Protein AF-0000000087408173 (afdb_homodimer)

Structure (mmCIF, N/CA/C/O backbone):
data_AF-0000000087408173-model_v1
#
loop_
_entity.id
_entity.type
_entity.pdbx_description
1 polymer Carbamoyltransferase
#
loop_
_atom_site.group_PDB
_atom_site.id
_atom_site.type_symbol
_atom_site.label_atom_id
_atom_site.label_alt_id
_atom_site.label_comp_id
_atom_site.label_asym_id
_atom_site.label_entity_id
_atom_site.label_seq_id
_atom_site.pdbx_PDB_ins_code
_atom_site.Cartn_x
_atom_site.Cartn_y
_atom_site.Cartn_z
_atom_site.occupancy
_atom_site.B_iso_or_equiv
_atom_site.auth_seq_id
_atom_site.auth_comp_id
_atom_site.auth_asym_id
_atom_site.auth_atom_id
_atom_site.pdbx_PDB_model_num
ATOM 1 N N . MET A 1 1 ? 16.781 -1.689 -17.391 1 97.69 1 MET A N 1
ATOM 2 C CA . MET A 1 1 ? 16.219 -2.986 -17.016 1 97.69 1 MET A CA 1
ATOM 3 C C . MET A 1 1 ? 15.531 -2.914 -15.648 1 97.69 1 MET A C 1
ATOM 5 O O . MET A 1 1 ? 15.984 -2.197 -14.758 1 97.69 1 MET A O 1
ATOM 9 N N . ILE A 1 2 ? 14.469 -3.59 -15.555 1 98.75 2 ILE A N 1
ATOM 10 C CA . ILE A 1 2 ? 13.719 -3.643 -14.305 1 98.75 2 ILE A CA 1
ATOM 11 C C . ILE A 1 2 ? 13.844 -5.035 -13.688 1 98.75 2 ILE A C 1
ATOM 13 O O . ILE A 1 2 ? 13.539 -6.035 -14.344 1 98.75 2 ILE A O 1
ATOM 17 N N . LEU A 1 3 ? 14.32 -5.102 -12.477 1 98.88 3 LEU A N 1
ATOM 18 C CA . LEU A 1 3 ? 14.445 -6.352 -11.727 1 98.88 3 LEU A CA 1
ATOM 19 C C . LEU A 1 3 ? 13.305 -6.5 -10.719 1 98.88 3 LEU A C 1
ATOM 21 O O . LEU A 1 3 ? 13.062 -5.602 -9.914 1 98.88 3 LEU A O 1
ATOM 25 N N . GLY A 1 4 ? 12.555 -7.551 -10.836 1 98.88 4 GLY A N 1
ATOM 26 C CA . GLY A 1 4 ? 11.586 -7.922 -9.82 1 98.88 4 GLY A CA 1
ATOM 27 C C . GLY A 1 4 ? 12.125 -8.93 -8.82 1 98.88 4 GLY A C 1
ATOM 28 O O . GLY A 1 4 ? 12.844 -9.859 -9.188 1 98.88 4 GLY A O 1
ATOM 29 N N . ILE A 1 5 ? 11.797 -8.734 -7.539 1 98.88 5 ILE A N 1
ATOM 30 C CA . ILE A 1 5 ? 12.234 -9.633 -6.48 1 98.88 5 ILE A CA 1
ATOM 31 C C . ILE A 1 5 ? 11.07 -9.945 -5.547 1 98.88 5 ILE A C 1
ATOM 33 O O . ILE A 1 5 ? 10.289 -9.062 -5.199 1 98.88 5 ILE A O 1
ATOM 37 N N . HIS A 1 6 ? 10.891 -11.117 -5.223 1 98.75 6 HIS A N 1
ATOM 38 C CA . HIS A 1 6 ? 10.055 -11.5 -4.094 1 98.75 6 HIS A CA 1
ATOM 39 C C . HIS A 1 6 ? 10.875 -12.211 -3.02 1 98.75 6 HIS A C 1
ATOM 41 O O . HIS A 1 6 ? 11.398 -13.297 -3.254 1 98.75 6 HIS A O 1
ATOM 47 N N . ASP A 1 7 ? 11.008 -11.578 -1.902 1 97.75 7 ASP A N 1
ATOM 48 C CA . ASP A 1 7 ? 11.727 -12.07 -0.734 1 97.75 7 ASP A CA 1
ATOM 49 C C . ASP A 1 7 ? 10.758 -12.672 0.291 1 97.75 7 ASP A C 1
ATOM 51 O O . ASP A 1 7 ? 10.516 -12.07 1.339 1 97.75 7 ASP A O 1
ATOM 55 N N . GLY A 1 8 ? 10.133 -13.711 0.017 1 95.44 8 GLY A N 1
ATOM 56 C CA . GLY A 1 8 ? 9.172 -14.422 0.847 1 95.44 8 GLY A CA 1
ATOM 57 C C . GLY A 1 8 ? 9 -15.883 0.454 1 95.44 8 GLY A C 1
ATOM 58 O O . GLY A 1 8 ? 9.953 -16.516 -0.007 1 95.44 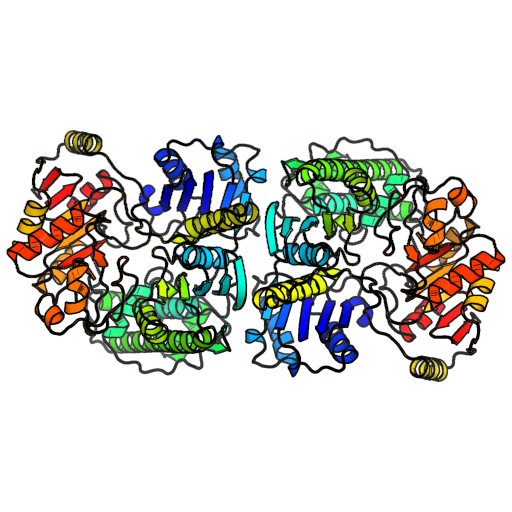8 GLY A O 1
ATOM 59 N N . HIS A 1 9 ? 7.812 -16.359 0.735 1 93.19 9 HIS A N 1
ATOM 60 C CA . HIS A 1 9 ? 7.48 -17.734 0.352 1 93.19 9 HIS A CA 1
ATOM 61 C C . HIS A 1 9 ? 7.453 -17.891 -1.165 1 93.19 9 HIS A C 1
ATOM 63 O O . HIS A 1 9 ? 6.828 -17.078 -1.863 1 93.19 9 HIS A O 1
ATOM 69 N N . ASP A 1 10 ? 8.172 -18.891 -1.738 1 96.62 10 ASP A N 1
ATOM 70 C CA . ASP A 1 10 ? 8.281 -19.109 -3.178 1 96.62 10 ASP A CA 1
ATOM 71 C C . ASP A 1 10 ? 9.078 -17.984 -3.844 1 96.62 10 ASP A C 1
ATOM 73 O O . ASP A 1 10 ? 8.711 -17.516 -4.918 1 96.62 10 ASP A O 1
ATOM 77 N N . ALA A 1 11 ? 10.086 -17.641 -3.176 1 98.44 11 ALA A N 1
ATOM 78 C CA . ALA A 1 11 ? 10.906 -16.5 -3.594 1 98.44 11 ALA A CA 1
ATOM 79 C C . ALA A 1 11 ? 11.445 -16.719 -5.008 1 98.44 11 ALA A C 1
ATOM 81 O O . ALA A 1 11 ? 11.617 -17.844 -5.453 1 98.44 11 ALA A O 1
ATOM 82 N N . GLY A 1 12 ? 11.68 -15.602 -5.711 1 98.81 12 GLY A N 1
ATOM 83 C CA . GLY A 1 12 ? 12.242 -15.633 -7.047 1 98.81 12 GLY A CA 1
ATOM 84 C C . GLY A 1 12 ? 12.609 -14.258 -7.57 1 98.81 12 GLY A C 1
ATOM 85 O O . GLY A 1 12 ? 12.57 -13.273 -6.828 1 98.81 12 GLY A O 1
ATOM 86 N N . ALA A 1 13 ? 13.086 -14.203 -8.797 1 98.94 13 ALA A N 1
ATOM 87 C CA . ALA A 1 13 ? 13.484 -12.961 -9.453 1 98.94 13 ALA A CA 1
ATOM 88 C C . ALA A 1 13 ? 13.094 -12.969 -10.93 1 98.94 13 ALA A C 1
ATOM 90 O O . ALA A 1 13 ? 13.016 -14.023 -11.555 1 98.94 13 ALA A O 1
ATOM 91 N N . VAL A 1 14 ? 12.812 -11.844 -11.414 1 98.94 14 VAL A N 1
ATOM 92 C CA . VAL A 1 14 ? 12.461 -11.617 -12.812 1 98.94 14 VAL A CA 1
ATOM 93 C C . VAL A 1 14 ? 13.203 -10.383 -13.336 1 98.94 14 VAL A C 1
ATOM 95 O O . VAL A 1 14 ? 13.328 -9.383 -12.625 1 98.94 14 VAL A O 1
ATOM 98 N N . LEU A 1 15 ? 13.773 -10.438 -14.453 1 98.88 15 LEU A N 1
ATOM 99 C CA . LEU A 1 15 ? 14.43 -9.312 -15.109 1 98.88 15 LEU A CA 1
ATOM 100 C C . LEU A 1 15 ? 13.781 -9.008 -16.453 1 98.88 15 LEU A C 1
ATOM 102 O O . LEU A 1 15 ? 13.625 -9.906 -17.281 1 98.88 15 LEU A O 1
ATOM 106 N N . ILE A 1 16 ? 13.32 -7.84 -16.594 1 98.62 16 ILE A N 1
ATOM 107 C CA . ILE A 1 16 ? 12.711 -7.387 -17.844 1 98.62 16 ILE A CA 1
ATOM 108 C C . ILE A 1 16 ? 13.602 -6.34 -18.5 1 98.62 16 ILE A C 1
ATOM 110 O O . ILE A 1 16 ? 13.984 -5.352 -17.859 1 98.62 16 ILE A O 1
ATOM 114 N N . GLY A 1 17 ? 13.922 -6.527 -19.781 1 95.06 17 GLY A N 1
ATOM 115 C CA . GLY A 1 17 ? 14.727 -5.566 -20.516 1 95.06 17 GLY A CA 1
ATOM 116 C C . GLY A 1 17 ? 14.914 -5.941 -21.969 1 95.06 17 GLY A C 1
ATOM 117 O O . GLY A 1 17 ? 15 -7.121 -22.312 1 95.06 17 GLY A O 1
ATOM 118 N N . GLY A 1 18 ? 15 -4.945 -22.859 1 88.5 18 GLY A N 1
ATOM 119 C CA . GLY A 1 18 ? 15.242 -5.18 -24.281 1 88.5 18 GLY A CA 1
ATOM 120 C C . GLY A 1 18 ? 14.172 -6.039 -24.938 1 88.5 18 GLY A C 1
ATOM 121 O O . GLY A 1 18 ? 14.484 -6.895 -25.766 1 88.5 18 GLY A O 1
ATOM 122 N N . GLY A 1 19 ? 12.953 -5.93 -24.406 1 90.5 19 GLY A N 1
ATOM 123 C CA . GLY A 1 19 ? 11.867 -6.703 -24.984 1 90.5 19 GLY A CA 1
ATOM 124 C C . GLY A 1 19 ? 11.844 -8.148 -24.531 1 90.5 19 GLY A C 1
ATOM 125 O O . GLY A 1 19 ? 11.023 -8.938 -24.984 1 90.5 19 GLY A O 1
ATOM 126 N N . ARG A 1 20 ? 12.695 -8.555 -23.641 1 96.5 20 ARG A N 1
ATOM 127 C CA . ARG A 1 20 ? 12.781 -9.93 -23.156 1 96.5 20 ARG A CA 1
ATOM 128 C C . ARG A 1 20 ? 12.461 -10.016 -21.672 1 96.5 20 ARG A C 1
ATOM 130 O O . ARG A 1 20 ? 12.555 -9.016 -20.953 1 96.5 20 ARG A O 1
ATOM 137 N N . ILE A 1 21 ? 12.062 -11.125 -21.266 1 98.62 21 ILE A N 1
ATOM 138 C CA . ILE A 1 21 ? 11.766 -11.422 -19.859 1 98.62 21 ILE A CA 1
ATOM 139 C C . ILE A 1 21 ? 12.539 -12.664 -19.422 1 98.62 21 ILE A C 1
ATOM 141 O O . ILE A 1 21 ? 12.523 -13.688 -20.125 1 98.62 21 ILE A O 1
ATOM 145 N N . PHE A 1 22 ? 13.258 -12.617 -18.328 1 98.88 22 PHE A N 1
ATOM 146 C CA . PHE A 1 22 ? 13.93 -13.734 -17.688 1 98.88 22 PHE A CA 1
ATOM 147 C C . PHE A 1 22 ? 13.375 -13.969 -16.281 1 98.88 22 PHE A C 1
ATOM 149 O O . PHE A 1 22 ? 13.211 -13.023 -15.516 1 98.88 22 PHE A O 1
ATOM 156 N N . ALA A 1 23 ? 13.023 -15.172 -15.938 1 98.88 23 ALA A N 1
ATOM 157 C CA . ALA A 1 23 ? 12.359 -15.43 -14.664 1 98.88 23 ALA A CA 1
ATOM 158 C C . ALA A 1 23 ? 12.734 -16.797 -14.117 1 98.88 23 ALA A C 1
ATOM 160 O O . ALA A 1 23 ? 12.852 -17.766 -14.875 1 98.88 23 ALA A O 1
ATOM 161 N N . VAL A 1 24 ? 12.992 -16.875 -12.828 1 98.88 24 VAL A N 1
ATOM 162 C CA . VAL A 1 24 ? 13.242 -18.172 -12.195 1 98.88 24 VAL A CA 1
ATOM 163 C C . VAL A 1 24 ? 12.984 -18.062 -10.695 1 98.88 24 VAL A C 1
ATOM 165 O O . VAL A 1 24 ? 13.273 -17.047 -10.078 1 98.88 24 VAL A O 1
ATOM 168 N N . ASN A 1 25 ? 12.375 -19.016 -10.117 1 98.81 25 ASN A N 1
ATOM 169 C CA . ASN A 1 25 ? 12.203 -19.109 -8.672 1 98.81 25 ASN A CA 1
ATOM 170 C C . ASN A 1 25 ? 13.398 -19.766 -8.008 1 98.81 25 ASN A C 1
ATOM 172 O O . ASN A 1 25 ? 14.039 -20.656 -8.594 1 98.81 25 ASN A O 1
ATOM 176 N N . GLU A 1 26 ? 13.656 -19.406 -6.816 1 98.81 26 GLU A N 1
ATOM 177 C CA . GLU A 1 26 ? 14.852 -19.828 -6.086 1 98.81 26 GLU A CA 1
ATOM 178 C C . GLU A 1 26 ? 14.883 -21.328 -5.898 1 98.81 26 GLU A C 1
ATOM 180 O O . GLU A 1 26 ? 15.953 -21.953 -5.938 1 98.81 26 GLU A O 1
ATOM 185 N N . GLU A 1 27 ? 13.742 -21.953 -5.672 1 98.5 27 GLU A N 1
ATOM 186 C CA . GLU A 1 27 ? 13.664 -23.391 -5.398 1 98.5 27 GLU A CA 1
ATOM 187 C C . GLU A 1 27 ? 14.219 -24.203 -6.566 1 98.5 27 GLU A C 1
ATOM 189 O O . GLU A 1 27 ? 14.727 -25.312 -6.371 1 98.5 27 GLU A O 1
ATOM 194 N N . ARG A 1 28 ? 14.148 -23.625 -7.816 1 98.62 28 ARG A N 1
ATOM 195 C CA . ARG A 1 28 ? 14.633 -24.328 -9 1 98.62 28 ARG A CA 1
ATOM 196 C C . ARG A 1 28 ? 16.156 -24.422 -8.992 1 98.62 28 ARG A C 1
ATOM 198 O O . ARG A 1 28 ? 16.719 -25.281 -9.672 1 98.62 28 ARG A O 1
ATOM 205 N N . LEU A 1 29 ? 16.75 -23.547 -8.227 1 98.62 29 LEU A N 1
ATOM 206 C CA . LEU A 1 29 ? 18.203 -23.453 -8.227 1 98.62 29 LEU A CA 1
ATOM 207 C C . LEU A 1 29 ? 18.797 -24.062 -6.961 1 98.62 29 LEU A C 1
ATOM 209 O O . LEU A 1 29 ? 19.734 -24.859 -7.027 1 98.62 29 LEU A O 1
ATOM 213 N N . ASN A 1 30 ? 18.234 -23.766 -5.836 1 98.12 30 ASN A N 1
ATOM 214 C CA . ASN A 1 30 ? 18.812 -24.25 -4.59 1 98.12 30 ASN A CA 1
ATOM 215 C C . ASN A 1 30 ? 18.188 -25.578 -4.164 1 98.12 30 ASN A C 1
ATOM 217 O O . ASN A 1 30 ? 18.641 -26.203 -3.209 1 98.12 30 ASN A O 1
ATOM 221 N N . ARG A 1 31 ? 17.078 -25.984 -4.832 1 97.75 31 ARG A N 1
ATOM 222 C CA . ARG A 1 31 ? 16.422 -27.281 -4.688 1 97.75 31 ARG A CA 1
ATOM 223 C C . ARG A 1 31 ? 15.68 -27.375 -3.355 1 97.75 31 ARG A C 1
ATOM 225 O O . ARG A 1 31 ? 15.398 -28.469 -2.865 1 97.75 31 ARG A O 1
ATOM 232 N N . ILE A 1 32 ? 15.414 -26.234 -2.754 1 96.88 32 ILE A N 1
ATOM 233 C CA . ILE A 1 32 ? 14.586 -26.188 -1.555 1 96.88 32 ILE A CA 1
ATOM 234 C C . ILE A 1 32 ? 13.164 -25.766 -1.929 1 96.88 32 ILE A C 1
ATOM 236 O O . ILE A 1 32 ? 12.906 -24.594 -2.199 1 96.88 32 ILE A O 1
ATOM 240 N N . LYS A 1 33 ? 12.32 -26.75 -1.91 1 94.75 33 LYS A N 1
ATOM 241 C CA . LYS A 1 33 ? 10.938 -26.531 -2.324 1 94.75 33 LYS A CA 1
ATOM 242 C C . LYS A 1 33 ? 10.289 -25.422 -1.513 1 94.75 33 LYS A C 1
ATOM 244 O O . LYS A 1 33 ? 10.375 -25.406 -0.283 1 94.75 33 LYS A O 1
ATOM 249 N N . LYS A 1 34 ? 9.648 -24.422 -2.174 1 94.38 34 LYS A N 1
ATOM 250 C CA . LYS A 1 34 ? 8.945 -23.297 -1.571 1 94.38 34 LYS A CA 1
ATOM 251 C C . LYS A 1 34 ? 9.875 -22.484 -0.675 1 94.38 34 LYS A C 1
ATOM 253 O O . LYS A 1 34 ? 9.516 -22.125 0.446 1 94.38 34 LYS A O 1
ATOM 258 N N . TYR A 1 35 ? 11.039 -22.344 -1.188 1 96.69 35 TYR A N 1
ATOM 259 C CA . TYR A 1 35 ? 12.047 -21.594 -0.464 1 96.69 35 TYR A CA 1
ATOM 260 C C . TYR A 1 35 ? 11.508 -20.234 -0.018 1 96.69 35 TYR A C 1
ATOM 262 O O . TYR A 1 35 ? 10.766 -19.578 -0.758 1 96.69 35 TYR A O 1
ATOM 270 N N . ARG A 1 36 ? 11.852 -19.875 1.238 1 96.81 36 ARG A N 1
ATOM 271 C CA . ARG A 1 36 ? 11.484 -18.578 1.821 1 96.81 36 ARG A CA 1
ATOM 272 C C . ARG A 1 36 ? 12.719 -17.75 2.125 1 96.81 36 ARG A C 1
ATOM 274 O O . ARG A 1 36 ? 13.617 -18.188 2.84 1 96.81 36 ARG A O 1
ATOM 281 N N . GLY A 1 37 ? 12.812 -16.547 1.637 1 97.19 37 GLY A N 1
ATOM 282 C CA . GLY A 1 37 ? 13.938 -15.664 1.893 1 97.19 37 GLY A CA 1
ATOM 283 C C . GLY A 1 37 ? 14.414 -14.93 0.654 1 97.19 37 GLY A C 1
ATOM 284 O O . GLY A 1 37 ? 13.75 -14.961 -0.385 1 97.19 37 GLY A O 1
ATOM 285 N N . PHE A 1 38 ? 15.531 -14.211 0.751 1 98.5 38 PHE A N 1
ATOM 286 C CA . PHE A 1 38 ? 16.078 -13.461 -0.369 1 98.5 38 PHE A CA 1
ATOM 287 C C . PHE A 1 38 ? 16.562 -14.398 -1.471 1 98.5 38 PHE A C 1
ATOM 289 O O . PHE A 1 38 ? 17.344 -15.312 -1.217 1 98.5 38 PHE A O 1
ATOM 296 N N . PRO A 1 39 ? 16.125 -14.203 -2.67 1 98.75 39 PRO A N 1
ATOM 297 C CA . PRO A 1 39 ? 16.453 -15.117 -3.768 1 98.75 39 PRO A CA 1
ATOM 298 C C . PRO A 1 39 ? 17.781 -14.758 -4.449 1 98.75 39 PRO A C 1
ATOM 300 O O . PRO A 1 39 ? 17.797 -14.398 -5.629 1 98.75 39 PRO A O 1
ATOM 303 N N . ARG A 1 40 ? 18.859 -14.953 -3.805 1 98.56 40 ARG A N 1
ATOM 304 C CA . ARG A 1 40 ? 20.188 -14.562 -4.266 1 98.56 40 ARG A CA 1
ATOM 305 C C . ARG A 1 40 ? 20.547 -15.273 -5.566 1 98.56 40 ARG A C 1
ATOM 307 O O . ARG A 1 40 ? 21.062 -14.648 -6.496 1 98.56 40 ARG A O 1
ATOM 314 N N . MET A 1 41 ? 20.312 -16.562 -5.625 1 98.81 41 MET A N 1
ATOM 315 C CA . MET A 1 41 ? 20.656 -17.344 -6.812 1 98.81 41 MET A CA 1
ATOM 316 C C . MET A 1 41 ? 19.797 -16.938 -8 1 98.81 41 MET A C 1
ATOM 318 O O . MET A 1 41 ? 20.281 -16.875 -9.133 1 98.81 41 MET A O 1
ATOM 322 N N . SER A 1 42 ? 18.547 -16.703 -7.734 1 98.94 42 SER A N 1
ATOM 323 C CA . SER A 1 42 ? 17.656 -16.281 -8.805 1 98.94 42 SER A CA 1
ATOM 324 C C . SER A 1 42 ? 18.078 -14.945 -9.398 1 98.94 42 SER A C 1
ATOM 326 O O . SER A 1 42 ? 18.062 -14.766 -10.617 1 98.94 42 SER A O 1
ATOM 328 N N . VAL A 1 43 ? 18.453 -13.969 -8.508 1 98.94 43 VAL A N 1
ATOM 329 C CA . VAL A 1 43 ? 18.891 -12.664 -8.977 1 98.94 43 VAL A CA 1
ATOM 330 C C . VAL A 1 43 ? 20.141 -12.82 -9.852 1 98.94 43 VAL A C 1
ATOM 332 O O . VAL A 1 43 ? 20.203 -12.258 -10.953 1 98.94 43 VAL A O 1
ATOM 335 N N . ALA A 1 44 ? 21.078 -13.562 -9.344 1 98.81 44 ALA A N 1
ATOM 336 C CA . ALA A 1 44 ? 22.297 -13.805 -10.109 1 98.81 44 ALA A CA 1
ATOM 337 C C . ALA A 1 44 ? 21.969 -14.469 -11.445 1 98.81 44 ALA A C 1
ATOM 339 O O . ALA A 1 44 ? 22.547 -14.117 -12.477 1 98.81 44 ALA A O 1
ATOM 340 N N . LYS A 1 45 ? 21.078 -15.406 -11.445 1 98.81 45 LYS A N 1
ATOM 341 C CA . LYS A 1 45 ? 20.797 -16.203 -12.633 1 98.81 45 LYS A CA 1
ATOM 342 C C . LYS A 1 45 ? 20.109 -15.375 -13.703 1 98.81 45 LYS A C 1
ATOM 344 O O . LYS A 1 45 ? 20.406 -15.5 -14.891 1 98.81 45 LYS A O 1
ATOM 349 N N . VAL A 1 46 ? 19.094 -14.547 -13.32 1 98.88 46 VAL A N 1
ATOM 350 C CA . VAL A 1 46 ? 18.391 -13.758 -14.32 1 98.88 46 VAL A CA 1
ATOM 351 C C . VAL A 1 46 ? 19.344 -12.734 -14.93 1 98.88 46 VAL A C 1
ATOM 353 O O . VAL A 1 46 ? 19.25 -12.406 -16.109 1 98.88 46 VAL A O 1
ATOM 356 N N . LEU A 1 47 ? 20.25 -12.188 -14.148 1 98.69 47 LEU A N 1
ATOM 357 C CA . LEU A 1 47 ? 21.266 -11.289 -14.688 1 98.69 47 LEU A CA 1
ATOM 358 C C . LEU A 1 47 ? 22.172 -12.023 -15.664 1 98.69 47 LEU A C 1
ATOM 360 O O . LEU A 1 47 ? 22.484 -11.508 -16.75 1 98.69 47 LEU A O 1
ATOM 364 N N . GLU A 1 48 ? 22.594 -13.234 -15.273 1 98.5 48 GLU A N 1
ATOM 365 C CA . GLU A 1 48 ? 23.422 -14.062 -16.141 1 98.5 48 GLU A CA 1
ATOM 366 C C . GLU A 1 48 ? 22.719 -14.359 -17.453 1 98.5 48 GLU A C 1
ATOM 368 O O . GLU A 1 48 ? 23.297 -14.195 -18.531 1 98.5 48 GLU A O 1
ATOM 373 N N . MET A 1 49 ? 21.484 -14.812 -17.406 1 98.25 49 MET A N 1
ATOM 374 C CA . MET A 1 49 ? 20.688 -15.156 -18.578 1 98.25 49 MET A CA 1
ATOM 375 C C . MET A 1 49 ? 20.578 -13.961 -19.516 1 98.25 49 MET A C 1
ATOM 377 O O . MET A 1 49 ? 20.594 -14.117 -20.75 1 98.25 49 MET A O 1
ATOM 381 N N . ALA A 1 50 ? 20.5 -12.789 -18.953 1 98.12 50 ALA A N 1
ATOM 382 C CA . ALA A 1 50 ? 20.328 -11.57 -19.734 1 98.12 50 ALA A CA 1
ATOM 383 C C . ALA A 1 50 ? 21.656 -11.031 -20.234 1 98.12 50 ALA A C 1
ATOM 385 O O . ALA A 1 50 ? 21.703 -10.141 -21.078 1 98.12 50 ALA A O 1
ATOM 386 N N . GLY A 1 51 ? 22.781 -11.578 -19.781 1 97.81 51 GLY A N 1
ATOM 387 C CA . GLY A 1 51 ? 24.078 -10.977 -20.047 1 97.81 51 GLY A CA 1
ATOM 388 C C . GLY A 1 51 ? 24.203 -9.57 -19.5 1 97.81 51 GLY A C 1
ATOM 389 O O . GLY A 1 51 ? 24.797 -8.703 -20.141 1 97.81 51 GLY A O 1
ATOM 390 N N . ALA A 1 52 ? 23.594 -9.328 -18.344 1 97.81 52 ALA A N 1
ATOM 391 C CA . ALA A 1 52 ? 23.547 -7.996 -17.734 1 97.81 52 ALA A CA 1
ATOM 392 C C . ALA A 1 52 ? 24.328 -7.965 -16.438 1 97.81 52 ALA A C 1
ATOM 394 O O . ALA A 1 52 ? 24.578 -9.008 -15.82 1 97.81 52 ALA A O 1
ATOM 395 N N . SER A 1 53 ? 24.75 -6.816 -16.031 1 97.75 53 SER A N 1
ATOM 396 C CA . SER A 1 53 ? 25.359 -6.57 -14.727 1 97.75 53 SER A CA 1
ATOM 397 C C . SER A 1 53 ? 24.406 -5.82 -13.805 1 97.75 53 SER A C 1
ATOM 399 O O . SER A 1 53 ? 23.391 -5.281 -14.258 1 97.75 53 SER A O 1
ATOM 401 N N . PRO A 1 54 ? 24.703 -5.852 -12.547 1 98 54 PRO A N 1
ATOM 402 C CA . PRO A 1 54 ? 23.859 -5.102 -11.609 1 98 54 PRO A CA 1
ATOM 403 C C . PRO A 1 54 ? 23.734 -3.627 -11.992 1 98 54 PRO A C 1
ATOM 405 O O . PRO A 1 54 ? 22.688 -3.016 -11.75 1 98 54 PRO A O 1
ATOM 408 N N . GLU A 1 55 ? 24.703 -3.051 -12.609 1 97.19 55 GLU A N 1
ATOM 409 C CA . GLU A 1 55 ? 24.703 -1.643 -12.992 1 97.19 55 GLU A CA 1
ATOM 410 C C . GLU A 1 55 ? 23.672 -1.36 -14.078 1 97.19 55 GLU A C 1
ATOM 412 O O . GLU A 1 55 ? 23.234 -0.221 -14.242 1 97.19 55 GLU A O 1
ATOM 417 N N . ASP A 1 56 ? 23.297 -2.4 -14.812 1 97.56 56 ASP A N 1
ATOM 418 C CA . ASP A 1 56 ? 22.328 -2.258 -15.906 1 97.56 56 ASP A CA 1
ATOM 419 C C . ASP A 1 56 ? 20.906 -2.154 -15.375 1 97.56 56 ASP A C 1
ATOM 421 O O . ASP A 1 56 ? 20 -1.766 -16.109 1 97.56 56 ASP A O 1
ATOM 425 N N . VAL A 1 57 ? 20.75 -2.494 -14.125 1 98.25 57 VAL A N 1
ATOM 426 C CA . VAL A 1 57 ? 19.422 -2.477 -13.523 1 98.25 57 VAL A CA 1
ATOM 427 C C . VAL A 1 57 ? 19.047 -1.047 -13.133 1 98.25 57 VAL A C 1
ATOM 429 O O . VAL A 1 57 ? 19.734 -0.418 -12.328 1 98.25 57 VAL A O 1
ATOM 432 N N . GLU A 1 58 ? 17.953 -0.567 -13.656 1 97.06 58 GLU A N 1
ATOM 433 C CA . GLU A 1 58 ? 17.516 0.81 -13.43 1 97.06 58 GLU A CA 1
ATOM 434 C C . GLU A 1 58 ? 16.547 0.903 -12.258 1 97.06 58 GLU A C 1
ATOM 436 O O . GLU A 1 58 ? 16.484 1.933 -11.586 1 97.06 58 GLU A O 1
ATOM 441 N N . ALA A 1 59 ? 15.789 -0.131 -12.07 1 98.19 59 ALA A N 1
ATOM 442 C CA . ALA A 1 59 ? 14.812 -0.178 -10.992 1 98.19 59 ALA A CA 1
ATOM 443 C C . ALA A 1 59 ? 14.711 -1.583 -10.406 1 98.19 59 ALA A C 1
ATOM 445 O O . ALA A 1 59 ? 14.82 -2.574 -11.125 1 98.19 59 ALA A O 1
ATOM 446 N N . ILE A 1 60 ? 14.57 -1.66 -9.125 1 98.81 60 ILE A N 1
ATOM 447 C CA . ILE A 1 60 ? 14.367 -2.902 -8.391 1 98.81 60 ILE A CA 1
ATOM 448 C C . ILE A 1 60 ? 12.977 -2.91 -7.766 1 98.81 60 ILE A C 1
ATOM 450 O O . ILE A 1 60 ? 12.727 -2.217 -6.777 1 98.81 60 ILE A O 1
ATOM 454 N N . ALA A 1 61 ? 12.047 -3.652 -8.359 1 98.88 61 ALA A N 1
ATOM 455 C CA . ALA A 1 61 ? 10.688 -3.807 -7.844 1 98.88 61 ALA A CA 1
ATOM 456 C C . ALA A 1 61 ? 10.609 -4.961 -6.848 1 98.88 61 ALA A C 1
ATOM 458 O O . ALA A 1 61 ? 10.766 -6.125 -7.223 1 98.88 61 ALA A O 1
ATOM 459 N N . VAL A 1 62 ? 10.383 -4.68 -5.602 1 98.81 62 VAL A N 1
ATOM 460 C CA . VAL A 1 62 ? 10.289 -5.707 -4.57 1 98.81 62 VAL A CA 1
ATOM 461 C C . VAL A 1 62 ? 8.828 -5.945 -4.199 1 98.81 62 VAL A C 1
ATOM 463 O O . VAL A 1 62 ? 8.133 -5.023 -3.766 1 98.81 62 VAL A O 1
ATOM 466 N N . ALA A 1 63 ? 8.352 -7.172 -4.379 1 98.56 63 ALA A N 1
ATOM 467 C CA . ALA A 1 63 ? 6.98 -7.504 -4.02 1 98.56 63 ALA A CA 1
ATOM 468 C C . ALA A 1 63 ? 6.816 -7.598 -2.506 1 98.56 63 ALA A C 1
ATOM 470 O O . ALA A 1 63 ? 7.48 -8.406 -1.853 1 98.56 63 ALA A O 1
ATOM 471 N N . GLY A 1 64 ? 5.883 -6.762 -2.014 1 96.44 64 GLY A N 1
ATOM 472 C CA . GLY A 1 64 ? 5.609 -6.762 -0.586 1 96.44 64 GLY A CA 1
ATOM 473 C C . GLY A 1 64 ? 6.113 -5.52 0.119 1 96.44 64 GLY A C 1
ATOM 474 O O . GLY A 1 64 ? 6.988 -4.82 -0.396 1 96.44 64 GLY A O 1
ATOM 475 N N . ILE A 1 65 ? 5.543 -5.242 1.305 1 93.88 65 ILE A N 1
ATOM 476 C CA . ILE A 1 65 ? 5.918 -4.109 2.143 1 93.88 65 ILE A CA 1
ATOM 477 C C . ILE A 1 65 ? 6.637 -4.613 3.395 1 93.88 65 ILE A C 1
ATOM 479 O O . ILE A 1 65 ? 6.129 -5.492 4.098 1 93.88 65 ILE A O 1
ATOM 483 N N . PHE A 1 66 ? 7.789 -4.102 3.725 1 92.75 66 PHE A N 1
ATOM 484 C CA . PHE A 1 66 ? 8.602 -4.551 4.852 1 92.75 66 PHE A CA 1
ATOM 485 C C . PHE A 1 66 ? 8.422 -3.621 6.047 1 92.75 66 PHE A C 1
ATOM 487 O O . PHE A 1 66 ? 8.781 -2.443 5.98 1 92.75 66 PHE A O 1
ATOM 494 N N . ARG A 1 67 ? 7.895 -4.168 7.164 1 89.5 67 ARG A N 1
ATOM 495 C CA . ARG A 1 67 ? 7.648 -3.355 8.352 1 89.5 67 ARG A CA 1
ATOM 496 C C . ARG A 1 67 ? 8.484 -3.848 9.531 1 89.5 67 ARG A C 1
ATOM 498 O O . ARG A 1 67 ? 8.656 -3.127 10.516 1 89.5 67 ARG A O 1
ATOM 505 N N . LYS A 1 68 ? 8.859 -5.109 9.422 1 92.5 68 LYS A N 1
ATOM 506 C CA . LYS A 1 68 ? 9.711 -5.652 10.469 1 92.5 68 LYS A CA 1
ATOM 507 C C . LYS A 1 68 ? 11.18 -5.32 10.219 1 92.5 68 LYS A C 1
ATOM 509 O O . LYS A 1 68 ? 11.703 -5.602 9.141 1 92.5 68 LYS A O 1
ATOM 514 N N . GLN A 1 69 ? 11.812 -4.824 11.141 1 94.75 69 GLN A N 1
ATOM 515 C CA . GLN A 1 69 ? 13.164 -4.285 11.016 1 94.75 69 GLN A CA 1
ATOM 516 C C . GLN A 1 69 ? 14.141 -5.367 10.578 1 94.75 69 GLN A C 1
ATOM 518 O O . GLN A 1 69 ? 14.961 -5.148 9.68 1 94.75 69 GLN A O 1
ATOM 523 N N . LYS A 1 70 ? 14.086 -6.504 11.234 1 95.31 70 LYS A N 1
ATOM 524 C CA . LYS A 1 70 ? 15.031 -7.582 10.93 1 95.31 70 LYS A CA 1
ATOM 525 C C . LYS A 1 70 ? 14.938 -7.996 9.461 1 95.31 70 LYS A C 1
ATOM 527 O O . LYS A 1 70 ? 15.961 -8.18 8.797 1 95.31 70 LYS A O 1
ATOM 532 N N . ARG A 1 71 ? 13.703 -8.141 8.945 1 95.75 71 ARG A N 1
ATOM 533 C CA . ARG A 1 71 ? 13.492 -8.539 7.559 1 95.75 71 ARG A CA 1
ATOM 534 C C . ARG A 1 71 ? 13.977 -7.453 6.598 1 95.75 71 ARG A C 1
ATOM 536 O O . ARG A 1 71 ? 14.516 -7.758 5.531 1 95.75 71 ARG A O 1
ATOM 543 N N . LEU A 1 72 ? 13.688 -6.242 6.961 1 97 72 LEU A N 1
ATOM 544 C CA . LEU A 1 72 ? 14.125 -5.117 6.141 1 97 72 LEU A CA 1
ATOM 545 C C . LEU A 1 72 ? 15.648 -5.066 6.051 1 97 72 LEU A C 1
ATOM 547 O O . LEU A 1 72 ? 16.203 -4.875 4.969 1 97 72 LEU A O 1
ATOM 551 N N . PHE A 1 73 ? 16.344 -5.238 7.129 1 96.88 73 PHE A N 1
ATOM 552 C CA . PHE A 1 73 ? 17.797 -5.199 7.152 1 96.88 73 PHE A CA 1
ATOM 553 C C . PHE A 1 73 ? 18.391 -6.328 6.312 1 96.88 73 PHE A C 1
ATOM 555 O O . PHE A 1 73 ? 19.375 -6.129 5.602 1 96.88 73 PHE A O 1
ATOM 562 N N . GLU A 1 74 ? 17.766 -7.488 6.441 1 97.31 74 GLU A N 1
ATOM 563 C CA . GLU A 1 74 ? 18.234 -8.617 5.633 1 97.31 74 GLU A CA 1
ATOM 564 C C . GLU A 1 74 ? 18.094 -8.32 4.141 1 97.31 74 GLU A C 1
ATOM 566 O O . GLU A 1 74 ? 19.016 -8.578 3.365 1 97.31 74 GLU A O 1
ATOM 571 N N . LEU A 1 75 ? 16.938 -7.836 3.768 1 98 75 LEU A N 1
ATOM 572 C CA . LEU A 1 75 ? 16.719 -7.453 2.377 1 98 75 LEU A CA 1
ATOM 573 C C . LEU A 1 75 ? 17.766 -6.441 1.92 1 98 75 LEU A C 1
ATOM 575 O O . LEU A 1 75 ? 18.375 -6.605 0.862 1 98 75 LEU A O 1
ATOM 579 N N . GLU A 1 76 ? 17.969 -5.391 2.695 1 97.25 76 GLU A N 1
ATOM 580 C CA . GLU A 1 76 ? 18.844 -4.289 2.307 1 97.25 76 GLU A CA 1
ATOM 581 C C . GLU A 1 76 ? 20.297 -4.734 2.25 1 97.25 76 GLU A C 1
ATOM 583 O O . GLU A 1 76 ? 21.062 -4.285 1.392 1 97.25 76 GLU A O 1
ATOM 588 N N . GLU A 1 77 ? 20.688 -5.539 3.213 1 97.69 77 GLU A N 1
ATOM 589 C CA . GLU A 1 77 ? 22.047 -6.066 3.195 1 97.69 77 GLU A CA 1
ATOM 590 C C . GLU A 1 77 ? 22.328 -6.832 1.905 1 97.69 77 GLU A C 1
ATOM 592 O O . GLU A 1 77 ? 23.391 -6.672 1.3 1 97.69 77 GLU A O 1
ATOM 597 N N . ASN A 1 78 ? 21.406 -7.676 1.502 1 98.44 78 ASN A N 1
ATOM 598 C CA . ASN A 1 78 ? 21.547 -8.453 0.274 1 98.44 78 ASN A CA 1
ATOM 599 C C . ASN A 1 78 ? 21.578 -7.547 -0.958 1 98.44 78 ASN A C 1
ATOM 601 O O . ASN A 1 78 ? 22.391 -7.734 -1.856 1 98.44 78 ASN A O 1
ATOM 605 N N . LEU A 1 79 ? 20.688 -6.629 -1 1 98.5 79 LEU A N 1
ATOM 606 C CA . LEU A 1 79 ? 20.625 -5.703 -2.125 1 98.5 79 LEU A CA 1
ATOM 607 C C . LEU A 1 79 ? 21.906 -4.879 -2.213 1 98.5 79 LEU A C 1
ATOM 609 O O . LEU A 1 79 ? 22.438 -4.664 -3.305 1 98.5 79 LEU A O 1
ATOM 613 N N . ARG A 1 80 ? 22.359 -4.379 -1.068 1 97.75 80 ARG A N 1
ATOM 614 C CA . ARG A 1 80 ? 23.609 -3.615 -1.029 1 97.75 80 ARG A CA 1
ATOM 615 C C . ARG A 1 80 ? 24.781 -4.441 -1.557 1 97.75 80 ARG A C 1
ATOM 617 O O . ARG A 1 80 ? 25.625 -3.928 -2.287 1 97.75 80 ARG A O 1
ATOM 624 N N . GLY A 1 81 ? 24.812 -5.691 -1.114 1 98.19 81 GLY A N 1
ATOM 625 C CA . GLY A 1 81 ? 25.875 -6.586 -1.565 1 98.19 81 GLY A CA 1
ATOM 626 C C . GLY A 1 81 ? 25.906 -6.762 -3.072 1 98.19 81 GLY A C 1
ATOM 627 O O . GLY A 1 81 ? 26.969 -6.941 -3.658 1 98.19 81 GLY A O 1
ATOM 628 N N . ILE A 1 82 ? 24.781 -6.691 -3.756 1 98.44 82 ILE A N 1
ATOM 629 C CA . ILE A 1 82 ? 24.672 -6.973 -5.184 1 98.44 82 ILE A CA 1
ATOM 630 C C . ILE A 1 82 ? 24.75 -5.664 -5.973 1 98.44 82 ILE A C 1
ATOM 632 O O . ILE A 1 82 ? 25.406 -5.598 -7.012 1 98.44 82 ILE A O 1
ATOM 636 N N . PHE A 1 83 ? 24.109 -4.621 -5.469 1 98 83 PHE A N 1
ATOM 637 C CA . PHE A 1 83 ? 23.906 -3.432 -6.289 1 98 83 PHE A CA 1
ATOM 638 C C . PHE A 1 83 ? 24.703 -2.254 -5.75 1 98 83 PHE A C 1
ATOM 640 O O . PHE A 1 83 ? 24.719 -1.178 -6.348 1 98 83 PHE A O 1
ATOM 647 N N . GLY A 1 84 ? 25.375 -2.424 -4.586 1 96.5 84 GLY A N 1
ATOM 648 C CA . GLY A 1 84 ? 26.188 -1.367 -4.004 1 96.5 84 GLY A CA 1
ATOM 649 C C . GLY A 1 84 ? 25.391 -0.429 -3.113 1 96.5 84 GLY A C 1
ATOM 650 O O . GLY A 1 84 ? 24.219 -0.668 -2.842 1 96.5 84 GLY A O 1
ATOM 651 N N . ALA A 1 85 ? 26 0.59 -2.654 1 92.44 85 ALA A N 1
ATOM 652 C CA . ALA A 1 85 ? 25.469 1.508 -1.656 1 92.44 85 ALA A CA 1
ATOM 653 C C . ALA A 1 85 ? 24.297 2.314 -2.23 1 92.44 85 ALA A C 1
ATOM 655 O O . ALA A 1 85 ? 23.438 2.787 -1.486 1 92.44 85 ALA A O 1
ATOM 656 N N . ASP A 1 86 ? 24.203 2.34 -3.508 1 93.94 86 ASP A N 1
ATOM 657 C CA . ASP A 1 86 ? 23.219 3.205 -4.156 1 93.94 86 ASP A CA 1
ATOM 658 C C . ASP A 1 86 ? 21.938 2.438 -4.48 1 93.94 86 ASP A C 1
ATOM 660 O O . ASP A 1 86 ? 21.047 2.955 -5.164 1 93.94 86 ASP A O 1
ATOM 664 N N . PHE A 1 87 ? 21.781 1.232 -3.912 1 96.94 87 PHE A N 1
ATOM 665 C CA . PHE A 1 87 ? 20.641 0.399 -4.277 1 96.94 87 PHE A CA 1
ATOM 666 C C . PHE A 1 87 ? 19.344 1.06 -3.865 1 96.94 87 PHE A C 1
ATOM 668 O O . PHE A 1 87 ? 18.297 0.843 -4.496 1 96.94 87 PHE A O 1
ATOM 675 N N . LYS A 1 88 ? 19.391 1.888 -2.836 1 96.19 88 LYS A N 1
ATOM 676 C CA . LYS A 1 88 ? 18.172 2.436 -2.252 1 96.19 88 LYS A CA 1
ATOM 677 C C . LYS A 1 88 ? 17.453 3.352 -3.238 1 96.19 88 LYS A C 1
ATOM 679 O O . LYS A 1 88 ? 16.219 3.424 -3.24 1 96.19 88 LYS A O 1
ATOM 684 N N . LYS A 1 89 ? 18.188 4.039 -4.047 1 95.88 89 LYS A N 1
ATOM 685 C CA . LYS A 1 89 ? 17.578 4.992 -4.961 1 95.88 89 LYS A CA 1
ATOM 686 C C . LYS A 1 89 ? 16.828 4.273 -6.082 1 95.88 89 LYS A C 1
ATOM 688 O O . LYS A 1 89 ? 16.047 4.887 -6.805 1 95.88 89 LYS A O 1
ATOM 693 N N . LYS A 1 90 ? 17.031 2.924 -6.188 1 97 90 LYS A N 1
ATOM 694 C CA . LYS A 1 90 ? 16.453 2.156 -7.285 1 97 90 LYS A CA 1
ATOM 695 C C . LYS A 1 90 ? 15.242 1.351 -6.816 1 97 90 LYS A C 1
ATOM 697 O O . LYS A 1 90 ? 14.492 0.806 -7.633 1 97 90 LYS A O 1
ATOM 702 N N . VAL A 1 91 ? 14.977 1.262 -5.527 1 98.12 91 VAL A N 1
ATOM 703 C CA . VAL A 1 91 ? 14.062 0.274 -4.961 1 98.12 91 VAL A CA 1
ATOM 704 C C . VAL A 1 91 ? 12.648 0.85 -4.898 1 98.12 91 VAL A C 1
ATOM 706 O O . VAL A 1 91 ? 12.445 1.969 -4.422 1 98.12 91 VAL A O 1
ATOM 709 N N . ILE A 1 92 ? 11.68 0.109 -5.316 1 98.25 92 ILE A N 1
ATOM 710 C CA . ILE A 1 92 ? 10.258 0.403 -5.191 1 98.25 92 ILE A CA 1
ATOM 711 C C . ILE A 1 92 ? 9.523 -0.822 -4.652 1 98.25 92 ILE A C 1
ATOM 713 O O . ILE A 1 92 ? 9.57 -1.898 -5.254 1 98.25 92 ILE A O 1
ATOM 717 N N . PHE A 1 93 ? 8.867 -0.718 -3.508 1 98.38 93 PHE A N 1
ATOM 718 C CA . PHE A 1 93 ? 8.031 -1.786 -2.98 1 98.38 93 PHE A CA 1
ATOM 719 C C . PHE A 1 93 ? 6.684 -1.816 -3.693 1 98.38 93 PHE A C 1
ATOM 721 O O . PHE A 1 93 ? 6.105 -0.768 -3.986 1 98.38 93 PHE A O 1
ATOM 728 N N . VAL A 1 94 ? 6.219 -2.947 -4.043 1 98.56 94 VAL A N 1
ATOM 729 C CA . VAL A 1 94 ? 4.906 -3.156 -4.652 1 98.56 94 VAL A CA 1
ATOM 730 C C . VAL A 1 94 ? 4.043 -4.023 -3.738 1 98.56 94 VAL A C 1
ATOM 732 O O . VAL A 1 94 ? 4.445 -5.125 -3.355 1 98.56 94 VAL A O 1
ATOM 735 N N . GLU A 1 95 ? 2.855 -3.52 -3.367 1 98.06 95 GLU A N 1
ATOM 736 C CA . GLU A 1 95 ? 1.954 -4.246 -2.479 1 98.06 95 GLU A CA 1
ATOM 737 C C . GLU A 1 95 ? 1.689 -5.656 -2.996 1 98.06 95 GLU A C 1
ATOM 739 O O . GLU A 1 95 ? 1.558 -5.867 -4.203 1 98.06 95 GLU A O 1
ATOM 744 N N . HIS A 1 96 ? 1.573 -6.578 -2.084 1 98.44 96 HIS A N 1
ATOM 745 C CA . HIS A 1 96 ? 1.483 -8.008 -2.355 1 98.44 96 HIS A CA 1
ATOM 746 C C . HIS A 1 96 ? 0.354 -8.312 -3.336 1 98.44 96 HIS A C 1
ATOM 748 O O . HIS A 1 96 ? 0.583 -8.922 -4.383 1 98.44 96 HIS A O 1
ATOM 754 N N . HIS A 1 97 ? -0.831 -7.887 -3.031 1 98.69 97 HIS A N 1
ATOM 755 C CA . HIS A 1 97 ? -1.982 -8.219 -3.863 1 98.69 97 HIS A CA 1
ATOM 756 C C . HIS A 1 97 ? -1.986 -7.395 -5.148 1 98.69 97 HIS A C 1
ATOM 758 O O . HIS A 1 97 ? -2.486 -7.852 -6.18 1 98.69 97 HIS A O 1
ATOM 764 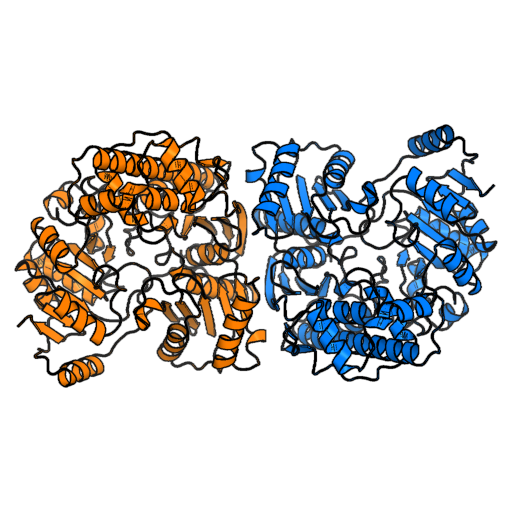N N . LEU A 1 98 ? -1.423 -6.211 -5.109 1 98.75 98 LEU A N 1
ATOM 765 C CA . LEU A 1 98 ? -1.218 -5.449 -6.336 1 98.75 98 LEU A CA 1
ATOM 766 C C . LEU A 1 98 ? -0.286 -6.191 -7.289 1 98.75 98 LEU A C 1
ATOM 768 O O . LEU A 1 98 ? -0.52 -6.215 -8.5 1 98.75 98 LEU A O 1
ATOM 772 N N . ALA A 1 99 ? 0.743 -6.797 -6.746 1 98.88 99 ALA A N 1
ATOM 773 C CA . ALA A 1 99 ? 1.669 -7.574 -7.566 1 98.88 99 ALA A CA 1
ATOM 774 C C . ALA A 1 99 ? 0.965 -8.766 -8.211 1 98.88 99 ALA A C 1
ATOM 776 O O . ALA A 1 99 ? 1.168 -9.055 -9.391 1 98.88 99 ALA A O 1
ATOM 777 N N . HIS A 1 100 ? 0.137 -9.438 -7.398 1 98.94 100 HIS A N 1
ATOM 778 C CA . HIS A 1 100 ? -0.65 -10.531 -7.965 1 98.94 100 HIS A CA 1
ATOM 779 C C . HIS A 1 100 ? -1.504 -10.039 -9.133 1 98.94 100 HIS A C 1
ATOM 781 O O . HIS A 1 100 ? -1.411 -10.578 -10.242 1 98.94 100 HIS A O 1
ATOM 787 N N . SER A 1 101 ? -2.289 -9.016 -8.883 1 98.88 101 SER A N 1
ATOM 788 C CA . SER A 1 101 ? -3.244 -8.492 -9.859 1 98.88 101 SER A CA 1
ATOM 789 C C . SER A 1 101 ? -2.535 -7.941 -11.086 1 98.88 101 SER A C 1
ATOM 791 O O . SER A 1 101 ? -3.008 -8.109 -12.219 1 98.88 101 SER A O 1
ATOM 793 N N . ALA A 1 102 ? -1.413 -7.309 -10.836 1 98.88 102 ALA A N 1
ATOM 794 C CA . ALA A 1 102 ? -0.634 -6.75 -11.938 1 98.88 102 ALA A CA 1
ATOM 795 C C . ALA A 1 102 ? -0.074 -7.859 -12.828 1 98.88 102 ALA A C 1
ATOM 797 O O . ALA A 1 102 ? -0.081 -7.742 -14.055 1 98.88 102 ALA A O 1
ATOM 798 N N . GLY A 1 103 ? 0.453 -8.891 -12.18 1 98.81 103 GLY A N 1
ATOM 799 C CA . GLY A 1 103 ? 0.906 -10.031 -12.961 1 98.81 103 GLY A CA 1
ATOM 800 C C . GLY A 1 103 ? -0.156 -10.57 -13.898 1 98.81 103 GLY A C 1
ATOM 801 O O . GLY A 1 103 ? 0.127 -10.867 -15.062 1 98.81 103 GLY A O 1
ATOM 802 N N . ALA A 1 104 ? -1.372 -10.625 -13.43 1 98.88 104 ALA A N 1
ATOM 803 C CA . ALA A 1 104 ? -2.475 -11.141 -14.234 1 98.88 104 ALA A CA 1
ATOM 804 C C . ALA A 1 104 ? -2.879 -10.148 -15.32 1 98.88 104 ALA A C 1
ATOM 806 O O . ALA A 1 104 ? -2.842 -10.469 -16.5 1 98.88 104 ALA A O 1
ATOM 807 N N . TYR A 1 105 ? -3.143 -8.922 -15.008 1 98.88 105 TYR A N 1
ATOM 808 C CA . TYR A 1 105 ? -3.66 -7.918 -15.93 1 98.88 105 TYR A CA 1
ATOM 809 C C . TYR A 1 105 ? -2.646 -7.609 -17.031 1 98.88 105 TYR A C 1
ATOM 811 O O . TYR A 1 105 ? -2.982 -7.617 -18.219 1 98.88 105 TYR A O 1
ATOM 819 N N . HIS A 1 106 ? -1.426 -7.395 -16.641 1 98.69 106 HIS A N 1
ATOM 820 C CA . HIS A 1 106 ? -0.448 -6.883 -17.594 1 98.69 106 HIS A CA 1
ATOM 821 C C . HIS A 1 106 ? 0.046 -7.988 -18.531 1 98.69 106 HIS A C 1
ATOM 823 O O . HIS A 1 106 ? 0.788 -7.723 -19.469 1 98.69 106 HIS A O 1
ATOM 829 N N . THR A 1 107 ? -0.437 -9.227 -18.297 1 98.56 107 THR A N 1
ATOM 830 C CA . THR A 1 107 ? -0.048 -10.312 -19.188 1 98.56 107 THR A CA 1
ATOM 831 C C . THR A 1 107 ? -1.259 -10.852 -19.938 1 98.56 107 THR A C 1
ATOM 833 O O . THR A 1 107 ? -1.149 -11.828 -20.688 1 98.56 107 THR A O 1
ATOM 836 N N . ALA A 1 108 ? -2.41 -10.289 -19.75 1 98.56 108 ALA A N 1
ATOM 837 C CA . ALA A 1 108 ? -3.646 -10.805 -20.344 1 98.56 108 ALA A CA 1
ATOM 838 C C . ALA A 1 108 ? -3.805 -10.328 -21.781 1 98.56 108 ALA A C 1
ATOM 840 O O . ALA A 1 108 ? -4.551 -10.922 -22.562 1 98.56 108 ALA A O 1
ATOM 841 N N . GLY A 1 109 ? -3.154 -9.164 -22.125 1 98.25 109 GLY A N 1
ATOM 842 C CA . GLY A 1 109 ? -3.26 -8.586 -23.469 1 98.25 109 GLY A CA 1
ATOM 843 C C . GLY A 1 109 ? -4.48 -7.707 -23.641 1 98.25 109 GLY A C 1
ATOM 844 O O . GLY A 1 109 ? -4.855 -7.367 -24.766 1 98.25 109 GLY A O 1
ATOM 845 N N . TRP A 1 110 ? -5.16 -7.359 -22.562 1 98.44 110 TRP A N 1
ATOM 846 C CA . TRP A 1 110 ? -6.379 -6.555 -22.625 1 98.44 110 TRP A CA 1
ATOM 847 C C . TRP A 1 110 ? -6.094 -5.105 -22.25 1 98.44 110 TRP A C 1
ATOM 849 O O . TRP A 1 110 ? -5.246 -4.828 -21.406 1 98.44 110 TRP A O 1
ATOM 859 N N . ARG A 1 111 ? -6.758 -4.191 -22.875 1 97.75 111 ARG A N 1
ATOM 860 C CA . ARG A 1 111 ? -6.676 -2.775 -22.516 1 97.75 111 ARG A CA 1
ATOM 861 C C . ARG A 1 111 ? -7.445 -2.482 -21.234 1 97.75 111 ARG A C 1
ATOM 863 O O . ARG A 1 111 ? -7.012 -1.668 -20.422 1 97.75 111 ARG A O 1
ATOM 870 N N . GLU A 1 112 ? -8.633 -3.096 -21.156 1 97.56 112 GLU A N 1
ATOM 871 C CA . GLU A 1 112 ? -9.492 -2.979 -19.984 1 97.56 112 GLU A CA 1
ATOM 872 C C . GLU A 1 112 ? -9.844 -4.352 -19.406 1 97.56 112 GLU A C 1
ATOM 874 O O . GLU A 1 112 ? -10.109 -5.289 -20.172 1 97.56 112 GLU A O 1
ATOM 879 N N . ALA A 1 113 ? -9.812 -4.516 -18.109 1 98.5 113 ALA A N 1
ATOM 880 C CA . ALA A 1 113 ? -10.133 -5.781 -17.453 1 98.5 113 ALA A CA 1
ATOM 881 C C . ALA A 1 113 ? -10.367 -5.582 -15.953 1 98.5 113 ALA A C 1
ATOM 883 O O . ALA A 1 113 ? -10.047 -4.523 -15.406 1 98.5 113 ALA A O 1
ATOM 884 N N . ILE A 1 114 ? -11.023 -6.473 -15.336 1 98.56 114 ILE A N 1
ATOM 885 C CA . ILE A 1 114 ? -10.969 -6.633 -13.883 1 98.56 114 ILE A CA 1
ATOM 886 C C . ILE A 1 114 ? -9.727 -7.43 -13.5 1 98.56 114 ILE A C 1
ATOM 888 O O . ILE A 1 114 ? -9.453 -8.484 -14.086 1 98.56 114 ILE A O 1
ATOM 892 N N . ALA A 1 115 ? -8.938 -6.93 -12.68 1 98.75 115 ALA A N 1
ATOM 893 C CA . ALA A 1 115 ? -7.828 -7.684 -12.102 1 98.75 115 ALA A CA 1
ATOM 894 C C . ALA A 1 115 ? -8.172 -8.18 -10.703 1 98.75 115 ALA A C 1
ATOM 896 O O . ALA A 1 115 ? -8.445 -7.383 -9.805 1 98.75 115 ALA A O 1
ATOM 897 N N . LEU A 1 116 ? -8.156 -9.438 -10.516 1 98.56 116 LEU A N 1
ATOM 898 C CA . LEU A 1 116 ? -8.633 -10.109 -9.312 1 98.56 116 LEU A CA 1
ATOM 899 C C . LEU A 1 116 ? -7.508 -10.891 -8.641 1 98.56 116 LEU A C 1
ATOM 901 O O . LEU A 1 116 ? -6.812 -11.664 -9.305 1 98.56 116 LEU A O 1
ATOM 905 N N . SER A 1 117 ? -7.234 -10.641 -7.414 1 98.81 117 SER A N 1
ATOM 906 C CA . SER A 1 117 ? -6.324 -11.453 -6.609 1 98.81 117 SER A CA 1
ATOM 907 C C . SER A 1 117 ? -7.043 -12.055 -5.41 1 98.81 117 SER A C 1
ATOM 909 O O . SER A 1 117 ? -7.711 -11.352 -4.656 1 98.81 117 SER A O 1
ATOM 911 N N . ILE A 1 118 ? -7.055 -13.336 -5.215 1 98.88 118 ILE A N 1
ATOM 912 C CA . ILE A 1 118 ? -7.516 -14.047 -4.031 1 98.88 118 ILE A CA 1
ATOM 913 C C . ILE A 1 118 ? -6.406 -14.961 -3.51 1 98.88 118 ILE A C 1
ATOM 915 O O . ILE A 1 118 ? -5.941 -15.852 -4.223 1 98.88 118 ILE A O 1
ATOM 919 N N . ASP A 1 119 ? -5.957 -14.719 -2.332 1 98.12 119 ASP A N 1
ATOM 920 C CA . ASP A 1 119 ? -4.836 -15.414 -1.705 1 98.12 119 ASP A CA 1
ATOM 921 C C . ASP A 1 119 ? -5.102 -15.664 -0.223 1 98.12 119 ASP A C 1
ATOM 923 O O . ASP A 1 119 ? -6.215 -15.438 0.26 1 98.12 119 ASP A O 1
ATOM 927 N N . ALA A 1 120 ? -4.176 -16.328 0.43 1 97.25 120 ALA A N 1
ATOM 928 C CA . ALA A 1 120 ? -4.297 -16.5 1.875 1 97.25 120 ALA A CA 1
ATOM 929 C C . ALA A 1 120 ? -4.094 -15.188 2.611 1 97.25 120 ALA A C 1
ATOM 931 O O . ALA A 1 120 ? -4.965 -14.742 3.361 1 97.25 120 ALA A O 1
ATOM 932 N N . ALA A 1 121 ? -2.904 -14.648 2.424 1 96.62 121 ALA A N 1
ATOM 933 C CA . ALA A 1 121 ? -2.637 -13.359 3.064 1 96.62 121 ALA A CA 1
ATOM 934 C C . ALA A 1 121 ? -1.369 -12.719 2.504 1 96.62 121 ALA A C 1
ATOM 936 O O . ALA A 1 121 ? -0.407 -13.422 2.174 1 96.62 121 ALA A O 1
ATOM 937 N N . GLY A 1 122 ? -1.383 -11.406 2.438 1 96.62 122 GLY A N 1
ATOM 938 C CA . GLY A 1 122 ? -0.219 -10.594 2.111 1 96.62 122 GLY A CA 1
ATOM 939 C C . GLY A 1 122 ? -0.435 -9.109 2.359 1 96.62 122 GLY A C 1
ATOM 940 O O . GLY A 1 122 ? -1.445 -8.547 1.938 1 96.62 122 GLY A O 1
ATOM 941 N N . ASP A 1 123 ? 0.471 -8.516 3.084 1 96.5 123 ASP A N 1
ATOM 942 C CA . ASP A 1 123 ? 0.453 -7.09 3.383 1 96.5 123 ASP A CA 1
ATOM 943 C C . ASP A 1 123 ? -0.901 -6.66 3.943 1 96.5 123 ASP A C 1
ATOM 945 O O . ASP A 1 123 ? -1.421 -5.602 3.584 1 96.5 123 ASP A O 1
ATOM 949 N N . GLY A 1 124 ? -1.484 -7.484 4.723 1 96.62 124 GLY A N 1
ATOM 950 C CA . GLY A 1 124 ? -2.68 -7.137 5.473 1 96.62 124 GLY A CA 1
ATOM 951 C C . GLY A 1 124 ? -3.963 -7.449 4.727 1 96.62 124 GLY A C 1
ATOM 952 O O . GLY A 1 124 ? -5.059 -7.25 5.258 1 96.62 124 GLY A O 1
ATOM 953 N N . LEU A 1 125 ? -3.861 -7.957 3.51 1 98.06 125 LEU A N 1
ATOM 954 C CA . LEU A 1 125 ? -5.035 -8.281 2.703 1 98.06 125 LEU A CA 1
ATOM 955 C C . LEU A 1 125 ? -5.035 -9.75 2.307 1 98.06 125 LEU A C 1
ATOM 957 O O . LEU A 1 125 ? -4.016 -10.43 2.443 1 98.06 125 LEU A O 1
ATOM 961 N N . SER A 1 126 ? -6.223 -10.234 1.905 1 98.44 126 SER A N 1
ATOM 962 C CA . SER A 1 126 ? -6.336 -11.594 1.39 1 98.44 126 SER A CA 1
ATOM 963 C C . SER A 1 126 ? -6.914 -11.602 -0.023 1 98.44 126 SER A C 1
ATOM 965 O O . SER A 1 126 ? -6.828 -12.609 -0.728 1 98.44 126 SER A O 1
ATOM 967 N N . SER A 1 127 ? -7.477 -10.531 -0.427 1 98.56 127 SER A N 1
ATOM 968 C CA . SER A 1 127 ? -7.973 -10.375 -1.79 1 98.56 127 SER A CA 1
ATOM 969 C C . SER A 1 127 ? -8.102 -8.906 -2.168 1 98.56 127 SER A C 1
ATOM 971 O O . SER A 1 127 ? -8.188 -8.039 -1.296 1 98.56 127 SER A O 1
ATOM 973 N N . SER A 1 128 ? -8.008 -8.625 -3.391 1 98.38 128 SER A N 1
ATOM 974 C CA . SER A 1 128 ? -8.242 -7.289 -3.936 1 98.38 128 SER A CA 1
ATOM 975 C C . SER A 1 128 ? -8.797 -7.359 -5.355 1 98.38 128 SER A C 1
ATOM 977 O O . SER A 1 128 ? -8.539 -8.32 -6.078 1 98.38 128 SER A O 1
ATOM 979 N N . ILE A 1 129 ? -9.625 -6.402 -5.707 1 98.5 129 ILE A N 1
ATOM 980 C CA . ILE A 1 129 ? -10.211 -6.285 -7.039 1 98.5 129 ILE A CA 1
ATOM 981 C C . ILE A 1 129 ? -9.945 -4.891 -7.598 1 98.5 129 ILE A C 1
ATOM 983 O O . ILE A 1 129 ? -10.219 -3.887 -6.941 1 98.5 129 ILE A O 1
ATOM 987 N N . TYR A 1 130 ? -9.406 -4.828 -8.758 1 98.44 130 TYR A N 1
ATOM 988 C CA . TYR A 1 130 ? -9.109 -3.578 -9.453 1 98.44 130 TYR A CA 1
ATOM 989 C C . TYR A 1 130 ? -9.875 -3.488 -10.773 1 98.44 130 TYR A C 1
ATOM 991 O O . TYR A 1 130 ? -10.047 -4.492 -11.461 1 98.44 130 TYR A O 1
ATOM 999 N N . VAL A 1 131 ? -10.336 -2.338 -11.117 1 97.94 131 VAL A N 1
ATOM 1000 C CA . VAL A 1 131 ? -10.641 -2.02 -12.516 1 97.94 131 VAL A CA 1
ATOM 1001 C C . VAL A 1 131 ? -9.391 -1.488 -13.203 1 97.94 131 VAL A C 1
ATOM 1003 O O . VAL A 1 131 ? -8.828 -0.468 -12.797 1 97.94 131 VAL A O 1
ATOM 1006 N N . ALA A 1 132 ? -8.922 -2.229 -14.109 1 97.94 132 ALA A N 1
ATOM 1007 C CA . ALA A 1 132 ? -7.723 -1.843 -14.852 1 97.94 132 ALA A CA 1
ATOM 1008 C C . ALA A 1 132 ? -8.086 -1.26 -16.219 1 97.94 132 ALA A C 1
ATOM 1010 O O . ALA A 1 132 ? -8.938 -1.803 -16.922 1 97.94 132 ALA A O 1
ATOM 1011 N N . ARG A 1 133 ? -7.551 -0.161 -16.578 1 96.25 133 ARG A N 1
ATOM 1012 C CA . ARG A 1 133 ? -7.785 0.533 -17.844 1 96.25 133 ARG A CA 1
ATOM 1013 C C . ARG A 1 133 ? -6.523 1.24 -18.328 1 96.25 133 ARG A C 1
ATOM 1015 O O . ARG A 1 133 ? -5.941 2.049 -17.594 1 96.25 133 ARG A O 1
ATOM 1022 N N . ASP A 1 134 ? -6.043 0.911 -19.469 1 95.62 134 ASP A N 1
ATOM 1023 C CA . ASP A 1 134 ? -4.887 1.54 -20.109 1 95.62 134 ASP A CA 1
ATOM 1024 C C . ASP A 1 134 ? -3.666 1.482 -19.188 1 95.62 134 ASP A C 1
ATOM 1026 O O . ASP A 1 134 ? -2.951 2.475 -19.031 1 95.62 134 ASP A O 1
ATOM 1030 N N . GLY A 1 135 ? -3.543 0.411 -18.531 1 96.19 135 GLY A N 1
ATOM 1031 C CA . GLY A 1 135 ? -2.377 0.193 -17.703 1 96.19 135 GLY A CA 1
ATOM 1032 C C . GLY A 1 135 ? -2.57 0.668 -16.266 1 96.19 135 GLY A C 1
ATOM 1033 O O . GLY A 1 135 ? -1.782 0.33 -15.383 1 96.19 135 GLY A O 1
ATOM 1034 N N . GLU A 1 136 ? -3.604 1.434 -16.031 1 96.19 136 GLU A N 1
ATOM 1035 C CA . GLU A 1 136 ? -3.918 1.903 -14.688 1 96.19 136 GLU A CA 1
ATOM 1036 C C . GLU A 1 136 ? -4.742 0.872 -13.922 1 96.19 136 GLU A C 1
ATOM 1038 O O . GLU A 1 136 ? -5.527 0.131 -14.516 1 96.19 136 GLU A O 1
ATOM 1043 N N . MET A 1 137 ? -4.535 0.779 -12.664 1 97.81 137 MET A N 1
ATOM 1044 C CA . MET A 1 137 ? -5.285 -0.147 -11.82 1 97.81 137 MET A CA 1
ATOM 1045 C C . MET A 1 137 ? -5.922 0.583 -10.641 1 97.81 137 MET A C 1
ATOM 1047 O O . MET A 1 137 ? -5.219 1.138 -9.797 1 97.81 137 MET A O 1
ATOM 1051 N N . ILE A 1 138 ? -7.246 0.621 -10.562 1 97.69 138 ILE A N 1
ATOM 1052 C CA . ILE A 1 138 ? -7.996 1.307 -9.523 1 97.69 138 ILE A CA 1
ATOM 1053 C C . ILE A 1 138 ? -8.703 0.282 -8.641 1 97.69 138 ILE A C 1
ATOM 1055 O O . ILE A 1 138 ? -9.555 -0.474 -9.117 1 97.69 138 ILE A O 1
ATOM 1059 N N . ARG A 1 139 ? -8.398 0.251 -7.371 1 98.19 139 ARG A N 1
ATOM 1060 C CA . ARG A 1 139 ? -8.961 -0.724 -6.445 1 98.19 139 ARG A CA 1
ATOM 1061 C C . ARG A 1 139 ? -10.422 -0.402 -6.141 1 98.19 139 ARG A C 1
ATOM 1063 O O . ARG A 1 139 ? -10.742 0.72 -5.742 1 98.19 139 ARG A O 1
ATOM 1070 N N . ILE A 1 140 ? -11.258 -1.394 -6.211 1 96.56 140 ILE A N 1
ATOM 1071 C CA . ILE A 1 140 ? -12.672 -1.126 -5.973 1 96.56 140 ILE A CA 1
ATOM 1072 C C . ILE A 1 140 ? -13.172 -1.996 -4.82 1 96.56 140 ILE A C 1
ATOM 1074 O O . ILE A 1 140 ? -14.266 -1.764 -4.289 1 96.56 140 ILE A O 1
ATOM 1078 N N . ALA A 1 141 ? -12.406 -3.008 -4.449 1 97.25 141 ALA A N 1
ATOM 1079 C CA . ALA A 1 141 ? -12.781 -3.879 -3.338 1 97.25 141 ALA A CA 1
ATOM 1080 C C . ALA A 1 141 ? -11.555 -4.566 -2.74 1 97.25 141 ALA A C 1
ATOM 1082 O O . ALA A 1 141 ? -10.516 -4.664 -3.391 1 97.25 141 ALA A O 1
ATOM 1083 N N . GLN A 1 142 ? -11.656 -5.02 -1.549 1 98.31 142 GLN A N 1
ATOM 1084 C CA . GLN A 1 142 ? -10.602 -5.742 -0.853 1 98.31 142 GLN A CA 1
ATOM 1085 C C . GLN A 1 142 ? -11.164 -6.578 0.292 1 98.31 142 GLN A C 1
ATOM 1087 O O . GLN A 1 142 ? -12.305 -6.367 0.721 1 98.31 142 GLN A O 1
ATOM 1092 N N . SER A 1 143 ? -10.469 -7.555 0.715 1 98.31 143 SER A N 1
ATOM 1093 C CA . SER A 1 143 ? -10.703 -8.289 1.956 1 98.31 143 SER A CA 1
ATOM 1094 C C . SER A 1 143 ? -9.469 -8.273 2.85 1 98.31 143 SER A C 1
ATOM 1096 O O . SER A 1 143 ? -8.344 -8.359 2.357 1 98.31 143 SER A O 1
ATOM 1098 N N . THR A 1 144 ? -9.648 -8.172 4.164 1 97.94 144 THR A N 1
ATOM 1099 C CA . THR A 1 144 ? -8.523 -8.195 5.098 1 97.94 144 THR A CA 1
ATOM 1100 C C . THR A 1 144 ? -7.961 -9.609 5.223 1 97.94 144 THR A C 1
ATOM 1102 O O . THR A 1 144 ? -8.594 -10.578 4.789 1 97.94 144 THR A O 1
ATOM 1105 N N . TYR A 1 145 ? -6.805 -9.719 5.832 1 97.56 145 TYR A N 1
ATOM 1106 C CA . TYR A 1 145 ? -6.137 -11.008 5.949 1 97.56 145 TYR A CA 1
ATOM 1107 C C . TYR A 1 145 ? -6.941 -11.961 6.832 1 97.56 145 TYR A C 1
ATOM 1109 O O . TYR A 1 145 ? -6.762 -13.18 6.77 1 97.56 145 TYR A O 1
ATOM 1117 N N . ILE A 1 146 ? -7.879 -11.438 7.648 1 97.56 146 ILE A N 1
ATOM 1118 C CA . ILE A 1 146 ? -8.742 -12.273 8.469 1 97.56 146 ILE A CA 1
ATOM 1119 C C . ILE A 1 146 ? -9.867 -12.859 7.613 1 97.56 146 ILE A C 1
ATOM 1121 O O . ILE A 1 146 ? -10.266 -14.008 7.805 1 97.56 146 ILE A O 1
ATOM 1125 N N . ASP A 1 147 ? -10.344 -12.07 6.676 1 98.12 147 ASP A N 1
ATOM 1126 C CA . ASP A 1 147 ? -11.414 -12.461 5.766 1 98.12 147 ASP A CA 1
ATOM 1127 C C . ASP A 1 147 ? -10.859 -13.156 4.523 1 98.12 147 ASP A C 1
ATOM 1129 O O . ASP A 1 147 ? -10.953 -12.625 3.416 1 98.12 147 ASP A O 1
ATOM 1133 N N . SER A 1 148 ? -10.344 -14.352 4.742 1 98.44 148 SER A N 1
ATOM 1134 C CA . SER A 1 148 ? -9.516 -14.969 3.707 1 98.44 148 SER A CA 1
ATOM 1135 C C . SER A 1 148 ? -10.117 -16.281 3.236 1 98.44 148 SER A C 1
ATOM 1137 O O . SER A 1 148 ? -10.188 -17.25 4 1 98.44 148 SER A O 1
ATOM 1139 N N . LEU A 1 149 ? -10.5 -16.266 1.962 1 98.56 149 LEU A N 1
ATOM 1140 C CA . LEU A 1 149 ? -10.93 -17.516 1.345 1 98.56 149 LEU A CA 1
ATOM 1141 C C . LEU A 1 149 ? -9.773 -18.5 1.234 1 98.56 149 LEU A C 1
ATOM 1143 O O . LEU A 1 149 ? -9.961 -19.703 1.394 1 98.56 149 LEU A O 1
ATOM 1147 N N . GLY A 1 150 ? -8.578 -18 0.946 1 98.5 150 GLY A N 1
ATOM 1148 C CA . GLY A 1 150 ? -7.391 -18.844 0.884 1 98.5 150 GLY A CA 1
ATOM 1149 C C . GLY A 1 150 ? -7.051 -19.5 2.209 1 98.5 150 GLY A C 1
ATOM 1150 O O . GLY A 1 150 ? -6.723 -20.688 2.256 1 98.5 150 GLY A O 1
ATOM 1151 N N . ASP A 1 151 ? -7.168 -18.734 3.26 1 98.31 151 ASP A N 1
ATOM 1152 C CA . ASP A 1 151 ? -6.871 -19.297 4.574 1 98.31 151 ASP A CA 1
ATOM 1153 C C . ASP A 1 151 ? -7.926 -20.312 4.992 1 98.31 151 ASP A C 1
ATOM 1155 O O . ASP A 1 151 ? -7.609 -21.297 5.66 1 98.31 151 ASP A O 1
ATOM 1159 N N . PHE A 1 152 ? -9.195 -20.047 4.641 1 98.06 152 PHE A N 1
ATOM 1160 C CA . PHE A 1 152 ? -10.242 -21.016 4.891 1 98.06 152 PHE A CA 1
ATOM 1161 C C . PHE A 1 152 ? -9.883 -22.375 4.293 1 98.06 152 PHE A C 1
ATOM 1163 O O . PHE A 1 152 ? -9.891 -23.391 4.992 1 98.06 152 PHE A O 1
ATOM 1170 N N . TYR A 1 153 ? -9.508 -22.344 3.068 1 98.62 153 TYR A N 1
ATOM 1171 C CA . TYR A 1 153 ? -9.18 -23.594 2.375 1 98.62 153 TYR A CA 1
ATOM 1172 C C . TYR A 1 153 ? -7.922 -24.219 2.955 1 98.62 153 TYR A C 1
ATOM 1174 O O . TYR A 1 153 ? -7.824 -25.438 3.066 1 98.62 153 TYR A O 1
ATOM 1182 N N . ALA A 1 154 ? -6.926 -23.406 3.33 1 98.5 154 ALA A N 1
ATOM 1183 C CA . ALA A 1 154 ? -5.703 -23.891 3.971 1 98.5 154 ALA A CA 1
ATOM 1184 C C . ALA A 1 154 ? -6.008 -24.562 5.309 1 98.5 154 ALA A C 1
ATOM 1186 O O . ALA A 1 154 ? -5.387 -25.562 5.66 1 98.5 154 ALA A O 1
ATOM 1187 N N . SER A 1 155 ? -6.926 -24 6.062 1 98.31 155 SER A N 1
ATOM 1188 C CA . SER A 1 155 ? -7.301 -24.562 7.355 1 98.31 155 SER A CA 1
ATOM 1189 C C . SER A 1 155 ? -7.973 -25.922 7.188 1 98.31 155 SER A C 1
ATOM 1191 O O . SER A 1 155 ? -7.773 -26.828 8 1 98.31 155 SER A O 1
ATOM 1193 N N . VAL A 1 156 ? -8.773 -26.031 6.152 1 98.44 156 VAL A N 1
ATOM 1194 C CA . VAL A 1 156 ? -9.383 -27.328 5.848 1 98.44 156 VAL A CA 1
ATOM 1195 C C . VAL A 1 156 ? -8.289 -28.328 5.477 1 98.44 156 VAL A C 1
ATOM 1197 O O . VAL A 1 156 ? -8.344 -29.5 5.895 1 98.44 156 VAL A O 1
ATOM 1200 N N . THR A 1 157 ? -7.348 -27.891 4.699 1 98.5 157 THR A N 1
ATOM 1201 C CA . THR A 1 157 ? -6.219 -28.719 4.309 1 98.5 157 THR A CA 1
ATOM 1202 C C . THR A 1 157 ? -5.488 -29.25 5.539 1 98.5 157 THR A C 1
ATOM 1204 O O . THR A 1 157 ? -5.199 -30.453 5.629 1 98.5 157 THR A O 1
ATOM 1207 N N . GLU A 1 158 ? -5.242 -28.375 6.461 1 98.25 158 GLU A N 1
ATOM 1208 C CA . GLU A 1 158 ? -4.578 -28.75 7.707 1 98.25 158 GLU A CA 1
ATOM 1209 C C . GLU A 1 158 ? -5.457 -29.672 8.539 1 98.25 158 GLU A C 1
ATOM 1211 O O . GLU A 1 158 ? -4.969 -30.656 9.125 1 98.25 158 GLU A O 1
ATOM 1216 N N . LEU A 1 159 ? -6.703 -29.406 8.625 1 98.25 159 LEU A N 1
ATOM 1217 C CA . LEU A 1 159 ? -7.672 -30.203 9.359 1 98.25 159 LEU A CA 1
ATOM 1218 C C . LEU A 1 159 ? -7.621 -31.672 8.906 1 98.25 159 LEU A C 1
ATOM 1220 O O . LEU A 1 159 ? -7.699 -32.594 9.734 1 98.25 159 LEU A O 1
ATOM 1224 N N . LEU A 1 160 ? -7.426 -31.859 7.602 1 98.25 160 LEU A N 1
ATOM 1225 C CA . LEU A 1 160 ? -7.492 -33.188 7.02 1 98.25 160 LEU A CA 1
ATOM 1226 C C . LEU A 1 160 ? -6.125 -33.875 7.055 1 98.25 160 LEU A C 1
ATOM 1228 O O . LEU A 1 160 ? -5.938 -34.938 6.453 1 98.25 160 LEU A O 1
ATOM 1232 N N . GLY A 1 161 ? -5.191 -33.25 7.656 1 97.5 161 GLY A N 1
ATOM 1233 C CA . GLY A 1 161 ? -3.912 -33.875 7.918 1 97.5 161 GLY A CA 1
ATOM 1234 C C . GLY A 1 161 ? -2.879 -33.594 6.84 1 97.5 161 GLY A C 1
ATOM 1235 O O . GLY A 1 161 ? -1.802 -34.188 6.84 1 97.5 161 GLY A O 1
ATOM 1236 N N . PHE A 1 162 ? -3.223 -32.75 5.926 1 96.75 162 PHE A N 1
ATOM 1237 C CA . PHE A 1 162 ? -2.287 -32.344 4.883 1 96.75 162 PHE A CA 1
ATOM 1238 C C . PHE A 1 162 ? -1.56 -31.078 5.266 1 96.75 162 PHE A C 1
ATOM 1240 O O . PHE A 1 162 ? -1.884 -30.453 6.277 1 96.75 162 PHE A O 1
ATOM 1247 N N . LYS A 1 163 ? -0.487 -30.734 4.547 1 94.12 163 LYS A N 1
ATOM 1248 C CA . LYS A 1 163 ? 0.308 -29.547 4.848 1 94.12 163 LYS A CA 1
ATOM 1249 C C . LYS A 1 163 ? -0.294 -28.312 4.203 1 94.12 163 LYS A C 1
ATOM 1251 O O . LYS A 1 163 ? -0.306 -28.188 2.979 1 94.12 163 LYS A O 1
ATOM 1256 N N . PRO A 1 164 ? -0.732 -27.328 5.035 1 94.25 164 PRO A N 1
ATOM 1257 C CA . PRO A 1 164 ? -1.281 -26.094 4.469 1 94.25 164 PRO A CA 1
ATOM 1258 C C . PRO A 1 164 ? -0.256 -25.312 3.648 1 94.25 164 PRO A C 1
ATOM 1260 O O . PRO A 1 164 ? 0.936 -25.328 3.967 1 94.25 164 PRO A O 1
ATOM 1263 N N . MET A 1 165 ? -0.72 -24.547 2.588 1 90.06 165 MET A N 1
ATOM 1264 C CA . MET A 1 165 ? 0.074 -23.719 1.679 1 90.06 165 MET A CA 1
ATOM 1265 C C . MET A 1 165 ? 0.907 -24.594 0.745 1 90.06 165 MET A C 1
ATOM 1267 O O . MET A 1 165 ? 1.799 -24.094 0.055 1 90.06 165 MET A O 1
ATOM 1271 N N . ARG A 1 166 ? 0.592 -25.891 0.771 1 90.81 166 ARG A N 1
ATOM 1272 C CA . ARG A 1 166 ? 1.348 -26.812 -0.08 1 90.81 166 ARG A CA 1
ATOM 1273 C C . ARG A 1 166 ? 0.432 -27.844 -0.717 1 90.81 166 ARG A C 1
ATOM 1275 O O . ARG A 1 166 ? 0.618 -28.219 -1.879 1 90.81 166 ARG A O 1
ATOM 1282 N N . HIS A 1 167 ? -0.537 -28.359 0.098 1 94.69 167 HIS A N 1
ATOM 1283 C CA . HIS A 1 167 ? -1.266 -29.562 -0.313 1 94.69 167 HIS A CA 1
ATOM 1284 C C . HIS A 1 167 ? -2.732 -29.234 -0.585 1 94.69 167 HIS A C 1
ATOM 1286 O O . HIS A 1 167 ? -3.594 -30.109 -0.465 1 94.69 167 HIS A O 1
ATOM 1292 N N . GLU A 1 168 ? -3.035 -28 -0.86 1 96.44 168 GLU A N 1
ATOM 1293 C CA . GLU A 1 168 ? -4.418 -27.641 -1.152 1 96.44 168 GLU A CA 1
ATOM 1294 C C . GLU A 1 168 ? -4.938 -28.391 -2.371 1 96.44 168 GLU A C 1
ATOM 1296 O O . GLU A 1 168 ? -6.121 -28.734 -2.438 1 96.44 168 GLU A O 1
ATOM 1301 N N . GLY A 1 169 ? -4.066 -28.656 -3.336 1 95.19 169 GLY A N 1
ATOM 1302 C CA . GLY A 1 169 ? -4.445 -29.438 -4.504 1 95.19 169 GLY A CA 1
ATOM 1303 C C . GLY A 1 169 ? -4.914 -30.844 -4.164 1 95.19 169 GLY A C 1
ATOM 1304 O O . GLY A 1 169 ? -5.773 -31.391 -4.848 1 95.19 169 GLY A O 1
ATOM 1305 N N . LYS A 1 170 ? -4.359 -31.422 -3.107 1 95.44 170 LYS A N 1
ATOM 1306 C CA . LYS A 1 170 ? -4.77 -32.75 -2.664 1 95.44 170 LYS A CA 1
ATOM 1307 C C . LYS A 1 170 ? -6.215 -32.75 -2.174 1 95.44 170 LYS A C 1
ATOM 1309 O O . LYS A 1 170 ? -6.969 -33.688 -2.439 1 95.44 170 LYS A O 1
ATOM 1314 N N . VAL A 1 171 ? -6.496 -31.656 -1.484 1 97.25 171 VAL A N 1
ATOM 1315 C CA . VAL A 1 171 ? -7.859 -31.531 -0.988 1 97.25 171 VAL A CA 1
ATOM 1316 C C . VAL A 1 171 ? -8.828 -31.375 -2.162 1 97.25 171 VAL A C 1
ATOM 1318 O O . VAL A 1 171 ? -9.891 -32 -2.18 1 97.25 171 VAL A O 1
ATOM 1321 N N . MET A 1 172 ? -8.477 -30.562 -3.082 1 97.56 172 MET A N 1
ATOM 1322 C CA . MET A 1 172 ? -9.273 -30.406 -4.297 1 97.56 172 MET A CA 1
ATOM 1323 C C . MET A 1 172 ? -9.484 -31.75 -4.988 1 97.56 172 MET A C 1
ATOM 1325 O O . MET A 1 172 ? -10.602 -32.062 -5.391 1 97.56 172 MET A O 1
ATOM 1329 N N . SER A 1 173 ? -8.438 -32.562 -5.125 1 96.25 173 SER A N 1
ATOM 1330 C CA . SER A 1 173 ? -8.508 -33.875 -5.773 1 96.25 173 SER A CA 1
ATOM 1331 C C . SER A 1 173 ? -9.375 -34.812 -4.973 1 96.25 173 SER A C 1
ATOM 1333 O O . SER A 1 173 ? -10.18 -35.562 -5.543 1 96.25 173 SER A O 1
ATOM 1335 N N . LEU A 1 174 ? -9.164 -34.844 -3.689 1 96.38 174 LEU A N 1
ATOM 1336 C CA . LEU A 1 174 ? -9.906 -35.719 -2.793 1 96.38 174 LEU A CA 1
ATOM 1337 C C . LEU A 1 174 ? -11.398 -35.438 -2.871 1 96.38 174 LEU A C 1
ATOM 1339 O O . LEU A 1 174 ? -12.219 -36.344 -2.736 1 96.38 174 LEU A O 1
ATOM 1343 N N . ALA A 1 175 ? -11.75 -34.219 -3.057 1 97.75 175 ALA A N 1
ATOM 1344 C CA . ALA A 1 175 ? -13.141 -33.75 -3.109 1 97.75 175 ALA A CA 1
ATOM 1345 C C . ALA A 1 175 ? -13.922 -34.5 -4.18 1 97.75 175 ALA A C 1
ATOM 1347 O O . ALA A 1 175 ? -15.125 -34.75 -4.023 1 97.75 175 ALA A O 1
ATOM 1348 N N . ALA A 1 176 ? -13.281 -34.938 -5.254 1 96.31 176 ALA A N 1
ATOM 1349 C CA . ALA A 1 176 ? -13.938 -35.594 -6.387 1 96.31 176 ALA A CA 1
ATOM 1350 C C . ALA A 1 176 ? -14.438 -36.969 -6.012 1 96.31 176 ALA A C 1
ATOM 1352 O O . ALA A 1 176 ? -15.273 -37.562 -6.715 1 96.31 176 ALA A O 1
ATOM 1353 N N . TYR A 1 177 ? -13.984 -37.562 -4.906 1 96.25 177 TYR A N 1
ATOM 1354 C CA . TYR A 1 177 ? -14.328 -38.906 -4.5 1 96.25 177 TYR A CA 1
ATOM 1355 C C . TYR A 1 177 ? -15.562 -38.906 -3.609 1 96.25 177 TYR A C 1
ATOM 1357 O O . TYR A 1 177 ? -16.031 -39.969 -3.193 1 96.25 177 TYR A O 1
ATOM 1365 N N . GLY A 1 178 ? -16.078 -37.688 -3.336 1 95.88 178 GLY A N 1
ATOM 1366 C CA . GLY A 1 178 ? -17.25 -37.656 -2.459 1 95.88 178 GLY A CA 1
ATOM 1367 C C . GLY A 1 178 ? -18.25 -36.594 -2.85 1 95.88 178 GLY A C 1
ATOM 1368 O O . GLY A 1 178 ? -18.141 -35.969 -3.92 1 95.88 178 GLY A O 1
ATOM 1369 N N . LYS A 1 179 ? -19.281 -36.438 -1.999 1 96.75 179 LYS A N 1
ATOM 1370 C CA . LYS A 1 179 ? -20.328 -35.438 -2.166 1 96.75 179 LYS A CA 1
ATOM 1371 C C . LYS A 1 179 ? -20.344 -34.469 -0.981 1 96.75 179 LYS A C 1
ATOM 1373 O O . LYS A 1 179 ? -20.125 -34.875 0.162 1 96.75 179 LYS A O 1
ATOM 1378 N N . PRO A 1 180 ? -20.578 -33.219 -1.364 1 97.62 180 PRO A N 1
ATOM 1379 C CA . PRO A 1 180 ? -20.688 -32.281 -0.252 1 97.62 180 PRO A CA 1
ATOM 1380 C C . PRO A 1 180 ? -21.75 -32.688 0.766 1 97.62 180 PRO A C 1
ATOM 1382 O O . PRO A 1 180 ? -22.844 -33.094 0.385 1 97.62 180 PRO A O 1
ATOM 1385 N N . ALA A 1 181 ? -21.453 -32.562 1.997 1 97.31 181 ALA A N 1
ATOM 1386 C CA . ALA A 1 181 ? -22.359 -32.969 3.062 1 97.31 181 ALA A CA 1
ATOM 1387 C C . ALA A 1 181 ? -22.609 -31.844 4.059 1 97.31 181 ALA A C 1
ATOM 1389 O O . ALA A 1 181 ? -23.531 -31.906 4.867 1 97.31 181 ALA A O 1
ATOM 1390 N N . TYR A 1 182 ? -21.859 -30.812 4.023 1 96.69 182 TYR A N 1
ATOM 1391 C CA . TYR A 1 182 ? -21.922 -29.75 5.004 1 96.69 182 TYR A CA 1
ATOM 1392 C C . TYR A 1 182 ? -22.188 -28.406 4.328 1 96.69 182 TYR A C 1
ATOM 1394 O O . TYR A 1 182 ? -21.672 -28.125 3.242 1 96.69 182 TYR A O 1
ATOM 1402 N N . ASP A 1 183 ? -23.031 -27.594 4.918 1 95.75 183 ASP A N 1
ATOM 1403 C CA . ASP A 1 183 ? -23.203 -26.203 4.527 1 95.75 183 ASP A CA 1
ATOM 1404 C C . ASP A 1 183 ? -22.203 -25.297 5.258 1 95.75 183 ASP A C 1
ATOM 1406 O O . ASP A 1 183 ? -22.234 -25.188 6.488 1 95.75 183 ASP A O 1
ATOM 1410 N N . LEU A 1 184 ? -21.375 -24.656 4.512 1 97.25 184 LEU A N 1
ATOM 1411 C CA . LEU A 1 184 ? -20.297 -23.906 5.121 1 97.25 184 LEU A CA 1
ATOM 1412 C C . LEU A 1 184 ? -20.547 -22.406 5.012 1 97.25 184 LEU A C 1
ATOM 1414 O O . LEU A 1 184 ? -19.641 -21.594 5.195 1 97.25 184 LEU A O 1
ATOM 1418 N N . SER A 1 185 ? -21.766 -21.938 4.809 1 95.38 185 SER A N 1
ATOM 1419 C CA . SER A 1 185 ? -22.156 -20.547 4.641 1 95.38 185 SER A CA 1
ATOM 1420 C C . SER A 1 185 ? -21.938 -19.766 5.934 1 95.38 185 SER A C 1
ATOM 1422 O O . SER A 1 185 ? -21.766 -18.531 5.906 1 95.38 185 SER A O 1
ATOM 1424 N N . SER A 1 186 ? -21.969 -20.484 7.051 1 94.69 186 SER A N 1
ATOM 1425 C CA . SER A 1 186 ? -21.812 -19.828 8.344 1 94.69 186 SER A CA 1
ATOM 1426 C C . SER A 1 186 ? -20.328 -19.609 8.664 1 94.69 186 SER A C 1
ATOM 1428 O O . SER A 1 186 ? -20 -18.922 9.633 1 94.69 186 SER A O 1
ATOM 1430 N N . ILE A 1 187 ? -19.484 -20.156 7.863 1 97.19 187 ILE A N 1
ATOM 1431 C CA . ILE A 1 187 ? -18.062 -20.031 8.102 1 97.19 187 ILE A CA 1
ATOM 1432 C C . ILE A 1 187 ? -17.516 -18.812 7.344 1 97.19 187 ILE A C 1
ATOM 1434 O O . ILE A 1 187 ? -16.906 -17.922 7.938 1 97.19 187 ILE A O 1
ATOM 1438 N N . ILE A 1 188 ? -17.75 -18.766 6.059 1 97.94 188 ILE A N 1
ATOM 1439 C CA . ILE A 1 188 ? -17.281 -17.672 5.227 1 97.94 188 ILE A CA 1
ATOM 1440 C C . ILE A 1 188 ? -18.266 -17.422 4.09 1 97.94 188 ILE A C 1
ATOM 1442 O O . ILE A 1 188 ? -18.828 -18.375 3.527 1 97.94 188 ILE A O 1
ATOM 1446 N N . GLU A 1 189 ? -18.531 -16.203 3.771 1 97.69 189 GLU A N 1
ATOM 1447 C CA . GLU A 1 189 ? -19.438 -15.82 2.697 1 97.69 189 GLU A CA 1
ATOM 1448 C C . GLU A 1 189 ? -18.953 -14.57 1.976 1 97.69 189 GLU A C 1
ATOM 1450 O O . GLU A 1 189 ? -17.938 -13.977 2.363 1 97.69 189 GLU A O 1
ATOM 1455 N N . LEU A 1 190 ? -19.578 -14.289 0.868 1 96.81 190 LEU A N 1
ATOM 1456 C CA . LEU A 1 190 ? -19.297 -13.055 0.142 1 96.81 190 LEU A CA 1
ATOM 1457 C C . LEU A 1 190 ? -20.125 -11.898 0.693 1 96.81 190 LEU A C 1
ATOM 1459 O O . LEU A 1 190 ? -21.312 -12.062 0.979 1 96.81 190 LEU A O 1
ATOM 1463 N N . ASN A 1 191 ? -19.562 -10.781 0.967 1 95.25 191 ASN A N 1
ATOM 1464 C CA . ASN A 1 191 ? -20.172 -9.5 1.287 1 95.25 191 ASN A CA 1
ATOM 1465 C C . ASN A 1 191 ? -19.844 -8.445 0.233 1 95.25 191 ASN A C 1
ATOM 1467 O O . ASN A 1 191 ? -18.891 -7.684 0.384 1 95.25 191 ASN A O 1
ATOM 1471 N N . GLY A 1 192 ? -20.812 -8.289 -0.762 1 93.75 192 GLY A N 1
ATOM 1472 C CA . GLY A 1 192 ? -20.422 -7.559 -1.956 1 93.75 192 GLY A CA 1
ATOM 1473 C C . GLY A 1 192 ? -19.328 -8.242 -2.752 1 93.75 192 GLY A C 1
ATOM 1474 O O . GLY A 1 192 ? -19.484 -9.406 -3.143 1 93.75 192 GLY A O 1
ATOM 1475 N N . LEU A 1 193 ? -18.25 -7.547 -2.879 1 96.5 193 LEU A N 1
ATOM 1476 C CA . LEU A 1 193 ? -17.109 -8.109 -3.607 1 96.5 193 LEU A CA 1
ATOM 1477 C C . LEU A 1 193 ? -15.984 -8.484 -2.652 1 96.5 193 LEU A C 1
ATOM 1479 O O . LEU A 1 193 ? -14.859 -8.734 -3.084 1 96.5 193 LEU A O 1
ATOM 1483 N N . SER A 1 194 ? -16.297 -8.547 -1.353 1 97 194 SER A N 1
ATOM 1484 C CA . SER A 1 194 ? -15.344 -8.922 -0.317 1 97 194 SER A CA 1
ATOM 1485 C C . SER A 1 194 ? -15.789 -10.195 0.408 1 97 194 SER A C 1
ATOM 1487 O O . SER A 1 194 ? -16.969 -10.562 0.359 1 97 194 SER A O 1
ATOM 1489 N N . PHE A 1 195 ? -14.82 -10.82 1.023 1 97.94 195 PHE A N 1
ATOM 1490 C CA . PHE A 1 195 ? -15.141 -12 1.817 1 97.94 195 PHE A CA 1
ATOM 1491 C C . PHE A 1 195 ? -15.375 -11.625 3.275 1 97.94 195 PHE A C 1
ATOM 1493 O O . PHE A 1 195 ? -14.852 -10.617 3.754 1 97.94 195 PHE A O 1
ATOM 1500 N N . ASP A 1 196 ? -16.188 -12.391 3.93 1 97.44 196 ASP A N 1
ATOM 1501 C CA . ASP A 1 196 ? -16.5 -12.211 5.348 1 97.44 196 ASP A CA 1
ATOM 1502 C C . ASP A 1 196 ? -16.359 -13.523 6.109 1 97.44 196 ASP A C 1
ATOM 1504 O O . ASP A 1 196 ? -17.172 -14.43 5.957 1 97.44 196 ASP A O 1
ATOM 1508 N N . ASN A 1 197 ? -15.336 -13.672 6.863 1 97.38 197 ASN A N 1
ATOM 1509 C CA . ASN A 1 197 ? -15.078 -14.836 7.699 1 97.38 197 ASN A CA 1
ATOM 1510 C C . ASN A 1 197 ? -15.789 -14.734 9.047 1 97.38 197 ASN A C 1
ATOM 1512 O O . ASN A 1 197 ? -15.375 -13.969 9.914 1 97.38 197 ASN A O 1
ATOM 1516 N N . HIS A 1 198 ? -16.781 -15.562 9.281 1 95.75 198 HIS A N 1
ATOM 1517 C CA . HIS A 1 198 ? -17.625 -15.477 10.461 1 95.75 198 HIS A CA 1
ATOM 1518 C C . HIS A 1 198 ? -16.969 -16.141 11.664 1 95.75 198 HIS A C 1
ATOM 1520 O O . HIS A 1 198 ? -17.391 -15.938 12.805 1 95.75 198 HIS A O 1
ATOM 1526 N N . LEU A 1 199 ? -15.891 -16.938 11.414 1 94.88 199 LEU A N 1
ATOM 1527 C CA . LEU A 1 199 ? -15.164 -17.516 12.539 1 94.88 199 LEU A CA 1
ATOM 1528 C C . LEU A 1 199 ? -14.336 -16.453 13.266 1 94.88 199 LEU A C 1
ATOM 1530 O O . LEU A 1 199 ? -14.047 -16.594 14.453 1 94.88 199 LEU A O 1
ATOM 1534 N N . GLY A 1 200 ? -13.859 -15.484 12.508 1 93.31 200 GLY A N 1
ATOM 1535 C CA . GLY A 1 200 ? -13.078 -14.391 13.07 1 93.31 200 GLY A CA 1
ATOM 1536 C C . GLY A 1 200 ? -11.656 -14.797 13.406 1 93.31 200 GLY A C 1
ATOM 1537 O O . GLY A 1 200 ? -10.922 -14.039 14.047 1 93.31 200 GLY A O 1
ATOM 1538 N N . VAL A 1 201 ? -11.305 -16.031 13.078 1 95 201 VAL A N 1
ATOM 1539 C CA . VAL A 1 201 ? -9.953 -16.516 13.328 1 95 201 VAL A CA 1
ATOM 1540 C C . VAL A 1 201 ? -9.391 -17.156 12.055 1 95 201 VAL A C 1
ATOM 1542 O O . VAL A 1 201 ? -10.141 -17.453 11.125 1 95 201 VAL A O 1
ATOM 1545 N N . ILE A 1 202 ? -8.055 -17.344 12.008 1 95.12 202 ILE A N 1
ATOM 1546 C CA . ILE A 1 202 ? -7.359 -17.938 10.867 1 95.12 202 ILE A CA 1
ATOM 1547 C C . ILE A 1 202 ? -6.297 -18.906 11.359 1 95.12 202 ILE A C 1
ATOM 1549 O O . ILE A 1 202 ? -6.094 -19.062 12.562 1 95.12 202 ILE A O 1
ATOM 1553 N N . GLY A 1 203 ? -5.656 -19.594 10.477 1 95.38 203 GLY A N 1
ATOM 1554 C CA . GLY A 1 203 ? -4.559 -20.484 10.812 1 95.38 203 GLY A CA 1
ATOM 1555 C C . GLY A 1 203 ? -4.984 -21.641 11.719 1 95.38 203 GLY A C 1
ATOM 1556 O O . GLY A 1 203 ? -6.066 -22.188 11.547 1 95.38 203 GLY A O 1
ATOM 1557 N N . VAL A 1 204 ? -4.18 -21.922 12.656 1 95.88 204 VAL A N 1
ATOM 1558 C CA . VAL A 1 204 ? -4.34 -23.094 13.516 1 95.88 204 VAL A CA 1
ATOM 1559 C C . VAL A 1 204 ? -5.605 -22.953 14.359 1 95.88 204 VAL A C 1
ATOM 1561 O O . VAL A 1 204 ? -6.285 -23.938 14.641 1 95.88 204 VAL A O 1
ATOM 1564 N N . GLU A 1 205 ? -5.934 -21.734 14.719 1 97.06 205 GLU A N 1
ATOM 1565 C CA . GLU A 1 205 ? -7.156 -21.5 15.484 1 97.06 205 GLU A CA 1
ATOM 1566 C C . GLU A 1 205 ? -8.398 -21.828 14.664 1 97.06 205 GLU A C 1
ATOM 1568 O O . GLU A 1 205 ? -9.359 -22.406 15.188 1 97.06 205 GLU A O 1
ATOM 1573 N N . ALA A 1 206 ? -8.359 -21.438 13.406 1 97.44 206 ALA A N 1
ATOM 1574 C CA . ALA A 1 206 ? -9.461 -21.797 12.523 1 97.44 206 ALA A CA 1
ATOM 1575 C C . ALA A 1 206 ? -9.555 -23.312 12.352 1 97.44 206 ALA A C 1
ATOM 1577 O O . ALA A 1 206 ? -10.656 -23.875 12.352 1 97.44 206 ALA A O 1
ATOM 1578 N N . THR A 1 207 ? -8.406 -24 12.188 1 98.12 207 THR A N 1
ATOM 1579 C CA . THR A 1 207 ? -8.359 -25.453 12.055 1 98.12 207 THR A CA 1
ATOM 1580 C C . THR A 1 207 ? -9.031 -26.125 13.25 1 98.12 207 THR A C 1
ATOM 1582 O O . THR A 1 207 ? -9.828 -27.062 13.078 1 98.12 207 THR A O 1
ATOM 1585 N N . ARG A 1 208 ? -8.758 -25.672 14.453 1 97.88 208 ARG A N 1
ATOM 1586 C CA . ARG A 1 208 ? -9.32 -26.234 15.68 1 97.88 208 ARG A CA 1
ATOM 1587 C C . ARG A 1 208 ? -10.836 -26.031 15.727 1 97.88 208 ARG A C 1
ATOM 1589 O O . ARG A 1 208 ? -11.578 -26.938 16.109 1 97.88 208 ARG A O 1
ATOM 1596 N N . LYS A 1 209 ? -11.25 -24.844 15.328 1 97.62 209 LYS A N 1
ATOM 1597 C CA . LYS A 1 209 ? -12.68 -24.562 15.328 1 97.62 209 LYS A CA 1
ATOM 1598 C C . LYS A 1 209 ? -13.414 -25.453 14.32 1 97.62 209 LYS A C 1
ATOM 1600 O O . LYS A 1 209 ? -14.516 -25.922 14.594 1 97.62 209 LYS A O 1
ATOM 1605 N N . LEU A 1 210 ? -12.812 -25.625 13.18 1 97.94 210 LEU A N 1
ATOM 1606 C CA . LEU A 1 210 ? -13.414 -26.484 12.156 1 97.94 210 LEU A CA 1
ATOM 1607 C C . LEU A 1 210 ? -13.469 -27.938 12.625 1 97.94 210 LEU A C 1
ATOM 1609 O O . LEU A 1 210 ? -14.422 -28.656 12.336 1 97.94 210 LEU A O 1
ATOM 1613 N N . ALA A 1 211 ? -12.391 -28.375 13.273 1 97.88 211 ALA A N 1
ATOM 1614 C CA . ALA A 1 211 ? -12.375 -29.719 13.82 1 97.88 211 ALA A CA 1
ATOM 1615 C C . ALA A 1 211 ? -13.562 -29.953 14.75 1 97.88 211 ALA A C 1
ATOM 1617 O O . ALA A 1 211 ? -14.18 -31.016 14.719 1 97.88 211 ALA A O 1
ATOM 1618 N N . GLU A 1 212 ? -13.828 -28.969 15.609 1 97.06 212 GLU A N 1
ATOM 1619 C CA . GLU A 1 212 ? -14.961 -29.062 16.516 1 97.06 212 GLU A CA 1
ATOM 1620 C C . GLU A 1 212 ? -16.281 -29.078 15.758 1 97.06 212 GLU A C 1
ATOM 1622 O O . GLU A 1 212 ? -17.172 -29.875 16.062 1 97.06 212 GLU A O 1
ATOM 1627 N N . LEU A 1 213 ? -16.391 -28.188 14.805 1 95.94 213 LEU A N 1
ATOM 1628 C CA . LEU A 1 213 ? -17.609 -28.062 14.023 1 95.94 213 LEU A CA 1
ATOM 1629 C C . LEU A 1 213 ? -17.953 -29.359 13.305 1 95.94 213 LEU A C 1
ATOM 1631 O O . LEU A 1 213 ? -19.109 -29.766 13.25 1 95.94 213 LEU A O 1
ATOM 1635 N N . PHE A 1 214 ? -16.891 -30.078 12.727 1 96.69 214 PHE A N 1
ATOM 1636 C CA . PHE A 1 214 ? -17.109 -31.281 11.93 1 96.69 214 PHE A CA 1
ATOM 1637 C C . PHE A 1 214 ? -17.031 -32.531 12.805 1 96.69 214 PHE A C 1
ATOM 1639 O O . PHE A 1 214 ? -17.281 -33.625 12.336 1 96.69 214 PHE A O 1
ATOM 1646 N N . ASP A 1 215 ? -16.688 -32.344 14.07 1 96.25 215 ASP A N 1
ATOM 1647 C CA . ASP A 1 215 ? -16.406 -33.5 14.945 1 96.25 215 ASP A CA 1
ATOM 1648 C C . ASP A 1 215 ? -15.375 -34.438 14.336 1 96.25 215 ASP A C 1
ATOM 1650 O O . ASP A 1 215 ? -15.609 -35.625 14.195 1 96.25 215 ASP A O 1
ATOM 1654 N N . TYR A 1 216 ? -14.336 -33.844 13.82 1 96.81 216 TYR A N 1
ATOM 1655 C CA . TYR A 1 216 ? -13.242 -34.562 13.18 1 96.81 216 TYR A CA 1
ATOM 1656 C C . TYR A 1 216 ? -12.062 -34.719 14.133 1 96.81 216 TYR A C 1
ATOM 1658 O O . TYR A 1 216 ? -11.664 -33.781 14.797 1 96.81 216 TYR A O 1
ATOM 1666 N N . PRO A 1 217 ? -11.453 -35.844 14.273 1 96.38 217 PRO A N 1
ATOM 1667 C CA . PRO A 1 217 ? -10.352 -36.062 15.211 1 96.38 217 PRO A CA 1
ATOM 1668 C C . PRO A 1 217 ? -9.023 -35.5 14.719 1 96.38 217 PRO A C 1
ATOM 1670 O O . PRO A 1 217 ? -8.219 -36.25 14.148 1 96.38 217 PRO A O 1
ATOM 1673 N N . LEU A 1 218 ? -8.703 -34.344 15.102 1 95.44 218 LEU A N 1
ATOM 1674 C CA . LEU A 1 218 ? -7.516 -33.625 14.641 1 95.44 218 LEU A CA 1
ATOM 1675 C C . LEU A 1 218 ? -6.246 -34.375 15.039 1 95.44 218 LEU A C 1
ATOM 1677 O O . LEU A 1 218 ? -5.258 -34.344 14.305 1 95.44 218 LEU A O 1
ATOM 1681 N N . ARG A 1 219 ? -6.293 -35.031 16.141 1 94.75 219 ARG A N 1
ATOM 1682 C CA . ARG A 1 219 ? -5.125 -35.75 16.641 1 94.75 219 ARG A CA 1
ATOM 1683 C C . ARG A 1 219 ? -4.727 -36.875 15.703 1 94.75 219 ARG A C 1
ATOM 1685 O O . ARG A 1 219 ? -3.559 -37.281 15.648 1 94.75 219 ARG A O 1
ATOM 1692 N N . HIS A 1 220 ? -5.656 -37.406 14.914 1 95.19 220 HIS A N 1
ATOM 1693 C CA . HIS A 1 220 ? -5.406 -38.531 14.039 1 95.19 220 HIS A CA 1
ATOM 1694 C C . HIS A 1 220 ? -5.387 -38.125 12.578 1 95.19 220 HIS A C 1
ATOM 1696 O O . HIS A 1 220 ? -5.348 -38.969 11.68 1 95.19 220 HIS A O 1
ATOM 1702 N N . ALA A 1 221 ? -5.477 -36.844 12.391 1 95.88 221 ALA A N 1
ATOM 1703 C CA . ALA A 1 221 ? -5.645 -36.344 11.031 1 95.88 221 ALA A CA 1
ATOM 1704 C C . ALA A 1 221 ? -4.492 -36.781 10.133 1 95.88 221 ALA A C 1
ATOM 1706 O O . ALA A 1 221 ? -4.707 -37.156 8.977 1 95.88 221 ALA A O 1
ATOM 1707 N N . ARG A 1 222 ? -3.279 -36.844 10.609 1 94.38 222 ARG A N 1
ATOM 1708 C CA . ARG A 1 222 ? -2.104 -37.188 9.82 1 94.38 222 ARG A CA 1
ATOM 1709 C C . ARG A 1 222 ? -2.119 -38.656 9.445 1 94.38 222 ARG A C 1
ATOM 1711 O O . ARG A 1 222 ? -1.716 -39.031 8.344 1 94.38 222 ARG A O 1
ATOM 1718 N N . GLU A 1 223 ? -2.479 -39.344 10.312 1 96.31 223 GLU A N 1
ATOM 1719 C CA . GLU A 1 223 ? -2.564 -40.781 10.07 1 96.31 223 GLU A CA 1
ATOM 1720 C C . GLU A 1 223 ? -3.633 -41.094 9.023 1 96.31 223 GLU A C 1
ATOM 1722 O O . GLU A 1 223 ? -3.418 -41.938 8.141 1 96.31 223 GLU A O 1
ATOM 1727 N N . ILE A 1 224 ? -4.711 -40.5 9.195 1 95.88 224 ILE A N 1
ATOM 1728 C CA . ILE A 1 224 ? -5.805 -40.688 8.258 1 95.88 224 ILE A CA 1
ATOM 1729 C C . ILE A 1 224 ? -5.367 -40.25 6.859 1 95.88 224 ILE A C 1
ATOM 1731 O O . ILE A 1 224 ? -5.617 -40.938 5.875 1 95.88 224 ILE A O 1
ATOM 1735 N N . ALA A 1 225 ? -4.711 -39.125 6.77 1 96.25 225 ALA A N 1
ATOM 1736 C CA . ALA A 1 225 ? -4.207 -38.594 5.5 1 96.25 225 ALA A CA 1
ATOM 1737 C C . ALA A 1 225 ? -3.24 -39.594 4.852 1 96.25 225 ALA A C 1
ATOM 1739 O O . ALA A 1 225 ? -3.275 -39.812 3.637 1 96.25 225 ALA A O 1
ATOM 1740 N N . LEU A 1 226 ? -2.404 -40.156 5.66 1 95.06 226 LEU A N 1
ATOM 1741 C CA . LEU A 1 226 ? -1.434 -41.125 5.152 1 95.06 226 LEU A CA 1
ATOM 1742 C C . LEU A 1 226 ? -2.135 -42.344 4.555 1 95.06 226 LEU A C 1
ATOM 1744 O O . LEU A 1 226 ? -1.709 -42.875 3.52 1 95.06 226 LEU A O 1
ATOM 1748 N N . GLN A 1 227 ? -3.121 -42.781 5.188 1 94.75 227 GLN A N 1
ATOM 1749 C CA . GLN A 1 227 ? -3.902 -43.906 4.676 1 94.75 227 GLN A CA 1
ATOM 1750 C C . GLN A 1 227 ? -4.555 -43.562 3.34 1 94.75 227 GLN A C 1
ATOM 1752 O O . GLN A 1 227 ? -4.535 -44.375 2.406 1 94.75 227 GLN A O 1
ATOM 1757 N N . MET A 1 228 ? -5.07 -42.438 3.291 1 94.69 228 MET A N 1
ATOM 1758 C CA . MET A 1 228 ? -5.723 -42 2.057 1 94.69 228 MET A CA 1
ATOM 1759 C C . MET A 1 228 ? -4.707 -41.875 0.924 1 94.69 228 MET A C 1
ATOM 1761 O O . MET A 1 228 ? -5.004 -42.219 -0.223 1 94.69 228 MET A O 1
ATOM 1765 N N . LYS A 1 229 ? -3.547 -41.375 1.254 1 92.38 229 LYS A N 1
ATOM 1766 C CA . LYS A 1 229 ? -2.48 -41.25 0.265 1 92.38 229 LYS A CA 1
ATOM 1767 C C . LYS A 1 229 ? -2.131 -42.594 -0.333 1 92.38 229 LYS A C 1
ATOM 1769 O O . LYS A 1 229 ? -1.718 -42.688 -1.492 1 92.38 229 LYS A O 1
ATOM 1774 N N . ARG A 1 230 ? -2.385 -43.656 0.476 1 92 230 ARG A N 1
ATOM 1775 C CA . ARG A 1 230 ? -2.074 -45.031 0.05 1 92 230 ARG A CA 1
ATOM 1776 C C . ARG A 1 230 ? -3.275 -45.688 -0.634 1 92 230 ARG A C 1
ATOM 1778 O O . ARG A 1 230 ? -3.24 -46.875 -0.97 1 92 230 ARG A O 1
ATOM 1785 N N . GLY A 1 231 ? -4.305 -44.906 -0.768 1 91.56 231 GLY A N 1
ATOM 1786 C CA . GLY A 1 231 ? -5.445 -45.406 -1.532 1 91.56 231 GLY A CA 1
ATOM 1787 C C . GLY A 1 231 ? -6.535 -46 -0.665 1 91.56 231 GLY A C 1
ATOM 1788 O O . GLY A 1 231 ? -7.52 -46.531 -1.178 1 91.56 231 GLY A O 1
ATOM 1789 N N . LYS A 1 232 ? -6.383 -45.906 0.623 1 94.62 232 LYS A N 1
ATOM 1790 C CA . LYS A 1 232 ? -7.426 -46.406 1.524 1 94.62 232 LYS A CA 1
ATOM 1791 C C . LYS A 1 232 ? -8.484 -45.344 1.762 1 94.62 232 LYS A C 1
ATOM 1793 O O . LYS A 1 232 ? -8.414 -44.594 2.736 1 94.62 232 LYS A O 1
ATOM 1798 N N . LEU A 1 233 ? -9.508 -45.438 1.021 1 95.38 233 LEU A N 1
ATOM 1799 C CA . LEU A 1 233 ? -10.477 -44.344 1.021 1 95.38 233 LEU A CA 1
ATOM 1800 C C . LEU A 1 233 ? -11.812 -44.812 1.6 1 95.38 233 LEU A C 1
ATOM 1802 O O . LEU A 1 233 ? -12.734 -44 1.744 1 95.38 233 LEU A O 1
ATOM 1806 N N . GLU A 1 234 ? -11.906 -46.062 2.088 1 94.56 234 GLU A N 1
ATOM 1807 C CA . GLU A 1 234 ? -13.211 -46.656 2.387 1 94.56 234 GLU A CA 1
ATOM 1808 C C . GLU A 1 234 ? -13.5 -46.625 3.885 1 94.56 234 GLU A C 1
ATOM 1810 O O . GLU A 1 234 ? -14.633 -46.844 4.309 1 94.56 234 GLU A O 1
ATOM 1815 N N . GLY A 1 235 ? -12.578 -46.312 4.652 1 94.94 235 GLY A N 1
ATOM 1816 C CA . GLY A 1 235 ? -12.797 -46.25 6.09 1 94.94 235 GLY A CA 1
ATOM 1817 C C . GLY A 1 235 ? -13.734 -45.125 6.504 1 94.94 235 GLY A C 1
ATOM 1818 O O . GLY A 1 235 ? -13.938 -44.156 5.758 1 94.94 235 GLY A O 1
ATOM 1819 N N . LYS A 1 236 ? -14.305 -45.281 7.707 1 95.56 236 LYS A N 1
ATOM 1820 C CA . LYS A 1 236 ? -15.289 -44.312 8.203 1 95.56 236 LYS A CA 1
ATOM 1821 C C . LYS A 1 236 ? -14.688 -42.906 8.273 1 95.56 236 LYS A C 1
ATOM 1823 O O . LYS A 1 236 ? -15.312 -41.938 7.828 1 95.56 236 LYS A O 1
ATOM 1828 N N . LEU A 1 237 ? -13.547 -42.812 8.867 1 96.06 237 LEU A N 1
ATOM 1829 C CA . LEU A 1 237 ? -12.914 -41.5 9.039 1 96.06 237 LEU A CA 1
ATOM 1830 C C . LEU A 1 237 ? -12.445 -40.938 7.699 1 96.06 237 LEU A C 1
ATOM 1832 O O . LEU A 1 237 ? -12.453 -39.719 7.484 1 96.06 237 LEU A O 1
ATOM 1836 N N . GLN A 1 238 ? -12.031 -41.844 6.836 1 96.94 238 GLN A N 1
ATOM 1837 C CA . GLN A 1 238 ? -11.641 -41.438 5.492 1 96.94 238 GLN A CA 1
ATOM 1838 C C . GLN A 1 238 ? -12.836 -40.875 4.723 1 96.94 238 GLN A C 1
ATOM 1840 O O . GLN A 1 238 ? -12.734 -39.875 4.047 1 96.94 238 GLN A O 1
ATOM 1845 N N . LYS A 1 239 ? -13.914 -41.531 4.844 1 96.88 239 LYS A N 1
ATOM 1846 C CA . LYS A 1 239 ? -15.133 -41.062 4.188 1 96.88 239 LYS A CA 1
ATOM 1847 C C . LYS A 1 239 ? -15.539 -39.688 4.719 1 96.88 239 LYS A C 1
ATOM 1849 O O . LYS A 1 239 ? -15.969 -38.812 3.953 1 96.88 239 LYS A O 1
ATOM 1854 N N . LYS A 1 240 ? -15.445 -39.531 5.98 1 97.12 240 LYS A N 1
ATOM 1855 C CA . LYS A 1 240 ? -15.75 -38.219 6.578 1 97.12 240 LYS A CA 1
ATOM 1856 C C . LYS A 1 240 ? -14.812 -37.156 6.039 1 97.12 240 LYS A C 1
ATOM 1858 O O . LYS A 1 240 ? -15.258 -36.031 5.719 1 97.12 240 LYS A O 1
ATOM 1863 N N . ALA A 1 241 ? -13.539 -37.469 6 1 98 241 ALA A N 1
ATOM 1864 C CA . ALA A 1 241 ? -12.547 -36.531 5.453 1 98 241 ALA A CA 1
ATOM 1865 C C . ALA A 1 241 ? -12.906 -36.156 4.027 1 98 241 ALA A C 1
ATOM 1867 O O . ALA A 1 241 ? -12.812 -34.969 3.664 1 98 241 ALA A O 1
ATOM 1868 N N . ILE A 1 242 ? -13.281 -37.094 3.264 1 98.12 242 ILE A N 1
ATOM 1869 C CA . ILE A 1 242 ? -13.633 -36.875 1.866 1 98.12 242 ILE A CA 1
ATOM 1870 C C . ILE A 1 242 ? -14.875 -36 1.78 1 98.12 242 ILE A C 1
ATOM 1872 O O . ILE A 1 242 ? -14.961 -35.094 0.925 1 98.12 242 ILE A O 1
ATOM 1876 N N . GLU A 1 243 ? -15.844 -36.156 2.645 1 98.12 243 GLU A N 1
ATOM 1877 C CA . GLU A 1 243 ? -17.047 -35.344 2.701 1 98.12 243 GLU A CA 1
ATOM 1878 C C . GLU A 1 243 ? -16.703 -33.875 3.045 1 98.12 243 GLU A C 1
ATOM 1880 O O . GLU A 1 243 ? -17.297 -32.969 2.492 1 98.12 243 GLU A O 1
ATOM 1885 N N . ILE A 1 244 ? -15.781 -33.75 3.996 1 98.38 244 ILE A N 1
ATOM 1886 C CA . ILE A 1 244 ? -15.336 -32.406 4.383 1 98.38 244 ILE A CA 1
ATOM 1887 C C . ILE A 1 244 ? -14.641 -31.734 3.201 1 98.38 244 ILE A C 1
ATOM 1889 O O . ILE A 1 244 ? -14.93 -30.578 2.881 1 98.38 244 ILE A O 1
ATOM 1893 N N . ALA A 1 245 ? -13.75 -32.469 2.525 1 98.5 245 ALA A N 1
ATOM 1894 C CA . ALA A 1 245 ? -13.055 -31.969 1.354 1 98.5 245 ALA A CA 1
ATOM 1895 C C . ALA A 1 245 ? -14.039 -31.547 0.265 1 98.5 245 ALA A C 1
ATOM 1897 O O . ALA A 1 245 ? -13.922 -30.469 -0.318 1 98.5 245 ALA A O 1
ATOM 1898 N N . ALA A 1 246 ? -14.984 -32.438 0.007 1 98.62 246 ALA A N 1
ATOM 1899 C CA . ALA A 1 246 ? -16 -32.156 -1.012 1 98.62 246 ALA A CA 1
ATOM 1900 C C . ALA A 1 246 ? -16.828 -30.922 -0.662 1 98.62 246 ALA A C 1
ATOM 1902 O O . ALA A 1 246 ? -17.156 -30.125 -1.54 1 98.62 246 ALA A O 1
ATOM 1903 N N . SER A 1 247 ? -17.188 -30.781 0.589 1 98.69 247 SER A N 1
ATOM 1904 C CA . SER A 1 247 ? -17.969 -29.641 1.043 1 98.69 247 SER A CA 1
ATOM 1905 C C . SER A 1 247 ? -17.188 -28.344 0.917 1 98.69 247 SER A C 1
ATOM 1907 O O . SER A 1 247 ? -17.734 -27.312 0.502 1 98.69 247 SER A O 1
ATOM 1909 N N . ALA A 1 248 ? -15.922 -28.375 1.324 1 98.69 248 ALA A N 1
ATOM 1910 C CA . ALA A 1 248 ? -15.07 -27.188 1.221 1 98.69 248 ALA A CA 1
ATOM 1911 C C . ALA A 1 248 ? -14.898 -26.766 -0.235 1 98.69 248 ALA A C 1
ATOM 1913 O O . ALA A 1 248 ? -14.961 -25.578 -0.553 1 98.69 248 ALA A O 1
ATOM 1914 N N . GLN A 1 249 ? -14.625 -27.75 -1.069 1 98.69 249 GLN A N 1
ATOM 1915 C CA . GLN A 1 249 ? -14.477 -27.469 -2.494 1 98.69 249 GLN A CA 1
ATOM 1916 C C . GLN A 1 249 ? -15.75 -26.859 -3.074 1 98.69 249 GLN A C 1
ATOM 1918 O O . GLN A 1 249 ? -15.703 -25.875 -3.799 1 98.69 249 GLN A O 1
ATOM 1923 N N . ALA A 1 250 ? -16.859 -27.469 -2.793 1 98.69 250 ALA A N 1
ATOM 1924 C CA . ALA A 1 250 ? -18.141 -26.984 -3.289 1 98.69 250 ALA A CA 1
ATOM 1925 C C . ALA A 1 250 ? -18.406 -25.562 -2.814 1 98.69 250 ALA A C 1
ATOM 1927 O O . ALA A 1 250 ? -18.938 -24.734 -3.566 1 98.69 250 ALA A O 1
ATOM 1928 N N . HIS A 1 251 ? -18.109 -25.328 -1.606 1 98.69 251 HIS A N 1
ATOM 1929 C CA . HIS A 1 251 ? -18.328 -24 -1.048 1 98.69 251 HIS A CA 1
ATOM 1930 C C . HIS A 1 251 ? -17.422 -22.969 -1.712 1 98.69 251 HIS A C 1
ATOM 1932 O O . HIS A 1 251 ? -17.875 -21.859 -2.02 1 98.69 251 HIS A O 1
ATOM 1938 N N . LEU A 1 252 ? -16.141 -23.297 -1.855 1 98.62 252 LEU A N 1
ATOM 1939 C CA . LEU A 1 252 ? -15.219 -22.406 -2.559 1 98.62 252 LEU A CA 1
ATOM 1940 C C . LEU A 1 252 ? -15.727 -22.094 -3.957 1 98.62 252 LEU A C 1
ATOM 1942 O O . LEU A 1 252 ? -15.727 -20.922 -4.371 1 98.62 252 LEU A O 1
ATOM 1946 N N . GLU A 1 253 ? -16.172 -23.094 -4.684 1 98.62 253 GLU A N 1
ATOM 1947 C CA . GLU A 1 253 ? -16.688 -22.906 -6.031 1 98.62 253 GLU A CA 1
ATOM 1948 C C . GLU A 1 253 ? -17.938 -22.016 -6.023 1 98.62 253 GLU A C 1
ATOM 1950 O O . GLU A 1 253 ? -18.094 -21.172 -6.902 1 98.62 253 GLU A O 1
ATOM 1955 N N . ARG A 1 254 ? -18.797 -22.188 -5.059 1 98.5 254 ARG A N 1
ATOM 1956 C CA . ARG A 1 254 ? -20 -21.359 -4.93 1 98.5 254 ARG A CA 1
ATOM 1957 C C . ARG A 1 254 ? -19.641 -19.891 -4.715 1 98.5 254 ARG A C 1
ATOM 1959 O O . ARG A 1 254 ? -20.25 -19.016 -5.316 1 98.5 254 ARG A O 1
ATOM 1966 N N . LEU A 1 255 ? -18.703 -19.656 -3.852 1 98.56 255 LEU A N 1
ATOM 1967 C CA . LEU A 1 255 ? -18.281 -18.281 -3.582 1 98.56 255 LEU A CA 1
ATOM 1968 C C . LEU A 1 255 ? -17.672 -17.641 -4.828 1 98.56 255 LEU A C 1
ATOM 1970 O O . LEU A 1 255 ? -17.906 -16.469 -5.105 1 98.56 255 LEU A O 1
ATOM 1974 N N . ILE A 1 256 ? -16.875 -18.391 -5.555 1 98.5 256 ILE A N 1
ATOM 1975 C CA . ILE A 1 256 ? -16.281 -17.906 -6.789 1 98.5 256 ILE A CA 1
ATOM 1976 C C . ILE A 1 256 ? -17.375 -17.641 -7.824 1 98.5 256 ILE A C 1
ATOM 1978 O O . ILE A 1 256 ? -17.281 -16.672 -8.578 1 98.5 256 ILE A O 1
ATOM 1982 N N . GLU A 1 257 ? -18.359 -18.516 -7.871 1 97.94 257 GLU A N 1
ATOM 1983 C CA . GLU A 1 257 ? -19.5 -18.281 -8.742 1 97.94 257 GLU A CA 1
ATOM 1984 C C . GLU A 1 257 ? -20.203 -16.969 -8.406 1 97.94 257 GLU A C 1
ATOM 1986 O O . GLU A 1 257 ? -20.469 -16.156 -9.297 1 97.94 257 GLU A O 1
ATOM 1991 N N . GLU A 1 258 ? -20.5 -16.797 -7.145 1 97.56 258 GLU A N 1
ATOM 1992 C CA . GLU A 1 258 ? -21.188 -15.586 -6.691 1 97.56 258 GLU A CA 1
ATOM 1993 C C . GLU A 1 258 ? -20.359 -14.344 -7 1 97.56 258 GLU A C 1
ATOM 1995 O O . GLU A 1 258 ? -20.891 -13.32 -7.434 1 97.56 258 GLU A O 1
ATOM 2000 N N . LEU A 1 259 ? -19.094 -14.445 -6.746 1 97.62 259 LEU A N 1
ATOM 2001 C CA . LEU A 1 259 ? -18.203 -13.336 -7.043 1 97.62 259 LEU A CA 1
ATOM 2002 C C . LEU A 1 259 ? -18.219 -13.016 -8.531 1 97.62 259 LEU A C 1
ATOM 2004 O O . LEU A 1 259 ? -18.281 -11.844 -8.914 1 97.62 259 LEU A O 1
ATOM 2008 N N . GLY A 1 260 ? -18.078 -14.078 -9.352 1 97.25 260 GLY A N 1
ATOM 2009 C CA . GLY A 1 260 ? -18.109 -13.898 -10.797 1 97.25 260 GLY A CA 1
ATOM 2010 C C . GLY A 1 260 ? -19.375 -13.203 -11.273 1 97.25 260 GLY A C 1
ATOM 2011 O O . GLY A 1 260 ? -19.312 -12.328 -12.141 1 97.25 260 GLY A O 1
ATOM 2012 N N . LEU A 1 261 ? -20.516 -13.562 -10.711 1 95.62 261 LEU A N 1
ATOM 2013 C CA . LEU A 1 261 ? -21.797 -12.938 -11.055 1 95.62 261 LEU A CA 1
ATOM 2014 C C . LEU A 1 261 ? -21.797 -11.469 -10.656 1 95.62 261 LEU A C 1
ATOM 2016 O O . LEU A 1 261 ? -22.328 -10.625 -11.383 1 95.62 261 LEU A O 1
ATOM 2020 N N . GLY A 1 262 ? -21.188 -11.227 -9.531 1 93.5 262 GLY A N 1
ATOM 2021 C CA . GLY A 1 262 ? -21.078 -9.852 -9.078 1 93.5 262 GLY A CA 1
ATOM 2022 C C . GLY A 1 262 ? -20.188 -9 -9.961 1 93.5 262 GLY A C 1
ATOM 2023 O O . GLY A 1 262 ? -20.438 -7.809 -10.148 1 93.5 262 GLY A O 1
ATOM 2024 N N . LEU A 1 263 ? -19.125 -9.547 -10.469 1 92.31 263 LEU A N 1
ATOM 2025 C CA . LEU A 1 263 ? -18.172 -8.852 -11.328 1 92.31 263 LEU A CA 1
ATOM 2026 C C . LEU A 1 263 ? -18.766 -8.617 -12.719 1 92.31 263 LEU A C 1
ATOM 2028 O O . LEU A 1 263 ? -18.328 -7.711 -13.438 1 92.31 263 LEU A O 1
ATOM 2032 N N . GLY A 1 264 ? -19.672 -9.484 -13.164 1 81.88 264 GLY A N 1
ATOM 2033 C CA . GLY A 1 264 ? -20.281 -9.414 -14.484 1 81.88 264 GLY A CA 1
ATOM 2034 C C . GLY A 1 264 ? -20.938 -8.07 -14.766 1 81.88 264 GLY A C 1
ATOM 2035 O O . GLY A 1 264 ? -21 -7.637 -15.914 1 81.88 264 GLY A O 1
ATOM 2036 N N . GLY A 1 265 ? -21.344 -7.406 -13.82 1 75 265 GLY A N 1
ATOM 2037 C CA . GLY A 1 265 ? -21.953 -6.098 -13.977 1 75 265 GLY A CA 1
ATOM 2038 C C . GLY A 1 265 ? -21 -5.059 -14.531 1 75 265 GLY A C 1
ATOM 2039 O O . GLY A 1 265 ? -21.438 -4.059 -15.109 1 75 265 GLY A O 1
ATOM 2040 N N . GLN A 1 266 ? -19.766 -5.406 -14.492 1 77.62 266 GLN A N 1
ATOM 2041 C CA . GLN A 1 266 ? -18.766 -4.469 -15 1 77.62 266 GLN A CA 1
ATOM 2042 C C . GLN A 1 266 ? -18.594 -4.617 -16.516 1 77.62 266 GLN A C 1
ATOM 2044 O O . GLN A 1 266 ? -18.047 -3.732 -17.156 1 77.62 266 GLN A O 1
ATOM 2049 N N . GLY A 1 267 ? -18.922 -5.793 -17.031 1 88.25 267 GLY A N 1
ATOM 2050 C CA . GLY A 1 267 ? -18.828 -6.031 -18.453 1 88.25 267 GLY A CA 1
ATOM 2051 C C . GLY A 1 267 ? -17.391 -6.109 -18.953 1 88.25 267 GLY A C 1
ATOM 2052 O O . GLY A 1 267 ? -17.109 -5.766 -20.109 1 88.25 267 GLY A O 1
ATOM 2053 N N . LEU A 1 268 ? -16.469 -6.422 -18.141 1 96.56 268 LEU A N 1
ATOM 2054 C CA . LEU A 1 268 ? -15.055 -6.496 -18.469 1 96.56 268 LEU A CA 1
ATOM 2055 C C . LEU A 1 268 ? -14.531 -7.914 -18.281 1 96.56 268 LEU A C 1
ATOM 2057 O O . LEU A 1 268 ? -15.062 -8.68 -17.469 1 96.56 268 LEU A O 1
ATOM 2061 N N . PRO A 1 269 ? -13.531 -8.297 -19.094 1 98.12 269 PRO A N 1
ATOM 2062 C CA . PRO A 1 269 ? -12.891 -9.586 -18.812 1 98.12 269 PRO A CA 1
ATOM 2063 C C . PRO A 1 269 ? -12.156 -9.602 -17.484 1 98.12 269 PRO A C 1
ATOM 2065 O O . PRO A 1 269 ? -11.953 -8.555 -16.875 1 98.12 269 PRO A O 1
ATOM 2068 N N . VAL A 1 270 ? -11.836 -10.781 -17.016 1 98.56 270 VAL A N 1
ATOM 2069 C CA . VAL A 1 270 ? -11.273 -10.945 -15.68 1 98.56 270 VAL A CA 1
ATOM 2070 C C . VAL A 1 270 ? -9.867 -11.531 -15.781 1 98.56 270 VAL A C 1
ATOM 2072 O O . VAL A 1 270 ? -9.68 -12.609 -16.359 1 98.56 270 VAL A O 1
ATOM 2075 N N . ALA A 1 271 ? -8.867 -10.844 -15.344 1 98.75 271 ALA A N 1
ATOM 2076 C CA . ALA A 1 271 ? -7.516 -11.352 -15.117 1 98.75 271 ALA A CA 1
ATOM 2077 C C . ALA A 1 271 ? -7.316 -11.766 -13.664 1 98.75 271 ALA A C 1
ATOM 2079 O O . ALA A 1 271 ? -7.566 -10.977 -12.75 1 98.75 271 ALA A O 1
ATOM 2080 N N . TYR A 1 272 ? -6.879 -12.938 -13.461 1 98.81 272 TYR A N 1
ATOM 2081 C CA . TYR A 1 272 ? -7.012 -13.555 -12.148 1 98.81 272 TYR A CA 1
ATOM 2082 C C . TYR A 1 272 ? -5.691 -14.164 -11.695 1 98.81 272 TYR A C 1
ATOM 2084 O O . TYR A 1 272 ? -5.008 -14.828 -12.477 1 98.81 272 TYR A O 1
ATOM 2092 N N . ALA A 1 273 ? -5.211 -13.891 -10.43 1 98.81 273 ALA A N 1
ATOM 2093 C CA . ALA A 1 273 ? -4.031 -14.484 -9.805 1 98.81 273 ALA A CA 1
ATOM 2094 C C . ALA A 1 273 ? -4.219 -14.625 -8.297 1 98.81 273 ALA A C 1
ATOM 2096 O O . ALA A 1 273 ? -5.266 -14.266 -7.758 1 98.81 273 ALA A O 1
ATOM 2097 N N . GLY A 1 274 ? -3.223 -15.141 -7.613 1 98.62 274 GLY A N 1
ATOM 2098 C CA . GLY A 1 274 ? -3.285 -15.469 -6.199 1 98.62 274 GLY A CA 1
ATOM 2099 C C . GLY A 1 274 ? -3.316 -16.969 -5.938 1 98.62 274 GLY A C 1
ATOM 2100 O O . GLY A 1 274 ? -3.582 -17.75 -6.848 1 98.62 274 GLY A O 1
ATOM 2101 N N . GLY A 1 275 ? -3.113 -17.297 -4.738 1 98.38 275 GLY A N 1
ATOM 2102 C CA . GLY A 1 275 ? -3.029 -18.703 -4.395 1 98.38 275 GLY A CA 1
ATOM 2103 C C . GLY A 1 275 ? -4.301 -19.469 -4.699 1 98.38 275 GLY A C 1
ATOM 2104 O O . GLY A 1 275 ? -4.25 -20.641 -5.078 1 98.38 275 GLY A O 1
ATOM 2105 N N . VAL A 1 276 ? -5.457 -18.859 -4.551 1 98.75 276 VAL A N 1
ATOM 2106 C CA . VAL A 1 276 ? -6.727 -19.547 -4.773 1 98.75 276 VAL A CA 1
ATOM 2107 C C . VAL A 1 276 ? -6.914 -19.812 -6.262 1 98.75 276 VAL A C 1
ATOM 2109 O O . VAL A 1 276 ? -7.648 -20.734 -6.645 1 98.75 276 VAL A O 1
ATOM 2112 N N . ALA A 1 277 ? -6.215 -19.078 -7.09 1 98.69 277 ALA A N 1
ATOM 2113 C CA . ALA A 1 277 ? -6.289 -19.266 -8.539 1 98.69 277 ALA A CA 1
ATOM 2114 C C . ALA A 1 277 ? -5.652 -20.578 -8.953 1 98.69 277 ALA A C 1
ATOM 2116 O O . ALA A 1 277 ? -5.797 -21.016 -10.094 1 98.69 277 ALA A O 1
ATOM 2117 N N . GLN A 1 278 ? -5.004 -21.25 -8.055 1 98.12 278 GLN A N 1
ATOM 2118 C CA . GLN A 1 278 ? -4.477 -22.594 -8.336 1 98.12 278 GLN A CA 1
ATOM 2119 C C . GLN A 1 278 ? -5.59 -23.625 -8.328 1 98.12 278 GLN A C 1
ATOM 2121 O O . GLN A 1 278 ? -5.383 -24.766 -8.75 1 98.12 278 GLN A O 1
ATOM 2126 N N . ASN A 1 279 ? -6.754 -23.297 -7.781 1 98.56 279 ASN A N 1
ATOM 2127 C CA . ASN A 1 279 ? -7.895 -24.219 -7.816 1 98.56 279 ASN A CA 1
ATOM 2128 C C . ASN A 1 279 ? -8.547 -24.234 -9.195 1 98.56 279 ASN A C 1
ATOM 2130 O O . ASN A 1 279 ? -9.477 -23.484 -9.461 1 98.56 279 ASN A O 1
ATOM 2134 N N . VAL A 1 280 ? -8.188 -25.188 -9.977 1 98.31 280 VAL A N 1
ATOM 2135 C CA . VAL A 1 280 ? -8.531 -25.219 -11.398 1 98.31 280 VAL A CA 1
ATOM 2136 C C . VAL A 1 280 ? -10.023 -25.516 -11.555 1 98.31 280 VAL A C 1
ATOM 2138 O O . VAL A 1 280 ? -10.633 -25.156 -12.57 1 98.31 280 VAL A O 1
ATOM 2141 N N . LYS A 1 281 ? -10.578 -26.172 -10.594 1 98.19 281 LYS A N 1
ATOM 2142 C CA . LYS A 1 281 ? -12.016 -26.438 -10.633 1 98.19 281 LYS A CA 1
ATOM 2143 C C . LYS A 1 281 ? -12.812 -25.156 -10.422 1 98.19 281 LYS A C 1
ATOM 2145 O O . LYS A 1 281 ? -13.805 -24.922 -11.117 1 98.19 281 LYS A O 1
ATOM 2150 N N . ALA A 1 282 ? -12.391 -24.375 -9.445 1 98.62 282 ALA A N 1
ATOM 2151 C CA . ALA A 1 282 ? -13.031 -23.078 -9.219 1 98.62 282 ALA A CA 1
ATOM 2152 C C . ALA A 1 282 ? -12.844 -22.156 -10.422 1 98.62 282 ALA A C 1
ATOM 2154 O O . ALA A 1 282 ? -13.742 -21.391 -10.766 1 98.62 282 ALA A O 1
ATOM 2155 N N . ASN A 1 283 ? -11.672 -22.219 -11.016 1 98.69 283 ASN A N 1
ATOM 2156 C CA . ASN A 1 283 ? -11.438 -21.438 -12.227 1 98.69 283 ASN A CA 1
ATOM 2157 C C . ASN A 1 283 ? -12.422 -21.812 -13.328 1 98.69 283 ASN A C 1
ATOM 2159 O O . ASN A 1 283 ? -12.859 -20.938 -14.086 1 98.69 283 ASN A O 1
ATOM 2163 N N . ALA A 1 284 ? -12.719 -23.109 -13.445 1 98.38 284 ALA A N 1
ATOM 2164 C CA . ALA A 1 284 ? -13.688 -23.562 -14.445 1 98.38 284 ALA A CA 1
ATOM 2165 C C . ALA A 1 284 ? -15.062 -22.953 -14.195 1 98.38 284 ALA A C 1
ATOM 2167 O O . ALA A 1 284 ? -15.766 -22.578 -15.141 1 98.38 284 ALA A O 1
ATOM 2168 N N . VAL A 1 285 ? -15.445 -22.875 -12.938 1 98.06 285 VAL A N 1
ATOM 2169 C CA . VAL A 1 285 ? -16.719 -22.25 -12.57 1 98.06 285 VAL A CA 1
ATOM 2170 C C . VAL A 1 285 ? -16.719 -20.797 -13.016 1 98.06 285 VAL A C 1
ATOM 2172 O O . VAL A 1 285 ? -17.688 -20.328 -13.633 1 98.06 285 VAL A O 1
ATOM 2175 N N . LEU A 1 286 ? -15.672 -20.109 -12.695 1 97.81 286 LEU A N 1
ATOM 2176 C CA . LEU A 1 286 ? -15.562 -18.703 -13.078 1 97.81 286 LEU A CA 1
ATOM 2177 C C . LEU A 1 286 ? -15.609 -18.547 -14.594 1 97.81 286 LEU A C 1
ATOM 2179 O O . LEU A 1 286 ? -16.25 -17.641 -15.117 1 97.81 286 LEU A O 1
ATOM 2183 N N . ARG A 1 287 ? -14.898 -19.422 -15.258 1 97.06 287 ARG A N 1
ATOM 2184 C CA . ARG A 1 287 ? -14.859 -19.422 -16.719 1 97.06 287 ARG A CA 1
ATOM 2185 C C . ARG A 1 287 ? -16.266 -19.578 -17.297 1 97.06 287 ARG A C 1
ATOM 2187 O O . ARG A 1 287 ? -16.609 -18.922 -18.281 1 97.06 287 ARG A O 1
ATOM 2194 N N . HIS A 1 288 ? -17.062 -20.438 -16.734 1 96.31 288 HIS A N 1
ATOM 2195 C CA . HIS A 1 288 ? -18.422 -20.656 -17.203 1 96.31 288 HIS A CA 1
ATOM 2196 C C . HIS A 1 288 ? -19.281 -19.406 -17.031 1 96.31 288 HIS A C 1
ATOM 2198 O O . HIS A 1 288 ? -20.219 -19.172 -17.797 1 96.31 288 HIS A O 1
ATOM 2204 N N . ILE A 1 289 ? -18.938 -18.641 -16.078 1 96.06 289 ILE A N 1
ATOM 2205 C CA . ILE A 1 289 ? -19.719 -17.453 -15.758 1 96.06 289 ILE A CA 1
ATOM 2206 C C . ILE A 1 289 ? -19.297 -16.297 -16.672 1 96.06 289 ILE A C 1
ATOM 2208 O O . ILE A 1 289 ? -20.141 -15.617 -17.25 1 96.06 289 ILE A O 1
ATOM 2212 N N . VAL A 1 290 ? -18.016 -16.094 -16.781 1 95.88 290 VAL A N 1
ATOM 2213 C CA . VAL A 1 290 ? -17.547 -14.883 -17.453 1 95.88 290 VAL A CA 1
ATOM 2214 C C . VAL A 1 290 ? -17.297 -15.172 -18.938 1 95.88 290 VAL A C 1
ATOM 2216 O O . VAL A 1 290 ? -17.234 -14.242 -19.75 1 95.88 290 VAL A O 1
ATOM 2219 N N . GLY A 1 291 ? -17.062 -16.484 -19.297 1 95.44 291 GLY A N 1
ATOM 2220 C CA . GLY A 1 291 ? -16.75 -16.891 -20.656 1 95.44 291 GLY A CA 1
ATOM 2221 C C . GLY A 1 291 ? -15.289 -17.25 -20.844 1 95.44 291 GLY A C 1
ATOM 2222 O O . GLY A 1 291 ? -14.414 -16.625 -20.25 1 95.44 291 GLY A O 1
ATOM 2223 N N . ASP A 1 292 ? -15.031 -18.234 -21.703 1 95.94 292 ASP A N 1
ATOM 2224 C CA . ASP A 1 292 ? -13.695 -18.781 -21.922 1 95.94 292 ASP A CA 1
ATOM 2225 C C . ASP A 1 292 ? -12.719 -17.688 -22.359 1 95.94 292 ASP A C 1
ATOM 2227 O O . ASP A 1 292 ? -11.57 -17.656 -21.906 1 95.94 292 ASP A O 1
ATOM 2231 N N . ASP A 1 293 ? -13.18 -16.797 -23.172 1 97 293 ASP A N 1
ATOM 2232 C CA . ASP A 1 293 ? -12.273 -15.797 -23.75 1 97 293 ASP A CA 1
ATOM 2233 C C . ASP A 1 293 ? -12.227 -14.531 -22.891 1 97 293 ASP A C 1
ATOM 2235 O O . ASP A 1 293 ? -11.547 -13.57 -23.234 1 97 293 ASP A O 1
ATOM 2239 N N . ASN A 1 294 ? -12.914 -14.586 -21.75 1 97.31 294 ASN A N 1
ATOM 2240 C CA . ASN A 1 294 ? -12.984 -13.43 -20.875 1 97.31 294 ASN A CA 1
ATOM 2241 C C . ASN A 1 294 ? -12.344 -13.727 -19.516 1 97.31 294 ASN A C 1
ATOM 2243 O O . ASN A 1 294 ? -12.555 -12.984 -18.547 1 97.31 294 ASN A O 1
ATOM 2247 N N . LEU A 1 295 ? -11.617 -14.82 -19.438 1 98 295 LEU A N 1
ATOM 2248 C CA . LEU A 1 295 ? -10.875 -15.164 -18.219 1 98 295 LEU A CA 1
ATOM 2249 C C . LEU A 1 295 ? -9.422 -15.477 -18.547 1 98 295 LEU A C 1
ATOM 2251 O O . LEU A 1 295 ? -9.141 -16.328 -19.391 1 98 295 LEU A O 1
ATOM 2255 N N . TRP A 1 296 ? -8.539 -14.766 -17.906 1 98.62 296 TRP A N 1
ATOM 2256 C CA . TRP A 1 296 ? -7.102 -15.023 -17.953 1 98.62 296 TRP A CA 1
ATOM 2257 C C . TRP A 1 296 ? -6.547 -15.312 -16.562 1 98.62 296 TRP A C 1
ATOM 2259 O O . TRP A 1 296 ? -6.586 -14.445 -15.688 1 98.62 296 TRP A O 1
ATOM 2269 N N . VAL A 1 297 ? -6.129 -16.516 -16.375 1 98.81 297 VAL A N 1
ATOM 2270 C CA . VAL A 1 297 ? -5.434 -16.844 -15.133 1 98.81 297 VAL A CA 1
ATOM 2271 C C . VAL A 1 297 ? -3.924 -16.812 -15.359 1 98.81 297 VAL A C 1
ATOM 2273 O O . VAL A 1 297 ? -3.395 -17.562 -16.172 1 98.81 297 VAL A O 1
ATOM 2276 N N . PHE A 1 298 ? -3.268 -15.938 -14.664 1 98.81 298 PHE A N 1
ATOM 2277 C CA . PHE A 1 298 ? -1.816 -15.836 -14.766 1 98.81 298 PHE A CA 1
ATOM 2278 C C . PHE A 1 298 ? -1.157 -17.172 -14.461 1 98.81 298 PHE A C 1
ATOM 2280 O O . PHE A 1 298 ? -1.431 -17.781 -13.422 1 98.81 298 PHE A O 1
ATOM 2287 N N . PRO A 1 299 ? -0.299 -17.656 -15.328 1 98.69 299 PRO A N 1
ATOM 2288 C CA . PRO A 1 299 ? 0.232 -19.016 -15.164 1 98.69 299 PRO A CA 1
ATOM 2289 C C . PRO A 1 299 ? 1.038 -19.188 -13.875 1 98.69 299 PRO A C 1
ATOM 2291 O O . PRO A 1 299 ? 1.004 -20.25 -13.258 1 98.69 299 PRO A O 1
ATOM 2294 N N . ALA A 1 300 ? 1.794 -18.172 -13.508 1 98.56 300 ALA A N 1
ATOM 2295 C CA . ALA A 1 300 ? 2.473 -18.172 -12.211 1 98.56 300 ALA A CA 1
ATOM 2296 C C . ALA A 1 300 ? 1.635 -17.469 -11.156 1 98.56 300 ALA A C 1
ATOM 2298 O O . ALA A 1 300 ? 2.092 -16.5 -10.531 1 98.56 300 ALA A O 1
ATOM 2299 N N . MET A 1 301 ? 0.497 -17.969 -10.828 1 98.19 301 MET A N 1
ATOM 2300 C CA . MET A 1 301 ? -0.567 -17.25 -10.141 1 98.19 301 MET A CA 1
ATOM 2301 C C . MET A 1 301 ? -0.286 -17.156 -8.648 1 98.19 301 MET A C 1
ATOM 2303 O O . MET A 1 301 ? -0.782 -16.25 -7.977 1 98.19 301 MET A O 1
ATOM 2307 N N . ASP A 1 302 ? 0.482 -18.078 -8.102 1 97.69 302 ASP A N 1
ATOM 2308 C CA . ASP A 1 302 ? 0.723 -18.078 -6.66 1 97.69 302 ASP A CA 1
ATOM 2309 C C . ASP A 1 302 ? 1.87 -17.125 -6.305 1 97.69 302 ASP A C 1
ATOM 2311 O O . ASP A 1 302 ? 2.23 -16.25 -7.094 1 97.69 302 ASP A O 1
ATOM 2315 N N . ASP A 1 303 ? 2.443 -17.25 -5.137 1 98.38 303 ASP A N 1
ATOM 2316 C CA . ASP A 1 303 ? 3.447 -16.312 -4.656 1 98.38 303 ASP A CA 1
ATOM 2317 C C . ASP A 1 303 ? 4.727 -16.406 -5.48 1 98.38 303 ASP A C 1
ATOM 2319 O O . ASP A 1 303 ? 5.555 -15.492 -5.461 1 98.38 303 ASP A O 1
ATOM 2323 N N . GLY A 1 304 ? 4.871 -17.531 -6.191 1 98.38 304 GLY A N 1
ATOM 2324 C CA . GLY A 1 304 ? 6.008 -17.641 -7.094 1 98.38 304 GLY A CA 1
ATOM 2325 C C . GLY A 1 304 ? 5.992 -16.609 -8.195 1 98.38 304 GLY A C 1
ATOM 2326 O O . GLY A 1 304 ? 7.031 -16.312 -8.797 1 98.38 304 GLY A O 1
ATOM 2327 N N . GLY A 1 305 ? 4.863 -16.031 -8.492 1 98.81 305 GLY A N 1
ATOM 2328 C CA . GLY A 1 305 ? 4.727 -15.062 -9.555 1 98.81 305 GLY A CA 1
ATOM 2329 C C . GLY A 1 305 ? 4.836 -13.625 -9.07 1 98.81 305 GLY A C 1
ATOM 2330 O O . GLY A 1 305 ? 4.785 -12.688 -9.867 1 98.81 305 GLY A O 1
ATOM 2331 N N . LEU A 1 306 ? 5.059 -13.398 -7.801 1 98.88 306 LEU A N 1
ATOM 2332 C CA . LEU A 1 306 ? 5.008 -12.055 -7.23 1 98.88 306 LEU A CA 1
ATOM 2333 C C . LEU A 1 306 ? 6.137 -11.188 -7.777 1 98.88 306 LEU A C 1
ATOM 2335 O O . LEU A 1 306 ? 5.941 -10 -8.031 1 98.88 306 LEU A O 1
ATOM 2339 N N . ALA A 1 307 ? 7.352 -11.797 -7.941 1 98.94 307 ALA A N 1
ATOM 2340 C CA . ALA A 1 307 ? 8.453 -11.039 -8.531 1 98.94 307 ALA A CA 1
ATOM 2341 C C . ALA A 1 307 ? 8.086 -10.539 -9.93 1 98.94 307 ALA A C 1
ATOM 2343 O O . ALA A 1 307 ? 8.398 -9.406 -10.297 1 98.94 307 ALA A O 1
ATOM 2344 N N . PHE A 1 308 ? 7.449 -11.422 -10.711 1 98.94 308 PHE A N 1
ATOM 2345 C CA . PHE A 1 308 ? 6.984 -11.07 -12.055 1 98.94 308 PHE A CA 1
ATOM 2346 C C . PHE A 1 308 ? 5.961 -9.938 -11.992 1 98.94 308 PHE A C 1
ATOM 2348 O O . PHE A 1 308 ? 6.082 -8.945 -12.711 1 98.94 308 PHE A O 1
ATOM 2355 N N . GLY A 1 309 ? 4.969 -10.102 -11.094 1 98.88 309 GLY A N 1
ATOM 2356 C CA . GLY A 1 309 ? 3.932 -9.094 -10.93 1 98.88 309 GLY A CA 1
ATOM 2357 C C . GLY A 1 309 ? 4.48 -7.73 -10.547 1 98.88 309 GLY A C 1
ATOM 2358 O O . GLY A 1 309 ? 4.059 -6.711 -11.102 1 98.88 309 GLY A O 1
ATOM 2359 N N . ALA A 1 310 ? 5.434 -7.715 -9.625 1 98.88 310 ALA A N 1
ATOM 2360 C CA . ALA A 1 310 ? 6.043 -6.457 -9.203 1 98.88 310 ALA A CA 1
ATOM 2361 C C . ALA A 1 310 ? 6.781 -5.789 -10.359 1 98.88 310 ALA A C 1
ATOM 2363 O O . ALA A 1 310 ? 6.652 -4.578 -10.57 1 98.88 310 ALA A O 1
ATOM 2364 N N . SER A 1 311 ? 7.559 -6.527 -11.125 1 98.81 311 SER A N 1
ATOM 2365 C CA . SER A 1 311 ? 8.367 -5.977 -12.211 1 98.81 311 SER A CA 1
ATOM 2366 C C . SER A 1 311 ? 7.488 -5.43 -13.328 1 98.81 311 SER A C 1
ATOM 2368 O O . SER A 1 311 ? 7.742 -4.344 -13.852 1 98.81 311 SER A O 1
ATOM 2370 N N . VAL A 1 312 ? 6.426 -6.164 -13.68 1 98.62 312 VAL A N 1
ATOM 2371 C CA . VAL A 1 312 ? 5.594 -5.703 -14.789 1 98.62 312 VAL A CA 1
ATOM 2372 C C . VAL A 1 312 ? 4.762 -4.504 -14.344 1 98.62 312 VAL A C 1
ATOM 2374 O O . VAL A 1 312 ? 4.418 -3.646 -15.164 1 98.62 312 VAL A O 1
ATOM 2377 N N . PHE A 1 313 ? 4.379 -4.465 -13.055 1 98.75 313 PHE A N 1
ATOM 2378 C CA . PHE A 1 313 ? 3.674 -3.295 -12.547 1 98.75 313 PHE A CA 1
ATOM 2379 C C . PHE A 1 313 ? 4.523 -2.039 -12.703 1 98.75 313 PHE A C 1
ATOM 2381 O O . PHE A 1 313 ? 4.062 -1.038 -13.258 1 98.75 313 PHE A O 1
ATOM 2388 N N . VAL A 1 314 ? 5.754 -2.096 -12.203 1 98.62 314 VAL A N 1
ATOM 2389 C CA . VAL A 1 314 ? 6.652 -0.945 -12.266 1 98.62 314 VAL A CA 1
ATOM 2390 C C . VAL A 1 314 ? 6.93 -0.584 -13.719 1 98.62 314 VAL A C 1
ATOM 2392 O O . VAL A 1 314 ? 6.922 0.593 -14.086 1 98.62 314 VAL A O 1
ATOM 2395 N N . LYS A 1 315 ? 7.156 -1.553 -14.555 1 98.25 315 LYS A N 1
ATOM 2396 C CA . LYS A 1 315 ? 7.348 -1.309 -15.977 1 98.25 315 LYS A CA 1
ATOM 2397 C C . LYS A 1 315 ? 6.16 -0.549 -16.562 1 98.25 315 LYS A C 1
ATOM 2399 O O . LYS A 1 315 ? 6.344 0.435 -17.281 1 98.25 315 LYS A O 1
ATOM 2404 N N . ALA A 1 316 ? 4.984 -1.068 -16.281 1 97.94 316 ALA A N 1
ATOM 2405 C CA . ALA A 1 316 ? 3.773 -0.447 -16.812 1 97.94 316 ALA A CA 1
ATOM 2406 C C . ALA A 1 316 ? 3.654 1.003 -16.344 1 97.94 316 ALA A C 1
ATOM 2408 O O . ALA A 1 316 ? 3.279 1.88 -17.125 1 97.94 316 ALA A O 1
ATOM 2409 N N . GLN A 1 317 ? 3.877 1.259 -15.07 1 97.62 317 GLN A N 1
ATOM 2410 C CA . GLN A 1 317 ? 3.812 2.613 -14.531 1 97.62 317 GLN A CA 1
ATOM 2411 C C . GLN A 1 317 ? 4.762 3.547 -15.273 1 97.62 317 GLN A C 1
ATOM 2413 O O . GLN A 1 317 ? 4.383 4.656 -15.656 1 97.62 317 GLN A O 1
ATOM 2418 N N . PHE A 1 318 ? 6.008 3.109 -15.492 1 96.69 318 PHE A N 1
ATOM 2419 C CA . PHE A 1 318 ? 7.004 3.926 -16.172 1 96.69 318 PHE A CA 1
ATOM 2420 C C . PHE A 1 318 ? 6.617 4.148 -17.625 1 96.69 318 PHE A C 1
ATOM 2422 O O . PHE A 1 318 ? 6.781 5.25 -18.156 1 96.69 318 PHE A O 1
ATOM 2429 N N . GLU A 1 319 ? 6.129 3.121 -18.234 1 96.94 319 GLU A N 1
ATOM 2430 C CA . GLU A 1 319 ? 5.691 3.258 -19.625 1 96.94 319 GLU A CA 1
ATOM 2431 C C . GLU A 1 319 ? 4.523 4.23 -19.75 1 96.94 319 GLU A C 1
ATOM 2433 O O . GLU A 1 319 ? 4.402 4.949 -20.75 1 96.94 319 GLU A O 1
ATOM 2438 N N . ARG A 1 320 ? 3.666 4.203 -18.797 1 96.25 320 ARG A N 1
ATOM 2439 C CA . ARG A 1 320 ? 2.549 5.141 -18.797 1 96.25 320 ARG A CA 1
ATOM 2440 C C . ARG A 1 320 ? 3.037 6.578 -18.656 1 96.25 320 ARG A C 1
ATOM 2442 O O . ARG A 1 320 ? 2.521 7.484 -19.312 1 96.25 320 ARG A O 1
ATOM 2449 N N . LEU A 1 321 ? 3.977 6.836 -17.781 1 94.12 321 LEU A N 1
ATOM 2450 C CA . LEU A 1 321 ? 4.566 8.164 -17.641 1 94.12 321 LEU A CA 1
ATOM 2451 C C . LEU A 1 321 ? 5.129 8.664 -18.969 1 94.12 321 LEU A C 1
ATOM 2453 O O . LEU A 1 321 ? 5.039 9.852 -19.266 1 94.12 321 LEU A O 1
ATOM 2457 N N . ASP A 1 322 ? 5.629 7.719 -19.75 1 93.94 322 ASP A N 1
ATOM 2458 C CA . ASP A 1 322 ? 6.258 8.062 -21.031 1 93.94 322 ASP A CA 1
ATOM 2459 C C . ASP A 1 322 ? 5.242 8.047 -22.172 1 93.94 322 ASP A C 1
ATOM 2461 O O . ASP A 1 322 ? 5.578 8.375 -23.312 1 93.94 322 ASP A O 1
ATOM 2465 N N . GLY A 1 323 ? 4.066 7.668 -21.906 1 93.69 323 GLY A N 1
ATOM 2466 C CA . GLY A 1 323 ? 3.045 7.566 -22.938 1 93.69 323 GLY A CA 1
ATOM 2467 C C . GLY A 1 323 ? 3.271 6.402 -23.891 1 93.69 323 GLY A C 1
ATOM 2468 O O . GLY A 1 323 ? 2.871 6.461 -25.062 1 93.69 323 GLY A O 1
ATOM 2469 N N . LYS A 1 324 ? 3.896 5.312 -23.391 1 94.94 324 LYS A N 1
ATOM 2470 C CA . LYS A 1 324 ? 4.305 4.223 -24.266 1 94.94 324 LYS A CA 1
ATOM 2471 C C . LYS A 1 324 ? 3.609 2.918 -23.891 1 94.94 324 LYS A C 1
ATOM 2473 O O . LYS A 1 324 ? 3.832 1.882 -24.516 1 94.94 324 LYS A O 1
ATOM 2478 N N . TRP A 1 325 ? 2.801 2.928 -22.891 1 96.38 325 TRP A N 1
ATOM 2479 C CA . TRP A 1 325 ? 2.188 1.685 -22.438 1 96.38 325 TRP A CA 1
ATOM 2480 C C . TRP A 1 325 ? 1.259 1.109 -23.5 1 96.38 325 TRP A C 1
ATOM 2482 O O . TRP A 1 325 ? 0.525 1.851 -24.156 1 96.38 325 TRP A O 1
ATOM 2492 N N . ARG A 1 326 ? 1.284 -0.162 -23.75 1 97 326 ARG A N 1
ATOM 2493 C CA . ARG A 1 326 ? 0.399 -0.931 -24.609 1 97 326 ARG A CA 1
ATOM 2494 C C . ARG A 1 326 ? 0.108 -2.307 -24.031 1 97 326 ARG A C 1
ATOM 2496 O O . ARG A 1 326 ? 0.946 -2.873 -23.328 1 97 326 ARG A O 1
ATOM 2503 N N . PRO A 1 327 ? -1.121 -2.779 -24.328 1 96.94 327 PRO A N 1
ATOM 2504 C CA . PRO A 1 327 ? -1.401 -4.137 -23.859 1 96.94 327 PRO A CA 1
ATOM 2505 C C . PRO A 1 327 ? -0.453 -5.176 -24.453 1 96.94 327 PRO A C 1
ATOM 2507 O O . PRO A 1 327 ? -0.072 -5.074 -25.625 1 96.94 327 PRO A O 1
ATOM 2510 N N . SER A 1 328 ? -0.073 -6.117 -23.594 1 95.12 328 SER A N 1
ATOM 2511 C CA . SER A 1 328 ? 0.785 -7.219 -24.016 1 95.12 328 SER A CA 1
ATOM 2512 C C . SER A 1 328 ? 0.316 -8.539 -23.422 1 95.12 328 SER A C 1
ATOM 2514 O O . SER A 1 328 ? 0.013 -8.617 -22.234 1 95.12 328 SER A O 1
ATOM 2516 N N . ARG A 1 329 ? 0.28 -9.586 -24.266 1 96.5 329 ARG A N 1
ATOM 2517 C CA . ARG A 1 329 ? -0.141 -10.898 -23.797 1 96.5 329 ARG A CA 1
ATOM 2518 C C . ARG A 1 329 ? 1.058 -11.828 -23.609 1 96.5 329 ARG A C 1
ATOM 2520 O O . ARG A 1 329 ? 1.942 -11.883 -24.469 1 96.5 329 ARG A O 1
ATOM 2527 N N . LEU A 1 330 ? 1.131 -12.484 -22.531 1 97.62 330 LEU A N 1
ATOM 2528 C CA . LEU A 1 330 ? 2.15 -13.5 -22.312 1 97.62 330 LEU A CA 1
ATOM 2529 C C . LEU A 1 330 ? 1.886 -14.734 -23.156 1 97.62 330 LEU A C 1
ATOM 2531 O O . LEU A 1 330 ? 0.86 -15.398 -23 1 97.62 330 LEU A O 1
ATOM 2535 N N . GLU A 1 331 ? 2.754 -15.086 -24.016 1 96.56 331 GLU A N 1
ATOM 2536 C CA . GLU A 1 331 ? 2.539 -16.156 -24.969 1 96.56 331 GLU A CA 1
ATOM 2537 C C . GLU A 1 331 ? 3 -17.5 -24.422 1 96.56 331 GLU A C 1
ATOM 2539 O O . GLU A 1 331 ? 2.49 -18.562 -24.812 1 96.56 331 GLU A O 1
ATOM 2544 N N . HIS A 1 332 ? 3.969 -17.5 -23.609 1 97.62 332 HIS A N 1
ATOM 2545 C CA . HIS A 1 332 ? 4.52 -18.703 -22.984 1 97.62 332 HIS A CA 1
ATOM 2546 C C . HIS A 1 332 ? 5.242 -18.359 -21.688 1 97.62 332 HIS A C 1
ATOM 2548 O O . HIS A 1 332 ? 5.434 -17.172 -21.375 1 97.62 332 HIS A O 1
ATOM 2554 N N . VAL A 1 333 ? 5.602 -19.344 -20.938 1 98.56 333 VAL A N 1
ATOM 2555 C CA . VAL A 1 333 ? 6.293 -19.094 -19.688 1 98.56 333 VAL A CA 1
ATOM 2556 C C . VAL A 1 333 ? 7.656 -19.781 -19.703 1 98.56 333 VAL A C 1
ATOM 2558 O O . VAL A 1 333 ? 8.203 -20.125 -18.641 1 98.56 333 VAL A O 1
ATOM 2561 N N . TYR A 1 334 ? 8.188 -20.141 -20.922 1 98.62 334 TYR A N 1
ATOM 2562 C CA . TYR A 1 334 ? 9.547 -20.641 -21.016 1 98.62 334 TYR A CA 1
ATOM 2563 C C . TYR A 1 334 ? 10.562 -19.531 -20.844 1 98.62 334 TYR A C 1
ATOM 2565 O O . TYR A 1 334 ? 11.242 -19.125 -21.781 1 98.62 334 TYR A O 1
ATOM 2573 N N . LEU A 1 335 ? 10.719 -19.094 -19.609 1 98.75 335 LEU A N 1
ATOM 2574 C CA . LEU A 1 335 ? 11.43 -17.859 -19.281 1 98.75 335 LEU A CA 1
ATOM 2575 C C . LEU A 1 335 ? 12.641 -18.156 -18.406 1 98.75 335 LEU A C 1
ATOM 2577 O O . LEU A 1 335 ? 13.422 -17.25 -18.094 1 98.75 335 LEU A O 1
ATOM 2581 N N . GLY A 1 336 ? 12.812 -19.422 -17.969 1 98.75 336 GLY A N 1
ATOM 2582 C CA . GLY A 1 336 ? 13.836 -19.781 -17 1 98.75 336 GLY A CA 1
ATOM 2583 C C . GLY A 1 336 ? 15.141 -20.203 -17.656 1 98.75 336 GLY A C 1
ATOM 2584 O O . GLY A 1 336 ? 15.367 -19.953 -18.828 1 98.75 336 GLY A O 1
ATOM 2585 N N . PRO A 1 337 ? 16.047 -20.828 -16.891 1 98.5 337 PRO A N 1
ATOM 2586 C CA . PRO A 1 337 ? 17.344 -21.281 -17.391 1 98.5 337 PRO A CA 1
ATOM 2587 C C . PRO A 1 337 ? 17.234 -22.312 -18.516 1 98.5 337 PRO A C 1
ATOM 2589 O O . PRO A 1 337 ? 16.312 -23.125 -18.516 1 98.5 337 PRO A O 1
ATOM 2592 N N . SER A 1 338 ? 18.125 -22.234 -19.359 1 98.12 338 SER A N 1
ATOM 2593 C CA . SER A 1 338 ? 18.297 -23.234 -20.406 1 98.12 338 SER A CA 1
ATOM 2594 C C . SER A 1 338 ? 19.734 -23.734 -20.453 1 98.12 338 SER A C 1
ATOM 2596 O O . SER A 1 338 ? 20.641 -23.094 -19.922 1 98.12 338 SER A O 1
ATOM 2598 N N . TYR A 1 339 ? 19.922 -24.875 -20.984 1 97.56 339 TYR A N 1
ATOM 2599 C CA . TYR A 1 339 ? 21.234 -25.531 -21.109 1 97.56 339 TYR A CA 1
ATOM 2600 C C . TYR A 1 339 ? 21.484 -25.984 -22.547 1 97.56 339 TYR A C 1
ATOM 2602 O O . TYR A 1 339 ? 20.703 -26.75 -23.109 1 97.56 339 TYR A O 1
ATOM 2610 N N . GLY A 1 340 ? 22.609 -25.547 -23.094 1 95.81 340 GLY A N 1
ATOM 2611 C CA . GLY A 1 340 ? 22.922 -25.859 -24.484 1 95.81 340 GLY A CA 1
ATOM 2612 C C . GLY A 1 340 ? 23.328 -27.297 -24.688 1 95.81 340 GLY A C 1
ATOM 2613 O O . GLY A 1 340 ? 23.75 -27.984 -23.75 1 95.81 340 GLY A O 1
ATOM 2614 N N . ARG A 1 341 ? 23.219 -27.703 -25.891 1 96 341 ARG A N 1
ATOM 2615 C CA . ARG A 1 341 ? 23.547 -29.078 -26.266 1 96 341 ARG A CA 1
ATOM 2616 C C . ARG A 1 341 ? 24.969 -29.422 -25.891 1 96 341 ARG A C 1
ATOM 2618 O O . ARG A 1 341 ? 25.234 -30.516 -25.359 1 96 341 ARG A O 1
ATOM 2625 N N . GLU A 1 342 ? 25.906 -28.547 -26.156 1 97.06 342 GLU A N 1
ATOM 2626 C CA . GLU A 1 342 ? 27.312 -28.797 -25.844 1 97.06 342 GLU A CA 1
ATOM 2627 C C . GLU A 1 342 ? 27.531 -28.969 -24.344 1 97.06 342 GLU A C 1
ATOM 2629 O O . GLU A 1 342 ? 28.266 -29.859 -23.922 1 97.06 342 GLU A O 1
ATOM 2634 N N . GLU A 1 343 ? 26.891 -28.109 -23.656 1 97.12 343 GLU A N 1
ATOM 2635 C CA . GLU A 1 343 ? 26.984 -28.188 -22.203 1 97.12 343 GLU A CA 1
ATOM 2636 C C . GLU A 1 343 ? 26.438 -29.5 -21.688 1 97.12 343 GLU A C 1
ATOM 2638 O O . GLU A 1 343 ? 27.016 -30.109 -20.781 1 97.12 343 GLU A O 1
ATOM 2643 N N . VAL A 1 344 ? 25.359 -29.953 -22.203 1 97.94 344 VAL A N 1
ATOM 2644 C CA . VAL A 1 344 ? 24.703 -31.203 -21.781 1 97.94 344 VAL A CA 1
ATOM 2645 C C . VAL A 1 344 ? 25.578 -32.375 -22.156 1 97.94 344 VAL A C 1
ATOM 2647 O O . VAL A 1 344 ? 25.766 -33.312 -21.359 1 97.94 344 VAL A O 1
ATOM 2650 N N . GLU A 1 345 ? 26.125 -32.375 -23.391 1 97.81 345 GLU A N 1
ATOM 2651 C CA . GLU A 1 345 ? 27 -33.469 -23.828 1 97.81 345 GLU A CA 1
ATOM 2652 C C . GLU A 1 345 ? 28.219 -33.594 -22.906 1 97.81 345 GLU A C 1
ATOM 2654 O O . GLU A 1 345 ? 28.562 -34.719 -22.5 1 97.81 345 GLU A O 1
ATOM 2659 N N . GLU A 1 346 ? 28.812 -32.469 -22.672 1 98 346 GLU A N 1
ATOM 2660 C CA . GLU A 1 346 ? 29.984 -32.469 -21.797 1 98 346 GLU A CA 1
ATOM 2661 C C . GLU A 1 346 ? 29.641 -33.031 -20.406 1 98 346 GLU A C 1
ATOM 2663 O O . GLU A 1 346 ? 30.406 -33.781 -19.812 1 98 346 GLU A O 1
ATOM 2668 N N . PHE A 1 347 ? 28.547 -32.594 -19.891 1 97.94 347 PHE A N 1
ATOM 2669 C CA . PHE A 1 347 ? 28.094 -33.062 -18.578 1 97.94 347 PHE A CA 1
ATOM 2670 C C . PHE A 1 347 ? 27.906 -34.562 -18.578 1 97.94 347 PHE A C 1
ATOM 2672 O O . PHE A 1 347 ? 28.375 -35.25 -17.656 1 97.94 347 PHE A O 1
ATOM 2679 N N . LEU A 1 348 ? 27.188 -35.156 -19.594 1 97.94 348 LEU A N 1
ATOM 2680 C CA . LEU A 1 348 ? 26.922 -36.594 -19.672 1 97.94 348 LEU A CA 1
ATOM 2681 C C . LEU A 1 348 ? 28.234 -37.375 -19.75 1 97.94 348 LEU A C 1
ATOM 2683 O O . LEU A 1 348 ? 28.375 -38.438 -19.141 1 97.94 348 LEU A O 1
ATOM 2687 N N . LYS A 1 349 ? 29.188 -36.875 -20.5 1 97.75 349 LYS A N 1
ATOM 2688 C CA . LYS A 1 349 ? 30.5 -37.5 -20.609 1 97.75 349 LYS A CA 1
ATOM 2689 C C . LYS A 1 349 ? 31.203 -37.5 -19.25 1 97.75 349 LYS A C 1
ATOM 2691 O O . LYS A 1 349 ? 31.766 -38.531 -18.844 1 97.75 349 LYS A O 1
ATOM 2696 N N . MET A 1 350 ? 31.188 -36.438 -18.656 1 97.75 350 MET A N 1
ATOM 2697 C CA . MET A 1 350 ? 31.844 -36.281 -17.359 1 97.75 350 MET A CA 1
ATOM 2698 C C . MET A 1 350 ? 31.25 -37.25 -16.328 1 97.75 350 MET A C 1
ATOM 2700 O O . MET A 1 350 ? 31.953 -37.75 -15.453 1 97.75 350 MET A O 1
ATOM 2704 N N . GLU A 1 351 ? 29.922 -37.406 -16.391 1 96.56 351 GLU A N 1
ATOM 2705 C CA . GLU A 1 351 ? 29.219 -38.281 -15.461 1 96.56 351 GLU A CA 1
ATOM 2706 C C . GLU A 1 351 ? 29.453 -39.75 -15.805 1 96.56 351 GLU A C 1
ATOM 2708 O O . GLU A 1 351 ? 29.125 -40.656 -15.016 1 96.56 351 GLU A O 1
ATOM 2713 N N . GLY A 1 352 ? 30 -40.031 -16.984 1 94.94 352 GLY A N 1
ATOM 2714 C CA . GLY A 1 352 ? 30.297 -41.406 -17.406 1 94.94 352 GLY A CA 1
ATOM 2715 C C . GLY A 1 352 ? 29.062 -42.188 -17.781 1 94.94 352 GLY A C 1
ATOM 2716 O O . GLY A 1 352 ? 29.047 -43.406 -17.656 1 94.94 352 GLY A O 1
ATOM 2717 N N . VAL A 1 353 ? 28.062 -41.469 -18.188 1 94.94 353 VAL A N 1
ATOM 2718 C CA . VAL A 1 353 ? 26.812 -42.156 -18.562 1 94.94 353 VAL A CA 1
ATOM 2719 C C . VAL A 1 353 ? 26.828 -42.469 -20.062 1 94.94 353 VAL A C 1
ATOM 2721 O O . VAL A 1 353 ? 27.328 -41.656 -20.859 1 94.94 353 VAL A O 1
ATOM 2724 N N . GLU A 1 354 ? 26.344 -43.688 -20.359 1 96.69 354 GLU A N 1
ATOM 2725 C CA . GLU A 1 354 ? 26.156 -44 -21.781 1 96.69 354 GLU A CA 1
ATOM 2726 C C . GLU A 1 354 ? 24.969 -43.219 -22.359 1 96.69 354 GLU A C 1
ATOM 2728 O O . GLU A 1 354 ? 23.891 -43.219 -21.766 1 96.69 354 GLU A O 1
ATOM 2733 N N . PHE A 1 355 ? 25.172 -42.562 -23.438 1 97.62 355 PHE A N 1
ATOM 2734 C CA . PHE A 1 355 ? 24.094 -41.812 -24.078 1 97.62 355 PHE A CA 1
ATOM 2735 C C . PHE A 1 355 ? 24.219 -41.875 -25.594 1 97.62 355 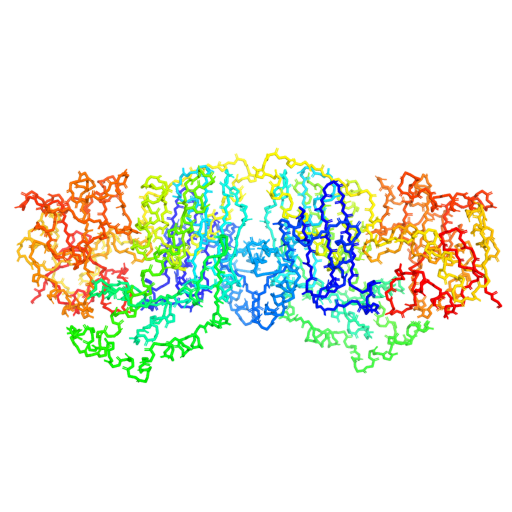PHE A C 1
ATOM 2737 O O . PHE A 1 355 ? 25.266 -42.25 -26.125 1 97.62 355 PHE A O 1
ATOM 2744 N N . GLU A 1 356 ? 23.188 -41.531 -26.312 1 97.44 356 GLU A N 1
ATOM 2745 C CA . GLU A 1 356 ? 23.141 -41.469 -27.766 1 97.44 356 GLU A CA 1
ATOM 2746 C C . GLU A 1 356 ? 22.594 -40.156 -28.25 1 97.44 356 GLU A C 1
ATOM 2748 O O . GLU A 1 356 ? 21.641 -39.625 -27.672 1 97.44 356 GLU A O 1
ATOM 2753 N N . GLU A 1 357 ? 23.266 -39.625 -29.25 1 97 357 GLU A N 1
ATOM 2754 C CA . GLU A 1 357 ? 22.672 -38.469 -29.922 1 97 357 GLU A CA 1
ATOM 2755 C C . GLU A 1 357 ? 21.5 -38.906 -30.797 1 97 357 GLU A C 1
ATOM 2757 O O . GLU A 1 357 ? 21.625 -39.812 -31.609 1 97 357 GLU A O 1
ATOM 2762 N N . VAL A 1 358 ? 20.438 -38.188 -30.609 1 96.38 358 VAL A N 1
ATOM 2763 C CA . VAL A 1 358 ? 19.203 -38.594 -31.297 1 96.38 358 VAL A CA 1
ATOM 2764 C C . VAL A 1 358 ? 18.828 -37.531 -32.344 1 96.38 358 VAL A C 1
ATOM 2766 O O . VAL A 1 358 ? 18.641 -36.344 -32 1 96.38 358 VAL A O 1
ATOM 2769 N N . ASP A 1 359 ? 18.672 -37.906 -33.594 1 93.56 359 ASP A N 1
ATOM 2770 C CA . ASP A 1 359 ? 18.25 -37 -34.656 1 93.56 359 ASP A CA 1
ATOM 2771 C C . ASP A 1 359 ? 16.734 -36.781 -34.625 1 93.56 359 ASP A C 1
ATOM 2773 O O . ASP A 1 359 ? 16.266 -35.656 -34.688 1 93.56 359 ASP A O 1
ATOM 2777 N N . ASP A 1 360 ? 16.016 -37.875 -34.438 1 97.19 360 ASP A N 1
ATOM 2778 C CA . ASP A 1 360 ? 14.555 -37.812 -34.375 1 97.19 360 ASP A CA 1
ATOM 2779 C C . ASP A 1 360 ? 14.055 -37.969 -32.938 1 97.19 360 ASP A C 1
ATOM 2781 O O . ASP A 1 360 ? 13.469 -39 -32.594 1 97.19 360 ASP A O 1
ATOM 2785 N N . VAL A 1 361 ? 14.156 -36.938 -32.219 1 97.44 361 VAL A N 1
ATOM 2786 C CA . VAL A 1 361 ? 13.789 -36.938 -30.812 1 97.44 361 VAL A CA 1
ATOM 2787 C C . VAL A 1 361 ? 12.305 -37.25 -30.656 1 97.44 361 VAL A C 1
ATOM 2789 O O . VAL A 1 361 ? 11.93 -38.062 -29.797 1 97.44 361 VAL A O 1
ATOM 2792 N N . SER A 1 362 ? 11.453 -36.625 -31.469 1 98.25 362 SER A N 1
ATOM 2793 C CA . SER A 1 362 ? 10.008 -36.812 -31.375 1 98.25 362 SER A CA 1
ATOM 2794 C C . SER A 1 362 ? 9.641 -38.281 -31.609 1 98.25 362 SER A C 1
ATOM 2796 O O . SER A 1 362 ? 8.805 -38.844 -30.891 1 98.25 362 SER A O 1
ATOM 2798 N N . GLY A 1 363 ? 10.242 -38.844 -32.594 1 98.25 363 GLY A N 1
ATOM 2799 C CA . GLY A 1 363 ? 9.984 -40.219 -32.875 1 98.25 363 GLY A CA 1
ATOM 2800 C C . GLY A 1 363 ? 10.414 -41.156 -31.766 1 98.25 363 GLY A C 1
ATOM 2801 O O . GLY A 1 363 ? 9.695 -42.094 -31.406 1 98.25 363 GLY A O 1
ATOM 2802 N N . LEU A 1 364 ? 11.578 -40.906 -31.266 1 98.31 364 LEU A N 1
ATOM 2803 C CA . LEU A 1 364 ? 12.109 -41.75 -30.172 1 98.31 364 LEU A CA 1
ATOM 2804 C C . LEU A 1 364 ? 11.195 -41.688 -28.969 1 98.31 364 LEU A C 1
ATOM 2806 O O . LEU A 1 364 ? 10.875 -42.75 -28.375 1 98.31 364 LEU A O 1
ATOM 2810 N N . VAL A 1 365 ? 10.812 -40.531 -28.547 1 98.62 365 VAL A N 1
ATOM 2811 C CA . VAL A 1 365 ? 9.953 -40.375 -27.359 1 98.62 365 VAL A CA 1
ATOM 2812 C C . VAL A 1 365 ? 8.602 -41.031 -27.625 1 98.62 365 VAL A C 1
ATOM 2814 O O . VAL A 1 365 ? 8.094 -41.75 -26.766 1 98.62 365 VAL A O 1
ATOM 2817 N N . ALA A 1 366 ? 8.008 -40.75 -28.797 1 98.62 366 ALA A N 1
ATOM 2818 C CA . ALA A 1 366 ? 6.723 -41.375 -29.141 1 98.62 366 ALA A CA 1
ATOM 2819 C C . ALA A 1 366 ? 6.801 -42.875 -29.094 1 98.62 366 ALA A C 1
ATOM 2821 O O . ALA A 1 366 ? 5.891 -43.531 -28.578 1 98.62 366 ALA A O 1
ATOM 2822 N N . ASP A 1 367 ? 7.883 -43.469 -29.656 1 98.44 367 ASP A N 1
ATOM 2823 C CA . ASP A 1 367 ? 8.07 -44.906 -29.625 1 98.44 367 ASP A CA 1
ATOM 2824 C C . ASP A 1 367 ? 8.133 -45.406 -28.188 1 98.44 367 ASP A C 1
ATOM 2826 O O . ASP A 1 367 ? 7.516 -46.438 -27.844 1 98.44 367 ASP A O 1
ATOM 2830 N N . ALA A 1 368 ? 8.906 -44.75 -27.391 1 98.25 368 ALA A N 1
ATOM 2831 C CA . ALA A 1 368 ? 9.016 -45.125 -25.984 1 98.25 368 ALA A CA 1
ATOM 2832 C C . ALA A 1 368 ? 7.648 -45.125 -25.297 1 98.25 368 ALA A C 1
ATOM 2834 O O . ALA A 1 368 ? 7.316 -46.062 -24.562 1 98.25 368 ALA A O 1
ATOM 2835 N N . LEU A 1 369 ? 6.848 -44.094 -25.547 1 98.5 369 LEU A N 1
ATOM 2836 C CA . LEU A 1 369 ? 5.531 -43.969 -24.922 1 98.5 369 LEU A CA 1
ATOM 2837 C C . LEU A 1 369 ? 4.613 -45.125 -25.391 1 98.5 369 LEU A C 1
ATOM 2839 O O . LEU A 1 369 ? 3.918 -45.719 -24.578 1 98.5 369 LEU A O 1
ATOM 2843 N N . VAL A 1 370 ? 4.629 -45.406 -26.672 1 98.06 370 VAL A N 1
ATOM 2844 C CA . VAL A 1 370 ? 3.775 -46.438 -27.25 1 98.06 370 VAL A CA 1
ATOM 2845 C C . VAL A 1 370 ? 4.133 -47.781 -26.641 1 98.06 370 VAL A C 1
ATOM 2847 O O . VAL A 1 370 ? 3.26 -48.625 -26.422 1 98.06 370 VAL A O 1
ATOM 2850 N N . GLU A 1 371 ? 5.387 -47.938 -26.281 1 97.5 371 GLU A N 1
ATOM 2851 C CA . GLU A 1 371 ? 5.863 -49.188 -25.688 1 97.5 371 GLU A CA 1
ATOM 2852 C C . GLU A 1 371 ? 5.559 -49.219 -24.188 1 97.5 371 GLU A C 1
ATOM 2854 O O . GLU A 1 371 ? 5.922 -50.188 -23.516 1 97.5 371 GLU A O 1
ATOM 2859 N N . GLY A 1 372 ? 4.949 -48.188 -23.703 1 96.62 372 GLY A N 1
ATOM 2860 C CA . GLY A 1 372 ? 4.559 -48.156 -22.297 1 96.62 372 GLY A CA 1
ATOM 2861 C C . GLY A 1 372 ? 5.664 -47.656 -21.375 1 96.62 372 GLY A C 1
ATOM 2862 O O . GLY A 1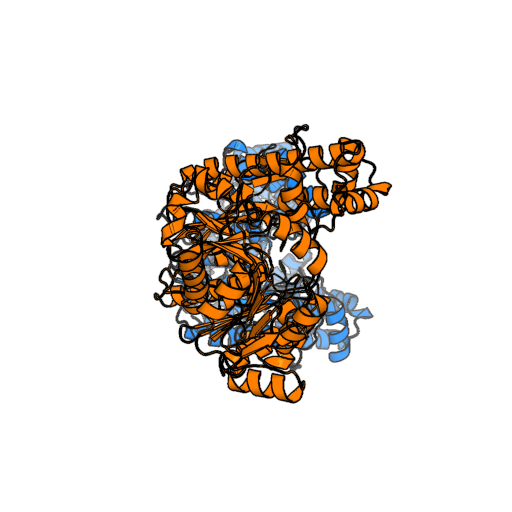 372 ? 5.586 -47.812 -20.156 1 96.62 372 GLY A O 1
ATOM 2863 N N . LYS A 1 373 ? 6.668 -47.094 -21.938 1 97.38 373 LYS A N 1
ATOM 2864 C CA . LYS A 1 373 ? 7.809 -46.625 -21.156 1 97.38 373 LYS A CA 1
ATOM 2865 C C . LYS A 1 373 ? 7.555 -45.219 -20.609 1 97.38 373 LYS A C 1
ATOM 2867 O O . LYS A 1 373 ? 6.727 -44.469 -21.141 1 97.38 373 LYS A O 1
ATOM 2872 N N . LEU A 1 374 ? 8.188 -44.938 -19.438 1 97.88 374 LEU A N 1
ATOM 2873 C CA . LEU A 1 374 ? 8.188 -43.625 -18.859 1 97.88 374 LEU A CA 1
ATOM 2874 C C . LEU A 1 374 ? 9.383 -42.812 -19.344 1 97.88 374 LEU A C 1
ATOM 2876 O O . LEU A 1 374 ? 10.531 -43.25 -19.25 1 97.88 374 LEU A O 1
ATOM 2880 N N . ALA A 1 375 ? 9.141 -41.625 -19.859 1 98.56 375 ALA A N 1
ATOM 2881 C CA . ALA A 1 375 ? 10.203 -40.812 -20.453 1 98.56 375 ALA A CA 1
ATOM 2882 C C . ALA A 1 375 ? 10.375 -39.5 -19.719 1 98.56 375 ALA A C 1
ATOM 2884 O O . ALA A 1 375 ? 9.406 -38.719 -19.562 1 98.56 375 ALA A O 1
ATOM 2885 N N . GLY A 1 376 ? 11.594 -39.281 -19.172 1 98.62 376 GLY A N 1
ATOM 2886 C CA . GLY A 1 376 ? 11.945 -37.906 -18.781 1 98.62 376 GLY A CA 1
ATOM 2887 C C . GLY A 1 376 ? 12.312 -37.031 -19.938 1 98.62 376 GLY A C 1
ATOM 2888 O O . GLY A 1 376 ? 13.125 -37.406 -20.781 1 98.62 376 GLY A O 1
ATOM 2889 N N . PHE A 1 377 ? 11.656 -35.906 -20.062 1 98.69 377 PHE A N 1
ATOM 2890 C CA . PHE A 1 377 ? 11.836 -35 -21.203 1 98.69 377 PHE A CA 1
ATOM 2891 C C . PHE A 1 377 ? 12.352 -33.656 -20.719 1 98.69 377 PHE A C 1
ATOM 2893 O O . PHE A 1 377 ? 11.719 -33 -19.906 1 98.69 377 PHE A O 1
ATOM 2900 N N . PHE A 1 378 ? 13.531 -33.281 -21.141 1 98.56 378 PHE A N 1
ATOM 2901 C CA . PHE A 1 378 ? 14.258 -32.062 -20.766 1 98.56 378 PHE A CA 1
ATOM 2902 C C . PHE A 1 378 ? 14.734 -31.312 -22 1 98.56 378 PHE A C 1
ATOM 2904 O O . PHE A 1 378 ? 15.609 -31.781 -22.734 1 98.56 378 PHE A O 1
ATOM 2911 N N . GLN A 1 379 ? 14.148 -30.172 -22.266 1 97.38 379 GLN A N 1
ATOM 2912 C CA . GLN A 1 379 ? 14.539 -29.406 -23.453 1 97.38 379 GLN A CA 1
ATOM 2913 C C . GLN A 1 379 ? 14.305 -27.922 -23.25 1 97.38 379 GLN A C 1
ATOM 2915 O O . GLN A 1 379 ? 13.43 -27.516 -22.469 1 97.38 379 GLN A O 1
ATOM 2920 N N . GLY A 1 380 ? 15.07 -27.062 -23.859 1 97.44 380 GLY A N 1
ATOM 2921 C CA . GLY A 1 380 ? 14.875 -25.625 -23.922 1 97.44 380 GLY A CA 1
ATOM 2922 C C . GLY A 1 380 ? 14.859 -24.969 -22.547 1 97.44 380 GLY A C 1
ATOM 2923 O O . GLY A 1 380 ? 15.406 -25.516 -21.594 1 97.44 380 GLY A O 1
ATOM 2924 N N . ALA A 1 381 ? 14.281 -23.734 -22.531 1 98.31 381 ALA A N 1
ATOM 2925 C CA . ALA A 1 381 ? 14.188 -22.953 -21.297 1 98.31 381 ALA A CA 1
ATOM 2926 C C . ALA A 1 381 ? 13.125 -23.516 -20.375 1 98.31 381 ALA A C 1
ATOM 2928 O O . ALA A 1 381 ? 12.055 -23.953 -20.812 1 98.31 381 ALA A O 1
ATOM 2929 N N . MET A 1 382 ? 13.469 -23.562 -19.141 1 98.19 382 MET A N 1
ATOM 2930 C CA . MET A 1 382 ? 12.539 -24.078 -18.141 1 98.19 382 MET A CA 1
ATOM 2931 C C . MET A 1 382 ? 11.297 -23.203 -18.031 1 98.19 382 MET A C 1
ATOM 2933 O O . MET A 1 382 ? 11.383 -21.984 -18.172 1 98.19 382 MET A O 1
ATOM 2937 N N . GLU A 1 383 ? 10.172 -23.812 -17.75 1 98.25 383 GLU A N 1
ATOM 2938 C CA . GLU A 1 383 ? 8.93 -23.078 -17.562 1 98.25 383 GLU A CA 1
ATOM 2939 C C . GLU A 1 383 ? 8.945 -22.312 -16.234 1 98.25 383 GLU A C 1
ATOM 2941 O O . GLU A 1 383 ? 9.422 -22.812 -15.227 1 98.25 383 GLU A O 1
ATOM 2946 N N . PHE A 1 384 ? 8.461 -21.109 -16.219 1 98.62 384 PHE A N 1
ATOM 2947 C CA . PHE A 1 384 ? 8.195 -20.312 -15.016 1 98.62 384 PHE A CA 1
ATOM 2948 C C . PHE A 1 384 ? 6.797 -20.594 -14.484 1 98.62 384 PHE A C 1
ATOM 2950 O O . PHE A 1 384 ? 5.828 -20.625 -15.242 1 98.62 384 PHE A O 1
ATOM 2957 N N . GLY A 1 385 ? 6.66 -20.766 -13.18 1 97.5 385 GLY A N 1
ATOM 2958 C CA . GLY A 1 385 ? 5.395 -21.156 -12.578 1 97.5 385 GLY A CA 1
ATOM 2959 C C . GLY A 1 385 ? 5.383 -22.578 -12.07 1 97.5 385 GLY A C 1
ATOM 2960 O O . GLY A 1 385 ? 6.395 -23.281 -12.141 1 97.5 385 GLY A O 1
ATOM 2961 N N . PRO A 1 386 ? 4.242 -22.969 -11.609 1 96.31 386 PRO A N 1
ATOM 2962 C CA . PRO A 1 386 ? 4.203 -24.25 -10.898 1 96.31 386 PRO A CA 1
ATOM 2963 C C . PRO A 1 386 ? 4 -25.438 -11.828 1 96.31 386 PRO A C 1
ATOM 2965 O O . PRO A 1 386 ? 4.098 -26.594 -11.398 1 96.31 386 PRO A O 1
ATOM 2968 N N . ARG A 1 387 ? 3.793 -25.219 -13.109 1 97.75 387 ARG A N 1
ATOM 2969 C CA . ARG A 1 387 ? 3.389 -26.297 -14 1 97.75 387 ARG A CA 1
ATOM 2970 C C . ARG A 1 387 ? 4.523 -26.688 -14.938 1 97.75 387 ARG A C 1
ATOM 2972 O O . ARG A 1 387 ? 5.273 -25.828 -15.406 1 97.75 387 ARG A O 1
ATOM 2979 N N . ALA A 1 388 ? 4.648 -28 -15.125 1 98.12 388 ALA A N 1
ATOM 2980 C CA . ALA A 1 388 ? 5.48 -28.484 -16.234 1 98.12 388 ALA A CA 1
ATOM 2981 C C . ALA A 1 388 ? 4.723 -28.438 -17.547 1 98.12 388 ALA A C 1
ATOM 2983 O O . ALA A 1 388 ? 3.621 -28.984 -17.656 1 98.12 388 ALA A O 1
ATOM 2984 N N . LEU A 1 389 ? 5.305 -27.812 -18.5 1 98.62 389 LEU A N 1
ATOM 2985 C CA . LEU A 1 389 ? 4.605 -27.578 -19.766 1 98.62 389 LEU A CA 1
ATOM 2986 C C . LEU A 1 389 ? 5.426 -28.078 -20.938 1 98.62 389 LEU A C 1
ATOM 2988 O O . LEU A 1 389 ? 5.512 -27.422 -21.969 1 98.62 389 LEU A O 1
ATOM 2992 N N . GLY A 1 390 ? 6.113 -29.172 -20.688 1 98.5 390 GLY A N 1
ATOM 2993 C CA . GLY A 1 390 ? 6.734 -29.859 -21.812 1 98.5 390 GLY A CA 1
ATOM 2994 C C . GLY A 1 390 ? 8.242 -29.672 -21.844 1 98.5 390 GLY A C 1
ATOM 2995 O O . GLY A 1 390 ? 8.93 -30.391 -22.594 1 98.5 390 GLY A O 1
ATOM 2996 N N . ASN A 1 391 ? 8.828 -28.75 -21.078 1 98.75 391 ASN A N 1
ATOM 2997 C CA . ASN A 1 391 ? 10.273 -28.547 -21.109 1 98.75 391 ASN A CA 1
ATOM 2998 C C . ASN A 1 391 ? 10.961 -29.234 -19.938 1 98.75 391 ASN A C 1
ATOM 3000 O O . ASN A 1 391 ? 12.164 -29.516 -19.984 1 98.75 391 ASN A O 1
ATOM 3004 N N . ARG A 1 392 ? 10.336 -29.484 -18.844 1 98.81 392 ARG A N 1
ATOM 3005 C CA . ARG A 1 392 ? 10.742 -30.297 -17.703 1 98.81 392 ARG A CA 1
ATOM 3006 C C . ARG A 1 392 ? 9.617 -31.234 -17.281 1 98.81 392 ARG A C 1
ATOM 3008 O O . ARG A 1 392 ? 9 -31.047 -16.234 1 98.81 392 ARG A O 1
ATOM 3015 N N . SER A 1 393 ? 9.414 -32.281 -18.031 1 98.75 393 SER A N 1
ATOM 3016 C CA . SER A 1 393 ? 8.227 -33.125 -17.844 1 98.75 393 SER A CA 1
ATOM 3017 C C . SER A 1 393 ? 8.578 -34.594 -17.859 1 98.75 393 SER A C 1
ATOM 3019 O O . SER A 1 393 ? 9.594 -35 -18.438 1 98.75 393 SER A O 1
ATOM 3021 N N . ILE A 1 394 ? 7.844 -35.375 -17.172 1 98.56 394 ILE A N 1
ATOM 3022 C CA . ILE A 1 394 ? 7.77 -36.812 -17.359 1 98.56 394 ILE A CA 1
ATOM 3023 C C . ILE A 1 394 ? 6.547 -37.156 -18.203 1 98.56 394 ILE A C 1
ATOM 3025 O O . ILE A 1 394 ? 5.434 -36.719 -17.906 1 98.56 394 ILE A O 1
ATOM 3029 N N . LEU A 1 395 ? 6.789 -37.938 -19.25 1 98.69 395 LEU A N 1
ATOM 3030 C CA . LEU A 1 395 ? 5.738 -38.25 -20.203 1 98.69 395 LEU A CA 1
ATOM 3031 C C . LEU A 1 395 ? 5.418 -39.75 -20.172 1 98.69 395 LEU A C 1
ATOM 3033 O O . LEU A 1 395 ? 6.297 -40.562 -19.922 1 98.69 395 LEU A O 1
ATOM 3037 N N . ALA A 1 396 ? 4.176 -40.062 -20.469 1 98.69 396 ALA A N 1
ATOM 3038 C CA . ALA A 1 396 ? 3.723 -41.438 -20.531 1 98.69 396 ALA A CA 1
ATOM 3039 C C . ALA A 1 396 ? 2.523 -41.562 -21.469 1 98.69 396 ALA A C 1
ATOM 3041 O O . ALA A 1 396 ? 1.98 -40.562 -21.938 1 98.69 396 ALA A O 1
ATOM 3042 N N . ASP A 1 397 ? 2.211 -42.812 -21.797 1 98.62 397 ASP A N 1
ATOM 3043 C CA . ASP A 1 397 ? 1.055 -43.156 -22.625 1 98.62 397 ASP A CA 1
ATOM 3044 C C . ASP A 1 397 ? -0.236 -43.094 -21.812 1 98.62 397 ASP A C 1
ATOM 3046 O O . ASP A 1 397 ? -0.408 -43.875 -20.875 1 98.62 397 ASP A O 1
ATOM 3050 N N . PRO A 1 398 ? -1.104 -42.219 -22.188 1 98.69 398 PRO A N 1
ATOM 3051 C CA . PRO A 1 398 ? -2.307 -42.062 -21.359 1 98.69 398 PRO A CA 1
ATOM 3052 C C . PRO A 1 398 ? -3.387 -43.094 -21.703 1 98.69 398 PRO A C 1
ATOM 3054 O O . PRO A 1 398 ? -4.43 -43.156 -21.047 1 98.69 398 PRO A O 1
ATOM 3057 N N . ARG A 1 399 ? -3.332 -43.938 -22.703 1 97.88 399 ARG A N 1
ATOM 3058 C CA . ARG A 1 399 ? -4.371 -44.844 -23.219 1 97.88 399 ARG A CA 1
ATOM 3059 C C . ARG A 1 399 ? -4.641 -46 -22.266 1 97.88 399 ARG A C 1
ATOM 3061 O O . ARG A 1 399 ? -5.738 -46.562 -22.25 1 97.88 399 ARG A O 1
ATOM 3068 N N . ASN A 1 400 ? -3.592 -46.281 -21.469 1 93 400 ASN A N 1
ATOM 3069 C CA . ASN A 1 400 ? -3.762 -47.344 -20.484 1 93 400 ASN A CA 1
ATOM 3070 C C . ASN A 1 400 ? -3.76 -46.812 -19.062 1 93 400 ASN A C 1
ATOM 3072 O O . ASN A 1 400 ? -2.762 -46.25 -18.609 1 93 400 ASN A O 1
ATOM 3076 N N . GLU A 1 401 ? -4.711 -47.094 -18.312 1 92.94 401 GLU A N 1
ATOM 3077 C CA . GLU A 1 401 ? -4.891 -46.594 -16.969 1 92.94 401 GLU A CA 1
ATOM 3078 C C . GLU A 1 401 ? -3.844 -47.156 -16.016 1 92.94 401 GLU A C 1
ATOM 3080 O O . GLU A 1 401 ? -3.549 -46.531 -14.977 1 92.94 401 GLU A O 1
ATOM 3085 N N . GLU A 1 402 ? -3.283 -48.219 -16.328 1 92.69 402 GLU A N 1
ATOM 3086 C CA . GLU A 1 402 ? -2.309 -48.906 -15.469 1 92.69 402 GLU A CA 1
ATOM 3087 C C . GLU A 1 402 ? -1.041 -48.062 -15.312 1 92.69 402 GLU A C 1
ATOM 3089 O O . GLU A 1 402 ? -0.271 -48.25 -14.375 1 92.69 402 GLU A O 1
ATOM 3094 N N . ILE A 1 403 ? -0.892 -47.219 -16.25 1 94.69 403 ILE A N 1
ATOM 3095 C CA . ILE A 1 403 ? 0.297 -46.344 -16.219 1 94.69 403 ILE A CA 1
ATOM 3096 C C . ILE A 1 403 ? 0.297 -45.5 -14.961 1 94.69 403 ILE A C 1
ATOM 3098 O O . ILE A 1 403 ? 1.357 -45.094 -14.469 1 94.69 403 ILE A O 1
ATOM 3102 N N . LYS A 1 404 ? -0.908 -45.188 -14.391 1 94.75 404 LYS A N 1
ATOM 3103 C CA . LYS A 1 404 ? -1.032 -44.375 -13.188 1 94.75 404 LYS A CA 1
ATOM 3104 C C . LYS A 1 404 ? -0.321 -45.031 -12 1 94.75 404 LYS A C 1
ATOM 3106 O O . LYS A 1 404 ? 0.368 -44.344 -11.234 1 94.75 404 LYS A O 1
ATOM 3111 N N . GLU A 1 405 ? -0.539 -46.25 -11.898 1 92.56 405 GLU A N 1
ATOM 3112 C CA . GLU A 1 405 ? 0.085 -47 -10.797 1 92.56 405 GLU A CA 1
ATOM 3113 C C . GLU A 1 405 ? 1.606 -46.969 -10.922 1 92.56 405 GLU A C 1
ATOM 3115 O O . GLU A 1 405 ? 2.311 -46.781 -9.922 1 92.56 405 GLU A O 1
ATOM 3120 N N . ARG A 1 406 ? 2.039 -47.156 -12.055 1 93.38 406 ARG A N 1
ATOM 3121 C CA . ARG A 1 406 ? 3.479 -47.156 -12.289 1 93.38 406 ARG A CA 1
ATOM 3122 C C . ARG A 1 406 ? 4.074 -45.781 -11.953 1 93.38 406 ARG A C 1
ATOM 3124 O O . ARG A 1 406 ? 5.121 -45.688 -11.312 1 93.38 406 ARG A O 1
ATOM 3131 N N . LEU A 1 407 ? 3.42 -44.812 -12.422 1 94.5 407 LEU A N 1
ATOM 3132 C CA . LEU A 1 407 ? 3.889 -43.438 -12.172 1 94.5 407 LEU A CA 1
ATOM 3133 C C . LEU A 1 407 ? 3.85 -43.125 -10.68 1 94.5 407 LEU A C 1
ATOM 3135 O O . LEU A 1 407 ? 4.762 -42.469 -10.156 1 94.5 407 LEU A O 1
ATOM 3139 N N . ASN A 1 408 ? 2.773 -43.531 -10.016 1 92.62 408 ASN A N 1
ATOM 3140 C CA . ASN A 1 408 ? 2.643 -43.281 -8.586 1 92.62 408 ASN A CA 1
ATOM 3141 C C . ASN A 1 408 ? 3.762 -43.938 -7.789 1 92.62 408 ASN A C 1
ATOM 3143 O O . ASN A 1 408 ? 4.289 -43.344 -6.84 1 92.62 408 ASN A O 1
ATOM 3147 N N . VAL A 1 409 ? 4.09 -45.062 -8.156 1 90.19 409 VAL A N 1
ATOM 3148 C CA . VAL A 1 409 ? 5.164 -45.812 -7.496 1 90.19 409 VAL A CA 1
ATOM 3149 C C . VAL A 1 409 ? 6.504 -45.125 -7.797 1 90.19 409 VAL A C 1
ATOM 3151 O O . VAL A 1 409 ? 7.293 -44.875 -6.887 1 90.19 409 VAL A O 1
ATOM 3154 N N . ALA A 1 410 ? 6.691 -44.844 -9 1 89.06 410 ALA A N 1
ATOM 3155 C CA . ALA A 1 410 ? 7.961 -44.25 -9.445 1 89.06 410 ALA A CA 1
ATOM 3156 C C . ALA A 1 410 ? 8.227 -42.906 -8.773 1 89.06 410 ALA A C 1
ATOM 3158 O O . ALA A 1 410 ? 9.367 -42.625 -8.406 1 89.06 410 ALA A O 1
ATOM 3159 N N . LEU A 1 411 ? 7.227 -42.156 -8.633 1 89 411 LEU A N 1
ATOM 3160 C CA . LEU A 1 411 ? 7.395 -40.781 -8.203 1 89 411 LEU A CA 1
ATOM 3161 C C . LEU A 1 411 ? 6.949 -40.625 -6.754 1 89 411 LEU A C 1
ATOM 3163 O O . LEU A 1 411 ? 7.027 -39.5 -6.203 1 89 411 LEU A O 1
ATOM 3167 N N . LYS A 1 412 ? 6.461 -41.719 -6.102 1 87.69 412 LYS A N 1
ATOM 3168 C CA . LYS A 1 412 ? 5.969 -41.688 -4.727 1 87.69 412 LYS A CA 1
ATOM 3169 C C . LYS A 1 412 ? 4.836 -40.688 -4.566 1 87.69 412 LYS A C 1
ATOM 3171 O O . LYS A 1 412 ? 4.859 -39.844 -3.648 1 87.69 412 LYS A O 1
ATOM 3176 N N . ARG A 1 413 ? 3.939 -40.656 -5.527 1 88 413 ARG A N 1
ATOM 3177 C CA . ARG A 1 413 ? 2.816 -39.75 -5.543 1 88 413 ARG A CA 1
ATOM 3178 C C . ARG A 1 413 ? 1.608 -40.312 -4.816 1 88 413 ARG A C 1
ATOM 3180 O O . ARG A 1 413 ? 1.565 -41.531 -4.543 1 88 413 ARG A O 1
ATOM 3187 N N . ASP A 1 414 ? 0.69 -39.438 -4.473 1 86.81 414 ASP A N 1
ATOM 3188 C CA . ASP A 1 414 ? -0.56 -39.844 -3.838 1 86.81 414 ASP A CA 1
ATOM 3189 C C . ASP A 1 414 ? -1.5 -40.5 -4.848 1 86.81 414 ASP A C 1
ATOM 3191 O O . ASP A 1 414 ? -1.74 -39.969 -5.926 1 86.81 414 ASP A O 1
ATOM 3195 N N . VAL A 1 415 ? -2.123 -41.469 -4.477 1 87.19 415 VAL A N 1
ATOM 3196 C CA . VAL A 1 415 ? -2.854 -42.344 -5.379 1 87.19 415 VAL A CA 1
ATOM 3197 C C . VAL A 1 415 ? -4.098 -41.625 -5.902 1 87.19 415 VAL A C 1
ATOM 3199 O O . VAL A 1 415 ? -4.527 -41.875 -7.035 1 87.19 415 VAL A O 1
ATOM 3202 N N . PHE A 1 416 ? -4.605 -40.781 -5.148 1 89.5 416 PHE A N 1
ATOM 3203 C CA . PHE A 1 416 ? -5.906 -40.219 -5.531 1 89.5 416 PHE A CA 1
ATOM 3204 C C . PHE A 1 416 ? -5.738 -38.969 -6.387 1 89.5 416 PHE A C 1
ATOM 3206 O O . PHE A 1 416 ? -6.723 -38.438 -6.879 1 89.5 416 PHE A O 1
ATOM 3213 N N . GLN A 1 417 ? -4.535 -38.5 -6.633 1 90.69 417 GLN A N 1
ATOM 3214 C CA . GLN A 1 417 ? -4.312 -37.312 -7.449 1 90.69 417 GLN A CA 1
ATOM 3215 C C . GLN A 1 417 ? -4.234 -37.688 -8.93 1 90.69 417 GLN A C 1
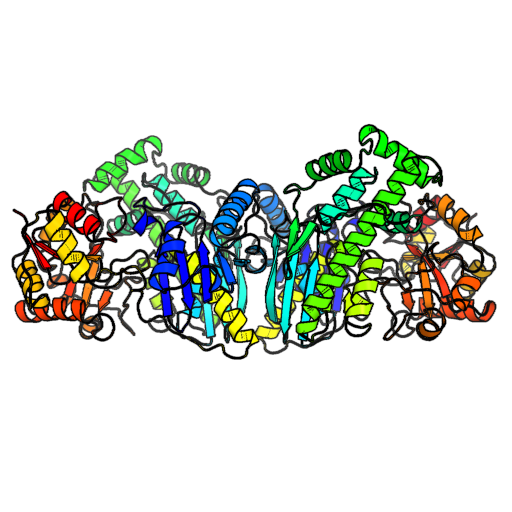ATOM 3217 O O . GLN A 1 417 ? -3.543 -38.625 -9.312 1 90.69 417 GLN A O 1
ATOM 3222 N N . PRO A 1 418 ? -4.879 -36.938 -9.734 1 91.88 418 PRO A N 1
ATOM 3223 C CA . PRO A 1 418 ? -4.871 -37.25 -11.172 1 91.88 418 PRO A CA 1
ATOM 3224 C C . PRO A 1 418 ? -3.615 -36.719 -11.875 1 91.88 418 PRO A C 1
ATOM 3226 O O . PRO A 1 418 ? -2.932 -35.844 -11.344 1 91.88 418 PRO A O 1
ATOM 3229 N N . PHE A 1 419 ? -3.273 -37.281 -13.008 1 96.25 419 PHE A N 1
ATOM 3230 C CA . PHE A 1 419 ? -2.287 -36.75 -13.938 1 96.25 419 PHE A CA 1
ATOM 3231 C C . PHE A 1 419 ? -2.961 -35.906 -15.023 1 96.25 419 PHE A C 1
ATOM 3233 O O . PHE A 1 419 ? -4.176 -36 -15.203 1 96.25 419 PHE A O 1
ATOM 3240 N N . ALA A 1 420 ? -2.184 -35.094 -15.688 1 97.06 420 ALA A N 1
ATOM 3241 C CA . ALA A 1 420 ? -2.734 -34.156 -16.656 1 97.06 420 ALA A CA 1
ATOM 3242 C C . ALA A 1 420 ? -2.301 -34.5 -18.078 1 97.06 420 ALA A C 1
ATOM 3244 O O . ALA A 1 420 ? -1.281 -35.156 -18.266 1 97.06 420 ALA A O 1
ATOM 3245 N N . PRO A 1 421 ? -3.088 -34.125 -19.031 1 98.69 421 PRO A N 1
ATOM 3246 C CA . PRO A 1 421 ? -2.686 -34.312 -20.438 1 98.69 421 PRO A CA 1
ATOM 3247 C C . PRO A 1 421 ? -2.066 -33.062 -21.031 1 98.69 421 PRO A C 1
ATOM 3249 O O . PRO A 1 421 ? -2.451 -31.938 -20.672 1 98.69 421 PRO A O 1
ATOM 3252 N N . SER A 1 422 ? -1.134 -33.219 -21.828 1 98.88 422 SER A N 1
ATOM 3253 C CA . SER A 1 422 ? -0.792 -32.281 -22.875 1 98.88 422 SER A CA 1
ATOM 3254 C C . SER A 1 422 ? -1.343 -32.75 -24.234 1 98.88 422 SER A C 1
ATOM 3256 O O . SER A 1 422 ? -1.173 -33.906 -24.625 1 98.88 422 SER A O 1
ATOM 3258 N N . MET A 1 423 ? -2.035 -31.859 -24.906 1 98.88 423 MET A N 1
ATOM 3259 C CA . MET A 1 423 ? -2.703 -32.25 -26.156 1 98.88 423 MET A CA 1
ATOM 3260 C C . MET A 1 423 ? -2.406 -31.234 -27.25 1 98.88 423 MET A C 1
ATOM 3262 O O . MET A 1 423 ? -2.025 -30.094 -26.969 1 98.88 423 MET A O 1
ATOM 3266 N N . LEU A 1 424 ? -2.516 -31.672 -28.453 1 98.81 424 LEU A N 1
ATOM 3267 C CA . LEU A 1 424 ? -2.391 -30.75 -29.578 1 98.81 424 LEU A CA 1
ATOM 3268 C C . LEU A 1 424 ? -3.48 -29.672 -29.531 1 98.81 424 LEU A C 1
ATOM 3270 O O . LEU A 1 424 ? -4.648 -29.984 -29.281 1 98.81 424 LEU A O 1
ATOM 3274 N N . TRP A 1 425 ? -3.062 -28.469 -29.719 1 98.5 425 TRP A N 1
ATOM 3275 C CA . TRP A 1 425 ? -3.963 -27.328 -29.625 1 98.5 425 TRP A CA 1
ATOM 3276 C C . TRP A 1 425 ? -5.203 -27.547 -30.484 1 98.5 425 TRP A C 1
ATOM 3278 O O . TRP A 1 425 ? -6.324 -27.297 -30.031 1 98.5 425 TRP A O 1
ATOM 3288 N N . GLU A 1 426 ? -5.074 -28.078 -31.719 1 98.12 426 GLU A N 1
ATOM 3289 C CA . GLU A 1 426 ? -6.152 -28.234 -32.688 1 98.12 426 GLU A CA 1
ATOM 3290 C C . GLU A 1 426 ? -7.082 -29.391 -32.312 1 98.12 426 GLU A C 1
ATOM 3292 O O . GLU A 1 426 ? -8.172 -29.516 -32.875 1 98.12 426 GLU A O 1
ATOM 3297 N N . LYS A 1 427 ? -6.715 -30.234 -31.359 1 98.31 427 LYS A N 1
ATOM 3298 C CA . LYS A 1 427 ? -7.531 -31.375 -30.953 1 98.31 427 LYS A CA 1
ATOM 3299 C C . LYS A 1 427 ? -8.359 -31.031 -29.719 1 98.31 427 LYS A C 1
ATOM 3301 O O . LYS A 1 427 ? -9.289 -31.766 -29.359 1 98.31 427 LYS A O 1
ATOM 3306 N N . ALA A 1 428 ? -8.133 -29.938 -29.094 1 98.44 428 ALA A N 1
ATOM 3307 C CA . ALA A 1 428 ? -8.75 -29.578 -27.812 1 98.44 428 ALA A CA 1
ATOM 3308 C C . ALA A 1 428 ? -10.273 -29.531 -27.938 1 98.44 428 ALA A C 1
ATOM 3310 O O . ALA A 1 428 ? -10.977 -29.969 -27.016 1 98.44 428 ALA A O 1
ATOM 3311 N N . GLY A 1 429 ? -10.797 -28.984 -28.953 1 97.88 429 GLY A N 1
ATOM 3312 C CA . GLY A 1 429 ? -12.234 -28.891 -29.156 1 97.88 429 GLY A CA 1
ATOM 3313 C C . GLY A 1 429 ? -12.93 -30.234 -29.109 1 97.88 429 GLY A C 1
ATOM 3314 O O . GLY A 1 429 ? -14.047 -30.344 -28.609 1 97.88 429 GLY A O 1
ATOM 3315 N N . GLY A 1 430 ? -12.281 -31.25 -29.656 1 98.12 430 GLY A N 1
ATOM 3316 C CA . GLY A 1 430 ? -12.852 -32.594 -29.656 1 98.12 430 GLY A CA 1
ATOM 3317 C C . GLY A 1 430 ? -12.68 -33.312 -28.328 1 98.12 430 GLY A C 1
ATOM 3318 O O . GLY A 1 430 ? -13.492 -34.156 -27.969 1 98.12 430 GLY A O 1
ATOM 3319 N N . TYR A 1 431 ? -11.672 -33 -27.625 1 98.75 431 TYR A N 1
ATOM 3320 C CA . TYR A 1 431 ? -11.32 -33.719 -26.406 1 98.75 431 TYR A CA 1
ATOM 3321 C C . TYR A 1 431 ? -12.008 -33.125 -25.188 1 98.75 431 TYR A C 1
ATOM 3323 O O . TYR A 1 431 ? -12.156 -33.781 -24.156 1 98.75 431 TYR A O 1
ATOM 3331 N N . LEU A 1 432 ? -12.391 -31.812 -25.266 1 98.69 432 LEU A N 1
ATOM 3332 C CA . LEU A 1 432 ? -12.969 -31.094 -24.141 1 98.69 432 LEU A CA 1
ATOM 3333 C C . LEU A 1 432 ? -14.422 -30.719 -24.422 1 98.69 432 LEU A C 1
ATOM 3335 O O . LEU A 1 432 ? -14.695 -29.906 -25.312 1 98.69 432 LEU A O 1
ATOM 3339 N N . GLU A 1 433 ? -15.266 -31.156 -23.641 1 98.19 433 GLU A N 1
ATOM 3340 C CA . GLU A 1 433 ? -16.703 -31.031 -23.875 1 98.19 433 GLU A CA 1
ATOM 3341 C C . GLU A 1 433 ? -17.188 -29.609 -23.625 1 98.19 433 GLU A C 1
ATOM 3343 O O . GLU A 1 433 ? -18.062 -29.109 -24.312 1 98.19 433 GLU A O 1
ATOM 3348 N N . ASP A 1 434 ? -16.641 -28.938 -22.656 1 97.75 434 ASP A N 1
ATOM 3349 C CA . ASP A 1 434 ? -17.156 -27.641 -22.234 1 97.75 434 ASP A CA 1
ATOM 3350 C C . ASP A 1 434 ? -16.219 -26.5 -22.641 1 97.75 434 ASP A C 1
ATOM 3352 O O . ASP A 1 434 ? -16.188 -25.453 -22 1 97.75 434 ASP A O 1
ATOM 3356 N N . LEU A 1 435 ? -15.422 -26.766 -23.672 1 97.75 435 LEU A N 1
ATOM 3357 C CA . LEU A 1 435 ? -14.562 -25.719 -24.203 1 97.75 435 LEU A CA 1
ATOM 3358 C C . LEU A 1 435 ? -15.359 -24.766 -25.094 1 97.75 435 LEU A C 1
ATOM 3360 O O . LEU A 1 435 ? -15.922 -25.188 -26.109 1 97.75 435 LEU A O 1
ATOM 3364 N N . GLY A 1 436 ? -15.469 -23.484 -24.719 1 96.31 436 GLY A N 1
ATOM 3365 C CA . GLY A 1 436 ? -16.25 -22.516 -25.469 1 96.31 436 GLY A CA 1
ATOM 3366 C C . GLY A 1 436 ? -15.398 -21.375 -26.031 1 96.31 436 GLY A C 1
ATOM 3367 O O . GLY A 1 436 ? -15.93 -20.328 -26.391 1 96.31 436 GLY A O 1
ATOM 3368 N N . GLY A 1 437 ? -14.141 -21.547 -26.141 1 97 437 GLY A N 1
ATOM 3369 C CA . GLY A 1 437 ? -13.234 -20.516 -26.609 1 97 437 GLY A CA 1
ATOM 3370 C C . GLY A 1 437 ? -11.82 -21.016 -26.828 1 97 437 GLY A C 1
ATOM 3371 O O . GLY A 1 437 ? -11.625 -22.141 -27.297 1 97 437 GLY A O 1
ATOM 3372 N N . ARG A 1 438 ? -10.867 -20.141 -26.625 1 96.56 438 ARG A N 1
ATOM 3373 C CA . ARG A 1 438 ? -9.469 -20.5 -26.797 1 96.56 438 ARG A CA 1
ATOM 3374 C C . ARG A 1 438 ? -9.047 -21.562 -25.797 1 96.56 438 ARG A C 1
ATOM 3376 O O . ARG A 1 438 ? -9.32 -21.438 -24.594 1 96.56 438 ARG A O 1
ATOM 3383 N N . PRO A 1 439 ? -8.414 -22.656 -26.266 1 97.69 439 PRO A N 1
ATOM 3384 C CA . PRO A 1 439 ? -7.934 -23.688 -25.328 1 97.69 439 PRO A CA 1
ATOM 3385 C C . PRO A 1 439 ? -6.867 -23.156 -24.375 1 97.69 439 PRO A C 1
ATOM 3387 O O . PRO A 1 439 ? -6.059 -22.312 -24.75 1 97.69 439 PRO A O 1
ATOM 3390 N N . ASN A 1 440 ? -6.91 -23.688 -23.188 1 97.31 440 ASN A N 1
ATOM 3391 C CA . ASN A 1 440 ? -5.953 -23.281 -22.172 1 97.31 440 ASN A CA 1
ATOM 3392 C C . ASN A 1 440 ? -4.559 -23.828 -22.453 1 97.31 440 ASN A C 1
ATOM 3394 O O . ASN A 1 440 ? -4.395 -25.031 -22.672 1 97.31 440 ASN A O 1
ATOM 3398 N N . GLU A 1 441 ? -3.57 -23.047 -22.453 1 98.31 441 GLU A N 1
ATOM 3399 C CA . GLU A 1 441 ? -2.219 -23.438 -22.844 1 98.31 441 GLU A CA 1
ATOM 3400 C C . GLU A 1 441 ? -1.319 -23.609 -21.625 1 98.31 441 GLU A C 1
ATOM 3402 O O . GLU A 1 441 ? -0.173 -24.047 -21.75 1 98.31 441 GLU A O 1
ATOM 3407 N N . PHE A 1 442 ? -1.896 -23.344 -20.344 1 98.62 442 PHE A N 1
ATOM 3408 C CA . PHE A 1 442 ? -0.993 -23.188 -19.203 1 98.62 442 PHE A CA 1
ATOM 3409 C C . PHE A 1 442 ? -1.434 -24.062 -18.047 1 98.62 442 PHE A C 1
ATOM 3411 O O . PHE A 1 442 ? -0.934 -23.922 -16.922 1 98.62 442 PHE A O 1
ATOM 3418 N N . MET A 1 443 ? -2.441 -24.969 -18.25 1 98.38 443 MET A N 1
ATOM 3419 C CA . MET A 1 443 ? -2.949 -25.891 -17.234 1 98.38 443 MET A CA 1
ATOM 3420 C C . MET A 1 443 ? -3.523 -25.125 -16.047 1 98.38 443 MET A C 1
ATOM 3422 O O . MET A 1 443 ? -3.271 -25.484 -14.891 1 98.38 443 MET A O 1
ATOM 3426 N N . THR A 1 444 ? -4.242 -24.031 -16.312 1 98.38 444 THR A N 1
ATOM 3427 C CA . THR A 1 444 ? -4.766 -23.203 -15.227 1 98.38 444 THR A CA 1
ATOM 3428 C C . THR A 1 444 ? -6.262 -23.438 -15.047 1 98.38 444 THR A C 1
ATOM 3430 O O . THR A 1 444 ? -6.898 -22.781 -14.211 1 98.38 444 THR A O 1
ATOM 3433 N N . MET A 1 445 ? -6.805 -24.391 -15.812 1 96.62 445 MET A N 1
ATOM 3434 C CA . MET A 1 445 ? -8.25 -24.594 -15.859 1 96.62 445 MET A CA 1
ATOM 3435 C C . MET A 1 445 ? -8.586 -26.062 -16.016 1 96.62 445 MET A C 1
ATOM 3437 O O . MET A 1 445 ? -7.902 -26.797 -16.734 1 96.62 445 MET A O 1
ATOM 3441 N N . SER A 1 446 ? -9.648 -26.438 -15.344 1 97.81 446 SER A N 1
ATOM 3442 C CA . SER A 1 446 ? -10.18 -27.766 -15.578 1 97.81 446 SER A CA 1
ATOM 3443 C C . SER A 1 446 ? -11.312 -27.734 -16.609 1 97.81 446 SER A C 1
ATOM 3445 O O . SER A 1 446 ? -11.977 -26.719 -16.766 1 97.81 446 SER A O 1
ATOM 3447 N N . TYR A 1 447 ? -11.461 -28.797 -17.297 1 98.5 447 TYR A N 1
ATOM 3448 C CA . TYR A 1 447 ? -12.523 -29 -18.266 1 98.5 447 TYR A CA 1
ATOM 3449 C C . TYR A 1 447 ? -13.188 -30.359 -18.094 1 98.5 447 TYR A C 1
ATOM 3451 O O . TYR A 1 447 ? -12.594 -31.266 -17.516 1 98.5 447 TYR A O 1
ATOM 3459 N N . THR A 1 448 ? -14.414 -30.391 -18.562 1 98.56 448 THR A N 1
ATOM 3460 C CA . THR A 1 448 ? -15.047 -31.703 -18.703 1 98.56 448 THR A CA 1
ATOM 3461 C C . THR A 1 448 ? -14.484 -32.438 -19.922 1 98.56 448 THR A C 1
ATOM 3463 O O . THR A 1 448 ? -14.477 -31.906 -21.031 1 98.56 448 THR A O 1
ATOM 3466 N N . ALA A 1 449 ? -14 -33.656 -19.672 1 98.69 449 ALA A N 1
ATOM 3467 C CA . ALA A 1 449 ? -13.5 -34.469 -20.766 1 98.69 449 ALA A CA 1
ATOM 3468 C C . ALA A 1 449 ? -14.648 -35 -21.625 1 98.69 449 ALA A C 1
ATOM 3470 O O . ALA A 1 449 ? -15.695 -35.375 -21.109 1 98.69 449 ALA A O 1
ATOM 3471 N N . SER A 1 450 ? -14.461 -35 -22.906 1 98.62 450 SER A N 1
ATOM 3472 C CA . SER A 1 450 ? -15.461 -35.594 -23.781 1 98.62 450 SER A CA 1
ATOM 3473 C C . SER A 1 450 ? -15.531 -37.094 -23.594 1 98.62 450 SER A C 1
ATOM 3475 O O . SER A 1 450 ? -14.609 -37.688 -23.031 1 98.62 450 SER A O 1
ATOM 3477 N N . GLU A 1 451 ? -16.625 -37.656 -24.062 1 98.12 451 GLU A N 1
ATOM 3478 C CA . GLU A 1 451 ? -16.75 -39.125 -24.016 1 98.12 451 GLU A CA 1
ATOM 3479 C C . GLU A 1 451 ? -15.625 -39.812 -24.781 1 98.12 451 GLU A C 1
ATOM 3481 O O . GLU A 1 451 ? -15.055 -40.781 -24.328 1 98.12 451 GLU A O 1
ATOM 3486 N N . GLU A 1 452 ? -15.344 -39.25 -25.859 1 97.5 452 GLU A N 1
ATOM 3487 C CA . GLU A 1 452 ? -14.266 -39.781 -26.688 1 97.5 452 GLU A CA 1
ATOM 3488 C C . GLU A 1 452 ? -12.93 -39.719 -25.953 1 97.5 452 GLU A C 1
ATOM 3490 O O . GLU A 1 452 ? -12.172 -40.688 -25.969 1 97.5 452 GLU A O 1
ATOM 3495 N N . PHE A 1 453 ? -12.672 -38.656 -25.328 1 98.5 453 PHE A N 1
ATOM 3496 C CA . PHE A 1 453 ? -11.391 -38.5 -24.656 1 98.5 453 PHE A CA 1
ATOM 3497 C C . PHE A 1 453 ? -11.32 -39.375 -23.422 1 98.5 453 PHE A C 1
ATOM 3499 O O . PHE A 1 453 ? -10.258 -39.906 -23.094 1 98.5 453 PHE A O 1
ATOM 3506 N N . ARG A 1 454 ? -12.414 -39.562 -22.719 1 98.12 454 ARG A N 1
ATOM 3507 C CA . ARG A 1 454 ? -12.469 -40.438 -21.562 1 98.12 454 ARG A CA 1
ATOM 3508 C C . ARG A 1 454 ? -12.117 -41.875 -21.938 1 98.12 454 ARG A C 1
ATOM 3510 O O . ARG A 1 454 ? -11.43 -42.562 -21.172 1 98.12 454 ARG A O 1
ATOM 3517 N N . GLU A 1 455 ? -12.578 -42.25 -23.047 1 97.69 455 GLU A N 1
ATOM 3518 C CA . GLU A 1 455 ? -12.312 -43.594 -23.531 1 97.69 455 GLU A CA 1
ATOM 3519 C C . GLU A 1 455 ? -10.891 -43.719 -24.062 1 97.69 455 GLU A C 1
ATOM 3521 O O . GLU A 1 455 ? -10.211 -44.719 -23.812 1 97.69 455 GLU A O 1
ATOM 3526 N N . ALA A 1 456 ? -10.469 -42.75 -24.734 1 98.25 456 ALA A N 1
ATOM 3527 C CA . ALA A 1 456 ? -9.195 -42.812 -25.453 1 98.25 456 ALA A CA 1
ATOM 3528 C C . ALA A 1 456 ? -8.016 -42.625 -24.484 1 98.25 456 ALA A C 1
ATOM 3530 O O . ALA A 1 456 ? -6.934 -43.156 -24.719 1 98.25 456 ALA A O 1
ATOM 3531 N N . ALA A 1 457 ? -8.203 -41.875 -23.453 1 98.56 457 ALA A N 1
ATOM 3532 C CA . ALA A 1 457 ? -7.109 -41.5 -22.562 1 98.56 457 ALA A CA 1
ATOM 3533 C C . ALA A 1 457 ? -7.559 -41.531 -21.109 1 98.56 457 ALA A C 1
ATOM 3535 O O . ALA A 1 457 ? -7.484 -40.531 -20.406 1 98.56 457 ALA A O 1
ATOM 3536 N N . PRO A 1 458 ? -7.918 -42.594 -20.578 1 97.81 458 PRO A N 1
ATOM 3537 C CA . PRO A 1 458 ? -8.484 -42.688 -19.219 1 97.81 458 PRO A CA 1
ATOM 3538 C C . PRO A 1 458 ? -7.477 -42.312 -18.141 1 97.81 458 PRO A C 1
ATOM 3540 O O . PRO A 1 458 ? -7.871 -41.875 -17.047 1 97.81 458 PRO A O 1
ATOM 3543 N N . ALA A 1 459 ? -6.156 -42.375 -18.422 1 98 459 ALA A N 1
ATOM 3544 C CA . ALA A 1 459 ? -5.129 -42.156 -17.406 1 98 459 ALA A CA 1
ATOM 3545 C C . ALA A 1 459 ? -5.031 -40.688 -17.047 1 98 459 ALA A C 1
ATOM 3547 O O . ALA A 1 459 ? -4.418 -40.312 -16.031 1 98 459 ALA A O 1
ATOM 3548 N N . VAL A 1 460 ? -5.645 -39.844 -17.891 1 98.44 460 VAL A N 1
ATOM 3549 C CA . VAL A 1 460 ? -5.508 -38.406 -17.641 1 98.44 460 VAL A CA 1
ATOM 3550 C C . VAL A 1 460 ? -6.883 -37.812 -17.422 1 98.44 460 VAL A C 1
ATOM 3552 O O . VAL A 1 460 ? -7.059 -36.594 -17.594 1 98.44 460 VAL A O 1
ATOM 3555 N N . VAL A 1 461 ? -7.883 -38.531 -17.141 1 98 461 VAL A N 1
ATOM 3556 C CA . VAL A 1 461 ? -9.219 -38.094 -16.766 1 98 461 VAL A CA 1
ATOM 3557 C C . VAL A 1 461 ? -9.5 -38.469 -15.312 1 98 461 VAL A C 1
ATOM 3559 O O . VAL A 1 461 ? -9.328 -39.625 -14.922 1 98 461 VAL A O 1
ATOM 3562 N N . HIS A 1 462 ? -9.812 -37.531 -14.547 1 96.75 462 HIS A N 1
ATOM 3563 C CA . HIS A 1 462 ? -10.07 -37.75 -13.125 1 96.75 462 HIS A CA 1
ATOM 3564 C C . HIS A 1 462 ? -11.383 -38.5 -12.914 1 96.75 462 HIS A C 1
ATOM 3566 O O . HIS A 1 462 ? -12.156 -38.656 -13.852 1 96.75 462 HIS A O 1
ATOM 3572 N N . VAL A 1 463 ? -11.641 -38.969 -11.719 1 95.31 463 VAL A N 1
ATOM 3573 C CA . VAL A 1 463 ? -12.773 -39.812 -11.367 1 95.31 463 VAL A CA 1
ATOM 3574 C C . VAL A 1 463 ? -14.078 -39.062 -11.609 1 95.31 463 VAL A C 1
ATOM 3576 O O . VAL A 1 463 ? -15.109 -39.656 -11.875 1 95.31 463 VAL A O 1
ATOM 3579 N N . ASP A 1 464 ? -14.016 -37.75 -11.609 1 96.12 464 ASP A N 1
ATOM 3580 C CA . ASP A 1 464 ? -15.227 -36.938 -11.789 1 96.12 464 ASP A CA 1
ATOM 3581 C C . ASP A 1 464 ? -15.406 -36.531 -13.258 1 96.12 464 ASP A C 1
ATOM 3583 O O . ASP A 1 464 ? -16.25 -35.719 -13.578 1 96.12 464 ASP A O 1
ATOM 3587 N N . GLY A 1 465 ? -14.547 -37 -14.102 1 97.62 465 GLY A N 1
ATOM 3588 C CA . GLY A 1 465 ? -14.688 -36.812 -15.539 1 97.62 465 GLY A CA 1
ATOM 3589 C C . GLY A 1 465 ? -13.984 -35.531 -16.031 1 97.62 465 GLY A C 1
ATOM 3590 O O . GLY A 1 465 ? -14.031 -35.219 -17.219 1 97.62 465 GLY A O 1
ATOM 3591 N N . THR A 1 466 ? -13.289 -34.875 -15.18 1 97.94 466 THR A N 1
ATOM 3592 C CA . THR A 1 466 ? -12.625 -33.656 -15.562 1 97.94 466 THR A CA 1
ATOM 3593 C C . THR A 1 466 ? -11.156 -33.906 -15.883 1 97.94 466 THR A C 1
ATOM 3595 O O . THR A 1 466 ? -10.633 -34.969 -15.602 1 97.94 466 THR A O 1
ATOM 3598 N N . THR A 1 467 ? -10.531 -32.969 -16.531 1 98.25 467 THR A N 1
ATOM 3599 C CA . THR A 1 467 ? -9.117 -33 -16.859 1 98.25 467 THR A CA 1
ATOM 3600 C C . THR A 1 467 ? -8.539 -31.578 -16.891 1 98.25 467 THR A C 1
ATOM 3602 O O . THR A 1 467 ? -9.281 -30.609 -17.031 1 98.25 467 THR A O 1
ATOM 3605 N N . ARG A 1 468 ? -7.309 -31.453 -16.641 1 98.06 468 ARG A N 1
ATOM 3606 C CA . ARG A 1 468 ? -6.598 -30.188 -16.656 1 98.06 468 ARG A CA 1
ATOM 3607 C C . ARG A 1 468 ? -5.566 -30.141 -17.781 1 98.06 468 ARG A C 1
ATOM 3609 O O . ARG A 1 468 ? -4.391 -30.438 -17.547 1 98.06 468 ARG A O 1
ATOM 3616 N N . PRO A 1 469 ? -5.922 -29.781 -18.922 1 98.38 469 PRO A N 1
ATOM 3617 C CA . PRO A 1 469 ? -5.082 -29.953 -20.109 1 98.38 469 PRO A CA 1
ATOM 3618 C C . PRO A 1 469 ? -4.125 -28.781 -20.344 1 98.38 469 PRO A C 1
ATOM 3620 O O . PRO A 1 469 ? -4.383 -27.672 -19.875 1 98.38 469 PRO A O 1
ATOM 3623 N N . GLN A 1 470 ? -3.061 -29.031 -20.906 1 98.75 470 GLN A N 1
ATOM 3624 C CA . GLN A 1 470 ? -2.254 -28.078 -21.656 1 98.75 470 GLN A CA 1
ATOM 3625 C C . GLN A 1 470 ? -2.479 -28.203 -23.156 1 98.75 470 GLN A C 1
ATOM 3627 O O . GLN A 1 470 ? -2.227 -29.266 -23.734 1 98.75 470 GLN A O 1
ATOM 3632 N N . ALA A 1 471 ? -2.959 -27.188 -23.781 1 98.75 471 ALA A N 1
ATOM 3633 C CA . ALA A 1 471 ? -3.021 -27.172 -25.234 1 98.75 471 ALA A CA 1
ATOM 3634 C C . ALA A 1 471 ? -1.721 -26.641 -25.828 1 98.75 471 ALA A C 1
ATOM 3636 O O . ALA A 1 471 ? -1.384 -25.469 -25.656 1 98.75 471 ALA A O 1
ATOM 3637 N N . VAL A 1 472 ? -1.015 -27.5 -26.547 1 98.81 472 VAL A N 1
ATOM 3638 C CA . VAL A 1 472 ? 0.326 -27.188 -27.016 1 98.81 472 VAL A CA 1
ATOM 3639 C C . VAL A 1 472 ? 0.252 -26.656 -28.453 1 98.81 472 VAL A C 1
ATOM 3641 O O . VAL A 1 472 ? -0.302 -27.312 -29.328 1 98.81 472 VAL A O 1
ATOM 3644 N N . MET A 1 473 ? 0.791 -25.531 -28.625 1 97.94 473 MET A N 1
ATOM 3645 C CA . MET A 1 473 ? 0.869 -24.922 -29.953 1 97.94 473 MET A CA 1
ATOM 3646 C C . MET A 1 473 ? 2.244 -25.141 -30.578 1 97.94 473 MET A C 1
ATOM 3648 O O . MET A 1 473 ? 3.264 -25.031 -29.891 1 97.94 473 MET A O 1
ATOM 3652 N N . LYS A 1 474 ? 2.227 -25.359 -31.844 1 97.75 474 LYS A N 1
ATOM 3653 C CA . LYS A 1 474 ? 3.498 -25.547 -32.531 1 97.75 474 LYS A CA 1
ATOM 3654 C C . LYS A 1 474 ? 4.336 -24.266 -32.5 1 97.75 474 LYS A C 1
ATOM 3656 O O . LYS A 1 474 ? 5.562 -24.328 -32.344 1 97.75 474 LYS A O 1
ATOM 3661 N N . GLU A 1 475 ? 3.748 -23.141 -32.562 1 96.94 475 GLU A N 1
ATOM 3662 C CA . GLU A 1 475 ? 4.418 -21.844 -32.594 1 96.94 475 GLU A CA 1
ATOM 3663 C C . GLU A 1 475 ? 5.176 -21.594 -31.297 1 96.94 475 GLU A C 1
ATOM 3665 O O . GLU A 1 475 ? 6.23 -20.953 -31.297 1 96.94 475 GLU A O 1
ATOM 3670 N N . THR A 1 476 ? 4.723 -22.125 -30.203 1 96.62 476 THR A N 1
ATOM 3671 C CA . THR A 1 476 ? 5.277 -21.781 -28.891 1 96.62 476 THR A CA 1
ATOM 3672 C C . THR A 1 476 ? 6.277 -22.828 -28.438 1 96.62 476 THR A C 1
ATOM 3674 O O . THR A 1 476 ? 7.254 -22.516 -27.75 1 96.62 476 THR A O 1
ATOM 3677 N N . ASN A 1 477 ? 6.004 -24.031 -28.75 1 98.25 477 ASN A N 1
ATOM 3678 C CA . ASN A 1 477 ? 6.879 -25.141 -28.359 1 98.25 477 ASN A CA 1
ATOM 3679 C C . ASN A 1 477 ? 6.914 -26.219 -29.438 1 98.25 477 ASN A C 1
ATOM 3681 O O . ASN A 1 477 ? 6.336 -27.297 -29.25 1 98.25 477 ASN A O 1
ATOM 3685 N N . PRO A 1 478 ? 7.664 -25.984 -30.484 1 97.94 478 PRO A N 1
ATOM 3686 C CA . PRO A 1 478 ? 7.66 -26.906 -31.625 1 97.94 478 PRO A CA 1
ATOM 3687 C C . PRO A 1 478 ? 8.141 -28.297 -31.266 1 97.94 478 PRO A C 1
ATOM 3689 O O . PRO A 1 478 ? 7.57 -29.297 -31.719 1 97.94 478 PRO A O 1
ATOM 3692 N N . ALA A 1 479 ? 9.203 -28.438 -30.453 1 97.56 479 ALA A N 1
ATOM 3693 C CA . ALA A 1 479 ? 9.75 -29.734 -30.094 1 97.56 479 ALA A CA 1
ATOM 3694 C C . ALA A 1 479 ? 8.727 -30.594 -29.359 1 97.56 479 ALA A C 1
ATOM 3696 O O . ALA A 1 479 ? 8.57 -31.781 -29.641 1 97.56 479 ALA A O 1
ATOM 3697 N N . TYR A 1 480 ? 8.062 -30.031 -28.422 1 98.56 480 TYR A N 1
ATOM 3698 C CA . TYR A 1 480 ? 7.066 -30.75 -27.641 1 98.56 480 TYR A CA 1
ATOM 3699 C C . TYR A 1 480 ? 5.848 -31.078 -28.484 1 98.56 480 TYR A C 1
ATOM 3701 O O . TYR A 1 480 ? 5.289 -32.188 -28.375 1 98.56 480 TYR A O 1
ATOM 3709 N N . TYR A 1 481 ? 5.434 -30.094 -29.297 1 98.75 481 TYR A N 1
ATOM 3710 C CA . TYR A 1 481 ? 4.348 -30.312 -30.234 1 98.75 481 TYR A CA 1
ATOM 3711 C C . TYR A 1 481 ? 4.637 -31.531 -31.109 1 98.75 481 TYR A C 1
ATOM 3713 O O . TYR A 1 481 ? 3.771 -32.375 -31.312 1 98.75 481 TYR A O 1
ATOM 3721 N N . ASP A 1 482 ? 5.832 -31.641 -31.609 1 98.75 482 ASP A N 1
ATOM 3722 C CA . ASP A 1 482 ? 6.23 -32.719 -32.531 1 98.75 482 ASP A CA 1
ATOM 3723 C C . ASP A 1 482 ? 6.207 -34.062 -31.812 1 98.75 482 ASP A C 1
ATOM 3725 O O . ASP A 1 482 ? 5.902 -35.094 -32.438 1 98.75 482 ASP A O 1
ATOM 3729 N N . VAL A 1 483 ? 6.559 -34.062 -30.531 1 98.75 483 VAL A N 1
ATOM 3730 C CA . VAL A 1 483 ? 6.477 -35.312 -29.75 1 98.75 483 VAL A CA 1
ATOM 3731 C C . VAL A 1 483 ? 5.031 -35.812 -29.719 1 98.75 483 VAL A C 1
ATOM 3733 O O . VAL A 1 483 ? 4.77 -36.969 -29.984 1 98.75 483 VAL A O 1
ATOM 3736 N N . ILE A 1 484 ? 4.094 -34.938 -29.391 1 98.88 484 ILE A N 1
ATOM 3737 C CA . ILE A 1 484 ? 2.686 -35.312 -29.297 1 98.88 484 ILE A CA 1
ATOM 3738 C C . ILE A 1 484 ? 2.158 -35.719 -30.672 1 98.88 484 ILE A C 1
ATOM 3740 O O . ILE A 1 484 ? 1.396 -36.688 -30.797 1 98.88 484 ILE A O 1
ATOM 3744 N N . LYS A 1 485 ? 2.592 -34.938 -31.672 1 98.81 485 LYS A N 1
ATOM 3745 C CA . LYS A 1 485 ? 2.166 -35.25 -33.031 1 98.81 485 LYS A CA 1
ATOM 3746 C C . LYS A 1 485 ? 2.66 -36.625 -33.469 1 98.81 485 LYS A C 1
ATOM 3748 O O . LYS A 1 485 ? 1.931 -37.375 -34.125 1 98.81 485 LYS A O 1
ATOM 3753 N N . ALA A 1 486 ? 3.904 -36.938 -33.219 1 98.81 486 ALA A N 1
ATOM 3754 C CA . ALA A 1 486 ? 4.453 -38.25 -33.531 1 98.81 486 ALA A CA 1
ATOM 3755 C C . ALA A 1 486 ? 3.67 -39.344 -32.812 1 98.81 486 ALA A C 1
ATOM 3757 O O . ALA A 1 486 ? 3.422 -40.406 -33.375 1 98.81 486 ALA A O 1
ATOM 3758 N N . PHE A 1 487 ? 3.346 -39.125 -31.594 1 98.88 487 PHE A N 1
ATOM 3759 C CA . PHE A 1 487 ? 2.537 -40.094 -30.844 1 98.88 487 PHE A CA 1
ATOM 3760 C C . PHE A 1 487 ? 1.175 -40.281 -31.5 1 98.88 487 PHE A C 1
ATOM 3762 O O . PHE A 1 487 ? 0.681 -41.406 -31.594 1 98.88 487 PHE A O 1
ATOM 3769 N N . GLU A 1 488 ? 0.571 -39.188 -31.922 1 98.81 488 GLU A N 1
ATOM 3770 C CA . GLU A 1 488 ? -0.719 -39.25 -32.594 1 98.81 488 GLU A CA 1
ATOM 3771 C C . GLU A 1 488 ? -0.638 -40.094 -33.844 1 98.81 488 GLU A C 1
ATOM 3773 O O . GLU A 1 488 ? -1.549 -40.875 -34.156 1 98.81 488 GLU A O 1
ATOM 3778 N N . ARG A 1 489 ? 0.376 -39.938 -34.625 1 98.5 489 ARG A N 1
ATOM 3779 C CA . ARG A 1 489 ? 0.552 -40.656 -35.844 1 98.5 489 ARG A CA 1
ATOM 3780 C C . ARG A 1 489 ? 0.578 -42.156 -35.594 1 98.5 489 ARG A C 1
ATOM 3782 O O . ARG A 1 489 ? 0.09 -42.969 -36.406 1 98.5 489 ARG A O 1
ATOM 3789 N N . LYS A 1 490 ? 1.062 -42.5 -34.5 1 98.38 490 LYS A N 1
ATOM 3790 C CA . LYS A 1 490 ? 1.25 -43.906 -34.188 1 98.38 490 LYS A CA 1
ATOM 3791 C C . LYS A 1 490 ? 0.012 -44.5 -33.531 1 98.38 490 LYS A C 1
ATOM 3793 O O . LYS A 1 490 ? -0.271 -45.688 -33.656 1 98.38 490 LYS A O 1
ATOM 3798 N N . THR A 1 491 ? -0.72 -43.719 -32.844 1 98.44 491 THR A N 1
ATOM 3799 C CA . THR A 1 491 ? -1.759 -44.281 -31.984 1 98.44 491 THR A CA 1
ATOM 3800 C C . THR A 1 491 ? -3.129 -43.719 -32.344 1 98.44 491 THR A C 1
ATOM 3802 O O . THR A 1 491 ? -4.16 -44.281 -31.953 1 98.44 491 THR A O 1
ATOM 3805 N N . GLY A 1 492 ? -3.143 -42.562 -33.031 1 98.25 492 GLY A N 1
ATOM 3806 C CA . GLY A 1 492 ? -4.391 -41.875 -33.312 1 98.25 492 GLY A CA 1
ATOM 3807 C C . GLY A 1 492 ? -4.801 -40.875 -32.25 1 98.25 492 GLY A C 1
ATOM 3808 O O . GLY A 1 492 ? -5.738 -40.094 -32.438 1 98.25 492 GLY A O 1
ATOM 3809 N N . LEU A 1 493 ? -4.133 -40.875 -31.141 1 98.69 493 LEU A N 1
ATOM 3810 C CA . LEU A 1 493 ? -4.465 -39.969 -30.031 1 98.69 493 LEU A CA 1
ATOM 3811 C C . LEU A 1 493 ? -3.527 -38.781 -30.016 1 98.69 493 LEU A C 1
ATOM 3813 O O . LEU A 1 493 ? -2.309 -38.938 -29.906 1 98.69 493 LEU A O 1
ATOM 3817 N N . GLY A 1 494 ? -4.055 -37.562 -30.094 1 98.75 494 GLY A N 1
ATOM 3818 C CA . GLY A 1 494 ? -3.277 -36.312 -30.094 1 98.75 494 GLY A CA 1
ATOM 3819 C C . GLY A 1 494 ? -3.021 -35.781 -28.719 1 98.75 494 GLY A C 1
ATOM 3820 O O . GLY A 1 494 ? -3.166 -34.562 -28.484 1 98.75 494 GLY A O 1
ATOM 3821 N N . ALA A 1 495 ? -2.738 -36.656 -27.734 1 98.88 495 ALA A N 1
ATOM 3822 C CA . ALA A 1 495 ? -2.465 -36.25 -26.359 1 98.88 495 ALA A CA 1
ATOM 3823 C C . ALA A 1 495 ? -1.525 -37.219 -25.672 1 98.88 495 ALA A C 1
ATOM 3825 O O . ALA A 1 495 ? -1.523 -38.438 -26 1 98.88 495 ALA A O 1
ATOM 3826 N N . VAL A 1 496 ? -0.703 -36.75 -24.75 1 98.88 496 VAL A N 1
ATOM 3827 C CA . VAL A 1 496 ? 0.15 -37.594 -23.906 1 98.88 496 VAL A CA 1
ATOM 3828 C C . VAL A 1 496 ? -0.064 -37.25 -22.438 1 98.88 496 VAL A C 1
ATOM 3830 O O . VAL A 1 496 ? -0.658 -36.219 -22.125 1 98.88 496 VAL A O 1
ATOM 3833 N N . LEU A 1 497 ? 0.263 -38.156 -21.547 1 98.69 497 LEU A N 1
ATOM 3834 C CA . LEU A 1 497 ? 0.272 -37.875 -20.109 1 98.69 497 LEU A CA 1
ATOM 3835 C C . LEU A 1 497 ? 1.499 -37.031 -19.734 1 98.69 497 LEU A C 1
ATOM 3837 O O . LEU A 1 497 ? 2.613 -37.344 -20.172 1 98.69 497 LEU A O 1
ATOM 3841 N N . ASN A 1 498 ? 1.291 -36 -19.016 1 98.38 498 ASN A N 1
ATOM 3842 C CA . ASN A 1 498 ? 2.342 -35.094 -18.578 1 98.38 498 ASN A CA 1
ATOM 3843 C C . ASN A 1 498 ? 2.297 -34.875 -17.062 1 98.38 498 ASN A C 1
ATOM 3845 O O . ASN A 1 498 ? 1.233 -34.625 -16.5 1 98.38 498 ASN A O 1
ATOM 3849 N N . THR A 1 499 ? 3.396 -34.969 -16.438 1 97.31 499 THR A N 1
ATOM 3850 C CA . THR A 1 499 ? 3.543 -34.562 -15.047 1 97.31 499 THR A CA 1
ATOM 3851 C C . THR A 1 499 ? 4.902 -33.906 -14.812 1 97.31 499 THR A C 1
ATOM 3853 O O . THR A 1 499 ? 5.773 -33.938 -15.688 1 97.31 499 THR A O 1
ATOM 3856 N N . SER A 1 500 ? 5.012 -33.188 -13.742 1 97.12 500 SER A N 1
ATOM 3857 C CA . SER A 1 500 ? 6.23 -32.438 -13.43 1 97.12 500 SER A CA 1
ATOM 3858 C C . SER A 1 500 ? 7.426 -33.406 -13.297 1 97.12 500 SER A C 1
ATOM 3860 O O . SER A 1 500 ? 7.309 -34.469 -12.727 1 97.12 500 SER A O 1
ATOM 3862 N N . PHE A 1 501 ? 8.531 -33.031 -13.828 1 98.31 501 PHE A N 1
ATOM 3863 C CA . PHE A 1 501 ? 9.766 -33.812 -13.766 1 98.31 501 PHE A CA 1
ATOM 3864 C C . PHE A 1 501 ? 10.453 -33.594 -12.422 1 98.31 501 PHE A C 1
ATOM 3866 O O . PHE A 1 501 ? 11.398 -32.812 -12.312 1 98.31 501 PHE A O 1
ATOM 3873 N N . ASN A 1 502 ? 10.008 -34.219 -11.438 1 97.19 502 ASN A N 1
ATOM 3874 C CA . ASN A 1 502 ? 10.531 -34.156 -10.078 1 97.19 502 ASN A CA 1
ATOM 3875 C C . ASN A 1 502 ? 10.07 -35.344 -9.234 1 97.19 502 ASN A C 1
ATOM 3877 O O . ASN A 1 502 ? 9.062 -35.969 -9.555 1 97.19 502 ASN A O 1
ATOM 3881 N N . MET A 1 503 ? 10.812 -35.625 -8.25 1 93.38 503 MET A N 1
ATOM 3882 C CA . MET A 1 503 ? 10.32 -36.531 -7.191 1 93.38 503 MET A CA 1
ATOM 3883 C C . MET A 1 503 ? 9.328 -35.781 -6.289 1 93.38 503 MET A C 1
ATOM 3885 O O . MET A 1 503 ? 9.406 -34.562 -6.145 1 93.38 503 MET A O 1
ATOM 3889 N N . HIS A 1 504 ? 8.406 -36.562 -5.73 1 88.75 504 HIS A N 1
ATOM 3890 C CA . HIS A 1 504 ? 7.469 -35.938 -4.801 1 88.75 504 HIS A CA 1
ATOM 3891 C C . HIS A 1 504 ? 8.203 -35.156 -3.713 1 88.75 504 HIS A C 1
ATOM 3893 O O . HIS A 1 504 ? 9.164 -35.656 -3.125 1 88.75 504 HIS A O 1
ATOM 3899 N N . GLY A 1 505 ? 7.789 -33.938 -3.545 1 87.81 505 GLY A N 1
ATOM 3900 C CA . GLY A 1 505 ? 8.383 -33.094 -2.506 1 87.81 505 GLY A CA 1
ATOM 3901 C C . GLY A 1 505 ? 9.578 -32.312 -2.99 1 87.81 505 GLY A C 1
ATOM 3902 O O . GLY A 1 505 ? 10.062 -31.406 -2.287 1 87.81 505 GLY A O 1
ATOM 3903 N N . GLU A 1 506 ? 10.039 -32.562 -4.18 1 94.56 506 GLU A N 1
ATOM 3904 C CA . GLU A 1 506 ? 11.156 -31.828 -4.75 1 94.56 506 GLU A CA 1
ATOM 3905 C C . GLU A 1 506 ? 10.688 -30.828 -5.793 1 94.56 506 GLU A C 1
ATOM 3907 O O . GLU A 1 506 ? 9.609 -30.984 -6.371 1 94.56 506 GLU A O 1
ATOM 3912 N N . PRO A 1 507 ? 11.516 -29.781 -5.973 1 97 507 PRO A N 1
ATOM 3913 C CA . PRO A 1 507 ? 11.188 -28.875 -7.074 1 97 507 PRO A CA 1
ATOM 3914 C C . PRO A 1 507 ? 11.359 -29.531 -8.445 1 97 507 PRO A C 1
ATOM 3916 O O . PRO A 1 507 ? 12.133 -30.484 -8.586 1 97 507 PRO A O 1
ATOM 3919 N N . ILE A 1 508 ? 10.68 -29.062 -9.438 1 98.12 508 ILE A N 1
ATOM 3920 C CA . ILE A 1 508 ? 10.891 -29.5 -10.812 1 98.12 508 ILE A CA 1
ATOM 3921 C C . ILE A 1 508 ? 12.367 -29.328 -11.18 1 98.12 508 ILE A C 1
ATOM 3923 O O . ILE A 1 508 ? 13 -28.344 -10.797 1 98.12 508 ILE A O 1
ATOM 3927 N N . VAL A 1 509 ? 12.906 -30.234 -11.883 1 98.5 509 VAL A N 1
ATOM 3928 C CA . VAL A 1 509 ? 14.328 -30.234 -12.219 1 98.5 509 VAL A CA 1
ATOM 3929 C C . VAL A 1 509 ? 14.664 -28.969 -13.008 1 98.5 509 VAL A C 1
ATOM 3931 O O . VAL A 1 509 ? 13.859 -28.484 -13.805 1 98.5 509 VAL A O 1
ATOM 3934 N N . CYS A 1 510 ? 15.828 -28.438 -12.766 1 98.56 510 CYS A N 1
ATOM 3935 C CA . CYS A 1 510 ? 16.297 -27.25 -13.469 1 98.56 510 CYS A CA 1
ATOM 3936 C C . CYS A 1 510 ? 17.469 -27.578 -14.383 1 98.56 510 CYS A C 1
ATOM 3938 O O . CYS A 1 510 ? 17.453 -27.266 -15.57 1 98.56 510 CYS A O 1
ATOM 3940 N N . SER A 1 511 ? 18.469 -28.312 -13.891 1 98.31 511 SER A N 1
ATOM 3941 C CA . SER A 1 511 ? 19.719 -28.578 -14.602 1 98.31 511 SER A CA 1
ATOM 3942 C C . SER A 1 511 ? 19.75 -30.016 -15.133 1 98.31 511 SER A C 1
ATOM 3944 O O . SER A 1 511 ? 18.969 -30.859 -14.695 1 98.31 511 SER A O 1
ATOM 3946 N N . PRO A 1 512 ? 20.672 -30.25 -16.062 1 98.38 512 PRO A N 1
ATOM 3947 C CA . PRO A 1 512 ? 20.859 -31.625 -16.5 1 98.38 512 PRO A CA 1
ATOM 3948 C C . PRO A 1 512 ? 21.234 -32.562 -15.352 1 98.38 512 PRO A C 1
ATOM 3950 O O . PRO A 1 512 ? 20.828 -33.719 -15.344 1 98.38 512 PRO A O 1
ATOM 3953 N N . GLU A 1 513 ? 21.953 -32.031 -14.422 1 98.31 513 GLU A N 1
ATOM 3954 C CA . GLU A 1 513 ? 22.312 -32.812 -13.242 1 98.31 513 GLU A CA 1
ATOM 3955 C C . GLU A 1 513 ? 21.062 -33.25 -12.461 1 98.31 513 GLU A C 1
ATOM 3957 O O . GLU A 1 513 ? 20.938 -34.406 -12.055 1 98.31 513 GLU A O 1
ATOM 3962 N N . ASP A 1 514 ? 20.172 -32.281 -12.242 1 98.5 514 ASP A N 1
ATOM 3963 C CA . ASP A 1 514 ? 18.922 -32.594 -11.578 1 98.5 514 ASP A CA 1
ATOM 3964 C C . ASP A 1 514 ? 18.141 -33.656 -12.336 1 98.5 514 ASP A C 1
ATOM 3966 O O . ASP A 1 514 ? 17.562 -34.562 -11.727 1 98.5 514 ASP A O 1
ATOM 3970 N N . ALA A 1 515 ? 18.109 -33.5 -13.641 1 98.44 515 ALA A N 1
ATOM 3971 C CA . ALA A 1 515 ? 17.344 -34.375 -14.5 1 98.44 515 ALA A CA 1
ATOM 3972 C C . ALA A 1 515 ? 17.891 -35.812 -14.422 1 98.44 515 ALA A C 1
ATOM 3974 O O . ALA A 1 515 ? 17.125 -36.781 -14.289 1 98.44 515 ALA A O 1
ATOM 3975 N N . LEU A 1 516 ? 19.219 -35.938 -14.516 1 98.38 516 LEU A N 1
ATOM 3976 C CA . LEU A 1 516 ? 19.844 -37.25 -14.461 1 98.38 516 LEU A CA 1
ATOM 3977 C C . LEU A 1 516 ? 19.609 -37.906 -13.109 1 98.38 516 LEU A C 1
ATOM 3979 O O . LEU A 1 516 ? 19.297 -39.094 -13.039 1 98.38 516 LEU A O 1
ATOM 3983 N N . ARG A 1 517 ? 19.797 -37.156 -12.094 1 97.81 517 ARG A N 1
ATOM 3984 C CA . ARG A 1 517 ? 19.578 -37.656 -10.75 1 97.81 517 ARG A CA 1
ATOM 3985 C C . ARG A 1 517 ? 18.141 -38.156 -10.57 1 97.81 517 ARG A C 1
ATOM 3987 O O . ARG A 1 517 ? 17.906 -39.25 -10.055 1 97.81 517 ARG A O 1
ATOM 3994 N N . THR A 1 518 ? 17.188 -37.312 -10.977 1 97.94 518 THR A N 1
ATOM 3995 C CA . THR A 1 518 ? 15.773 -37.656 -10.836 1 97.94 518 THR A CA 1
ATOM 3996 C C . THR A 1 518 ? 15.422 -38.875 -11.719 1 97.94 518 THR A C 1
ATOM 3998 O O . THR A 1 518 ? 14.656 -39.75 -11.312 1 97.94 518 THR A O 1
ATOM 4001 N N . PHE A 1 519 ? 15.977 -38.906 -12.883 1 97.88 519 PHE A N 1
ATOM 4002 C CA . PHE A 1 519 ? 15.797 -40.031 -13.797 1 97.88 519 PHE A CA 1
ATOM 4003 C C . PHE A 1 519 ? 16.188 -41.344 -13.133 1 97.88 519 PHE A C 1
ATOM 4005 O O . PHE A 1 519 ? 15.445 -42.312 -13.18 1 97.88 519 PHE A O 1
ATOM 4012 N N . ARG A 1 520 ? 17.297 -41.344 -12.5 1 97.31 520 ARG A N 1
ATOM 4013 C CA . ARG A 1 520 ? 17.812 -42.531 -11.844 1 97.31 520 ARG A CA 1
ATOM 4014 C C . ARG A 1 520 ? 16.969 -42.906 -10.617 1 97.31 520 ARG A C 1
ATOM 4016 O O . ARG A 1 520 ? 16.594 -44.062 -10.438 1 97.31 520 ARG A O 1
ATOM 4023 N N . THR A 1 521 ? 16.672 -41.906 -9.859 1 96.69 521 THR A N 1
ATOM 4024 C CA . THR A 1 521 ? 15.953 -42.125 -8.609 1 96.69 521 THR A CA 1
ATOM 4025 C C . THR A 1 521 ? 14.539 -42.625 -8.891 1 96.69 521 THR A C 1
ATOM 4027 O O . THR A 1 521 ? 14.055 -43.531 -8.203 1 96.69 521 THR A O 1
ATOM 4030 N N . ALA A 1 522 ? 13.852 -42.031 -9.883 1 96.25 522 ALA A N 1
ATOM 4031 C CA . ALA A 1 522 ? 12.477 -42.375 -10.227 1 96.25 522 ALA A CA 1
ATOM 4032 C C . ALA A 1 522 ? 12.422 -43.688 -11.023 1 96.25 522 ALA A C 1
ATOM 4034 O O . ALA A 1 522 ? 11.359 -44.312 -11.156 1 96.25 522 ALA A O 1
ATOM 4035 N N . GLY A 1 523 ? 13.57 -44.094 -11.516 1 96.44 523 GLY A N 1
ATOM 4036 C CA . GLY A 1 523 ? 13.602 -45.312 -12.328 1 96.44 523 GLY A CA 1
ATOM 4037 C C . GLY A 1 523 ? 12.867 -45.156 -13.648 1 96.44 523 GLY A C 1
ATOM 4038 O O . GLY A 1 523 ? 12.125 -46.062 -14.055 1 96.44 523 GLY A O 1
ATOM 4039 N N . LEU A 1 524 ? 13.023 -44.031 -14.312 1 97.62 524 LEU A N 1
ATOM 4040 C CA . LEU A 1 524 ? 12.422 -43.812 -15.625 1 97.62 524 LEU A CA 1
ATOM 4041 C C . LEU A 1 524 ? 13.117 -44.656 -16.688 1 97.62 524 LEU A C 1
ATOM 4043 O O . LEU A 1 524 ? 14.281 -45.031 -16.516 1 97.62 524 LEU A O 1
ATOM 4047 N N . ASP A 1 525 ? 12.453 -44.938 -17.719 1 97.94 525 ASP A N 1
ATOM 4048 C CA . ASP A 1 525 ? 12.969 -45.844 -18.75 1 97.94 525 ASP A CA 1
ATOM 4049 C C . ASP A 1 525 ? 13.945 -45.125 -19.672 1 97.94 525 ASP A C 1
ATOM 4051 O O . ASP A 1 525 ? 14.922 -45.719 -20.125 1 97.94 525 ASP A O 1
ATOM 4055 N N . VAL A 1 526 ? 13.68 -43.938 -19.984 1 98.38 526 VAL A N 1
ATOM 4056 C CA . VAL A 1 526 ? 14.531 -43.156 -20.891 1 98.38 526 VAL A CA 1
ATOM 4057 C C . VAL A 1 526 ? 14.523 -41.688 -20.484 1 98.38 526 VAL A C 1
ATOM 4059 O O . VAL A 1 526 ? 13.492 -41.156 -20.047 1 98.38 526 VAL A O 1
ATOM 4062 N N . LEU A 1 527 ? 15.664 -41.094 -20.5 1 98.69 527 LEU A N 1
ATOM 4063 C CA . LEU A 1 527 ? 15.836 -39.656 -20.328 1 98.69 527 LEU A CA 1
ATOM 4064 C C . LEU A 1 527 ? 16.297 -39 -21.641 1 98.69 527 LEU A C 1
ATOM 4066 O O . LEU A 1 527 ? 17.297 -39.438 -22.219 1 98.69 527 LEU A O 1
ATOM 4070 N N . VAL A 1 528 ? 15.5 -38.125 -22.125 1 98.5 528 VAL A N 1
ATOM 4071 C CA . VAL A 1 528 ? 15.914 -37.312 -23.266 1 98.5 528 VAL A CA 1
ATOM 4072 C C . VAL A 1 528 ? 16.266 -35.906 -22.812 1 98.5 528 VAL A C 1
ATOM 4074 O O . VAL A 1 528 ? 15.398 -35.188 -22.297 1 98.5 528 VAL A O 1
ATOM 4077 N N . VAL A 1 529 ? 17.516 -35.562 -22.969 1 98.12 529 VAL A N 1
ATOM 4078 C CA . VAL A 1 529 ? 18.016 -34.25 -22.516 1 98.12 529 VAL A CA 1
ATOM 4079 C C . VAL A 1 529 ? 18.719 -33.531 -23.672 1 98.12 529 VAL A C 1
ATOM 4081 O O . VAL A 1 529 ? 19.859 -33.875 -24 1 98.12 529 VAL A O 1
ATOM 4084 N N . GLU A 1 530 ? 18.062 -32.562 -24.266 1 97.06 530 GLU A N 1
ATOM 4085 C CA . GLU A 1 530 ? 18.594 -31.719 -25.344 1 97.06 530 GLU A CA 1
ATOM 4086 C C . GLU A 1 530 ? 19.141 -32.562 -26.484 1 97.06 530 GLU A C 1
ATOM 4088 O O . GLU A 1 530 ? 20.281 -32.375 -26.906 1 97.06 530 GLU A O 1
ATOM 4093 N N . GLY A 1 531 ? 18.281 -33.5 -26.844 1 96.25 531 GLY A N 1
ATOM 4094 C CA . GLY A 1 531 ? 18.625 -34.281 -28.031 1 96.25 531 GLY A CA 1
ATOM 4095 C C . GLY A 1 531 ? 19.469 -35.5 -27.719 1 96.25 531 GLY A C 1
ATOM 4096 O O . GLY A 1 531 ? 19.781 -36.312 -28.609 1 96.25 531 GLY A O 1
ATOM 4097 N N . PHE A 1 532 ? 19.891 -35.656 -26.5 1 98.19 532 PHE A N 1
ATOM 4098 C CA . PHE A 1 532 ? 20.625 -36.844 -26.078 1 98.19 532 PHE A CA 1
ATOM 4099 C C . PHE A 1 532 ? 19.719 -37.781 -25.281 1 98.19 532 PHE A C 1
ATOM 4101 O O . PHE A 1 532 ? 18.906 -37.344 -24.469 1 98.19 532 PHE A O 1
ATOM 4108 N N . ALA A 1 533 ? 19.812 -39.094 -25.562 1 98.5 533 ALA A N 1
ATOM 4109 C CA . ALA A 1 533 ? 19 -40.094 -24.859 1 98.5 533 ALA A CA 1
ATOM 4110 C C . ALA A 1 533 ? 19.859 -40.938 -23.922 1 98.5 533 ALA A C 1
ATOM 4112 O O . ALA A 1 533 ? 20.953 -41.375 -24.297 1 98.5 533 ALA A O 1
ATOM 4113 N N . VAL A 1 534 ? 19.453 -41.062 -22.766 1 98.25 534 VAL A N 1
ATOM 4114 C CA . VAL A 1 534 ? 20.047 -41.938 -21.766 1 98.25 534 VAL A CA 1
ATOM 4115 C C . VAL A 1 534 ? 19.016 -43.031 -21.375 1 98.25 534 VAL A C 1
ATOM 4117 O O . VAL A 1 534 ? 17.875 -42.719 -21.062 1 98.25 534 VAL A O 1
ATOM 4120 N N . TRP A 1 535 ? 19.375 -44.25 -21.344 1 97 535 TRP A N 1
ATOM 4121 C CA . TRP A 1 535 ? 18.469 -45.344 -21.031 1 97 535 TRP A CA 1
ATOM 4122 C C . TRP A 1 535 ? 18.781 -45.938 -19.656 1 97 535 TRP A C 1
ATOM 4124 O O . TRP A 1 535 ? 19.938 -45.875 -19.203 1 97 535 TRP A O 1
ATOM 4134 N N . LYS A 1 536 ? 17.672 -46.469 -19.141 1 90.69 536 LYS A N 1
ATOM 4135 C CA . LYS A 1 536 ? 17.844 -47.188 -17.891 1 90.69 536 LYS A CA 1
ATOM 4136 C C . LYS A 1 536 ? 18.688 -48.438 -18.078 1 90.69 536 LYS A C 1
ATOM 4138 O O . LYS A 1 536 ? 18.5 -49.188 -19.031 1 90.69 536 LYS A O 1
ATOM 4143 N N . GLY A 1 537 ? 19.812 -48.594 -17.438 1 74.06 537 GLY A N 1
ATOM 4144 C CA . GLY A 1 537 ? 20.656 -49.781 -17.484 1 74.06 537 GLY A CA 1
ATOM 4145 C C . GLY A 1 537 ? 20 -51 -16.859 1 74.06 537 GLY A C 1
ATOM 4146 O O . GLY A 1 537 ? 19.062 -50.875 -16.062 1 74.06 537 GLY A O 1
ATOM 4147 N N . MET B 1 1 ? -21.609 9.438 -0.976 1 97.69 1 MET B N 1
ATOM 4148 C CA . MET B 1 1 ? -20.672 10.164 -0.118 1 97.69 1 MET B CA 1
ATOM 4149 C C . MET B 1 1 ? -19.484 9.289 0.244 1 97.69 1 MET B C 1
ATOM 4151 O O . MET B 1 1 ? -19.625 8.07 0.421 1 97.69 1 MET B O 1
ATOM 4155 N N . ILE B 1 2 ? -18.375 9.883 0.296 1 98.75 2 ILE B N 1
ATOM 4156 C CA . ILE B 1 2 ? -17.141 9.18 0.668 1 98.75 2 ILE B CA 1
ATOM 4157 C C . ILE B 1 2 ? -16.688 9.641 2.047 1 98.75 2 ILE B C 1
ATOM 4159 O O . ILE B 1 2 ? -16.5 10.836 2.273 1 98.75 2 ILE B O 1
ATOM 4163 N N . LEU B 1 3 ? -16.547 8.719 2.963 1 98.88 3 LEU B N 1
ATOM 4164 C CA . LEU B 1 3 ? -16.062 8.992 4.312 1 98.88 3 LEU B CA 1
ATOM 4165 C C . LEU B 1 3 ? -14.594 8.609 4.449 1 98.88 3 LEU B C 1
ATOM 4167 O O . LEU B 1 3 ? -14.203 7.48 4.129 1 98.88 3 LEU B O 1
ATOM 4171 N N . GLY B 1 4 ? -13.773 9.547 4.801 1 98.88 4 GLY B N 1
ATOM 4172 C CA . GLY B 1 4 ? -12.391 9.266 5.18 1 98.88 4 GLY B CA 1
ATOM 4173 C C . GLY B 1 4 ? -12.203 9.109 6.676 1 98.88 4 GLY B C 1
ATOM 4174 O O . GLY B 1 4 ? -12.812 9.836 7.465 1 98.88 4 GLY B O 1
ATOM 4175 N N . ILE B 1 5 ? -11.383 8.141 7.078 1 98.88 5 ILE B N 1
ATOM 4176 C CA . ILE B 1 5 ? -11.109 7.887 8.492 1 98.88 5 ILE B CA 1
ATOM 4177 C C . ILE B 1 5 ? -9.609 7.672 8.695 1 98.88 5 ILE B C 1
ATOM 4179 O O . ILE B 1 5 ? -8.961 6.992 7.895 1 98.88 5 ILE B O 1
ATOM 4183 N N . HIS B 1 6 ? -9.07 8.258 9.625 1 98.81 6 HIS B N 1
ATOM 4184 C CA . HIS B 1 6 ? -7.754 7.879 10.125 1 98.81 6 HIS B CA 1
ATOM 4185 C C . HIS B 1 6 ? -7.836 7.414 11.578 1 98.81 6 HIS B C 1
ATOM 4187 O O . HIS B 1 6 ? -8.18 8.195 12.469 1 98.81 6 HIS B O 1
ATOM 4193 N N . ASP B 1 7 ? -7.574 6.164 11.797 1 97.75 7 ASP B N 1
ATOM 4194 C CA . ASP B 1 7 ? -7.578 5.512 13.102 1 97.75 7 ASP B CA 1
ATOM 4195 C C . ASP B 1 7 ? -6.156 5.375 13.648 1 97.75 7 ASP B C 1
ATOM 4197 O O . ASP B 1 7 ? -5.598 4.277 13.664 1 97.75 7 ASP B O 1
ATOM 4201 N N . GLY B 1 8 ? -5.5 6.398 13.969 1 95.44 8 GLY B N 1
ATOM 4202 C CA . GLY B 1 8 ? -4.148 6.477 14.492 1 95.44 8 GLY B CA 1
ATOM 4203 C C . GLY B 1 8 ? -3.879 7.758 15.258 1 95.44 8 GLY B C 1
ATOM 4204 O O . GLY B 1 8 ? -4.781 8.312 15.883 1 95.44 8 GLY B O 1
ATOM 4205 N N . HIS B 1 9 ? -2.613 8.125 15.227 1 93.25 9 HIS B N 1
ATOM 4206 C CA . HIS B 1 9 ? -2.213 9.383 15.852 1 93.25 9 HIS B CA 1
ATOM 4207 C C . HIS B 1 9 ? -2.826 10.578 15.125 1 93.25 9 HIS B C 1
ATOM 4209 O O . HIS B 1 9 ? -2.746 10.672 13.898 1 93.25 9 HIS B O 1
ATOM 4215 N N . ASP B 1 10 ? -3.512 11.5 15.852 1 96.62 10 ASP B N 1
ATOM 4216 C CA . ASP B 1 10 ? -4.203 12.648 15.281 1 96.62 10 ASP B CA 1
ATOM 4217 C C . ASP B 1 10 ? -5.426 12.219 14.477 1 96.62 10 ASP B C 1
ATOM 4219 O O . ASP B 1 10 ? -5.676 12.734 13.383 1 96.62 10 ASP B O 1
ATOM 4223 N N . ALA B 1 11 ? -6.082 11.305 15.039 1 98.44 11 ALA B N 1
ATOM 4224 C CA . ALA B 1 11 ? -7.223 10.68 14.375 1 98.44 11 ALA B CA 1
ATOM 4225 C C . ALA B 1 11 ? -8.281 11.719 14 1 98.44 11 ALA B C 1
ATOM 4227 O O . ALA B 1 11 ? -8.383 12.766 14.641 1 98.44 11 ALA B O 1
ATOM 4228 N N . GLY B 1 12 ? -9.023 11.43 12.93 1 98.81 12 GLY B N 1
ATOM 4229 C CA . GLY B 1 12 ? -10.109 12.289 12.492 1 98.81 12 GLY B CA 1
ATOM 4230 C C . GLY B 1 12 ? -10.953 11.672 11.391 1 98.81 12 GLY B C 1
ATOM 4231 O O . GLY B 1 12 ? -10.797 10.492 11.07 1 98.81 12 GLY B O 1
ATOM 4232 N N . ALA B 1 13 ? -11.922 12.422 10.898 1 98.94 13 ALA B N 1
ATOM 4233 C CA . ALA B 1 13 ? -12.828 11.977 9.836 1 98.94 13 ALA B CA 1
ATOM 4234 C C . ALA B 1 13 ? -13.141 13.117 8.875 1 98.94 13 ALA B C 1
ATOM 4236 O O . ALA B 1 13 ? -13.133 14.289 9.258 1 98.94 13 ALA B O 1
ATOM 4237 N N . VAL B 1 14 ? -13.352 12.773 7.688 1 98.94 14 VAL B N 1
ATOM 4238 C CA . VAL B 1 14 ? -13.719 13.695 6.617 1 98.94 14 VAL B CA 1
ATOM 4239 C C . VAL B 1 14 ? -14.852 13.094 5.789 1 98.94 14 VAL B C 1
ATOM 4241 O O . VAL B 1 14 ? -14.852 11.891 5.508 1 98.94 14 VAL B O 1
ATOM 4244 N N . LEU B 1 15 ? -15.844 13.805 5.48 1 98.88 15 LEU B N 1
ATOM 4245 C CA . LEU B 1 15 ? -16.938 13.383 4.613 1 98.88 15 LEU B CA 1
ATOM 4246 C C . LEU B 1 15 ? -17.047 14.289 3.389 1 98.88 15 LEU B C 1
ATOM 4248 O O . LEU B 1 15 ? -17.094 15.516 3.518 1 98.88 15 LEU B O 1
ATOM 4252 N N . ILE B 1 16 ? -16.953 13.695 2.27 1 98.62 16 ILE B N 1
ATOM 4253 C CA . ILE B 1 16 ? -17.078 14.422 1.006 1 98.62 16 ILE B CA 1
ATOM 4254 C C . ILE B 1 16 ? -18.359 14 0.292 1 98.62 16 ILE B C 1
ATOM 4256 O O . ILE B 1 16 ? -18.609 12.812 0.097 1 98.62 16 ILE B O 1
ATOM 4260 N N . GLY B 1 17 ? -19.156 14.977 -0.133 1 95.12 17 GLY B N 1
ATOM 4261 C CA . GLY B 1 17 ? -20.375 14.688 -0.867 1 95.12 17 GLY B CA 1
ATOM 4262 C C . GLY B 1 17 ? -21.125 15.945 -1.292 1 95.12 17 GLY B C 1
ATOM 4263 O O . GLY B 1 17 ? -21.109 16.953 -0.58 1 95.12 17 GLY B O 1
ATOM 4264 N N . GLY B 1 18 ? -21.797 15.906 -2.441 1 88.75 18 GLY B N 1
ATOM 4265 C CA . GLY B 1 18 ? -22.594 17.031 -2.922 1 88.75 18 GLY B CA 1
ATOM 4266 C C . GLY B 1 18 ? -21.781 18.297 -3.121 1 88.75 18 GLY B C 1
ATOM 4267 O O . GLY B 1 18 ? -22.266 19.391 -2.814 1 88.75 18 GLY B O 1
ATOM 4268 N N . GLY B 1 19 ? -20.516 18.109 -3.467 1 90.62 19 GLY B N 1
ATOM 4269 C CA . GLY B 1 19 ? -19.672 19.266 -3.703 1 90.62 19 GLY B CA 1
ATOM 4270 C C . GLY B 1 19 ? -19.156 19.906 -2.426 1 90.62 19 GLY B C 1
ATOM 4271 O O . GLY B 1 19 ? -18.5 20.938 -2.465 1 90.62 19 GLY B O 1
ATOM 4272 N N . ARG B 1 20 ? -19.406 19.344 -1.281 1 96.5 20 ARG B N 1
ATOM 4273 C CA . ARG B 1 20 ? -19 19.906 0.004 1 96.5 20 ARG B CA 1
ATOM 4274 C C . ARG B 1 20 ? -18.031 18.969 0.715 1 96.5 20 ARG B C 1
ATOM 4276 O O . ARG B 1 20 ? -17.984 17.766 0.426 1 96.5 20 ARG B O 1
ATOM 4283 N N . ILE B 1 21 ? -17.266 19.5 1.557 1 98.62 21 ILE B N 1
ATOM 4284 C CA . ILE B 1 21 ? -16.312 18.766 2.387 1 98.62 21 ILE B CA 1
ATOM 4285 C C . ILE B 1 21 ? -16.531 19.125 3.855 1 98.62 21 ILE B C 1
ATOM 4287 O O . ILE B 1 21 ? -16.609 20.297 4.207 1 98.62 21 ILE B O 1
ATOM 4291 N N . PHE B 1 22 ? -16.672 18.156 4.73 1 98.88 22 PHE B N 1
ATOM 4292 C CA . PHE B 1 22 ? -16.734 18.297 6.184 1 98.88 22 PHE B CA 1
ATOM 4293 C C . PHE B 1 22 ? -15.578 17.562 6.848 1 98.88 22 PHE B C 1
ATOM 4295 O O . PHE B 1 22 ? -15.281 16.422 6.504 1 98.88 22 PHE B O 1
ATOM 4302 N N . ALA B 1 23 ? -14.859 18.188 7.738 1 98.88 23 ALA B N 1
ATOM 4303 C CA . ALA B 1 23 ? -13.656 17.578 8.305 1 98.88 23 ALA B CA 1
ATOM 4304 C C . ALA B 1 23 ? -13.453 18.031 9.75 1 98.88 23 ALA B C 1
ATOM 4306 O O . ALA B 1 23 ? -13.695 19.188 10.094 1 98.88 23 ALA B O 1
ATOM 4307 N N . VAL B 1 24 ? -13.07 17.094 10.609 1 98.88 24 VAL B N 1
ATOM 4308 C CA . VAL B 1 24 ? -12.742 17.453 11.984 1 98.88 24 VAL B CA 1
ATOM 4309 C C . VAL B 1 24 ? -11.867 16.359 12.609 1 98.88 24 VAL B C 1
ATOM 4311 O O . VAL B 1 24 ? -12.055 15.18 12.328 1 98.88 24 VAL B O 1
ATOM 4314 N N . ASN B 1 25 ? -10.883 16.703 13.32 1 98.81 25 ASN B N 1
ATOM 4315 C CA . ASN B 1 25 ? -10.07 15.773 14.086 1 98.81 25 ASN B CA 1
ATOM 4316 C C . ASN B 1 25 ? -10.68 15.492 15.453 1 98.81 25 ASN B C 1
ATOM 4318 O O . ASN B 1 25 ? -11.312 16.359 16.047 1 98.81 25 ASN B O 1
ATOM 4322 N N . GLU B 1 26 ? -10.445 14.344 15.945 1 98.81 26 GLU B N 1
ATOM 4323 C CA . GLU B 1 26 ? -11.07 13.852 17.172 1 98.81 26 GLU B CA 1
ATOM 4324 C C . GLU B 1 26 ? -10.695 14.719 18.375 1 98.81 26 GLU B C 1
ATOM 4326 O O . GLU B 1 26 ? -11.516 14.93 19.266 1 98.81 26 GLU B O 1
ATOM 4331 N N . GLU B 1 27 ? -9.477 15.203 18.422 1 98.5 27 GLU B N 1
ATOM 4332 C CA . GLU B 1 27 ? -8.992 15.977 19.562 1 98.5 27 GLU B CA 1
ATOM 4333 C C . GLU B 1 27 ? -9.82 17.25 19.766 1 98.5 27 GLU B C 1
ATOM 4335 O O . GLU B 1 27 ? -9.938 17.734 20.891 1 98.5 27 GLU B O 1
ATOM 4340 N N . ARG B 1 28 ? -10.438 17.766 18.641 1 98.62 28 ARG B N 1
ATOM 4341 C CA . ARG B 1 28 ? -11.234 18.984 18.734 1 98.62 28 ARG B CA 1
ATOM 4342 C C . ARG B 1 28 ? -12.539 18.734 19.484 1 98.62 28 ARG B C 1
ATOM 4344 O O . ARG B 1 28 ? -13.156 19.672 20 1 98.62 28 ARG B O 1
ATOM 4351 N N . LEU B 1 29 ? -12.898 17.469 19.547 1 98.62 29 LEU B N 1
ATOM 4352 C CA . LEU B 1 29 ? -14.188 17.109 20.125 1 98.62 29 LEU B CA 1
ATOM 4353 C C . LEU B 1 29 ? -14.008 16.484 21.5 1 98.62 29 LEU B C 1
ATOM 4355 O O . LEU B 1 29 ? -14.695 16.859 22.453 1 98.62 29 LEU B O 1
ATOM 4359 N N . ASN B 1 30 ? -13.07 15.594 21.641 1 98.12 30 ASN B N 1
ATOM 4360 C CA . ASN B 1 30 ? -12.914 14.906 22.922 1 98.12 30 ASN B CA 1
ATOM 4361 C C . ASN B 1 30 ? -11.898 15.617 23.812 1 98.12 30 ASN B C 1
ATOM 4363 O O . ASN B 1 30 ? -11.734 15.258 24.984 1 98.12 30 ASN B O 1
ATOM 4367 N N . ARG B 1 31 ? -11.148 16.609 23.25 1 97.75 31 ARG B N 1
ATOM 4368 C CA . ARG B 1 31 ? -10.234 17.5 23.969 1 97.75 31 ARG B CA 1
ATOM 4369 C C . ARG B 1 31 ? -8.977 16.766 24.406 1 97.75 31 ARG B C 1
ATOM 4371 O O . ARG B 1 31 ? -8.281 17.203 25.328 1 97.75 31 ARG B O 1
ATOM 4378 N N . ILE B 1 32 ? -8.727 15.617 23.797 1 96.88 32 ILE B N 1
ATOM 4379 C CA . ILE B 1 32 ? -7.48 14.898 24.031 1 96.88 32 ILE B CA 1
ATOM 4380 C C . ILE B 1 32 ? -6.496 15.188 22.906 1 96.88 32 ILE B C 1
ATOM 4382 O O . ILE B 1 32 ? -6.641 14.656 21.797 1 96.88 32 ILE B O 1
ATOM 4386 N N . LYS B 1 33 ? -5.555 16 23.234 1 94.75 33 LYS B N 1
ATOM 4387 C CA . LYS B 1 33 ? -4.578 16.438 22.25 1 94.75 33 LYS B CA 1
ATOM 4388 C C . LYS B 1 33 ? -3.885 15.25 21.594 1 94.75 33 LYS B C 1
ATOM 4390 O O . LYS B 1 33 ? -3.418 14.344 22.281 1 94.75 33 LYS B O 1
ATOM 4395 N N . LYS B 1 34 ? -3.83 15.188 20.25 1 94.31 34 LYS B N 1
ATOM 4396 C CA . LYS B 1 34 ? -3.186 14.148 19.453 1 94.31 34 LYS B CA 1
ATOM 4397 C C . LYS B 1 34 ? -3.764 12.773 19.766 1 94.31 34 LYS B C 1
ATOM 4399 O O . LYS B 1 34 ? -3.02 11.805 19.953 1 94.31 34 LYS B O 1
ATOM 4404 N N . TYR B 1 35 ? -5.031 12.82 19.906 1 96.69 35 TYR B N 1
ATOM 4405 C CA . TYR B 1 35 ? -5.746 11.586 20.203 1 96.69 35 TYR B CA 1
ATOM 4406 C C . TYR B 1 35 ? -5.348 10.477 19.234 1 96.69 35 TYR B C 1
ATOM 4408 O O . TYR B 1 35 ? -5.164 10.727 18.031 1 96.69 35 TYR B O 1
ATOM 4416 N N . ARG B 1 36 ? -5.168 9.25 19.797 1 96.81 36 ARG B N 1
ATOM 4417 C CA . ARG B 1 36 ? -4.852 8.055 19.031 1 96.81 36 ARG B CA 1
ATOM 4418 C C . ARG B 1 36 ? -5.969 7.02 19.141 1 96.81 36 ARG B C 1
ATOM 4420 O O . ARG B 1 36 ? -6.332 6.609 20.25 1 96.81 36 ARG B O 1
ATOM 4427 N N . GLY B 1 37 ? -6.527 6.574 18.062 1 97.25 37 GLY B N 1
ATOM 4428 C CA . GLY B 1 37 ? -7.574 5.566 18.062 1 97.25 37 GLY B CA 1
ATOM 4429 C C . GLY B 1 37 ? -8.695 5.863 17.094 1 97.25 37 GLY B C 1
ATOM 4430 O O . GLY B 1 37 ? -8.578 6.766 16.25 1 97.25 37 GLY B O 1
ATOM 4431 N N . PHE B 1 38 ? -9.773 5.082 17.141 1 98.5 38 PHE B N 1
ATOM 4432 C CA . PHE B 1 38 ? -10.906 5.266 16.234 1 98.5 38 PHE B CA 1
ATOM 4433 C C . PHE B 1 38 ? -11.617 6.582 16.531 1 98.5 38 PHE B C 1
ATOM 4435 O O . PHE B 1 38 ? -12 6.852 17.672 1 98.5 38 PHE B O 1
ATOM 4442 N N . PRO B 1 39 ? -11.82 7.398 15.555 1 98.75 39 PRO B N 1
ATOM 4443 C CA . PRO B 1 39 ? -12.414 8.727 15.758 1 98.75 39 PRO B CA 1
ATOM 4444 C C . PRO B 1 39 ? -13.945 8.695 15.727 1 98.75 39 PRO B C 1
ATOM 4446 O O . PRO B 1 39 ? -14.555 9.297 14.836 1 98.75 39 PRO B O 1
ATOM 4449 N N . ARG B 1 40 ? -14.555 8.141 16.688 1 98.56 40 ARG B N 1
ATOM 4450 C CA . ARG B 1 40 ? -16 7.93 16.75 1 98.56 40 ARG B CA 1
ATOM 4451 C C . ARG B 1 40 ? -16.75 9.258 16.734 1 98.56 40 ARG B C 1
ATOM 4453 O O . ARG B 1 40 ? -17.734 9.406 16.016 1 98.56 40 ARG B O 1
ATOM 4460 N N . MET B 1 41 ? -16.297 10.211 17.516 1 98.81 41 MET B N 1
ATOM 4461 C CA . MET B 1 41 ? -16.969 11.508 17.594 1 98.81 41 MET B CA 1
ATOM 4462 C C . MET B 1 41 ? -16.828 12.266 16.281 1 98.81 41 MET B C 1
ATOM 4464 O O . MET B 1 41 ? -17.766 12.945 15.852 1 98.81 41 MET B O 1
ATOM 4468 N N . SER B 1 42 ? -15.672 12.18 15.695 1 98.94 42 SER B N 1
ATOM 4469 C CA . SER B 1 42 ? -15.461 12.859 14.422 1 98.94 42 SER B CA 1
ATOM 4470 C C . SER B 1 42 ? -16.375 12.305 13.336 1 98.94 42 SER B C 1
ATOM 4472 O O . SER B 1 42 ? -16.938 13.062 12.547 1 98.94 42 SER B O 1
ATOM 4474 N N . VAL B 1 43 ? -16.5 10.938 13.289 1 98.94 43 VAL B N 1
ATOM 4475 C CA . VAL B 1 43 ? -17.375 10.312 12.297 1 98.94 43 VAL B CA 1
ATOM 4476 C C . VAL B 1 43 ? -18.812 10.789 12.5 1 98.94 43 VAL B C 1
ATOM 4478 O O . VAL B 1 43 ? -19.484 11.18 11.539 1 98.94 43 VAL B O 1
ATOM 4481 N N . ALA B 1 44 ? -19.25 10.719 13.719 1 98.81 44 ALA B N 1
ATOM 4482 C CA . ALA B 1 44 ? -20.594 11.18 14.031 1 98.81 44 ALA B CA 1
ATOM 4483 C C . ALA B 1 44 ? -20.781 12.641 13.641 1 98.81 44 ALA B C 1
ATOM 4485 O O . ALA B 1 44 ? -21.812 13.023 13.094 1 98.81 44 ALA B O 1
ATOM 4486 N N . LYS B 1 45 ? -19.812 13.453 13.922 1 98.81 45 LYS B N 1
ATOM 4487 C CA . LYS B 1 45 ? -19.922 14.898 13.727 1 98.81 45 LYS B CA 1
ATOM 4488 C C . LYS B 1 45 ? -19.969 15.25 12.242 1 98.81 45 LYS B C 1
ATOM 4490 O O . LYS B 1 45 ? -20.75 16.125 11.828 1 98.81 45 LYS B O 1
ATOM 4495 N N . VAL B 1 46 ? -19.094 14.633 11.406 1 98.88 46 VAL B N 1
ATOM 4496 C CA . VAL B 1 46 ? -19.094 14.969 9.984 1 98.88 46 VAL B CA 1
ATOM 4497 C C . VAL B 1 46 ? -20.422 14.523 9.352 1 98.88 46 VAL B C 1
ATOM 4499 O O . VAL B 1 46 ? -20.922 15.18 8.438 1 98.88 46 VAL B O 1
ATOM 4502 N N . LEU B 1 47 ? -20.969 13.414 9.781 1 98.75 47 LEU B N 1
ATOM 4503 C CA . LEU B 1 47 ? -22.281 12.992 9.305 1 98.75 47 LEU B CA 1
ATOM 4504 C C . LEU B 1 47 ? -23.359 13.984 9.711 1 98.75 47 LEU B C 1
ATOM 4506 O O . LEU B 1 47 ? -24.203 14.359 8.898 1 98.75 47 LEU B O 1
ATOM 4510 N N . GLU B 1 48 ? -23.281 14.422 10.977 1 98.5 48 GLU B N 1
ATOM 4511 C CA . GLU B 1 48 ? -24.219 15.422 11.477 1 98.5 48 GLU B CA 1
ATOM 4512 C C . GLU B 1 48 ? -24.141 16.719 10.672 1 98.5 48 GLU B C 1
ATOM 4514 O O . GLU B 1 48 ? -25.172 17.25 10.242 1 98.5 48 GLU B O 1
ATOM 4519 N N . MET B 1 49 ? -22.938 17.234 10.477 1 98.25 49 MET B N 1
ATOM 4520 C CA . MET B 1 49 ? -22.719 18.484 9.734 1 98.25 49 MET B CA 1
ATOM 4521 C C . MET B 1 49 ? -23.297 18.375 8.328 1 98.25 49 MET B C 1
ATOM 4523 O O . MET B 1 49 ? -23.812 19.344 7.789 1 98.25 49 MET B O 1
ATOM 4527 N N . ALA B 1 50 ? -23.219 17.203 7.762 1 98.12 50 ALA B N 1
ATOM 4528 C CA . ALA B 1 50 ? -23.672 16.984 6.387 1 98.12 50 ALA B CA 1
ATOM 4529 C C . ALA B 1 50 ? -25.172 16.703 6.34 1 98.12 50 ALA B C 1
ATOM 4531 O O . ALA B 1 50 ? -25.766 16.703 5.262 1 98.12 50 ALA B O 1
ATOM 4532 N N . GLY B 1 51 ? -25.812 16.516 7.469 1 97.81 51 GLY B N 1
ATOM 4533 C CA . GLY B 1 51 ? -27.188 16.047 7.473 1 97.81 51 GLY B CA 1
ATOM 4534 C C . GLY B 1 51 ? -27.359 14.68 6.828 1 97.81 51 GLY B C 1
ATOM 4535 O O . GLY B 1 51 ? -28.344 14.438 6.125 1 97.81 51 GLY B O 1
ATOM 4536 N N . ALA B 1 52 ? -26.344 13.812 6.988 1 97.88 52 ALA B N 1
ATOM 4537 C CA . ALA B 1 52 ? -26.328 12.508 6.34 1 97.88 52 ALA B CA 1
ATOM 4538 C C . ALA B 1 52 ? -26.422 11.383 7.371 1 97.88 52 ALA B C 1
ATOM 4540 O O . ALA B 1 52 ? -26.156 11.594 8.555 1 97.88 52 ALA B O 1
ATOM 4541 N N . SER B 1 53 ? -26.828 10.242 6.945 1 97.75 53 SER B N 1
ATOM 4542 C CA . SER B 1 53 ? -26.828 9.023 7.742 1 97.75 53 SER B CA 1
ATOM 4543 C C . SER B 1 53 ? -25.75 8.055 7.27 1 97.75 53 SER B C 1
ATOM 4545 O O . SER B 1 53 ? -25.188 8.234 6.188 1 97.75 53 SER B O 1
ATOM 4547 N N . PRO B 1 54 ? -25.453 7.102 8.094 1 97.94 54 PRO B N 1
ATOM 4548 C CA . PRO B 1 54 ? -24.453 6.105 7.676 1 97.94 54 PRO B CA 1
ATOM 4549 C C . PRO B 1 54 ? -24.828 5.43 6.355 1 97.94 54 PRO B C 1
ATOM 4551 O O . PRO B 1 54 ? -23.938 5.062 5.582 1 97.94 54 PRO B O 1
ATOM 4554 N N . GLU B 1 55 ? -26.062 5.297 6.051 1 97.19 55 GLU B N 1
ATOM 4555 C CA . GLU B 1 55 ? -26.531 4.633 4.836 1 97.19 55 GLU B CA 1
ATOM 4556 C C . GLU B 1 55 ? -26.172 5.445 3.592 1 97.19 55 GLU B C 1
ATOM 4558 O O . GLU B 1 55 ? -26.109 4.898 2.488 1 97.19 55 GLU B O 1
ATOM 4563 N N . ASP B 1 56 ? -25.953 6.746 3.777 1 97.56 56 ASP B N 1
ATOM 4564 C CA . ASP B 1 56 ? -25.641 7.637 2.666 1 97.56 56 ASP B CA 1
ATOM 4565 C C . ASP B 1 56 ? -24.172 7.48 2.238 1 97.56 56 ASP B C 1
ATOM 4567 O O . ASP B 1 56 ? -23.781 7.938 1.163 1 97.56 56 ASP B O 1
ATOM 4571 N N . VAL B 1 57 ? -23.422 6.84 3.076 1 98.25 57 VAL B N 1
ATOM 4572 C CA . VAL B 1 57 ? -22 6.668 2.793 1 98.25 57 VAL B CA 1
ATOM 4573 C C . VAL B 1 57 ? -21.797 5.512 1.815 1 98.25 57 VAL B C 1
ATOM 4575 O O . VAL B 1 57 ? -22.172 4.375 2.107 1 98.25 57 VAL B O 1
ATOM 4578 N N . GLU B 1 58 ? -21.172 5.793 0.702 1 97.06 58 GLU B N 1
ATOM 4579 C CA . GLU B 1 58 ? -20.984 4.805 -0.357 1 97.06 58 GLU B CA 1
ATOM 4580 C C . GLU B 1 58 ? -19.641 4.102 -0.221 1 97.06 58 GLU B C 1
ATOM 4582 O O . GLU B 1 58 ? -19.5 2.945 -0.622 1 97.06 58 GLU B O 1
ATOM 4587 N N . ALA B 1 59 ? -18.688 4.812 0.275 1 98.19 59 ALA B N 1
ATOM 4588 C CA . ALA B 1 59 ? -17.328 4.273 0.453 1 98.19 59 ALA B CA 1
ATOM 4589 C C . ALA B 1 59 ? -16.688 4.812 1.728 1 98.19 59 ALA B C 1
ATOM 4591 O O . ALA B 1 59 ? -16.906 5.969 2.094 1 98.19 59 ALA B O 1
ATOM 4592 N N . ILE B 1 60 ? -15.984 3.977 2.418 1 98.81 60 ILE B N 1
ATOM 4593 C CA . ILE B 1 60 ? -15.219 4.32 3.609 1 98.81 60 ILE B CA 1
ATOM 4594 C C . ILE B 1 60 ? -13.727 4.172 3.322 1 98.81 60 ILE B C 1
ATOM 4596 O O . ILE B 1 60 ? -13.211 3.053 3.246 1 98.81 60 ILE B O 1
ATOM 4600 N N . ALA B 1 61 ? -13.031 5.281 3.115 1 98.88 61 ALA B N 1
ATOM 4601 C CA . ALA B 1 61 ? -11.586 5.297 2.895 1 98.88 61 ALA B CA 1
ATOM 4602 C C . ALA B 1 61 ? -10.828 5.363 4.215 1 98.88 61 ALA B C 1
ATOM 4604 O O . ALA B 1 61 ? -10.883 6.375 4.918 1 98.88 61 ALA B O 1
ATOM 4605 N N . VAL B 1 62 ? -10.133 4.336 4.578 1 98.81 62 VAL B N 1
ATOM 4606 C CA . VAL B 1 62 ? -9.375 4.297 5.824 1 98.81 62 VAL B CA 1
ATOM 4607 C C . VAL B 1 62 ? -7.891 4.5 5.539 1 98.81 62 VAL B C 1
ATOM 4609 O O . VAL B 1 62 ? -7.281 3.719 4.801 1 98.81 62 VAL B O 1
ATOM 4612 N N . ALA B 1 63 ? -7.301 5.539 6.109 1 98.56 63 ALA B N 1
ATOM 4613 C CA . ALA B 1 63 ? -5.875 5.789 5.922 1 98.56 63 ALA B CA 1
ATOM 4614 C C . ALA B 1 63 ? -5.035 4.801 6.73 1 98.56 63 ALA B C 1
ATOM 4616 O O . ALA B 1 63 ? -5.156 4.727 7.953 1 98.56 63 ALA B O 1
ATOM 4617 N N . GLY B 1 64 ? -4.16 4.098 5.988 1 96.44 64 GLY B N 1
ATOM 4618 C CA . GLY B 1 64 ? -3.283 3.131 6.629 1 96.44 64 GLY B CA 1
ATOM 4619 C C . GLY B 1 64 ? -3.676 1.692 6.352 1 96.44 64 GLY B C 1
ATOM 4620 O O . GLY B 1 64 ? -4.82 1.415 5.988 1 96.44 64 GLY B O 1
ATOM 4621 N N . ILE B 1 65 ? -2.705 0.779 6.516 1 94.06 65 ILE B N 1
ATOM 4622 C CA . ILE B 1 65 ? -2.906 -0.653 6.324 1 94.06 65 ILE B CA 1
ATOM 4623 C C . ILE B 1 65 ? -2.852 -1.365 7.676 1 94.06 65 ILE B C 1
ATOM 4625 O O . ILE B 1 65 ? -1.885 -1.21 8.422 1 94.06 65 ILE B O 1
ATOM 4629 N N . PHE B 1 66 ? -3.828 -2.146 8.031 1 92.69 66 PHE B N 1
ATOM 4630 C CA . PHE B 1 66 ? -3.924 -2.82 9.32 1 92.69 66 PHE B CA 1
ATOM 4631 C C . PHE B 1 66 ? -3.434 -4.258 9.219 1 92.69 66 PHE B C 1
ATOM 4633 O O . PHE B 1 66 ? -4.031 -5.074 8.508 1 92.69 66 PHE B O 1
ATOM 4640 N N . ARG B 1 67 ? -2.363 -4.594 9.961 1 89.62 67 ARG B N 1
ATOM 4641 C CA . ARG B 1 67 ? -1.793 -5.938 9.898 1 89.62 67 ARG B CA 1
ATOM 4642 C C . ARG B 1 67 ? -1.889 -6.629 11.258 1 89.62 67 ARG B C 1
ATOM 4644 O O . ARG B 1 67 ? -1.778 -7.852 11.344 1 89.62 67 ARG B O 1
ATOM 4651 N N . LYS B 1 68 ? -1.976 -5.781 12.281 1 92.56 68 LYS B N 1
ATOM 4652 C CA . LYS B 1 68 ? -2.131 -6.355 13.609 1 92.56 68 LYS B CA 1
ATOM 4653 C C . LYS B 1 68 ? -3.588 -6.703 13.891 1 92.56 68 LYS B C 1
ATOM 4655 O O . LYS B 1 68 ? -4.473 -5.859 13.75 1 92.56 68 LYS B O 1
ATOM 4660 N N . GLN B 1 69 ? -3.826 -7.84 14.312 1 94.88 69 GLN B N 1
ATOM 4661 C CA . GLN B 1 69 ? -5.168 -8.398 14.469 1 94.88 69 GLN B CA 1
ATOM 4662 C C . GLN B 1 69 ? -5.996 -7.566 15.445 1 94.88 69 GLN B C 1
ATOM 4664 O O . GLN B 1 69 ? -7.152 -7.242 15.172 1 94.88 69 GLN B O 1
ATOM 4669 N N . LYS B 1 70 ? -5.426 -7.266 16.578 1 95.38 70 LYS B N 1
ATOM 4670 C CA . LYS B 1 70 ? -6.156 -6.527 17.609 1 95.38 70 LYS B CA 1
ATOM 4671 C C . LYS B 1 70 ? -6.648 -5.188 17.078 1 95.38 70 LYS B C 1
ATOM 4673 O O . LYS B 1 70 ? -7.797 -4.805 17.312 1 95.38 70 LYS B O 1
ATOM 4678 N N . ARG B 1 71 ? -5.777 -4.453 16.359 1 95.81 71 ARG B N 1
ATOM 4679 C CA . ARG B 1 71 ? -6.133 -3.15 15.797 1 95.81 71 ARG B CA 1
ATOM 4680 C C . ARG B 1 71 ? -7.207 -3.289 14.727 1 95.81 71 ARG B C 1
ATOM 4682 O O . ARG B 1 71 ? -8.094 -2.438 14.609 1 95.81 71 ARG B O 1
ATOM 4689 N N . LEU B 1 72 ? -7.047 -4.301 13.93 1 97 72 LEU B N 1
ATOM 4690 C CA . LEU B 1 72 ? -8.023 -4.559 12.875 1 97 72 LEU B CA 1
ATOM 4691 C C . LEU B 1 72 ? -9.398 -4.848 13.469 1 97 72 LEU B C 1
ATOM 4693 O O . LEU B 1 72 ? -10.406 -4.32 13 1 97 72 LEU B O 1
ATOM 4697 N N . PHE B 1 73 ? -9.492 -5.648 14.484 1 96.88 73 PHE B N 1
ATOM 4698 C CA . PHE B 1 73 ? -10.75 -5.996 15.125 1 96.88 73 PHE B CA 1
ATOM 4699 C C . PHE B 1 73 ? -11.406 -4.766 15.742 1 96.88 73 PHE B C 1
ATOM 4701 O O . PHE B 1 73 ? -12.625 -4.598 15.656 1 96.88 73 PHE B O 1
ATOM 4708 N N . GLU B 1 74 ? -10.578 -3.951 16.375 1 97.38 74 GLU B N 1
ATOM 4709 C CA . GLU B 1 74 ? -11.109 -2.721 16.953 1 97.38 74 GLU B CA 1
ATOM 4710 C C . GLU B 1 74 ? -11.711 -1.822 15.875 1 97.38 74 GLU B C 1
ATOM 4712 O O . GLU B 1 74 ? -12.812 -1.283 16.062 1 97.38 74 GLU B O 1
ATOM 4717 N N . LEU B 1 75 ? -10.977 -1.633 14.82 1 98 75 LEU B N 1
ATOM 4718 C CA . LEU B 1 75 ? -11.484 -0.847 13.695 1 98 75 LEU B CA 1
ATOM 4719 C C . LEU B 1 75 ? -12.812 -1.413 13.195 1 98 75 LEU B C 1
ATOM 4721 O O . LEU B 1 75 ? -13.781 -0.671 13.016 1 98 75 LEU B O 1
ATOM 4725 N N . GLU B 1 76 ? -12.852 -2.707 12.945 1 97.25 76 GLU B N 1
ATOM 4726 C CA . GLU B 1 76 ? -14.016 -3.346 12.344 1 97.25 76 GLU B CA 1
ATOM 4727 C C . GLU B 1 76 ? -15.219 -3.312 13.281 1 97.25 76 GLU B C 1
ATOM 4729 O O . GLU B 1 76 ? -16.359 -3.158 12.836 1 97.25 76 GLU B O 1
ATOM 4734 N N . GLU B 1 77 ? -14.953 -3.547 14.539 1 97.69 77 GLU B N 1
ATOM 4735 C CA . GLU B 1 77 ? -16.031 -3.467 15.523 1 97.69 77 GLU B CA 1
ATOM 4736 C C . GLU B 1 77 ? -16.703 -2.09 15.5 1 97.69 77 GLU B C 1
ATOM 4738 O O . GLU B 1 77 ? -17.922 -1.984 15.539 1 97.69 77 GLU B O 1
ATOM 4743 N N . ASN B 1 78 ? -15.898 -1.047 15.477 1 98.44 78 ASN B N 1
ATOM 4744 C CA . ASN B 1 78 ? -16.422 0.315 15.438 1 98.44 78 ASN B CA 1
ATOM 4745 C C . ASN B 1 78 ? -17.172 0.591 14.141 1 98.44 78 ASN B C 1
ATOM 4747 O O . ASN B 1 78 ? -18.25 1.188 14.164 1 98.44 78 ASN B O 1
ATOM 4751 N N . LEU B 1 79 ? -16.609 0.195 13.07 1 98.44 79 LEU B N 1
ATOM 4752 C CA . LEU B 1 79 ? -17.266 0.396 11.781 1 98.44 79 LEU B CA 1
ATOM 4753 C C . LEU B 1 79 ? -18.594 -0.356 11.719 1 98.44 79 LEU B C 1
ATOM 4755 O O . LEU B 1 79 ? -19.578 0.171 11.219 1 98.44 79 LEU B O 1
ATOM 4759 N N . ARG B 1 80 ? -18.578 -1.601 12.172 1 97.75 80 ARG B N 1
ATOM 4760 C CA . ARG B 1 80 ? -19.797 -2.396 12.203 1 97.75 80 ARG B CA 1
ATOM 4761 C C . ARG B 1 80 ? -20.875 -1.71 13.039 1 97.75 80 ARG B C 1
ATOM 4763 O O . ARG B 1 80 ? -22.047 -1.709 12.664 1 97.75 80 ARG B O 1
ATOM 4770 N N . GLY B 1 81 ? -20.453 -1.198 14.188 1 98.19 81 GLY B N 1
ATOM 4771 C CA . GLY B 1 81 ? -21.391 -0.499 15.062 1 98.19 81 GLY B CA 1
ATOM 4772 C C . GLY B 1 81 ? -22.047 0.689 14.391 1 98.19 81 GLY B C 1
ATOM 4773 O O . GLY B 1 81 ? -23.203 1.012 14.688 1 98.19 81 GLY B O 1
ATOM 4774 N N . ILE B 1 82 ? -21.391 1.363 13.461 1 98.44 82 ILE B N 1
ATOM 4775 C CA . ILE B 1 82 ? -21.875 2.59 12.844 1 98.44 82 ILE B CA 1
ATOM 4776 C C . ILE B 1 82 ? -22.578 2.264 11.523 1 98.44 82 ILE B C 1
ATOM 4778 O O . ILE B 1 82 ? -23.625 2.82 11.211 1 98.44 82 ILE B O 1
ATOM 4782 N N . PHE B 1 83 ? -22.016 1.341 10.766 1 98 83 PHE B N 1
ATOM 4783 C CA . PHE B 1 83 ? -22.453 1.176 9.383 1 98 83 PHE B CA 1
ATOM 4784 C C . PHE B 1 83 ? -23.156 -0.163 9.195 1 98 83 PHE B C 1
ATOM 4786 O O . PHE B 1 83 ? -23.672 -0.457 8.109 1 98 83 PHE B O 1
ATOM 4793 N N . GLY B 1 84 ? -23.172 -1.024 10.234 1 96.44 84 GLY B N 1
ATOM 4794 C CA . GLY B 1 84 ? -23.844 -2.316 10.156 1 96.44 84 GLY B CA 1
ATOM 4795 C C . GLY B 1 84 ? -22.953 -3.412 9.609 1 96.44 84 GLY B C 1
ATOM 4796 O O . GLY B 1 84 ? -21.75 -3.197 9.391 1 96.44 84 GLY B O 1
ATOM 4797 N N . ALA B 1 85 ? -23.484 -4.551 9.406 1 92.31 85 ALA B N 1
ATOM 4798 C CA . ALA B 1 85 ? -22.75 -5.762 9.039 1 92.31 85 ALA B CA 1
ATOM 4799 C C . ALA B 1 85 ? -22.172 -5.648 7.629 1 92.31 85 ALA B C 1
ATOM 4801 O O . ALA B 1 85 ? -21.188 -6.316 7.297 1 92.31 85 ALA B O 1
ATOM 4802 N N . ASP B 1 86 ? -22.672 -4.738 6.883 1 93.81 86 ASP B N 1
ATOM 4803 C CA . ASP B 1 86 ? -22.297 -4.641 5.473 1 93.81 86 ASP B CA 1
ATOM 4804 C C . ASP B 1 86 ? -21.172 -3.631 5.273 1 93.81 86 ASP B C 1
ATOM 4806 O O . ASP B 1 86 ? -20.812 -3.305 4.137 1 93.81 86 ASP B O 1
ATOM 4810 N N . PHE B 1 87 ? -20.531 -3.188 6.371 1 96.88 87 PHE B N 1
ATOM 4811 C CA . PHE B 1 87 ? -19.531 -2.131 6.258 1 96.88 87 PHE B CA 1
ATOM 4812 C C . PHE B 1 87 ? -18.344 -2.592 5.418 1 96.88 87 PHE B C 1
ATOM 4814 O O . PHE B 1 87 ? -17.688 -1.779 4.77 1 96.88 87 PHE B O 1
ATOM 4821 N N . LYS B 1 88 ? -18.109 -3.896 5.398 1 96.19 88 LYS B N 1
ATOM 4822 C CA . LYS B 1 88 ? -16.891 -4.426 4.77 1 96.19 88 LYS B CA 1
ATOM 4823 C C . LYS B 1 88 ? -16.906 -4.176 3.264 1 96.19 88 LYS B C 1
ATOM 4825 O O . LYS B 1 88 ? -15.859 -3.969 2.654 1 96.19 88 LYS B O 1
ATOM 4830 N N . LYS B 1 89 ? -18.062 -4.215 2.672 1 95.81 89 LYS B N 1
ATOM 4831 C CA . LYS B 1 89 ? -18.125 -4.062 1.223 1 95.81 89 LYS B CA 1
ATOM 4832 C C . LYS B 1 89 ? -17.844 -2.625 0.804 1 95.81 89 LYS B C 1
ATOM 4834 O O . LYS B 1 89 ? -17.609 -2.35 -0.375 1 95.81 89 LYS B O 1
ATOM 4839 N N . LYS B 1 90 ? -17.766 -1.689 1.799 1 97 90 LYS B N 1
ATOM 4840 C CA . LYS B 1 90 ? -17.594 -0.271 1.501 1 97 90 LYS B CA 1
ATOM 4841 C C . LYS B 1 90 ? -16.172 0.181 1.791 1 97 90 LYS B C 1
ATOM 4843 O O . LYS B 1 90 ? -15.773 1.286 1.416 1 97 90 LYS B O 1
ATOM 4848 N N . VAL B 1 91 ? -15.344 -0.628 2.426 1 98.12 91 VAL B N 1
ATOM 4849 C CA . VAL B 1 91 ? -14.086 -0.185 3.025 1 98.12 91 VAL B CA 1
ATOM 4850 C C . VAL B 1 91 ? -12.953 -0.319 2.012 1 98.12 91 VAL B C 1
ATOM 4852 O O . VAL B 1 91 ? -12.805 -1.364 1.375 1 98.12 91 VAL B O 1
ATOM 4855 N N . ILE B 1 92 ? -12.148 0.668 1.892 1 98.25 92 ILE B N 1
ATOM 4856 C CA . ILE B 1 92 ? -10.914 0.678 1.107 1 98.25 92 ILE B CA 1
ATOM 4857 C C . ILE B 1 92 ? -9.773 1.261 1.941 1 98.25 92 ILE B C 1
ATOM 4859 O O . ILE B 1 92 ? -9.859 2.4 2.406 1 98.25 92 ILE B O 1
ATOM 4863 N N . PHE B 1 93 ? -8.727 0.51 2.188 1 98.38 93 PHE B N 1
ATOM 4864 C CA . PHE B 1 93 ? -7.531 1.018 2.857 1 98.38 93 PHE B CA 1
ATOM 4865 C C . PHE B 1 93 ? -6.676 1.831 1.893 1 98.38 93 PHE B C 1
ATOM 4867 O O . PHE B 1 93 ? -6.527 1.465 0.725 1 98.38 93 PHE B O 1
ATOM 4874 N N . VAL B 1 94 ? -6.184 2.928 2.307 1 98.56 94 VAL B N 1
ATOM 4875 C CA . VAL B 1 94 ? -5.273 3.775 1.545 1 98.56 94 VAL B CA 1
ATOM 4876 C C . VAL B 1 94 ? -3.932 3.875 2.268 1 98.56 94 VAL B C 1
ATOM 4878 O O . VAL B 1 94 ? -3.879 4.25 3.439 1 98.56 94 VAL B O 1
ATOM 4881 N N . GLU B 1 95 ? -2.836 3.521 1.576 1 98.06 95 GLU B N 1
ATOM 4882 C CA . GLU B 1 95 ? -1.501 3.559 2.166 1 98.06 95 GLU B CA 1
ATOM 4883 C C . GLU B 1 95 ? -1.206 4.926 2.779 1 98.06 95 GLU B C 1
ATOM 4885 O O . GLU B 1 95 ? -1.586 5.957 2.223 1 98.06 95 GLU B O 1
ATOM 4890 N N . HIS B 1 96 ? -0.509 4.914 3.875 1 98.44 96 HIS B N 1
ATOM 4891 C CA . HIS B 1 96 ? -0.253 6.082 4.711 1 98.44 96 HIS B CA 1
ATOM 4892 C C . HIS B 1 96 ? 0.353 7.219 3.9 1 98.44 96 HIS B C 1
ATOM 4894 O O . HIS B 1 96 ? -0.182 8.328 3.885 1 98.44 96 HIS B O 1
ATOM 4900 N N . HIS B 1 97 ? 1.436 6.965 3.217 1 98.69 97 HIS B N 1
ATOM 4901 C CA . HIS B 1 97 ? 2.133 8.023 2.49 1 98.69 97 HIS B CA 1
ATOM 4902 C C . HIS B 1 97 ? 1.39 8.398 1.213 1 98.69 97 HIS B C 1
ATOM 4904 O O . HIS B 1 97 ? 1.459 9.539 0.763 1 98.69 97 HIS B O 1
ATOM 4910 N N . LEU B 1 98 ? 0.66 7.457 0.646 1 98.75 98 LEU B N 1
ATOM 4911 C CA . LEU B 1 98 ? -0.228 7.785 -0.465 1 98.75 98 LEU B CA 1
ATOM 4912 C C . LEU B 1 98 ? -1.309 8.766 -0.026 1 98.75 98 LEU B C 1
ATOM 4914 O O . LEU B 1 98 ? -1.643 9.695 -0.762 1 98.75 98 LEU B O 1
ATOM 4918 N N . ALA B 1 99 ? -1.83 8.578 1.158 1 98.88 99 ALA B N 1
ATOM 4919 C CA . ALA B 1 99 ? -2.838 9.484 1.693 1 98.88 99 ALA B CA 1
ATOM 4920 C C . ALA B 1 99 ? -2.262 10.891 1.887 1 98.88 99 ALA B C 1
ATOM 4922 O O . ALA B 1 99 ? -2.906 11.883 1.547 1 98.88 99 ALA B O 1
ATOM 4923 N N . HIS B 1 100 ? -1.035 10.93 2.434 1 98.94 100 HIS B N 1
ATOM 4924 C CA . HIS B 1 100 ? -0.375 12.227 2.553 1 98.94 100 HIS B CA 1
ATOM 4925 C C . HIS B 1 100 ? -0.257 12.914 1.197 1 98.94 100 HIS B C 1
ATOM 4927 O O . HIS B 1 100 ? -0.72 14.039 1.026 1 98.94 100 HIS B O 1
ATOM 4933 N N . SER B 1 101 ? 0.312 12.211 0.241 1 98.88 101 SER B N 1
ATOM 4934 C CA . SER B 1 101 ? 0.599 12.766 -1.081 1 98.88 101 SER B CA 1
ATOM 4935 C C . SER B 1 101 ? -0.686 13.125 -1.818 1 98.88 101 SER B C 1
ATOM 4937 O O . SER B 1 101 ? -0.742 14.141 -2.514 1 98.88 101 SER B O 1
ATOM 4939 N N . ALA B 1 102 ? -1.676 12.289 -1.633 1 98.88 102 ALA B N 1
ATOM 4940 C CA . ALA B 1 102 ? -2.965 12.547 -2.271 1 98.88 102 ALA B CA 1
ATOM 4941 C C . ALA B 1 102 ? -3.617 13.805 -1.701 1 98.88 102 ALA B C 1
ATOM 4943 O O . ALA B 1 102 ? -4.188 14.609 -2.443 1 98.88 102 ALA B O 1
ATOM 4944 N N . GLY B 1 103 ? -3.57 13.93 -0.381 1 98.81 103 GLY B N 1
ATOM 4945 C CA . GLY B 1 103 ? -4.074 15.148 0.219 1 98.81 103 GLY B CA 1
ATOM 4946 C C . GLY B 1 103 ? -3.459 16.406 -0.375 1 98.81 103 GLY B C 1
ATOM 4947 O O . GLY B 1 103 ? -4.164 17.375 -0.662 1 98.81 103 GLY B O 1
ATOM 4948 N N . ALA B 1 104 ? -2.176 16.359 -0.622 1 98.88 104 ALA B N 1
ATOM 4949 C CA . ALA B 1 104 ? -1.471 17.5 -1.179 1 98.88 104 ALA B CA 1
ATOM 4950 C C . ALA B 1 104 ? -1.813 17.703 -2.652 1 98.88 104 ALA B C 1
ATOM 4952 O O . ALA B 1 104 ? -2.301 18.766 -3.049 1 98.88 104 ALA B O 1
ATOM 4953 N N . TYR B 1 105 ? -1.705 16.719 -3.482 1 98.88 105 TYR B N 1
ATOM 4954 C CA . TYR B 1 105 ? -1.879 16.812 -4.926 1 98.88 105 TYR B CA 1
ATOM 4955 C C . TYR B 1 105 ? -3.314 17.172 -5.281 1 98.88 105 TYR B C 1
ATOM 4957 O O . TYR B 1 105 ? -3.551 18.094 -6.059 1 98.88 105 TYR B O 1
ATOM 4965 N N . HIS B 1 106 ? -4.25 16.516 -4.676 1 98.69 106 HIS B N 1
ATOM 4966 C CA . HIS B 1 106 ? -5.637 16.656 -5.113 1 98.69 106 HIS B CA 1
ATOM 4967 C C . HIS B 1 106 ? -6.246 17.953 -4.602 1 98.69 106 HIS B C 1
ATOM 4969 O O . HIS B 1 106 ? -7.371 18.297 -4.969 1 98.69 106 HIS B O 1
ATOM 4975 N N . THR B 1 107 ? -5.465 18.703 -3.801 1 98.56 107 THR B N 1
ATOM 4976 C CA . THR B 1 107 ? -5.977 19.984 -3.326 1 98.56 107 THR B CA 1
ATOM 4977 C C . THR B 1 107 ? -5.148 21.141 -3.891 1 98.56 107 THR B C 1
ATOM 4979 O O . THR B 1 107 ? -5.371 22.297 -3.537 1 98.56 107 THR B O 1
ATOM 4982 N N . ALA B 1 108 ? -4.18 20.875 -4.711 1 98.56 108 ALA B N 1
ATOM 4983 C CA . ALA B 1 108 ? -3.264 21.891 -5.215 1 98.56 108 ALA B CA 1
ATOM 4984 C C . ALA B 1 108 ? -3.869 22.641 -6.402 1 98.56 108 ALA B C 1
ATOM 4986 O O . ALA B 1 108 ? -3.443 23.75 -6.727 1 98.56 108 ALA B O 1
ATOM 4987 N N . GLY B 1 109 ? -4.836 21.969 -7.125 1 98.25 109 GLY B N 1
ATOM 4988 C CA . GLY B 1 109 ? -5.461 22.562 -8.297 1 98.25 109 GLY B CA 1
ATOM 4989 C C . GLY B 1 109 ? -4.66 22.344 -9.57 1 98.25 109 GLY B C 1
ATOM 4990 O O . GLY B 1 109 ? -4.918 23 -10.594 1 98.25 109 GLY B O 1
ATOM 4991 N N . TRP B 1 110 ? -3.664 21.484 -9.547 1 98.44 110 TRP B N 1
ATOM 4992 C CA . TRP B 1 110 ? -2.807 21.25 -10.703 1 98.44 110 TRP B CA 1
ATOM 4993 C C . TRP B 1 110 ? -3.197 19.953 -11.414 1 98.44 110 TRP B C 1
ATOM 4995 O O . TRP B 1 110 ? -3.604 18.984 -10.766 1 98.44 110 TRP B O 1
ATOM 5005 N N . ARG B 1 111 ? -3.088 19.922 -12.695 1 97.81 111 ARG B N 1
ATOM 5006 C CA . ARG B 1 111 ? -3.303 18.719 -13.477 1 97.81 111 ARG B CA 1
ATOM 5007 C C . ARG B 1 111 ? -2.121 17.766 -13.352 1 97.81 111 ARG B C 1
ATOM 5009 O O . ARG B 1 111 ? -2.303 16.547 -13.289 1 97.81 111 ARG B O 1
ATOM 5016 N N . GLU B 1 112 ? -0.92 18.359 -13.414 1 97.62 112 GLU B N 1
ATOM 5017 C CA . GLU B 1 112 ? 0.327 17.625 -13.25 1 97.62 112 GLU B CA 1
ATOM 5018 C C . GLU B 1 112 ? 1.175 18.203 -12.125 1 97.62 112 GLU B C 1
ATOM 5020 O O . GLU B 1 112 ? 1.265 19.422 -11.977 1 97.62 112 GLU B O 1
ATOM 5025 N N . ALA B 1 113 ? 1.783 17.375 -11.289 1 98.5 113 ALA B N 1
ATOM 5026 C CA . ALA B 1 113 ? 2.621 17.812 -10.18 1 98.5 113 ALA B CA 1
ATOM 5027 C C . ALA B 1 113 ? 3.453 16.656 -9.625 1 98.5 113 ALA B C 1
ATOM 5029 O O . ALA B 1 113 ? 3.199 15.5 -9.945 1 98.5 113 ALA B O 1
ATOM 5030 N N . ILE B 1 114 ? 4.484 16.953 -8.953 1 98.56 114 ILE B N 1
ATOM 5031 C CA . ILE B 1 114 ? 5.117 16.016 -8.039 1 98.56 114 ILE B CA 1
ATOM 5032 C C . ILE B 1 114 ? 4.375 16.016 -6.703 1 98.56 114 ILE B C 1
ATOM 5034 O O . ILE B 1 114 ? 4.094 17.062 -6.137 1 98.56 114 ILE B O 1
ATOM 5038 N N . ALA B 1 115 ? 3.947 14.922 -6.27 1 98.75 115 ALA B N 1
ATOM 5039 C CA . ALA B 1 115 ? 3.396 14.773 -4.926 1 98.75 115 ALA B CA 1
ATOM 5040 C C . ALA B 1 115 ? 4.43 14.18 -3.971 1 98.75 115 ALA B C 1
ATOM 5042 O O . ALA B 1 115 ? 4.902 13.062 -4.18 1 98.75 115 ALA B O 1
ATOM 5043 N N . LEU B 1 116 ? 4.766 14.891 -2.963 1 98.62 116 LEU B N 1
ATOM 5044 C CA . LEU B 1 116 ? 5.859 14.578 -2.053 1 98.62 116 LEU B CA 1
ATOM 5045 C C . LEU B 1 116 ? 5.348 14.383 -0.629 1 98.62 116 LEU B C 1
ATOM 5047 O O . LEU B 1 116 ? 4.605 15.227 -0.115 1 98.62 116 LEU B O 1
ATOM 5051 N N . SER B 1 117 ? 5.609 13.273 -0.026 1 98.81 117 SER B N 1
ATOM 5052 C CA . SER B 1 117 ? 5.352 13.047 1.393 1 98.81 117 SER B CA 1
ATOM 5053 C C . SER B 1 117 ? 6.645 12.75 2.146 1 98.81 117 SER B C 1
ATOM 5055 O O . SER B 1 117 ? 7.418 11.883 1.742 1 98.81 117 SER B O 1
ATOM 5057 N N . ILE B 1 118 ? 7.012 13.469 3.154 1 98.88 118 ILE B N 1
ATOM 5058 C CA . ILE B 1 118 ? 8.094 13.195 4.094 1 98.88 118 ILE B CA 1
ATOM 5059 C C . ILE B 1 118 ? 7.551 13.203 5.52 1 98.88 118 ILE B C 1
ATOM 5061 O O . ILE B 1 118 ? 7.02 14.211 5.984 1 98.88 118 ILE B O 1
ATOM 5065 N N . ASP B 1 119 ? 7.645 12.109 6.184 1 98.06 119 ASP B N 1
ATOM 5066 C CA . ASP B 1 119 ? 7.098 11.891 7.52 1 98.06 119 ASP B CA 1
ATOM 5067 C C . ASP B 1 119 ? 8.047 11.047 8.375 1 98.06 119 ASP B C 1
ATOM 5069 O O . ASP B 1 119 ? 9.18 10.773 7.965 1 98.06 119 ASP B O 1
ATOM 5073 N N . ALA B 1 120 ? 7.668 10.836 9.617 1 97.19 120 ALA B N 1
ATOM 5074 C CA . ALA B 1 120 ? 8.461 9.953 10.461 1 97.19 120 ALA B CA 1
ATOM 5075 C C . ALA B 1 120 ? 8.336 8.5 10 1 97.19 120 ALA B C 1
ATOM 5077 O O . ALA B 1 120 ? 9.336 7.852 9.688 1 97.19 120 ALA B O 1
ATOM 5078 N N . ALA B 1 121 ? 7.105 8.023 10.055 1 96.62 121 ALA B N 1
ATOM 5079 C CA . ALA B 1 121 ? 6.895 6.648 9.594 1 96.62 121 ALA B CA 1
ATOM 5080 C C . ALA B 1 121 ? 5.41 6.355 9.414 1 96.62 121 ALA B C 1
ATOM 5082 O O . ALA B 1 121 ? 4.574 6.852 10.172 1 96.62 121 ALA B O 1
ATOM 5083 N N . GLY B 1 122 ? 5.109 5.531 8.422 1 96.69 122 GLY B N 1
ATOM 5084 C CA . GLY B 1 122 ? 3.785 4.98 8.188 1 96.69 122 GLY B CA 1
ATOM 5085 C C . GLY B 1 122 ? 3.773 3.859 7.168 1 96.69 122 GLY B C 1
ATOM 5086 O O . GLY B 1 122 ? 4.352 3.992 6.086 1 96.69 122 GLY B O 1
ATOM 5087 N N . ASP B 1 123 ? 3.186 2.75 7.543 1 96.5 123 ASP B N 1
ATOM 5088 C CA . ASP B 1 123 ? 3.033 1.585 6.676 1 96.5 123 ASP B CA 1
ATOM 5089 C C . ASP B 1 123 ? 4.371 1.178 6.062 1 96.5 123 ASP B C 1
ATOM 5091 O O . ASP B 1 123 ? 4.438 0.826 4.883 1 96.5 123 ASP B O 1
ATOM 5095 N N . GLY B 1 124 ? 5.402 1.3 6.793 1 96.62 124 GLY B N 1
ATOM 5096 C CA . GLY B 1 124 ? 6.703 0.776 6.406 1 96.62 124 GLY B CA 1
ATOM 5097 C C . GLY B 1 124 ? 7.555 1.781 5.652 1 96.62 124 GLY B C 1
ATOM 5098 O O . GLY B 1 124 ? 8.695 1.494 5.301 1 96.62 124 GLY B O 1
ATOM 5099 N N . LEU B 1 125 ? 7.031 2.973 5.41 1 98.06 125 LEU B N 1
ATOM 5100 C CA . LEU B 1 125 ? 7.758 4.008 4.688 1 98.06 125 LEU B CA 1
ATOM 5101 C C . LEU B 1 125 ? 7.883 5.273 5.527 1 98.06 125 LEU B C 1
ATOM 5103 O O . LEU B 1 125 ? 7.207 5.414 6.551 1 98.06 125 LEU B O 1
ATOM 5107 N N . SER B 1 126 ? 8.828 6.141 5.125 1 98.5 126 SER B N 1
ATOM 5108 C CA . SER B 1 126 ? 8.977 7.441 5.773 1 98.5 126 SER B CA 1
ATOM 5109 C C . SER B 1 126 ? 8.852 8.578 4.766 1 98.5 126 SER B C 1
ATOM 5111 O O . SER B 1 126 ? 8.672 9.734 5.145 1 98.5 126 SER B O 1
ATOM 5113 N N . SER B 1 127 ? 8.945 8.273 3.533 1 98.56 127 SER B N 1
ATOM 5114 C CA . SER B 1 127 ? 8.727 9.242 2.469 1 98.56 127 SER B CA 1
ATOM 5115 C C . SER B 1 127 ? 8.367 8.555 1.156 1 98.56 127 SER B C 1
ATOM 5117 O O . SER B 1 127 ? 8.656 7.375 0.964 1 98.56 127 SER B O 1
ATOM 5119 N N . SER B 1 128 ? 7.664 9.219 0.336 1 98.44 128 SER B N 1
ATOM 5120 C CA . SER B 1 128 ? 7.344 8.766 -1.013 1 98.44 128 SER B CA 1
ATOM 5121 C C . SER B 1 128 ? 7.203 9.945 -1.973 1 98.44 128 SER B C 1
ATOM 5123 O O . SER B 1 128 ? 6.855 11.047 -1.559 1 98.44 128 SER B O 1
ATOM 5125 N N . ILE B 1 129 ? 7.566 9.734 -3.213 1 98.56 129 ILE B N 1
ATOM 5126 C CA . ILE B 1 129 ? 7.457 10.727 -4.273 1 98.56 129 ILE B CA 1
ATOM 5127 C C . ILE B 1 129 ? 6.684 10.141 -5.453 1 98.56 129 ILE B C 1
ATOM 5129 O O . ILE B 1 129 ? 7.012 9.055 -5.941 1 98.56 129 ILE B O 1
ATOM 5133 N N . TYR B 1 130 ? 5.68 10.812 -5.887 1 98.5 130 TYR B N 1
ATOM 5134 C CA . TYR B 1 130 ? 4.852 10.414 -7.016 1 98.5 130 TYR B CA 1
ATOM 5135 C C . TYR B 1 130 ? 4.906 11.453 -8.125 1 98.5 130 TYR B C 1
ATOM 5137 O O . TYR B 1 130 ? 4.945 12.656 -7.855 1 98.5 130 TYR B O 1
ATOM 5145 N N . VAL B 1 131 ? 4.918 11.039 -9.352 1 98 131 VAL B N 1
ATOM 5146 C CA . VAL B 1 131 ? 4.488 11.883 -10.461 1 98 131 VAL B CA 1
ATOM 5147 C C . VAL B 1 131 ? 2.979 11.766 -10.648 1 98 131 VAL B C 1
ATOM 5149 O O . VAL B 1 131 ? 2.465 10.672 -10.906 1 98 131 VAL B O 1
ATOM 5152 N N . ALA B 1 132 ? 2.316 12.805 -10.398 1 97.94 132 ALA B N 1
ATOM 5153 C CA . ALA B 1 132 ? 0.861 12.828 -10.539 1 97.94 132 ALA B CA 1
ATOM 5154 C C . ALA B 1 132 ? 0.441 13.492 -11.844 1 97.94 132 ALA B C 1
ATOM 5156 O O . ALA B 1 132 ? 0.977 14.531 -12.219 1 97.94 132 ALA B O 1
ATOM 5157 N N . ARG B 1 133 ? -0.426 12.898 -12.586 1 96.31 133 ARG B N 1
ATOM 5158 C CA . ARG B 1 133 ? -0.933 13.383 -13.867 1 96.31 133 ARG B CA 1
ATOM 5159 C C . ARG B 1 133 ? -2.393 12.984 -14.062 1 96.31 133 ARG B C 1
ATOM 5161 O O . ARG B 1 133 ? -2.734 11.805 -13.992 1 96.31 133 ARG B O 1
ATOM 5168 N N . ASP B 1 134 ? -3.254 13.93 -14.227 1 95.62 134 ASP B N 1
ATOM 5169 C CA . ASP B 1 134 ? -4.672 13.711 -14.492 1 95.62 134 ASP B CA 1
ATOM 5170 C C . ASP B 1 134 ? -5.309 12.844 -13.414 1 95.62 134 ASP B C 1
ATOM 5172 O O . ASP B 1 134 ? -6.062 11.914 -13.719 1 95.62 134 ASP B O 1
ATOM 5176 N N . GLY B 1 135 ? -4.895 13.062 -12.234 1 96.25 135 GLY B N 1
ATOM 5177 C CA . GLY B 1 135 ? -5.484 12.359 -11.109 1 96.25 135 GLY B CA 1
ATOM 5178 C C . GLY B 1 135 ? -4.766 11.062 -10.773 1 96.25 135 GLY B C 1
ATOM 5179 O O . GLY B 1 135 ? -4.973 10.492 -9.695 1 96.25 135 GLY B O 1
ATOM 5180 N N . GLU B 1 136 ? -3.93 10.609 -11.672 1 96.25 136 GLU B N 1
ATOM 5181 C CA . GLU B 1 136 ? -3.145 9.398 -11.43 1 96.25 136 GLU B CA 1
ATOM 5182 C C . GLU B 1 136 ? -1.873 9.711 -10.641 1 96.25 136 GLU B C 1
ATOM 5184 O O . GLU B 1 136 ? -1.302 10.797 -10.789 1 96.25 136 GLU B O 1
ATOM 5189 N N . MET B 1 137 ? -1.462 8.836 -9.805 1 97.81 137 MET B N 1
ATOM 5190 C CA . MET B 1 137 ? -0.242 9.008 -9.023 1 97.81 137 MET B CA 1
ATOM 5191 C C . MET B 1 137 ? 0.692 7.816 -9.195 1 97.81 137 MET B C 1
ATOM 5193 O O . MET B 1 137 ? 0.349 6.695 -8.82 1 97.81 137 MET B O 1
ATOM 5197 N N . ILE B 1 138 ? 1.86 8.016 -9.781 1 97.69 138 ILE B N 1
ATOM 5198 C CA . ILE B 1 138 ? 2.844 6.969 -10.047 1 97.69 138 ILE B CA 1
ATOM 5199 C C . ILE B 1 138 ? 4.066 7.172 -9.156 1 97.69 138 ILE B C 1
ATOM 5201 O O . ILE B 1 138 ? 4.75 8.195 -9.25 1 97.69 138 ILE B O 1
ATOM 5205 N N . ARG B 1 139 ? 4.371 6.219 -8.312 1 98.19 139 ARG B N 1
ATOM 5206 C CA . ARG B 1 139 ? 5.484 6.328 -7.375 1 98.19 139 ARG B CA 1
ATOM 5207 C C . ARG B 1 139 ? 6.824 6.195 -8.094 1 98.19 139 ARG B C 1
ATOM 5209 O O . ARG B 1 139 ? 7.051 5.227 -8.82 1 98.19 139 ARG B O 1
ATOM 5216 N N . ILE B 1 140 ? 7.727 7.094 -7.797 1 96.62 140 ILE B N 1
ATOM 5217 C CA . ILE B 1 140 ? 9.008 7.039 -8.492 1 96.62 140 ILE B CA 1
ATOM 5218 C C . ILE B 1 140 ? 10.141 6.902 -7.48 1 96.62 140 ILE B C 1
ATOM 5220 O O . ILE B 1 140 ? 11.273 6.594 -7.848 1 96.62 140 ILE B O 1
ATOM 5224 N N . ALA B 1 141 ? 9.852 7.148 -6.215 1 97.31 141 ALA B N 1
ATOM 5225 C CA . ALA B 1 141 ? 10.859 7.02 -5.164 1 97.31 141 ALA B CA 1
ATOM 5226 C C . ALA B 1 141 ? 10.211 6.793 -3.803 1 97.31 141 ALA B C 1
ATOM 5228 O O . ALA B 1 141 ? 9.031 7.102 -3.611 1 97.31 141 ALA B O 1
ATOM 5229 N N . GLN B 1 142 ? 10.922 6.266 -2.891 1 98.31 142 GLN B N 1
ATOM 5230 C CA . GLN B 1 142 ? 10.469 6.027 -1.524 1 98.31 142 GLN B CA 1
ATOM 5231 C C . GLN B 1 142 ? 11.648 5.883 -0.567 1 98.31 142 GLN B C 1
ATOM 5233 O O . GLN B 1 142 ? 12.781 5.668 -1 1 98.31 142 GLN B O 1
ATOM 5238 N N . SER B 1 143 ? 11.438 6.09 0.675 1 98.31 143 SER B N 1
ATOM 5239 C CA . SER B 1 143 ? 12.352 5.738 1.756 1 98.31 143 SER B CA 1
ATOM 5240 C C . SER B 1 143 ? 11.672 4.832 2.779 1 98.31 143 SER B C 1
ATOM 5242 O O . SER B 1 143 ? 10.492 5.008 3.09 1 98.31 143 SER B O 1
ATOM 5244 N N . THR B 1 144 ? 12.398 3.857 3.336 1 97.94 144 THR B N 1
ATOM 5245 C CA . THR B 1 144 ? 11.852 2.973 4.355 1 97.94 144 THR B CA 1
ATOM 5246 C C . THR B 1 144 ? 11.711 3.703 5.688 1 97.94 144 THR B C 1
ATOM 5248 O O . THR B 1 144 ? 12.258 4.789 5.867 1 97.94 144 THR B O 1
ATOM 5251 N N . TYR B 1 145 ? 10.992 3.096 6.605 1 97.56 145 TYR B N 1
ATOM 5252 C CA . TYR B 1 145 ? 10.727 3.729 7.895 1 97.56 145 TYR B CA 1
ATOM 5253 C C . TYR B 1 145 ? 12.023 3.896 8.688 1 97.56 145 TYR B C 1
ATOM 5255 O O . TYR B 1 145 ? 12.086 4.707 9.617 1 97.56 145 TYR B O 1
ATOM 5263 N N . ILE B 1 146 ? 13.094 3.174 8.328 1 97.56 146 ILE B N 1
ATOM 5264 C CA . ILE B 1 146 ? 14.391 3.322 8.977 1 97.56 146 ILE B CA 1
ATOM 5265 C C . ILE B 1 146 ? 15.102 4.559 8.438 1 97.56 146 ILE B C 1
ATOM 5267 O O . ILE B 1 146 ? 15.773 5.273 9.18 1 97.56 146 ILE B O 1
ATOM 5271 N N . ASP B 1 147 ? 14.938 4.809 7.152 1 98.12 147 ASP B N 1
ATOM 5272 C CA . ASP B 1 147 ? 15.547 5.941 6.457 1 98.12 147 ASP B CA 1
ATOM 5273 C C . ASP B 1 147 ? 14.656 7.18 6.539 1 98.12 147 ASP B C 1
ATOM 5275 O O . ASP B 1 147 ? 14.133 7.645 5.523 1 98.12 147 ASP B O 1
ATOM 5279 N N . SER B 1 148 ? 14.547 7.703 7.746 1 98.44 148 SER B N 1
ATOM 5280 C CA . SER B 1 148 ? 13.492 8.688 8 1 98.44 148 SER B CA 1
ATOM 5281 C C . SER B 1 148 ? 14.086 10.023 8.422 1 98.44 148 SER B C 1
ATOM 5283 O O . SER B 1 148 ? 14.688 10.133 9.492 1 98.44 148 SER B O 1
ATOM 5285 N N . LEU B 1 149 ? 13.836 11 7.551 1 98.56 149 LEU B N 1
ATOM 5286 C CA . LEU B 1 149 ? 14.203 12.367 7.918 1 98.56 149 LEU B CA 1
ATOM 5287 C C . LEU B 1 149 ? 13.352 12.859 9.086 1 98.56 149 LEU B C 1
ATOM 5289 O O . LEU B 1 149 ? 13.844 13.594 9.953 1 98.56 149 LEU B O 1
ATOM 5293 N N . GLY B 1 150 ? 12.078 12.484 9.125 1 98.5 150 GLY B N 1
ATOM 5294 C CA . GLY B 1 150 ? 11.195 12.844 10.227 1 98.5 150 GLY B CA 1
ATOM 5295 C C . GLY B 1 150 ? 11.633 12.258 11.555 1 98.5 150 GLY B C 1
ATOM 5296 O O . GLY B 1 150 ? 11.617 12.945 12.578 1 98.5 150 GLY B O 1
ATOM 5297 N N . ASP B 1 151 ? 12.047 11.023 11.516 1 98.31 151 ASP B N 1
ATOM 5298 C CA . ASP B 1 151 ? 12.5 10.391 12.75 1 98.31 151 ASP B CA 1
ATOM 5299 C C . ASP B 1 151 ? 13.812 10.992 13.227 1 98.31 151 ASP B C 1
ATOM 5301 O O . ASP B 1 151 ? 14.047 11.109 14.438 1 98.31 151 ASP B O 1
ATOM 5305 N N . PHE B 1 152 ? 14.695 11.336 12.281 1 98.06 152 PHE B N 1
ATOM 5306 C CA . PHE B 1 152 ? 15.93 12.023 12.641 1 98.06 152 PHE B CA 1
ATOM 5307 C C . PHE B 1 152 ? 15.633 13.281 13.453 1 98.06 152 PHE B C 1
ATOM 5309 O O . PHE B 1 152 ? 16.172 13.461 14.547 1 98.06 152 PHE B O 1
ATOM 5316 N N . TYR B 1 153 ? 14.75 14.062 12.945 1 98.62 153 TYR B N 1
ATOM 5317 C CA . TYR B 1 153 ? 14.414 15.312 13.609 1 98.62 153 TYR B CA 1
ATOM 5318 C C . TYR B 1 153 ? 13.703 15.055 14.938 1 98.62 153 TYR B C 1
ATOM 5320 O O . TYR B 1 153 ? 13.93 15.773 15.914 1 98.62 153 TYR B O 1
ATOM 5328 N N . ALA B 1 154 ? 12.852 14.039 15 1 98.44 154 ALA B N 1
ATOM 5329 C CA . ALA B 1 154 ? 12.172 13.641 16.234 1 98.44 154 ALA B CA 1
ATOM 5330 C C . ALA B 1 154 ? 13.172 13.195 17.297 1 98.44 154 ALA B C 1
ATOM 5332 O O . ALA B 1 154 ? 13 13.492 18.484 1 98.44 154 ALA B O 1
ATOM 5333 N N . SER B 1 155 ? 14.188 12.484 16.891 1 98.31 155 SER B N 1
ATOM 5334 C CA . SER B 1 155 ? 15.211 12.016 17.812 1 98.31 155 SER B CA 1
ATOM 5335 C C . SER B 1 155 ? 16 13.18 18.391 1 98.31 155 SER B C 1
ATOM 5337 O O . SER B 1 155 ? 16.391 13.156 19.562 1 98.31 155 SER B O 1
ATOM 5339 N N . VAL B 1 156 ? 16.266 14.164 17.562 1 98.44 156 VAL B N 1
ATOM 5340 C CA . VAL B 1 156 ? 16.922 15.367 18.047 1 98.44 156 VAL B CA 1
ATOM 5341 C C . VAL B 1 156 ? 16.031 16.078 19.062 1 98.44 156 VAL B C 1
ATOM 5343 O O . VAL B 1 156 ? 16.5 16.562 20.094 1 98.44 156 VAL B O 1
ATOM 5346 N N . THR B 1 157 ? 14.758 16.125 18.75 1 98.5 157 THR B N 1
ATOM 5347 C CA . THR B 1 157 ? 13.773 16.734 19.641 1 98.5 157 THR B CA 1
ATOM 5348 C C . THR B 1 157 ? 13.805 16.062 21 1 98.5 157 THR B C 1
ATOM 5350 O O . THR B 1 157 ? 13.836 16.734 22.047 1 98.5 157 THR B O 1
ATOM 5353 N N . GLU B 1 158 ? 13.82 14.758 20.984 1 98.25 158 GLU B N 1
ATOM 5354 C CA . GLU B 1 158 ? 13.883 13.984 22.219 1 98.25 158 GLU B CA 1
ATOM 5355 C C . GLU B 1 158 ? 15.211 14.18 22.938 1 98.25 158 GLU B C 1
ATOM 5357 O O . GLU B 1 158 ? 15.25 14.312 24.156 1 98.25 158 GLU B O 1
ATOM 5362 N N . LEU B 1 159 ? 16.281 14.195 22.234 1 98.25 159 LEU B N 1
ATOM 5363 C CA . LEU B 1 159 ? 17.609 14.406 22.766 1 98.25 159 LEU B CA 1
ATOM 5364 C C . LEU B 1 159 ? 17.672 15.688 23.594 1 98.25 159 LEU B C 1
ATOM 5366 O O . LEU B 1 159 ? 18.297 15.727 24.656 1 98.25 159 LEU B O 1
ATOM 5370 N N . LEU B 1 160 ? 16.953 16.719 23.109 1 98.25 160 LEU B N 1
ATOM 5371 C CA . LEU B 1 160 ? 17.031 18.031 23.719 1 98.25 160 LEU B CA 1
ATOM 5372 C C . LEU B 1 160 ? 16 18.172 24.844 1 98.25 160 LEU B C 1
ATOM 5374 O O . LEU B 1 160 ? 15.789 19.281 25.359 1 98.25 160 LEU B O 1
ATOM 5378 N N . GLY B 1 161 ? 15.32 17.125 25.125 1 97.5 161 GLY B N 1
ATOM 5379 C CA . GLY B 1 161 ? 14.461 17.094 26.297 1 97.5 161 GLY B CA 1
ATOM 5380 C C . GLY B 1 161 ? 13.023 17.469 25.984 1 97.5 161 GLY B C 1
ATOM 5381 O O . GLY B 1 161 ? 12.211 17.656 26.891 1 97.5 161 GLY B O 1
ATOM 5382 N N . PHE B 1 162 ? 12.742 17.641 24.734 1 96.75 162 PHE B N 1
ATOM 5383 C CA . PHE B 1 162 ? 11.375 17.922 24.312 1 96.75 162 PHE B CA 1
ATOM 5384 C C . PHE B 1 162 ? 10.648 16.641 23.922 1 96.75 162 PHE B C 1
ATOM 5386 O O . PHE B 1 162 ? 11.258 15.57 23.859 1 96.75 162 PHE B O 1
ATOM 5393 N N . LYS B 1 163 ? 9.328 16.719 23.781 1 94.19 163 LYS B N 1
ATOM 5394 C CA . LYS B 1 163 ? 8.516 15.539 23.453 1 94.19 163 LYS B CA 1
ATOM 5395 C C . LYS B 1 163 ? 8.492 15.305 21.938 1 94.19 163 LYS B C 1
ATOM 5397 O O . LYS B 1 163 ? 7.922 16.094 21.188 1 94.19 163 LYS B O 1
ATOM 5402 N N . PRO B 1 164 ? 9.039 14.141 21.484 1 94.25 164 PRO B N 1
ATOM 5403 C CA . PRO B 1 164 ? 9.008 13.844 20.047 1 94.25 164 PRO B CA 1
ATOM 5404 C C . PRO B 1 164 ? 7.582 13.695 19.516 1 94.25 164 PRO B C 1
ATOM 5406 O O . PRO B 1 164 ? 6.691 13.234 20.219 1 94.25 164 PRO B O 1
ATOM 5409 N N . MET B 1 165 ? 7.348 14.055 18.188 1 90.19 165 MET B N 1
ATOM 5410 C CA . MET B 1 165 ? 6.078 14 17.469 1 90.19 165 MET B CA 1
ATOM 5411 C C . MET B 1 165 ? 5.121 15.078 17.969 1 90.19 165 MET B C 1
ATOM 5413 O O . MET B 1 165 ? 3.938 15.07 17.625 1 90.19 165 MET B O 1
ATOM 5417 N N . ARG B 1 166 ? 5.676 15.977 18.781 1 90.69 166 ARG B N 1
ATOM 5418 C CA . ARG B 1 166 ? 4.832 17.047 19.328 1 90.69 166 ARG B CA 1
ATOM 5419 C C . ARG B 1 166 ? 5.562 18.375 19.312 1 90.69 166 ARG B C 1
ATOM 5421 O O . ARG B 1 166 ? 4.949 19.422 19.078 1 90.69 166 ARG B O 1
ATOM 5428 N N . HIS B 1 167 ? 6.883 18.328 19.672 1 94.62 167 HIS B N 1
ATOM 5429 C CA . HIS B 1 167 ? 7.582 19.578 19.984 1 94.62 167 HIS B CA 1
ATOM 5430 C C . HIS B 1 167 ? 8.672 19.875 18.953 1 94.62 167 HIS B C 1
ATOM 5432 O O . HIS B 1 167 ? 9.656 20.547 19.25 1 94.62 167 HIS B O 1
ATOM 5438 N N . GLU B 1 168 ? 8.547 19.297 17.766 1 96.31 168 GLU B N 1
ATOM 5439 C CA . GLU B 1 168 ? 9.547 19.547 16.734 1 96.31 168 GLU B CA 1
ATOM 5440 C C . GLU B 1 168 ? 9.609 21.047 16.391 1 96.31 168 GLU B C 1
ATOM 5442 O O . GLU B 1 168 ? 10.68 21.562 16.078 1 96.31 168 GLU B O 1
ATOM 5447 N N . GLY B 1 169 ? 8.477 21.719 16.469 1 95.12 169 GLY B N 1
ATOM 5448 C CA . GLY B 1 169 ? 8.445 23.156 16.219 1 95.12 169 GLY B CA 1
ATOM 5449 C C . GLY B 1 169 ? 9.297 23.938 17.203 1 95.12 169 GLY B C 1
ATOM 5450 O O . GLY B 1 169 ? 9.852 24.984 16.859 1 95.12 169 GLY B O 1
ATOM 5451 N N . LYS B 1 170 ? 9.414 23.453 18.438 1 95.38 170 LYS B N 1
ATOM 5452 C CA . LYS B 1 170 ? 10.242 24.109 19.438 1 95.38 170 LYS B CA 1
ATOM 5453 C C . LYS B 1 170 ? 11.719 24.062 19.062 1 95.38 170 LYS B C 1
ATOM 5455 O O . LYS B 1 170 ? 12.453 25.031 19.25 1 95.38 170 LYS B O 1
ATOM 5460 N N . VAL B 1 171 ? 12.047 22.891 18.516 1 97.25 171 VAL B N 1
ATOM 5461 C CA . VAL B 1 171 ? 13.422 22.734 18.078 1 97.25 171 VAL B CA 1
ATOM 5462 C C . VAL B 1 171 ? 13.711 23.688 16.906 1 97.25 171 VAL B C 1
ATOM 5464 O O . VAL B 1 171 ? 14.758 24.328 16.875 1 97.25 171 VAL B O 1
ATOM 5467 N N . MET B 1 172 ? 12.812 23.734 15.992 1 97.5 172 MET B N 1
ATOM 5468 C CA . MET B 1 172 ? 12.93 24.656 14.875 1 97.5 172 MET B CA 1
ATOM 5469 C C . MET B 1 172 ? 13.086 26.094 15.367 1 97.5 172 MET B C 1
ATOM 5471 O O . MET B 1 172 ? 13.945 26.828 14.883 1 97.5 172 MET B O 1
ATOM 5475 N N . SER B 1 173 ? 12.289 26.5 16.344 1 96.19 173 SER B N 1
ATOM 5476 C CA . SER B 1 173 ? 12.336 27.859 16.906 1 96.19 173 SER B CA 1
ATOM 5477 C C . SER B 1 173 ? 13.648 28.109 17.641 1 96.19 173 SER B C 1
ATOM 5479 O O . SER B 1 173 ? 14.25 29.172 17.5 1 96.19 173 SER B O 1
ATOM 5481 N N . LEU B 1 174 ? 14.047 27.141 18.422 1 96.38 174 LEU B N 1
ATOM 5482 C CA . LEU B 1 174 ? 15.281 27.234 19.188 1 96.38 174 LEU B CA 1
ATOM 5483 C C . LEU B 1 174 ? 16.484 27.422 18.281 1 96.38 174 LEU B C 1
ATOM 5485 O O . LEU B 1 174 ? 17.453 28.094 18.641 1 96.38 174 LEU B O 1
ATOM 5489 N N . ALA B 1 175 ? 16.453 26.812 17.156 1 97.69 175 ALA B N 1
ATOM 5490 C CA . ALA B 1 175 ? 17.531 26.828 16.172 1 97.69 175 ALA B CA 1
ATOM 5491 C C . ALA B 1 175 ? 17.891 28.266 15.789 1 97.69 175 ALA B C 1
ATOM 5493 O O . ALA B 1 175 ? 19.062 28.562 15.516 1 97.69 175 ALA B O 1
ATOM 5494 N N . ALA B 1 176 ? 16.953 29.188 15.812 1 96.25 176 ALA B N 1
ATOM 5495 C CA . ALA B 1 176 ? 17.141 30.562 15.375 1 96.25 176 ALA B CA 1
ATOM 5496 C C . ALA B 1 176 ? 18.047 31.328 16.344 1 96.25 176 ALA B C 1
ATOM 5498 O O . ALA B 1 176 ? 18.562 32.375 16.016 1 96.25 176 ALA B O 1
ATOM 5499 N N . TYR B 1 177 ? 18.266 30.812 17.547 1 96.25 177 TYR B N 1
ATOM 5500 C CA . TYR B 1 177 ? 19.031 31.5 18.594 1 96.25 177 TYR B CA 1
ATOM 5501 C C . TYR B 1 177 ? 20.5 31.125 18.516 1 96.25 177 TYR B C 1
ATOM 5503 O O . TYR B 1 177 ? 21.312 31.641 19.297 1 96.25 177 TYR B O 1
ATOM 5511 N N . GLY B 1 178 ? 20.812 30.234 17.562 1 95.88 178 GLY B N 1
ATOM 5512 C CA . GLY B 1 178 ? 22.203 29.812 17.484 1 95.88 178 GLY B CA 1
ATOM 5513 C C . GLY B 1 178 ? 22.672 29.578 16.062 1 95.88 178 GLY B C 1
ATOM 5514 O O . GLY B 1 178 ? 21.984 29.938 15.102 1 95.88 178 GLY B O 1
ATOM 5515 N N . LYS B 1 179 ? 23.938 29.109 15.953 1 96.69 179 LYS B N 1
ATOM 5516 C CA . LYS B 1 179 ? 24.547 28.766 14.672 1 96.69 179 LYS B CA 1
ATOM 5517 C C . LYS B 1 179 ? 24.891 27.281 14.609 1 96.69 179 LYS B C 1
ATOM 5519 O O . LYS B 1 179 ? 25.297 26.688 15.609 1 96.69 179 LYS B O 1
ATOM 5524 N N . PRO B 1 180 ? 24.672 26.766 13.406 1 97.62 180 PRO B N 1
ATOM 5525 C CA . PRO B 1 180 ? 25.062 25.359 13.273 1 97.62 180 PRO B CA 1
ATOM 5526 C C . PRO B 1 180 ? 26.516 25.125 13.633 1 97.62 180 PRO B C 1
ATOM 5528 O O . PRO B 1 180 ? 27.391 25.906 13.242 1 97.62 180 PRO B O 1
ATOM 5531 N N . ALA B 1 181 ? 26.781 24.094 14.336 1 97.19 181 ALA B N 1
ATOM 5532 C CA . ALA B 1 181 ? 28.141 23.797 14.805 1 97.19 181 ALA B CA 1
ATOM 5533 C C . ALA B 1 181 ? 28.562 22.391 14.422 1 97.19 181 ALA B C 1
ATOM 5535 O O . ALA B 1 181 ? 29.75 22.047 14.492 1 97.19 181 ALA B O 1
ATOM 5536 N N . TYR B 1 182 ? 27.688 21.578 14.008 1 96.56 182 TYR B N 1
ATOM 5537 C CA . TYR B 1 182 ? 27.953 20.172 13.734 1 96.56 182 TYR B CA 1
ATOM 5538 C C . TYR B 1 182 ? 27.609 19.812 12.297 1 96.56 182 TYR B C 1
ATOM 5540 O O . TYR B 1 182 ? 26.609 20.312 11.742 1 96.56 182 TYR B O 1
ATOM 5548 N N . ASP B 1 183 ? 28.422 19.016 11.656 1 95.5 183 ASP B N 1
ATOM 5549 C CA . ASP B 1 183 ? 28.109 18.406 10.367 1 95.5 183 ASP B CA 1
ATOM 5550 C C . ASP B 1 183 ? 27.391 17.078 10.555 1 95.5 183 ASP B C 1
ATOM 5552 O O . ASP B 1 183 ? 27.938 16.141 11.133 1 95.5 183 ASP B O 1
ATOM 5556 N N . LEU B 1 184 ? 26.203 17.031 10.062 1 97.06 184 LEU B N 1
ATOM 5557 C CA . LEU B 1 184 ? 25.359 15.867 10.328 1 97.06 184 LEU B CA 1
ATOM 5558 C C . LEU B 1 184 ? 25.234 15 9.086 1 97.06 184 LEU B C 1
ATOM 5560 O O . LEU B 1 184 ? 24.344 14.141 9.008 1 97.06 184 LEU B O 1
ATOM 5564 N N . SER B 1 185 ? 26.094 15.094 8.102 1 95.19 185 SER B N 1
ATOM 5565 C CA . SER B 1 185 ? 26.062 14.367 6.84 1 95.19 185 SER B CA 1
ATOM 5566 C C . SER B 1 185 ? 26.297 12.875 7.059 1 95.19 185 SER B C 1
ATOM 5568 O O . SER B 1 185 ? 25.875 12.047 6.246 1 95.19 185 SER B O 1
ATOM 5570 N N . SER B 1 186 ? 26.969 12.57 8.164 1 94.56 186 SER B N 1
ATOM 5571 C CA . SER B 1 186 ? 27.266 11.172 8.453 1 94.56 186 SER B CA 1
ATOM 5572 C C . SER B 1 186 ? 26.078 10.484 9.117 1 94.56 186 SER B C 1
ATOM 5574 O O . SER B 1 186 ? 26.078 9.258 9.281 1 94.56 186 SER B O 1
ATOM 5576 N N . ILE B 1 187 ? 25.109 11.242 9.477 1 97.06 187 ILE B N 1
ATOM 5577 C CA . ILE B 1 187 ? 23.953 10.68 10.148 1 97.06 187 ILE B CA 1
ATOM 5578 C C . ILE B 1 187 ? 22.891 10.312 9.117 1 97.06 187 ILE B C 1
ATOM 5580 O O . ILE B 1 187 ? 22.438 9.164 9.07 1 97.06 187 ILE B O 1
ATOM 5584 N N . ILE B 1 188 ? 22.516 11.25 8.289 1 97.94 188 ILE B N 1
ATOM 5585 C CA . ILE B 1 188 ? 21.5 11.016 7.266 1 97.94 188 ILE B CA 1
ATOM 5586 C C . ILE B 1 188 ? 21.797 11.875 6.039 1 97.94 188 ILE B C 1
ATOM 5588 O O . ILE B 1 188 ? 22.234 13.023 6.168 1 97.94 188 ILE B O 1
ATOM 5592 N N . GLU B 1 189 ? 21.625 11.344 4.883 1 97.69 189 GLU B N 1
ATOM 5593 C CA . GLU B 1 189 ? 21.859 12.047 3.623 1 97.69 189 GLU B CA 1
ATOM 5594 C C . GLU B 1 189 ? 20.844 11.625 2.561 1 97.69 189 GLU B C 1
ATOM 5596 O O . GLU B 1 189 ? 20 10.75 2.803 1 97.69 189 GLU B O 1
ATOM 5601 N N . LEU B 1 190 ? 20.828 12.359 1.482 1 96.81 190 LEU B N 1
ATOM 5602 C CA . LEU B 1 190 ? 20 11.992 0.338 1 96.81 190 LEU B CA 1
ATOM 5603 C C . LEU B 1 190 ? 20.719 11 -0.565 1 96.81 190 LEU B C 1
ATOM 5605 O O . LEU B 1 190 ? 21.922 11.148 -0.827 1 96.81 190 LEU B O 1
ATOM 5609 N N . ASN B 1 191 ? 20.125 9.961 -0.965 1 95.38 191 ASN B N 1
ATOM 5610 C CA . ASN B 1 191 ? 20.516 9 -1.987 1 95.38 191 ASN B CA 1
ATOM 5611 C C . ASN B 1 191 ? 19.547 8.984 -3.158 1 95.38 191 ASN B C 1
ATOM 5613 O O . ASN B 1 191 ? 18.609 8.172 -3.188 1 95.38 191 ASN B O 1
ATOM 5617 N N . GLY B 1 192 ? 19.906 9.789 -4.234 1 93.88 192 GLY B N 1
ATOM 5618 C CA . GLY B 1 192 ? 18.875 10.078 -5.223 1 93.88 192 GLY B CA 1
ATOM 5619 C C . GLY B 1 192 ? 17.719 10.875 -4.664 1 93.88 192 GLY B C 1
ATOM 5620 O O . GLY B 1 192 ? 17.906 11.953 -4.105 1 93.88 192 GLY B O 1
ATOM 5621 N N . LEU B 1 193 ? 16.562 10.273 -4.754 1 96.5 193 LEU B N 1
ATOM 5622 C CA . LEU B 1 193 ? 15.375 10.93 -4.234 1 96.5 193 LEU B CA 1
ATOM 5623 C C . LEU B 1 193 ? 14.906 10.266 -2.943 1 96.5 193 LEU B C 1
ATOM 5625 O O . LEU B 1 193 ? 13.781 10.5 -2.492 1 96.5 193 LEU B O 1
ATOM 5629 N N . SER B 1 194 ? 15.781 9.453 -2.344 1 97 194 SER B N 1
ATOM 5630 C CA . SER B 1 194 ? 15.492 8.766 -1.089 1 97 194 SER B CA 1
ATOM 5631 C C . SER B 1 194 ? 16.469 9.18 0.007 1 97 194 SER B C 1
ATOM 5633 O O . SER B 1 194 ? 17.547 9.711 -0.28 1 97 194 SER B O 1
ATOM 5635 N N . PHE B 1 195 ? 16.031 8.969 1.222 1 97.94 195 PHE B N 1
ATOM 5636 C CA . PHE B 1 195 ? 16.922 9.25 2.348 1 97.94 195 PHE B CA 1
ATOM 5637 C C . PHE B 1 195 ? 17.688 8 2.756 1 97.94 195 PHE B C 1
ATOM 5639 O O . PHE B 1 195 ? 17.234 6.879 2.529 1 97.94 195 PHE B O 1
ATOM 5646 N N . ASP B 1 196 ? 18.859 8.211 3.281 1 97.44 196 ASP B N 1
ATOM 5647 C CA . ASP B 1 196 ? 19.719 7.137 3.775 1 97.44 196 ASP B CA 1
ATOM 5648 C C . ASP B 1 196 ? 20.203 7.434 5.191 1 97.44 196 ASP B C 1
ATOM 5650 O O . ASP B 1 196 ? 21.047 8.312 5.391 1 97.44 196 ASP B O 1
ATOM 5654 N N . ASN B 1 197 ? 19.688 6.777 6.148 1 97.31 197 ASN B N 1
ATOM 5655 C CA . ASN B 1 197 ? 20.078 6.895 7.551 1 97.31 197 ASN B CA 1
ATOM 5656 C C . ASN B 1 197 ? 21.281 6.012 7.875 1 97.31 197 ASN B C 1
ATOM 5658 O O . ASN B 1 197 ? 21.156 4.793 7.98 1 97.31 197 ASN B O 1
ATOM 5662 N N . HIS B 1 198 ? 22.422 6.598 8.156 1 95.69 198 HIS B N 1
ATOM 5663 C CA . HIS B 1 198 ? 23.672 5.875 8.352 1 95.69 198 HIS B CA 1
ATOM 5664 C C . HIS B 1 198 ? 23.781 5.324 9.766 1 95.69 198 HIS B C 1
ATOM 5666 O O . HIS B 1 198 ? 24.609 4.461 10.039 1 95.69 198 HIS B O 1
ATOM 5672 N N . LEU B 1 199 ? 22.891 5.797 10.672 1 94.75 199 LEU B N 1
ATOM 5673 C CA . LEU B 1 199 ? 22.891 5.234 12.023 1 94.75 199 LEU B CA 1
ATOM 5674 C C . LEU B 1 199 ? 22.266 3.84 12.023 1 94.75 199 LEU B C 1
ATOM 5676 O O . LEU B 1 199 ? 22.578 3.02 12.891 1 94.75 199 LEU B O 1
ATOM 5680 N N . GLY B 1 200 ? 21.312 3.635 11.133 1 93.25 200 GLY B N 1
ATOM 5681 C CA . GLY B 1 200 ? 20.656 2.344 11 1 93.25 200 GLY B CA 1
ATOM 5682 C C . GLY B 1 200 ? 19.656 2.07 12.109 1 93.25 200 GLY B C 1
ATOM 5683 O O . GLY B 1 200 ? 19.156 0.953 12.242 1 93.25 200 GLY B O 1
ATOM 5684 N N . VAL B 1 201 ? 19.453 3.059 12.977 1 94.88 201 VAL B N 1
ATOM 5685 C CA . VAL B 1 201 ? 18.5 2.922 14.07 1 94.88 201 VAL B CA 1
ATOM 5686 C C . VAL B 1 201 ? 17.578 4.137 14.102 1 94.88 201 VAL B C 1
ATOM 5688 O O . VAL B 1 201 ? 17.859 5.16 13.477 1 94.88 201 VAL B O 1
ATOM 5691 N N . ILE B 1 202 ? 16.422 4.023 14.812 1 95 202 ILE B N 1
ATOM 5692 C CA . ILE B 1 202 ? 15.43 5.082 14.93 1 95 202 ILE B CA 1
ATOM 5693 C C . ILE B 1 202 ? 14.93 5.16 16.375 1 95 202 ILE B C 1
ATOM 5695 O O . ILE B 1 202 ? 15.328 4.355 17.219 1 95 202 ILE B O 1
ATOM 5699 N N . GLY B 1 203 ? 14.125 6.121 16.672 1 95.31 203 GLY B N 1
ATOM 5700 C CA . GLY B 1 203 ? 13.508 6.25 17.984 1 95.31 203 GLY B CA 1
ATOM 5701 C C . GLY B 1 203 ? 14.523 6.457 19.094 1 95.31 203 GLY B C 1
ATOM 5702 O O . GLY B 1 203 ? 15.508 7.172 18.922 1 95.31 203 GLY B O 1
ATOM 5703 N N . VAL B 1 204 ? 14.312 5.809 20.172 1 95.81 204 VAL B N 1
ATOM 5704 C CA . VAL B 1 204 ? 15.086 6.008 21.391 1 95.81 204 VAL B CA 1
ATOM 5705 C C . VAL B 1 204 ? 16.531 5.57 21.172 1 95.81 204 VAL B C 1
ATOM 5707 O O . VAL B 1 204 ? 17.453 6.164 21.734 1 95.81 204 VAL B O 1
ATOM 5710 N N . GLU B 1 205 ? 16.719 4.566 20.344 1 97 205 GLU B N 1
ATOM 5711 C CA . GLU B 1 205 ? 18.062 4.113 20.047 1 97 205 GLU B CA 1
ATOM 5712 C C . GLU B 1 205 ? 18.844 5.184 19.281 1 97 205 GLU B C 1
ATOM 5714 O O . GLU B 1 205 ? 20.031 5.387 19.547 1 97 205 GLU B O 1
ATOM 5719 N N . ALA B 1 206 ? 18.172 5.816 18.344 1 97.38 206 ALA B N 1
ATOM 5720 C CA . ALA B 1 206 ? 18.812 6.922 17.641 1 97.38 206 ALA B CA 1
ATOM 5721 C C . ALA B 1 206 ? 19.141 8.07 18.594 1 97.38 206 ALA B C 1
ATOM 5723 O O . ALA B 1 206 ? 20.203 8.68 18.5 1 97.38 206 ALA B O 1
ATOM 5724 N N . THR B 1 207 ? 18.203 8.398 19.516 1 98.12 207 THR B N 1
ATOM 5725 C CA . THR B 1 207 ? 18.422 9.453 20.5 1 98.12 207 THR B CA 1
ATOM 5726 C C . THR B 1 207 ? 19.672 9.18 21.312 1 98.12 207 THR B C 1
ATOM 5728 O O . THR B 1 207 ? 20.484 10.086 21.531 1 98.12 207 THR B O 1
ATOM 5731 N N . ARG B 1 208 ? 19.875 7.961 21.75 1 97.88 208 ARG B N 1
ATOM 5732 C CA . ARG B 1 208 ? 21.031 7.57 22.547 1 97.88 208 ARG B CA 1
ATOM 5733 C C . ARG B 1 208 ? 22.312 7.719 21.75 1 97.88 208 ARG B C 1
ATOM 5735 O O . ARG B 1 208 ? 23.328 8.203 22.281 1 97.88 208 ARG B O 1
ATOM 5742 N N . LYS B 1 209 ? 22.266 7.293 20.516 1 97.56 209 LYS B N 1
ATOM 5743 C CA . LYS B 1 209 ? 23.438 7.406 19.672 1 97.56 209 LYS B CA 1
ATOM 5744 C C . LYS B 1 209 ? 23.812 8.867 19.438 1 97.56 209 LYS B C 1
ATOM 5746 O O . LYS B 1 209 ? 25 9.219 19.422 1 97.56 209 LYS B O 1
ATOM 5751 N N . LEU B 1 210 ? 22.828 9.695 19.234 1 97.88 210 LEU B N 1
ATOM 5752 C CA . LEU B 1 210 ? 23.062 11.117 19.031 1 97.88 210 LEU B CA 1
ATOM 5753 C C . LEU B 1 210 ? 23.625 11.758 20.297 1 97.88 210 LEU B C 1
ATOM 5755 O O . LEU B 1 210 ? 24.484 12.641 20.219 1 97.88 210 LEU B O 1
ATOM 5759 N N . ALA B 1 211 ? 23.078 11.352 21.438 1 97.88 211 ALA B N 1
ATOM 5760 C CA . ALA B 1 211 ? 23.594 11.859 22.703 1 97.88 211 ALA B CA 1
ATOM 5761 C C . ALA B 1 211 ? 25.094 11.594 22.844 1 97.88 211 ALA B C 1
ATOM 5763 O O . ALA B 1 211 ? 25.844 12.453 23.312 1 97.88 211 ALA B O 1
ATOM 5764 N N . GLU B 1 212 ? 25.5 10.383 22.469 1 97.06 212 GLU B N 1
ATOM 5765 C CA . GLU B 1 212 ? 26.906 10.016 22.5 1 97.06 212 GLU B CA 1
ATOM 5766 C C . GLU B 1 212 ? 27.719 10.852 21.516 1 97.06 212 GLU B C 1
ATOM 5768 O O . GLU B 1 212 ? 28.797 11.344 21.844 1 97.06 212 GLU B O 1
ATOM 5773 N N . LEU B 1 213 ? 27.203 10.961 20.328 1 95.81 213 LEU B N 1
ATOM 5774 C CA . LEU B 1 213 ? 27.891 11.688 19.266 1 95.81 213 LEU B CA 1
ATOM 5775 C C . LEU B 1 213 ? 28.125 13.141 19.656 1 95.81 213 LEU B C 1
ATOM 5777 O O . LEU B 1 213 ? 29.203 13.688 19.391 1 95.81 213 LEU B O 1
ATOM 5781 N N . PHE B 1 214 ? 27.109 13.812 20.344 1 96.62 214 PHE B N 1
ATOM 5782 C CA . PHE B 1 214 ? 27.188 15.227 20.672 1 96.62 214 PHE B CA 1
ATOM 5783 C C . PHE B 1 214 ? 27.766 15.414 22.078 1 96.62 214 PHE B C 1
ATOM 5785 O O . PHE B 1 214 ? 28 16.547 22.516 1 96.62 214 PHE B O 1
ATOM 5792 N N . ASP B 1 215 ? 28 14.328 22.781 1 96.25 215 ASP B N 1
ATOM 5793 C CA . ASP B 1 215 ? 28.406 14.398 24.188 1 96.25 215 ASP B CA 1
ATOM 5794 C C . ASP B 1 215 ? 27.422 15.242 24.984 1 96.25 215 ASP B C 1
ATOM 5796 O O . ASP B 1 215 ? 27.812 16.188 25.672 1 96.25 215 ASP B O 1
ATOM 5800 N N . TYR B 1 216 ? 26.172 15.023 24.766 1 96.81 216 TYR B N 1
ATOM 5801 C CA . TYR B 1 216 ? 25.094 15.734 25.438 1 96.81 216 TYR B CA 1
ATOM 5802 C C . TYR B 1 216 ? 24.516 14.906 26.594 1 96.81 216 TYR B C 1
ATOM 5804 O O . TYR B 1 216 ? 24.266 13.711 26.438 1 96.81 216 TYR B O 1
ATOM 5812 N N . PRO B 1 217 ? 24.281 15.438 27.734 1 96.5 217 PRO B N 1
ATOM 5813 C CA . PRO B 1 217 ? 23.797 14.68 28.891 1 96.5 217 PRO B CA 1
ATOM 5814 C C . PRO B 1 217 ? 22.297 14.383 28.812 1 96.5 217 PRO B C 1
ATOM 5816 O O . PRO B 1 217 ? 21.5 15.117 29.406 1 96.5 217 PRO B O 1
ATOM 5819 N N . LEU B 1 218 ? 21.938 13.242 28.328 1 95.56 218 LEU B N 1
ATOM 5820 C CA . LEU B 1 218 ? 20.562 12.852 28.109 1 95.56 218 LEU B CA 1
ATOM 5821 C C . LEU B 1 218 ? 19.781 12.797 29.422 1 95.56 218 LEU B C 1
ATOM 5823 O O . LEU B 1 218 ? 18.594 13.109 29.453 1 95.56 218 LEU B O 1
ATOM 5827 N N . ARG B 1 219 ? 20.453 12.484 30.469 1 94.88 219 ARG B N 1
ATOM 5828 C CA . ARG B 1 219 ? 19.812 12.352 31.766 1 94.88 219 ARG B CA 1
ATOM 5829 C C . ARG B 1 219 ? 19.297 13.703 32.25 1 94.88 219 ARG B C 1
ATOM 5831 O O . ARG B 1 219 ? 18.328 13.758 33.031 1 94.88 219 ARG B O 1
ATOM 5838 N N . HIS B 1 220 ? 19.859 14.805 31.797 1 95.31 220 HIS B N 1
ATOM 5839 C CA . HIS B 1 220 ? 19.484 16.141 32.25 1 95.31 220 HIS B CA 1
ATOM 5840 C C . HIS B 1 220 ? 18.719 16.906 31.172 1 95.31 220 HIS B C 1
ATOM 5842 O O . HIS B 1 220 ? 18.453 18.094 31.312 1 95.31 220 HIS B O 1
ATOM 5848 N N . ALA B 1 221 ? 18.438 16.203 30.125 1 95.94 221 ALA B N 1
ATOM 5849 C CA . ALA B 1 221 ? 17.875 16.859 28.953 1 95.94 221 ALA B CA 1
ATOM 5850 C C . ALA B 1 221 ? 16.562 17.547 29.297 1 95.94 221 ALA B C 1
ATOM 5852 O O . ALA B 1 221 ? 16.312 18.672 28.844 1 95.94 221 ALA B O 1
ATOM 5853 N N . ARG B 1 222 ? 15.742 17.016 30.141 1 94.44 222 ARG B N 1
ATOM 5854 C CA . ARG B 1 222 ? 14.438 17.562 30.5 1 94.44 222 ARG B CA 1
ATOM 5855 C C . ARG B 1 222 ? 14.594 18.812 31.344 1 94.44 222 ARG B C 1
ATOM 5857 O O . ARG B 1 222 ? 13.82 19.766 31.203 1 94.44 222 ARG B O 1
ATOM 5864 N N . GLU B 1 223 ? 15.43 18.719 32.156 1 96.31 223 GLU B N 1
ATOM 5865 C CA . GLU B 1 223 ? 15.695 19.859 33 1 96.31 223 GLU B CA 1
ATOM 5866 C C . GLU B 1 223 ? 16.219 21.047 32.188 1 96.31 223 GLU B C 1
ATOM 5868 O O . GLU B 1 223 ? 15.812 22.188 32.406 1 96.31 223 GLU B O 1
ATOM 5873 N N . ILE B 1 224 ? 17.109 20.75 31.375 1 95.94 224 ILE B N 1
ATOM 5874 C CA . ILE B 1 224 ? 17.688 21.781 30.516 1 95.94 224 ILE B CA 1
ATOM 5875 C C . ILE B 1 224 ? 16.594 22.406 29.656 1 95.94 224 ILE B C 1
ATOM 5877 O O . ILE B 1 224 ? 16.516 23.625 29.516 1 95.94 224 ILE B O 1
ATOM 5881 N N . ALA B 1 225 ? 15.734 21.578 29.094 1 96.31 225 ALA B N 1
ATOM 5882 C CA . ALA B 1 225 ? 14.625 22.031 28.266 1 96.31 225 ALA B CA 1
ATOM 5883 C C . ALA B 1 225 ? 13.695 22.953 29.062 1 96.31 225 ALA B C 1
ATOM 5885 O O . ALA B 1 225 ? 13.227 23.969 28.531 1 96.31 225 ALA B O 1
ATOM 5886 N N . LEU B 1 226 ? 13.453 22.578 30.266 1 95.06 226 LEU B N 1
ATOM 5887 C CA . LEU B 1 226 ? 12.586 23.391 31.125 1 95.06 226 LEU B CA 1
ATOM 5888 C C . LEU B 1 226 ? 13.18 24.766 31.359 1 95.06 226 LEU B C 1
ATOM 5890 O O . LEU B 1 226 ? 12.453 25.766 31.375 1 95.06 226 LEU B O 1
ATOM 5894 N N . GLN B 1 227 ? 14.414 24.812 31.578 1 94.81 227 GLN B N 1
ATOM 5895 C CA . GLN B 1 227 ? 15.102 26.094 31.766 1 94.81 227 GLN B CA 1
ATOM 5896 C C . GLN B 1 227 ? 15 26.953 30.516 1 94.81 227 GLN B C 1
ATOM 5898 O O . GLN B 1 227 ? 14.734 28.156 30.594 1 94.81 227 GLN B O 1
ATOM 5903 N N . MET B 1 228 ? 15.18 26.344 29.438 1 94.75 228 MET B N 1
ATOM 5904 C CA . MET B 1 228 ? 15.109 27.078 28.172 1 94.75 228 MET B CA 1
ATOM 5905 C C . MET B 1 228 ? 13.695 27.594 27.922 1 94.75 228 MET B C 1
ATOM 5907 O O . MET B 1 228 ? 13.508 28.703 27.422 1 94.75 228 MET B O 1
ATOM 5911 N N . LYS B 1 229 ? 12.727 26.781 28.25 1 92.38 229 LYS B N 1
ATOM 5912 C CA . LYS B 1 229 ? 11.336 27.188 28.109 1 92.38 229 LYS B CA 1
ATOM 5913 C C . LYS B 1 229 ? 11.047 28.453 28.922 1 92.38 229 LYS B C 1
ATOM 5915 O O . LYS B 1 229 ? 10.188 29.25 28.547 1 92.38 229 LYS B O 1
ATOM 5920 N N . ARG B 1 230 ? 11.859 28.625 30 1 92.06 230 ARG B N 1
ATOM 5921 C CA . ARG B 1 230 ? 11.68 29.766 30.891 1 92.06 230 ARG B CA 1
ATOM 5922 C C . ARG B 1 230 ? 12.562 30.938 30.453 1 92.06 230 ARG B C 1
ATOM 5924 O O . ARG B 1 230 ? 12.633 31.953 31.141 1 92.06 230 ARG B O 1
ATOM 5931 N N . GLY B 1 231 ? 13.227 30.75 29.375 1 91.56 231 GLY B N 1
ATOM 5932 C CA . GLY B 1 231 ? 13.977 31.859 28.812 1 91.56 231 GLY B CA 1
ATOM 5933 C C . GLY B 1 231 ? 15.438 31.859 29.219 1 91.56 231 GLY B C 1
ATOM 5934 O O . GLY B 1 231 ? 16.172 32.781 28.891 1 91.56 231 GLY B O 1
ATOM 5935 N N . LYS B 1 232 ? 15.883 30.844 29.938 1 94.62 232 LYS B N 1
ATOM 5936 C CA . LYS B 1 232 ? 17.297 30.75 30.297 1 94.62 232 LYS B CA 1
ATOM 5937 C C . LYS B 1 232 ? 18.094 30.078 29.188 1 94.62 232 LYS B C 1
ATOM 5939 O O . LYS B 1 232 ? 18.312 28.859 29.203 1 94.62 232 LYS B O 1
ATOM 5944 N N . LEU B 1 233 ? 18.672 30.891 28.391 1 95.38 233 LEU B N 1
ATOM 5945 C CA . LEU B 1 233 ? 19.281 30.359 27.188 1 95.38 233 LEU B CA 1
ATOM 5946 C C . LEU B 1 233 ? 20.797 30.531 27.219 1 95.38 233 LEU B C 1
ATOM 5948 O O . LEU B 1 233 ? 21.5 30.078 26.312 1 95.38 233 LEU B O 1
ATOM 5952 N N . GLU B 1 234 ? 21.359 31.047 28.344 1 94.56 234 GLU B N 1
ATOM 5953 C CA . GLU B 1 234 ? 22.75 31.484 28.344 1 94.56 234 GLU B CA 1
ATOM 5954 C C . GLU B 1 234 ? 23.656 30.453 28.984 1 94.56 234 GLU B C 1
ATOM 5956 O O . GLU B 1 234 ? 24.891 30.531 28.859 1 94.56 234 GLU B O 1
ATOM 5961 N N . GLY B 1 235 ? 23.141 29.5 29.578 1 94.94 235 GLY B N 1
ATOM 5962 C CA . GLY B 1 235 ? 23.953 28.484 30.203 1 94.94 235 GLY B CA 1
ATOM 5963 C C . GLY B 1 235 ? 24.734 27.641 29.203 1 94.94 235 GLY B C 1
ATOM 5964 O O . GLY B 1 235 ? 24.359 27.562 28.031 1 94.94 235 GLY B O 1
ATOM 5965 N N . LYS B 1 236 ? 25.797 26.984 29.703 1 95.56 236 LYS B N 1
ATOM 5966 C CA . LYS B 1 236 ? 26.672 26.203 28.828 1 95.56 236 LYS B CA 1
ATOM 5967 C C . LYS B 1 236 ? 25.891 25.094 28.141 1 95.56 236 LYS B C 1
ATOM 5969 O O . LYS B 1 236 ? 26.031 24.891 26.922 1 95.56 236 LYS B O 1
ATOM 5974 N N . LEU B 1 237 ? 25.125 24.375 28.891 1 96.06 237 LEU B N 1
ATOM 5975 C CA . LEU B 1 237 ? 24.375 23.25 28.328 1 96.06 237 LEU B CA 1
ATOM 5976 C C . LEU B 1 237 ? 23.25 23.75 27.422 1 96.06 237 LEU B C 1
ATOM 5978 O O . LEU B 1 237 ? 22.922 23.094 26.438 1 96.06 237 LEU B O 1
ATOM 5982 N N . GLN B 1 238 ? 22.703 24.875 27.797 1 96.94 238 GLN B N 1
ATOM 5983 C CA . GLN B 1 238 ? 21.688 25.484 26.953 1 96.94 238 GLN B CA 1
ATOM 5984 C C . GLN B 1 238 ? 22.266 25.906 25.609 1 96.94 238 GLN B C 1
ATOM 5986 O O . GLN B 1 238 ? 21.656 25.688 24.562 1 96.94 238 GLN B O 1
ATOM 5991 N N . LYS B 1 239 ? 23.391 26.469 25.656 1 96.88 239 LYS B N 1
ATOM 5992 C CA . LYS B 1 239 ? 24.062 26.875 24.422 1 96.88 239 LYS B CA 1
ATOM 5993 C C . LYS B 1 239 ? 24.375 25.672 23.547 1 96.88 239 LYS B C 1
ATOM 5995 O O . LYS B 1 239 ? 24.219 25.734 22.312 1 96.88 239 LYS B O 1
ATOM 6000 N N . LYS B 1 240 ? 24.812 24.641 24.141 1 97.12 240 LYS B N 1
ATOM 6001 C CA . LYS B 1 240 ? 25.078 23.406 23.406 1 97.12 240 LYS B CA 1
ATOM 6002 C C . LYS B 1 240 ? 23.797 22.875 22.766 1 97.12 240 LYS B C 1
ATOM 6004 O O . LYS B 1 240 ? 23.812 22.469 21.594 1 97.12 240 LYS B O 1
ATOM 6009 N N . ALA B 1 241 ? 22.734 22.875 23.547 1 98 241 ALA B N 1
ATOM 6010 C CA . ALA B 1 241 ? 21.438 22.438 23.031 1 98 241 ALA B CA 1
ATOM 6011 C C . ALA B 1 241 ? 21.016 23.266 21.812 1 98 241 ALA B C 1
ATOM 6013 O O . ALA B 1 241 ? 20.531 22.734 20.828 1 98 241 ALA B O 1
ATOM 6014 N N . ILE B 1 242 ? 21.203 24.516 21.922 1 98.12 242 ILE B N 1
ATOM 6015 C CA . ILE B 1 242 ? 20.828 25.453 20.844 1 98.12 242 ILE B CA 1
ATOM 6016 C C . ILE B 1 242 ? 21.688 25.188 19.609 1 98.12 242 ILE B C 1
ATOM 6018 O O . ILE B 1 242 ? 21.203 25.219 18.484 1 98.12 242 ILE B O 1
ATOM 6022 N N . GLU B 1 243 ? 22.969 24.875 19.781 1 98.06 243 GLU B N 1
ATOM 6023 C CA . GLU B 1 243 ? 23.859 24.531 18.672 1 98.06 243 GLU B CA 1
ATOM 6024 C C . GLU B 1 243 ? 23.406 23.25 17.984 1 98.06 243 GLU B C 1
ATOM 6026 O O . GLU B 1 243 ? 23.484 23.156 16.75 1 98.06 243 GLU B O 1
ATOM 6031 N N . ILE B 1 244 ? 23 22.281 18.797 1 98.31 244 ILE B N 1
ATOM 6032 C CA . ILE B 1 244 ? 22.5 21.031 18.25 1 98.31 244 ILE B CA 1
ATOM 6033 C C . ILE B 1 244 ? 21.234 21.281 17.438 1 98.31 244 ILE B C 1
ATOM 6035 O O . ILE B 1 244 ? 21.094 20.797 16.312 1 98.31 244 ILE B O 1
ATOM 6039 N N . ALA B 1 245 ? 20.312 22.078 18.016 1 98.5 245 ALA B N 1
ATOM 6040 C CA . ALA B 1 245 ? 19.078 22.438 17.328 1 98.5 245 ALA B CA 1
ATOM 6041 C C . ALA B 1 245 ? 19.359 23.141 16.016 1 98.5 245 ALA B C 1
ATOM 6043 O O . ALA B 1 245 ? 18.766 22.812 14.977 1 98.5 245 ALA B O 1
ATOM 6044 N N . ALA B 1 246 ? 20.25 24.109 16.078 1 98.62 246 ALA B N 1
ATOM 6045 C CA . ALA B 1 246 ? 20.625 24.875 14.891 1 98.62 246 ALA B CA 1
ATOM 6046 C C . ALA B 1 246 ? 21.234 23.969 13.82 1 98.62 246 ALA B C 1
ATOM 6048 O O . ALA B 1 246 ? 20.969 24.125 12.633 1 98.62 246 ALA B O 1
ATOM 6049 N N . SER B 1 247 ? 22.078 23.047 14.219 1 98.69 247 SER B N 1
ATOM 6050 C CA . SER B 1 247 ? 22.719 22.125 13.297 1 98.69 247 SER B CA 1
ATOM 6051 C C . SER B 1 247 ? 21.703 21.188 12.648 1 98.69 247 SER B C 1
ATOM 6053 O O . SER B 1 247 ? 21.781 20.906 11.453 1 98.69 247 SER B O 1
ATOM 6055 N N . ALA B 1 248 ? 20.797 20.656 13.453 1 98.62 248 ALA B N 1
ATOM 6056 C CA . ALA B 1 248 ? 19.766 19.766 12.938 1 98.62 248 ALA B CA 1
ATOM 6057 C C . ALA B 1 248 ? 18.875 20.484 11.93 1 98.62 248 ALA B C 1
ATOM 6059 O O . ALA B 1 248 ? 18.547 19.938 10.875 1 98.62 248 ALA B O 1
ATOM 6060 N N . GLN B 1 249 ? 18.469 21.688 12.305 1 98.62 249 GLN B N 1
ATOM 6061 C CA . GLN B 1 249 ? 17.641 22.484 11.406 1 98.62 249 GLN B CA 1
ATOM 6062 C C . GLN B 1 249 ? 18.375 22.766 10.094 1 98.62 249 GLN B C 1
ATOM 6064 O O . GLN B 1 249 ? 17.797 22.609 9.016 1 98.62 249 GLN B O 1
ATOM 6069 N N . ALA B 1 250 ? 19.578 23.188 10.18 1 98.69 250 ALA B N 1
ATOM 6070 C CA . ALA B 1 250 ? 20.375 23.484 8.992 1 98.69 250 ALA B CA 1
ATOM 6071 C C . ALA B 1 250 ? 20.531 22.25 8.109 1 98.69 250 ALA B C 1
ATOM 6073 O O . ALA B 1 250 ? 20.484 22.359 6.879 1 98.69 250 ALA B O 1
ATOM 6074 N N . HIS B 1 251 ? 20.75 21.172 8.727 1 98.62 251 HIS B N 1
ATOM 6075 C CA . HIS B 1 251 ? 20.922 19.938 7.973 1 98.62 251 HIS B CA 1
ATOM 6076 C C . HIS B 1 251 ? 19.625 19.531 7.281 1 98.62 251 HIS B C 1
ATOM 6078 O O . HIS B 1 251 ? 19.641 19.109 6.125 1 98.62 251 HIS B O 1
ATOM 6084 N N . LEU B 1 252 ? 18.516 19.594 8.008 1 98.62 252 LEU B N 1
ATOM 6085 C CA . LEU B 1 252 ? 17.203 19.312 7.418 1 98.62 252 LEU B CA 1
ATOM 6086 C C . LEU B 1 252 ? 16.953 20.203 6.203 1 98.62 252 LEU B C 1
ATOM 6088 O O . LEU B 1 252 ? 16.531 19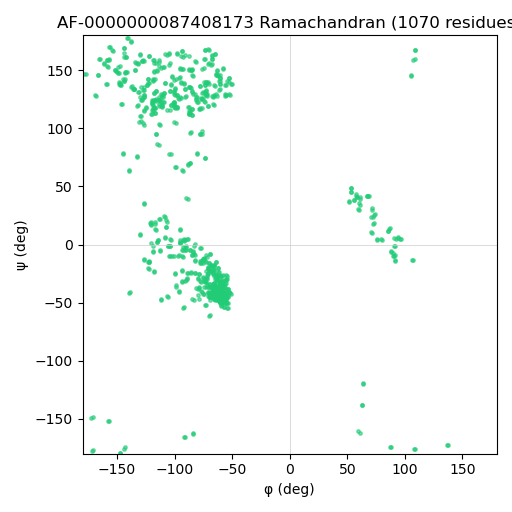.734 5.152 1 98.62 252 LEU B O 1
ATOM 6092 N N . GLU B 1 253 ? 17.219 21.5 6.348 1 98.62 253 GLU B N 1
ATOM 6093 C CA . GLU B 1 253 ? 17.031 22.453 5.254 1 98.62 253 GLU B CA 1
ATOM 6094 C C . GLU B 1 253 ? 17.938 22.109 4.066 1 98.62 253 GLU B C 1
ATOM 6096 O O . GLU B 1 253 ? 17.516 22.203 2.914 1 98.62 253 GLU B O 1
ATOM 6101 N N . ARG B 1 254 ? 19.156 21.703 4.316 1 98.44 254 ARG B N 1
ATOM 6102 C CA . ARG B 1 254 ? 20.094 21.312 3.264 1 98.44 254 ARG B CA 1
ATOM 6103 C C . ARG B 1 254 ? 19.562 20.109 2.488 1 98.44 254 ARG B C 1
ATOM 6105 O O . ARG B 1 254 ? 19.641 20.078 1.258 1 98.44 254 ARG B O 1
ATOM 6112 N N . LEU B 1 255 ? 19.094 19.125 3.188 1 98.62 255 LEU B N 1
ATOM 6113 C CA . LEU B 1 255 ? 18.547 17.938 2.541 1 98.62 255 LEU B CA 1
ATOM 6114 C C . LEU B 1 255 ? 17.328 18.281 1.688 1 98.62 255 LEU B C 1
ATOM 6116 O O . LEU B 1 255 ? 17.172 17.75 0.591 1 98.62 255 LEU B O 1
ATOM 6120 N N . ILE B 1 256 ? 16.469 19.141 2.197 1 98.5 256 ILE B N 1
ATOM 6121 C CA . ILE B 1 256 ? 15.297 19.578 1.455 1 98.5 256 ILE B CA 1
ATOM 6122 C C . ILE B 1 256 ? 15.727 20.359 0.217 1 98.5 256 ILE B C 1
ATOM 6124 O O . ILE B 1 256 ? 15.109 20.234 -0.845 1 98.5 256 ILE B O 1
ATOM 6128 N N . GLU B 1 257 ? 16.75 21.172 0.377 1 98 257 GLU B N 1
ATOM 6129 C CA . GLU B 1 257 ? 17.312 21.891 -0.763 1 98 257 GLU B CA 1
ATOM 6130 C C . GLU B 1 257 ? 17.797 20.922 -1.84 1 98 257 GLU B C 1
ATOM 6132 O O . GLU B 1 257 ? 17.453 21.078 -3.016 1 98 257 GLU B O 1
ATOM 6137 N N . GLU B 1 258 ? 18.578 19.953 -1.432 1 97.62 258 GLU B N 1
ATOM 6138 C CA . GLU B 1 258 ? 19.109 18.969 -2.361 1 97.62 258 GLU B CA 1
ATOM 6139 C C . GLU B 1 258 ? 17.984 18.188 -3.041 1 97.62 258 GLU B C 1
ATOM 6141 O O . GLU B 1 258 ? 18.047 17.938 -4.246 1 97.62 258 GLU B O 1
ATOM 6146 N N . LEU B 1 259 ? 17.031 17.812 -2.264 1 97.69 259 LEU B N 1
ATOM 6147 C CA . LEU B 1 259 ? 15.883 17.109 -2.812 1 97.69 259 LEU B CA 1
ATOM 6148 C C . LEU B 1 259 ? 15.156 17.953 -3.848 1 97.69 259 LEU B C 1
ATOM 6150 O O . LEU B 1 259 ? 14.797 17.469 -4.918 1 97.69 259 LEU B O 1
ATOM 6154 N N . GLY B 1 260 ? 14.898 19.234 -3.449 1 97.44 260 GLY B N 1
ATOM 6155 C CA . GLY B 1 260 ? 14.25 20.156 -4.363 1 97.44 260 GLY B CA 1
ATOM 6156 C C . GLY B 1 260 ? 14.977 20.297 -5.688 1 97.44 260 GLY B C 1
ATOM 6157 O O . GLY B 1 260 ? 14.352 20.328 -6.746 1 97.44 260 GLY B O 1
ATOM 6158 N N . LEU B 1 261 ? 16.312 20.375 -5.652 1 95.94 261 LEU B N 1
ATOM 6159 C CA . LEU B 1 261 ? 17.125 20.469 -6.859 1 95.94 261 LEU B CA 1
ATOM 6160 C C . LEU B 1 261 ? 16.984 19.203 -7.707 1 95.94 261 LEU B C 1
ATOM 6162 O O . LEU B 1 261 ? 16.922 19.281 -8.938 1 95.94 261 LEU B O 1
ATOM 6166 N N . GLY B 1 262 ? 16.891 18.109 -7 1 93.94 262 GLY B N 1
ATOM 6167 C CA . GLY B 1 262 ? 16.703 16.844 -7.699 1 93.94 262 GLY B CA 1
ATOM 6168 C C . GLY B 1 262 ? 15.344 16.734 -8.367 1 93.94 262 GLY B C 1
ATOM 6169 O O . GLY B 1 262 ? 15.219 16.156 -9.453 1 93.94 262 GLY B O 1
ATOM 6170 N N . LEU B 1 263 ? 14.305 17.25 -7.758 1 92.88 263 LEU B N 1
ATOM 6171 C CA . LEU B 1 263 ? 12.945 17.219 -8.273 1 92.88 263 LEU B CA 1
ATOM 6172 C C . LEU B 1 263 ? 12.773 18.203 -9.43 1 92.88 263 LEU B C 1
ATOM 6174 O O . LEU B 1 263 ? 11.898 18.016 -10.281 1 92.88 263 LEU B O 1
ATOM 6178 N N . GLY B 1 264 ? 13.531 19.297 -9.422 1 82.88 264 GLY B N 1
ATOM 6179 C CA . GLY B 1 264 ? 13.453 20.328 -10.445 1 82.88 264 GLY B CA 1
ATOM 6180 C C . GLY B 1 264 ? 13.641 19.797 -11.852 1 82.88 264 GLY B C 1
ATOM 6181 O O . GLY B 1 264 ? 13.094 20.344 -12.812 1 82.88 264 GLY B O 1
ATOM 6182 N N . GLY B 1 265 ? 14.305 18.766 -12 1 76.31 265 GLY B N 1
ATOM 6183 C CA . GLY B 1 265 ? 14.531 18.141 -13.297 1 76.31 265 GLY B CA 1
ATOM 6184 C C . GLY B 1 265 ? 13.258 17.625 -13.938 1 76.31 265 GLY B C 1
ATOM 6185 O O . GLY B 1 265 ? 13.195 17.453 -15.164 1 76.31 265 GLY B O 1
ATOM 6186 N N . GLN B 1 266 ? 12.258 17.547 -13.141 1 78.31 266 GLN B N 1
ATOM 6187 C CA . GLN B 1 266 ? 10.992 17.047 -13.664 1 78.31 266 GLN B CA 1
ATOM 6188 C C . GLN B 1 266 ? 10.18 18.172 -14.305 1 78.31 266 GLN B C 1
ATOM 6190 O O . GLN B 1 266 ? 9.242 17.906 -15.062 1 78.31 266 GLN B O 1
ATOM 6195 N N . GLY B 1 267 ? 10.453 19.391 -13.883 1 88.75 267 GLY B N 1
ATOM 6196 C CA . GLY B 1 267 ? 9.766 20.547 -14.453 1 88.75 267 GLY B CA 1
ATOM 6197 C C . GLY B 1 267 ? 8.312 20.641 -14.016 1 88.75 267 GLY B C 1
ATOM 6198 O O . GLY B 1 267 ? 7.477 21.172 -14.758 1 88.75 267 GLY B O 1
ATOM 6199 N N . LEU B 1 268 ? 7.949 20.078 -12.938 1 96.62 268 LEU B N 1
ATOM 6200 C CA . LEU B 1 268 ? 6.586 20.047 -12.422 1 96.62 268 LEU B CA 1
ATOM 6201 C C . LEU B 1 268 ? 6.508 20.75 -11.07 1 96.62 268 LEU B C 1
ATOM 6203 O O . LEU B 1 268 ? 7.492 20.797 -10.328 1 96.62 268 LEU B O 1
ATOM 6207 N N . PRO B 1 269 ? 5.352 21.375 -10.781 1 98.19 269 PRO B N 1
ATOM 6208 C CA . PRO B 1 269 ? 5.191 21.906 -9.422 1 98.19 269 PRO B CA 1
ATOM 6209 C C . PRO B 1 269 ? 5.16 20.812 -8.359 1 98.19 269 PRO B C 1
ATOM 6211 O O . PRO B 1 269 ? 5.031 19.625 -8.695 1 98.19 269 PRO B O 1
ATOM 6214 N N . VAL B 1 270 ? 5.344 21.188 -7.129 1 98.56 270 VAL B N 1
ATOM 6215 C CA . VAL B 1 270 ? 5.484 20.234 -6.043 1 98.56 270 VAL B CA 1
ATOM 6216 C C . VAL B 1 270 ? 4.34 20.406 -5.043 1 98.56 270 VAL B C 1
ATOM 6218 O O . VAL B 1 270 ? 4.148 21.484 -4.492 1 98.56 270 VAL B O 1
ATOM 6221 N N . ALA B 1 271 ? 3.516 19.422 -4.855 1 98.81 271 ALA B N 1
ATOM 6222 C CA . ALA B 1 271 ? 2.543 19.312 -3.771 1 98.81 271 ALA B CA 1
ATOM 6223 C C . ALA B 1 271 ? 3.111 18.516 -2.607 1 98.81 271 ALA B C 1
ATOM 6225 O O . ALA B 1 271 ? 3.564 17.375 -2.789 1 98.81 271 ALA B O 1
ATOM 6226 N N . TYR B 1 272 ? 3.072 19.062 -1.464 1 98.81 272 TYR B N 1
ATOM 6227 C CA . TYR B 1 272 ? 3.908 18.562 -0.378 1 98.81 272 TYR B CA 1
ATOM 6228 C C . TYR B 1 272 ? 3.09 18.359 0.894 1 98.81 272 TYR B C 1
ATOM 6230 O O . TYR B 1 272 ? 2.291 19.234 1.264 1 98.81 272 TYR B O 1
ATOM 6238 N N . ALA B 1 273 ? 3.184 17.188 1.593 1 98.81 273 ALA B N 1
ATOM 6239 C CA . ALA B 1 273 ? 2.561 16.891 2.881 1 98.81 273 ALA B CA 1
ATOM 6240 C C . ALA B 1 273 ? 3.43 15.938 3.703 1 98.81 273 ALA B C 1
ATOM 6242 O O . ALA B 1 273 ? 4.496 15.516 3.254 1 98.81 273 ALA B O 1
ATOM 6243 N N . GLY B 1 274 ? 2.982 15.586 4.883 1 98.62 274 GLY B N 1
ATOM 6244 C CA . GLY B 1 274 ? 3.738 14.805 5.848 1 98.62 274 GLY B CA 1
ATOM 6245 C C . GLY B 1 274 ? 4.195 15.617 7.047 1 98.62 274 GLY B C 1
ATOM 6246 O O . GLY B 1 274 ? 4.18 16.859 7.008 1 98.62 274 GLY B O 1
ATOM 6247 N N . GLY B 1 275 ? 4.629 14.938 8.016 1 98.38 275 GLY B N 1
ATOM 6248 C CA . GLY B 1 275 ? 5.008 15.609 9.242 1 98.38 275 GLY B CA 1
ATOM 6249 C C . GLY B 1 275 ? 6.137 16.609 9.055 1 98.38 275 GLY B C 1
ATOM 6250 O O . GLY B 1 275 ? 6.168 17.641 9.719 1 98.38 275 GLY B O 1
ATOM 6251 N N . VAL B 1 276 ? 7.074 16.344 8.188 1 98.75 276 VAL B N 1
ATOM 6252 C CA . VAL B 1 276 ? 8.219 17.219 7.984 1 98.75 276 VAL B CA 1
ATOM 6253 C C . VAL B 1 276 ? 7.773 18.5 7.297 1 98.75 276 VAL B C 1
ATOM 6255 O O . VAL B 1 276 ? 8.438 19.547 7.414 1 98.75 276 VAL B O 1
ATOM 6258 N N . ALA B 1 277 ? 6.641 18.453 6.633 1 98.69 277 ALA B N 1
ATOM 6259 C CA . ALA B 1 277 ? 6.098 19.625 5.961 1 98.69 277 ALA B CA 1
ATOM 6260 C C . ALA B 1 277 ? 5.633 20.672 6.969 1 98.69 277 ALA B C 1
ATOM 6262 O O . ALA B 1 277 ? 5.34 21.812 6.598 1 98.69 277 ALA B O 1
ATOM 6263 N N . GLN B 1 278 ? 5.625 20.344 8.227 1 98.12 278 GLN B N 1
ATOM 6264 C CA . GLN B 1 278 ? 5.316 21.328 9.266 1 98.12 278 GLN B CA 1
ATOM 6265 C C . GLN B 1 278 ? 6.508 22.25 9.516 1 98.12 278 GLN B C 1
ATOM 6267 O O . GLN B 1 278 ? 6.371 23.266 10.188 1 98.12 278 GLN B O 1
ATOM 6272 N N . ASN B 1 279 ? 7.695 21.875 9.047 1 98.56 279 ASN B N 1
ATOM 6273 C CA . ASN B 1 279 ? 8.859 22.75 9.164 1 98.56 279 ASN B CA 1
ATOM 6274 C C . ASN B 1 279 ? 8.82 23.891 8.156 1 98.56 279 ASN B C 1
ATOM 6276 O O . ASN B 1 279 ? 9.344 23.766 7.047 1 98.56 279 ASN B O 1
ATOM 6280 N N . VAL B 1 280 ? 8.336 25.016 8.562 1 98.25 280 VAL B N 1
ATOM 6281 C CA . VAL B 1 280 ? 8.016 26.125 7.668 1 98.25 280 VAL B CA 1
ATOM 6282 C C . VAL B 1 280 ? 9.297 26.75 7.133 1 98.25 280 VAL B C 1
ATOM 6284 O O . VAL B 1 280 ? 9.297 27.344 6.055 1 98.25 280 VAL B O 1
ATOM 6287 N N . LYS B 1 281 ? 10.359 26.609 7.879 1 98.19 281 LYS B N 1
ATOM 6288 C CA . LYS B 1 281 ? 11.648 27.125 7.402 1 98.19 281 LYS B CA 1
ATOM 6289 C C . LYS B 1 281 ? 12.172 26.281 6.242 1 98.19 281 LYS B C 1
ATOM 6291 O O . LYS B 1 281 ? 12.672 26.812 5.254 1 98.19 281 LYS B O 1
ATOM 6296 N N . ALA B 1 282 ? 12.07 24.969 6.395 1 98.62 282 ALA B N 1
ATOM 6297 C CA . ALA B 1 282 ? 12.461 24.078 5.305 1 98.62 282 ALA B CA 1
ATOM 6298 C C . ALA B 1 282 ? 11.562 24.281 4.082 1 98.62 282 ALA B C 1
ATOM 6300 O O . ALA B 1 282 ? 12.031 24.188 2.945 1 98.62 282 ALA B O 1
ATOM 6301 N N . ASN B 1 283 ? 10.289 24.5 4.34 1 98.69 283 ASN B N 1
ATOM 6302 C CA . ASN B 1 283 ? 9.383 24.797 3.236 1 98.69 283 ASN B CA 1
ATOM 6303 C C . ASN B 1 283 ? 9.82 26.031 2.465 1 98.69 283 ASN B C 1
ATOM 6305 O O . ASN B 1 283 ? 9.68 26.094 1.241 1 98.69 283 ASN B O 1
ATOM 6309 N N . ALA B 1 284 ? 10.297 27.047 3.195 1 98.31 284 ALA B N 1
ATOM 6310 C CA . ALA B 1 284 ? 10.781 28.266 2.553 1 98.31 284 ALA B CA 1
ATOM 6311 C C . ALA B 1 284 ? 11.969 27.969 1.637 1 98.31 284 ALA B C 1
ATOM 6313 O O . ALA B 1 284 ? 12.086 28.547 0.552 1 98.31 284 ALA B O 1
ATOM 6314 N N . VAL B 1 285 ? 12.844 27.094 2.084 1 98 285 VAL B N 1
ATOM 6315 C CA . VAL B 1 285 ? 13.984 26.672 1.269 1 98 285 VAL B CA 1
ATOM 6316 C C . VAL B 1 285 ? 13.492 26.031 -0.021 1 98 285 VAL B C 1
ATOM 6318 O O . VAL B 1 285 ? 13.961 26.359 -1.111 1 98 285 VAL B O 1
ATOM 6321 N N . LEU B 1 286 ? 12.586 25.125 0.127 1 97.81 286 LEU B N 1
ATOM 6322 C CA . LEU B 1 286 ? 12.023 24.438 -1.035 1 97.81 286 LEU B CA 1
ATOM 6323 C C . LEU B 1 286 ? 11.352 25.438 -1.978 1 97.81 286 LEU B C 1
ATOM 6325 O O . LEU B 1 286 ? 11.5 25.328 -3.197 1 97.81 286 LEU B O 1
ATOM 6329 N N . ARG B 1 287 ? 10.609 26.328 -1.396 1 97.06 287 ARG B N 1
ATOM 6330 C CA . ARG B 1 287 ? 9.93 27.375 -2.156 1 97.06 287 ARG B CA 1
ATOM 6331 C C . ARG B 1 287 ? 10.922 28.188 -2.992 1 97.06 287 ARG B C 1
ATOM 6333 O O . ARG B 1 287 ? 10.633 28.516 -4.145 1 97.06 287 ARG B O 1
ATOM 6340 N N . HIS B 1 288 ? 12.055 28.516 -2.436 1 96.31 288 HIS B N 1
ATOM 6341 C CA . HIS B 1 288 ? 13.07 29.297 -3.141 1 96.31 288 HIS B CA 1
ATOM 6342 C C . HIS B 1 288 ? 13.641 28.516 -4.316 1 96.31 288 HIS B C 1
ATOM 6344 O O . HIS B 1 288 ? 14.07 29.094 -5.309 1 96.31 288 HIS B O 1
ATOM 6350 N N . ILE B 1 289 ? 13.594 27.234 -4.203 1 96.12 289 ILE B N 1
ATOM 6351 C CA . ILE B 1 289 ? 14.172 26.391 -5.234 1 96.12 289 ILE B CA 1
ATOM 6352 C C . ILE B 1 289 ? 13.156 26.172 -6.355 1 96.12 289 ILE B C 1
ATOM 6354 O O . ILE B 1 289 ? 13.492 26.328 -7.535 1 96.12 289 ILE B O 1
ATOM 6358 N N . VAL B 1 290 ? 11.945 25.844 -5.992 1 95.94 290 VAL B N 1
ATOM 6359 C CA . VAL B 1 290 ? 10.992 25.422 -7.008 1 95.94 290 VAL B CA 1
ATOM 6360 C C . VAL B 1 290 ? 10.172 26.609 -7.488 1 95.94 290 VAL B C 1
ATOM 6362 O O . VAL B 1 290 ? 9.555 26.562 -8.555 1 95.94 290 VAL B O 1
ATOM 6365 N N . GLY B 1 291 ? 10.086 27.703 -6.637 1 95.44 291 GLY B N 1
ATOM 6366 C CA . GLY B 1 291 ? 9.289 28.891 -6.938 1 95.44 291 GLY B CA 1
ATOM 6367 C C . GLY B 1 291 ? 8.008 28.969 -6.125 1 95.44 291 GLY B C 1
ATOM 6368 O O . GLY B 1 291 ? 7.375 27.938 -5.852 1 95.44 291 GLY B O 1
ATOM 6369 N N . ASP B 1 292 ? 7.598 30.172 -5.773 1 95.81 292 ASP B N 1
ATOM 6370 C CA . ASP B 1 292 ? 6.457 30.406 -4.895 1 95.81 292 ASP B CA 1
ATOM 6371 C C . ASP B 1 292 ? 5.18 29.797 -5.469 1 95.81 292 ASP B C 1
ATOM 6373 O O . ASP B 1 292 ? 4.387 29.203 -4.734 1 95.81 292 ASP B O 1
ATOM 6377 N N . ASP B 1 293 ? 5.027 29.891 -6.75 1 96.94 293 ASP B N 1
ATOM 6378 C CA . ASP B 1 293 ? 3.777 29.438 -7.363 1 96.94 293 ASP B CA 1
ATOM 6379 C C . ASP B 1 293 ? 3.854 27.984 -7.773 1 96.94 293 ASP B C 1
ATOM 6381 O O . ASP B 1 293 ? 2.896 27.438 -8.328 1 96.94 293 ASP B O 1
ATOM 6385 N N . ASN B 1 294 ? 4.973 27.344 -7.441 1 97.38 294 ASN B N 1
ATOM 6386 C CA . ASN B 1 294 ? 5.184 25.953 -7.82 1 97.38 294 ASN B CA 1
ATOM 6387 C C . ASN B 1 294 ? 5.289 25.047 -6.594 1 97.38 294 ASN B C 1
ATOM 6389 O O . ASN B 1 294 ? 5.734 23.906 -6.699 1 97.38 294 ASN B O 1
ATOM 6393 N N . LEU B 1 295 ? 4.926 25.578 -5.438 1 98 295 LEU B N 1
ATOM 6394 C CA . LEU B 1 295 ? 4.898 24.781 -4.211 1 98 295 LEU B CA 1
ATOM 6395 C C . LEU B 1 295 ? 3.555 24.922 -3.506 1 98 295 LEU B C 1
ATOM 6397 O O . LEU B 1 295 ? 3.102 26.047 -3.238 1 98 295 LEU B O 1
ATOM 6401 N N . TRP B 1 296 ? 2.918 23.812 -3.273 1 98.62 296 TRP B N 1
ATOM 6402 C CA . TRP B 1 296 ? 1.7 23.719 -2.477 1 98.62 296 TRP B CA 1
ATOM 6403 C C . TRP B 1 296 ? 1.898 22.812 -1.276 1 98.62 296 TRP B C 1
ATOM 6405 O O . TRP B 1 296 ? 2.145 21.609 -1.439 1 98.62 296 TRP B O 1
ATOM 6415 N N . VAL B 1 297 ? 1.873 23.375 -0.126 1 98.81 297 VAL B N 1
ATOM 6416 C CA . VAL B 1 297 ? 1.895 22.562 1.091 1 98.81 297 VAL B CA 1
ATOM 6417 C C . VAL B 1 297 ? 0.473 22.391 1.619 1 98.81 297 VAL B C 1
ATOM 6419 O O . VAL B 1 297 ? -0.196 23.375 1.959 1 98.81 297 VAL B O 1
ATOM 6422 N N . PHE B 1 298 ? 0.036 21.172 1.661 1 98.81 298 PHE B N 1
ATOM 6423 C CA . PHE B 1 298 ? -1.293 20.875 2.186 1 98.81 298 PHE B CA 1
ATOM 6424 C C . PHE B 1 298 ? -1.447 21.422 3.604 1 98.81 298 PHE B C 1
ATOM 6426 O O . PHE B 1 298 ? -0.618 21.141 4.473 1 98.81 298 PHE B O 1
ATOM 6433 N N . PRO B 1 299 ? -2.48 22.172 3.881 1 98.69 299 PRO B N 1
ATOM 6434 C CA . PRO B 1 299 ? -2.584 22.859 5.176 1 98.69 299 PRO B CA 1
ATOM 6435 C C . PRO B 1 299 ? -2.672 21.875 6.348 1 98.69 299 PRO B C 1
ATOM 6437 O O . PRO B 1 299 ? -2.139 22.141 7.426 1 98.69 299 PRO B O 1
ATOM 6440 N N . ALA B 1 300 ? -3.377 20.781 6.156 1 98.56 300 ALA B N 1
ATOM 6441 C CA . ALA B 1 300 ? -3.389 19.703 7.152 1 98.56 300 ALA B CA 1
ATOM 6442 C C . ALA B 1 300 ? -2.332 18.656 6.84 1 98.56 300 ALA B C 1
ATOM 6444 O O . ALA B 1 300 ? -2.65 17.469 6.691 1 98.56 300 ALA B O 1
ATOM 6445 N N . MET B 1 301 ? -1.088 19 6.867 1 98.19 301 MET B N 1
ATOM 6446 C CA . MET B 1 301 ? -0.01 18.25 6.234 1 98.19 301 MET B CA 1
ATOM 6447 C C . MET B 1 301 ? 0.395 17.047 7.09 1 98.19 301 MET B C 1
ATOM 6449 O O . MET B 1 301 ? 0.94 16.078 6.578 1 98.19 301 MET B O 1
ATOM 6453 N N . ASP B 1 302 ? 0.165 17.125 8.398 1 97.69 302 ASP B N 1
ATOM 6454 C CA . ASP B 1 302 ? 0.598 16.031 9.266 1 97.69 302 ASP B CA 1
ATOM 6455 C C . ASP B 1 302 ? -0.436 14.914 9.297 1 97.69 302 ASP B C 1
ATOM 6457 O O . ASP B 1 302 ? -1.286 14.82 8.414 1 97.69 302 ASP B O 1
ATOM 6461 N N . ASP B 1 303 ? -0.387 14.039 10.273 1 98.38 303 ASP B N 1
ATOM 6462 C CA . ASP B 1 303 ? -1.242 12.859 10.305 1 98.38 303 ASP B CA 1
ATOM 6463 C C . ASP B 1 303 ? -2.705 13.242 10.508 1 98.38 303 ASP B C 1
ATOM 6465 O O . ASP B 1 303 ? -3.605 12.445 10.234 1 98.38 303 ASP B O 1
ATOM 6469 N N . GLY B 1 304 ? -2.912 14.477 11 1 98.38 304 GLY B N 1
ATOM 6470 C CA . GLY B 1 304 ? -4.281 14.953 11.109 1 98.38 304 GLY B CA 1
ATOM 6471 C C . GLY B 1 304 ? -4.98 15.062 9.766 1 98.38 304 GLY B C 1
ATOM 6472 O O . GLY B 1 304 ? -6.215 15.078 9.703 1 98.38 304 GLY B O 1
ATOM 6473 N N . GLY B 1 305 ? -4.25 15.125 8.703 1 98.81 305 GLY B N 1
ATOM 6474 C CA . GLY B 1 305 ? -4.816 15.266 7.367 1 98.81 305 GLY B CA 1
ATOM 6475 C C . GLY B 1 305 ? -4.992 13.938 6.652 1 98.81 305 GLY B C 1
ATOM 6476 O O . GLY B 1 305 ? -5.504 13.898 5.531 1 98.81 305 GLY B O 1
ATOM 6477 N N . LEU B 1 306 ? -4.668 12.836 7.262 1 98.88 306 LEU B N 1
ATOM 6478 C CA . LEU B 1 306 ? -4.648 11.539 6.582 1 98.88 306 LEU B CA 1
ATOM 6479 C C . LEU B 1 306 ? -6.059 11.125 6.176 1 98.88 306 LEU B C 1
ATOM 6481 O O . LEU B 1 306 ? -6.254 10.555 5.098 1 98.88 306 LEU B O 1
ATOM 6485 N N . ALA B 1 307 ? -7.066 11.391 7.066 1 98.94 307 ALA B N 1
ATOM 6486 C CA . ALA B 1 307 ? -8.445 11.078 6.699 1 98.94 307 ALA B CA 1
ATOM 6487 C C . ALA B 1 307 ? -8.852 11.828 5.43 1 98.94 307 ALA B C 1
ATOM 6489 O O . ALA B 1 307 ? -9.523 11.266 4.562 1 98.94 307 ALA B O 1
ATOM 6490 N N . PHE B 1 308 ? -8.461 13.109 5.355 1 98.94 308 PHE B N 1
ATOM 6491 C CA . PHE B 1 308 ? -8.734 13.922 4.18 1 98.94 308 PHE B CA 1
ATOM 6492 C C . PHE B 1 308 ? -8.055 13.344 2.947 1 98.94 308 PHE B C 1
ATOM 6494 O O . PHE B 1 308 ? -8.688 13.172 1.903 1 98.94 308 PHE B O 1
ATOM 6501 N N . GLY B 1 309 ? -6.754 13.016 3.1 1 98.88 309 GLY B N 1
ATOM 6502 C CA . GLY B 1 309 ? -5.988 12.445 2.004 1 98.88 309 GLY B CA 1
ATOM 6503 C C . GLY B 1 309 ? -6.578 11.148 1.476 1 98.88 309 GLY B C 1
ATOM 6504 O O . GLY B 1 309 ? -6.668 10.953 0.262 1 98.88 309 GLY B O 1
ATOM 6505 N N . ALA B 1 310 ? -6.996 10.273 2.387 1 98.88 310 ALA B N 1
ATOM 6506 C CA . ALA B 1 310 ? -7.598 9.008 1.985 1 98.88 310 ALA B CA 1
ATOM 6507 C C . ALA B 1 310 ? -8.898 9.234 1.216 1 98.88 310 ALA B C 1
ATOM 6509 O O . ALA B 1 310 ? -9.133 8.602 0.184 1 98.88 310 ALA B O 1
ATOM 6510 N N . SER B 1 311 ? -9.766 10.117 1.682 1 98.81 311 SER B N 1
ATOM 6511 C CA . SER B 1 311 ? -11.062 10.359 1.068 1 98.81 311 SER B CA 1
ATOM 6512 C C . SER B 1 311 ? -10.914 10.977 -0.319 1 98.81 311 SER B C 1
ATOM 6514 O O . SER B 1 311 ? -11.602 10.562 -1.262 1 98.81 311 SER B O 1
ATOM 6516 N N . VAL B 1 312 ? -9.992 11.93 -0.464 1 98.62 312 VAL B N 1
ATOM 6517 C CA . VAL B 1 312 ? -9.867 12.586 -1.763 1 98.62 312 VAL B CA 1
ATOM 6518 C C . VAL B 1 312 ? -9.195 11.641 -2.754 1 98.62 312 VAL B C 1
ATOM 6520 O O . VAL B 1 312 ? -9.438 11.719 -3.961 1 98.62 312 VAL B O 1
ATOM 6523 N N . PHE B 1 313 ? -8.289 10.766 -2.256 1 98.75 313 PHE B N 1
ATOM 6524 C CA . PHE B 1 313 ? -7.695 9.766 -3.135 1 98.75 313 PHE B CA 1
ATOM 6525 C C . PHE B 1 313 ? -8.766 8.859 -3.734 1 98.75 313 PHE B C 1
ATOM 6527 O O . PHE B 1 313 ? -8.828 8.688 -4.953 1 98.75 313 PHE B O 1
ATOM 6534 N N . VAL B 1 314 ? -9.609 8.297 -2.871 1 98.62 314 VAL B N 1
ATOM 6535 C CA . VAL B 1 314 ? -10.656 7.383 -3.324 1 98.62 314 VAL B CA 1
ATOM 6536 C C . VAL B 1 314 ? -11.625 8.125 -4.242 1 98.62 314 VAL B C 1
ATOM 6538 O O . VAL B 1 314 ? -12.023 7.602 -5.281 1 98.62 314 VAL B O 1
ATOM 6541 N N . LYS B 1 315 ? -11.992 9.32 -3.887 1 98.25 315 LYS B N 1
ATOM 6542 C CA . LYS B 1 315 ? -12.844 10.133 -4.746 1 98.25 315 LYS B CA 1
ATOM 6543 C C . LYS B 1 315 ? -12.242 10.289 -6.137 1 98.25 315 LYS B C 1
ATOM 6545 O O . LYS B 1 315 ? -12.93 10.109 -7.141 1 98.25 315 LYS B O 1
ATOM 6550 N N . ALA B 1 316 ? -10.984 10.672 -6.148 1 97.94 316 ALA B N 1
ATOM 6551 C CA . ALA B 1 316 ? -10.297 10.891 -7.418 1 97.94 316 ALA B CA 1
ATOM 6552 C C . ALA B 1 316 ? -10.289 9.617 -8.258 1 97.94 316 ALA B C 1
ATOM 6554 O O . ALA B 1 316 ? -10.5 9.664 -9.477 1 97.94 316 ALA B O 1
ATOM 6555 N N . GLN B 1 317 ? -9.961 8.484 -7.656 1 97.62 317 GLN B N 1
ATOM 6556 C CA . GLN B 1 317 ? -9.953 7.207 -8.359 1 97.62 317 GLN B CA 1
ATOM 6557 C C . GLN B 1 317 ? -11.305 6.918 -9 1 97.62 317 GLN B C 1
ATOM 6559 O O . GLN B 1 317 ? -11.375 6.527 -10.172 1 97.62 317 GLN B O 1
ATOM 6564 N N . PHE B 1 318 ? -12.398 7.102 -8.25 1 96.69 318 PHE B N 1
ATOM 6565 C CA . PHE B 1 318 ? -13.734 6.836 -8.758 1 96.69 318 PHE B CA 1
ATOM 6566 C C . PHE B 1 318 ? -14.102 7.809 -9.875 1 96.69 318 PHE B C 1
ATOM 6568 O O . PHE B 1 318 ? -14.711 7.422 -10.867 1 96.69 318 PHE B O 1
ATOM 6575 N N . GLU B 1 319 ? -13.734 9.039 -9.68 1 97 319 GLU B N 1
ATOM 6576 C CA . GLU B 1 319 ? -14 10.031 -10.719 1 97 319 GLU B CA 1
ATOM 6577 C C . GLU B 1 319 ? -13.242 9.711 -12 1 97 319 GLU B C 1
ATOM 6579 O O . GLU B 1 319 ? -13.734 9.961 -13.102 1 97 319 GLU B O 1
ATOM 6584 N N . ARG B 1 320 ? -12.055 9.219 -11.859 1 96.31 320 ARG B N 1
ATOM 6585 C CA . ARG B 1 320 ? -11.281 8.828 -13.039 1 96.31 320 ARG B CA 1
ATOM 6586 C C . ARG B 1 320 ? -11.945 7.664 -13.766 1 96.31 320 ARG B C 1
ATOM 6588 O O . ARG B 1 320 ? -11.984 7.637 -14.992 1 96.31 320 ARG B O 1
ATOM 6595 N N . LEU B 1 321 ? -12.438 6.676 -13.062 1 94.12 321 LEU B N 1
ATOM 6596 C CA . LEU B 1 321 ? -13.164 5.562 -13.664 1 94.12 321 LEU B CA 1
ATOM 6597 C C . LEU B 1 321 ? -14.352 6.059 -14.477 1 94.12 321 LEU B C 1
ATOM 6599 O O . LEU B 1 321 ? -14.664 5.504 -15.531 1 94.12 321 LEU B O 1
ATOM 6603 N N . ASP B 1 322 ? -14.945 7.156 -13.992 1 94 322 ASP B N 1
ATOM 6604 C CA . ASP B 1 322 ? -16.125 7.703 -14.641 1 94 322 ASP B CA 1
ATOM 6605 C C . ASP B 1 322 ? -15.758 8.734 -15.703 1 94 322 ASP B C 1
ATOM 6607 O O . ASP B 1 322 ? -16.625 9.258 -16.391 1 94 322 ASP B O 1
ATOM 6611 N N . GLY B 1 323 ? -14.539 9.047 -15.828 1 93.75 323 GLY B N 1
ATOM 6612 C CA . GLY B 1 323 ? -14.094 10.055 -16.766 1 93.75 323 GLY B CA 1
ATOM 6613 C C . GLY B 1 323 ? -14.469 11.469 -16.359 1 93.75 323 GLY B C 1
ATOM 6614 O O . GLY B 1 323 ? -14.656 12.344 -17.203 1 93.75 323 GLY B O 1
ATOM 6615 N N . LYS B 1 324 ? -14.539 11.719 -15.008 1 94.81 324 LYS B N 1
ATOM 6616 C CA . LYS B 1 324 ? -15.062 12.992 -14.523 1 94.81 324 LYS B CA 1
ATOM 6617 C C . LYS B 1 324 ? -14.023 13.727 -13.688 1 94.81 324 LYS B C 1
ATOM 6619 O O . LYS B 1 324 ? -14.289 14.82 -13.18 1 94.81 324 LYS B O 1
ATOM 6624 N N . TRP B 1 325 ? -12.867 13.188 -13.539 1 96.44 325 TRP B N 1
ATOM 6625 C CA . TRP B 1 325 ? -11.875 13.812 -12.68 1 96.44 325 TRP B CA 1
ATOM 6626 C C . TRP B 1 325 ? -11.43 15.156 -13.25 1 96.44 325 TRP B C 1
ATOM 6628 O O . TRP B 1 325 ? -11.25 15.297 -14.461 1 96.44 325 TRP B O 1
ATOM 6638 N N . ARG B 1 326 ? -11.281 16.203 -12.461 1 97.06 326 ARG B N 1
ATOM 6639 C CA . ARG B 1 326 ? -10.742 17.516 -12.773 1 97.06 326 ARG B CA 1
ATOM 6640 C C . ARG B 1 326 ? -9.938 18.078 -11.602 1 97.06 326 ARG B C 1
ATOM 6642 O O . ARG B 1 326 ? -10.227 17.781 -10.445 1 97.06 326 ARG B O 1
ATOM 6649 N N . PRO B 1 327 ? -8.922 18.859 -11.977 1 97 327 PRO B N 1
ATOM 6650 C CA . PRO B 1 327 ? -8.18 19.484 -10.875 1 97 327 PRO B CA 1
ATOM 6651 C C . PRO B 1 327 ? -9.047 20.406 -10.023 1 97 327 PRO B C 1
ATOM 6653 O O . PRO B 1 327 ? -9.922 21.094 -10.547 1 97 327 PRO B O 1
ATOM 6656 N N . SER B 1 328 ? -8.797 20.328 -8.711 1 95.06 328 SER B N 1
ATOM 6657 C CA . SER B 1 328 ? -9.5 21.188 -7.766 1 95.06 328 SER B CA 1
ATOM 6658 C C . SER B 1 328 ? -8.547 21.75 -6.715 1 95.06 328 SER B C 1
ATOM 6660 O O . SER B 1 328 ? -7.723 21.016 -6.164 1 95.06 328 SER B O 1
ATOM 6662 N N . ARG B 1 329 ? -8.688 23.047 -6.43 1 96.5 329 ARG B N 1
ATOM 6663 C CA . ARG B 1 329 ? -7.84 23.688 -5.43 1 96.5 329 ARG B CA 1
ATOM 6664 C C . ARG B 1 329 ? -8.602 23.922 -4.129 1 96.5 329 ARG B C 1
ATOM 6666 O O . ARG B 1 329 ? -9.75 24.375 -4.148 1 96.5 329 ARG B O 1
ATOM 6673 N N . LEU B 1 330 ? -8.047 23.578 -3.049 1 97.62 330 LEU B N 1
ATOM 6674 C CA . LEU B 1 330 ? -8.617 23.875 -1.742 1 97.62 330 LEU B CA 1
ATOM 6675 C C . LEU B 1 330 ? -8.516 25.375 -1.437 1 97.62 330 LEU B C 1
ATOM 6677 O O . LEU B 1 330 ? -7.41 25.906 -1.332 1 97.62 330 LEU B O 1
ATOM 6681 N N . GLU B 1 331 ? -9.578 26.031 -1.246 1 96.56 331 GLU B N 1
ATOM 6682 C CA . GLU B 1 331 ? -9.594 27.484 -1.09 1 96.56 331 GLU B CA 1
ATOM 6683 C C . GLU B 1 331 ? -9.469 27.875 0.378 1 96.56 331 GLU B C 1
ATOM 6685 O O . GLU B 1 331 ? -8.984 28.969 0.689 1 96.56 331 GLU B O 1
ATOM 6690 N N . HIS B 1 332 ? -9.945 27.109 1.235 1 97.62 332 HIS B N 1
ATOM 6691 C CA . HIS B 1 332 ? -9.891 27.344 2.674 1 97.62 332 HIS B CA 1
ATOM 6692 C C . HIS B 1 332 ? -10.008 26.031 3.449 1 97.62 332 HIS B C 1
ATOM 6694 O O . HIS B 1 332 ? -10.273 24.984 2.865 1 97.62 332 HIS B O 1
ATOM 6700 N N . VAL B 1 333 ? -9.781 26.094 4.715 1 98.56 333 VAL B N 1
ATOM 6701 C CA . VAL B 1 333 ? -9.867 24.875 5.523 1 98.56 333 VAL B CA 1
ATOM 6702 C C . VAL B 1 333 ? -10.914 25.062 6.617 1 98.56 333 VAL B C 1
ATOM 6704 O O . VAL B 1 333 ? -10.844 24.422 7.668 1 98.56 333 VAL B O 1
ATOM 6707 N N . TYR B 1 334 ? -11.852 26.078 6.461 1 98.62 334 TYR B N 1
ATOM 6708 C CA . TYR B 1 334 ? -12.969 26.203 7.383 1 98.62 334 TYR B CA 1
ATOM 6709 C C . TYR B 1 334 ? -14.008 25.109 7.137 1 98.62 334 TYR B C 1
ATOM 6711 O O . TYR B 1 334 ? -15.102 25.391 6.648 1 98.62 334 TYR B O 1
ATOM 6719 N N . LEU B 1 335 ? -13.68 23.906 7.559 1 98.75 335 LEU B N 1
ATOM 6720 C CA . LEU B 1 335 ? -14.406 22.703 7.168 1 98.75 335 LEU B CA 1
ATOM 6721 C C . LEU B 1 335 ? -15.016 22.016 8.391 1 98.75 335 LEU B C 1
ATOM 6723 O O . LEU B 1 335 ? -15.75 21.031 8.25 1 98.75 335 LEU B O 1
ATOM 6727 N N . GLY B 1 336 ? -14.695 22.516 9.602 1 98.75 336 GLY B N 1
ATOM 6728 C CA . GLY B 1 336 ? -15.086 21.859 10.836 1 98.75 336 GLY B CA 1
ATOM 6729 C C . GLY B 1 336 ? -16.422 22.328 11.383 1 98.75 336 GLY B C 1
ATOM 6730 O O . GLY B 1 336 ? -17.188 22.969 10.664 1 98.75 336 GLY B O 1
ATOM 6731 N N . PRO B 1 337 ? -16.734 22.016 12.648 1 98.56 337 PRO B N 1
ATOM 6732 C CA . PRO B 1 337 ? -18 22.406 13.273 1 98.56 337 PRO B CA 1
ATOM 6733 C C . PRO B 1 337 ? -18.188 23.922 13.367 1 98.56 337 PRO B C 1
ATOM 6735 O O . PRO B 1 337 ? -17.203 24.656 13.531 1 98.56 337 PRO B O 1
ATOM 6738 N N . SER B 1 338 ? -19.359 24.297 13.242 1 98.12 338 SER B N 1
ATOM 6739 C CA . SER B 1 338 ? -19.781 25.672 13.477 1 98.12 338 SER B CA 1
ATOM 6740 C C . SER B 1 338 ? -20.938 25.734 14.461 1 98.12 338 SER B C 1
ATOM 6742 O O . SER B 1 338 ? -21.625 24.734 14.688 1 98.12 338 SER B O 1
ATOM 6744 N N . TYR B 1 339 ? -21.109 26.844 15.062 1 97.62 339 TYR B N 1
ATOM 6745 C CA . TYR B 1 339 ? -22.156 27.078 16.047 1 97.62 339 TYR B CA 1
ATOM 6746 C C . TYR B 1 339 ? -22.922 28.359 15.719 1 97.62 339 TYR B C 1
ATOM 6748 O O . TYR B 1 339 ? -22.344 29.438 15.609 1 97.62 339 TYR B O 1
ATOM 6756 N N . GLY B 1 340 ? -24.25 28.234 15.641 1 95.88 340 GLY B N 1
ATOM 6757 C CA . GLY B 1 340 ? -25.078 29.359 15.266 1 95.88 340 GLY B CA 1
ATOM 6758 C C . GLY B 1 340 ? -25.219 30.391 16.375 1 95.88 340 GLY B C 1
ATOM 6759 O O . GLY B 1 340 ? -25.016 30.078 17.547 1 95.88 340 GLY B O 1
ATOM 6760 N N . ARG B 1 341 ? -25.578 31.547 15.953 1 96 341 ARG B N 1
ATOM 6761 C CA . ARG B 1 341 ? -25.734 32.656 16.891 1 96 341 ARG B CA 1
ATOM 6762 C C . ARG B 1 341 ? -26.734 32.312 17.984 1 96 341 ARG B C 1
ATOM 6764 O O . ARG B 1 341 ? -26.5 32.594 19.156 1 96 341 ARG B O 1
ATOM 6771 N N . GLU B 1 342 ? -27.844 31.75 17.625 1 97.06 342 GLU B N 1
ATOM 6772 C CA . GLU B 1 342 ? -28.875 31.391 18.609 1 97.06 342 GLU B CA 1
ATOM 6773 C C . GLU B 1 342 ? -28.344 30.391 19.625 1 97.06 342 GLU B C 1
ATOM 6775 O O . GLU B 1 342 ? -28.609 30.516 20.828 1 97.06 342 GLU B O 1
ATOM 6780 N N . GLU B 1 343 ? -27.672 29.438 19.094 1 97.19 343 GLU B N 1
ATOM 6781 C CA . GLU B 1 343 ? -27.078 28.438 19.969 1 97.19 343 GLU B CA 1
ATOM 6782 C C . GLU B 1 343 ? -26.094 29.047 20.953 1 97.19 343 GLU B C 1
ATOM 6784 O O . GLU B 1 343 ? -26.062 28.688 22.125 1 97.19 343 GLU B O 1
ATOM 6789 N N . VAL B 1 344 ? -25.297 29.953 20.516 1 97.94 344 VAL B N 1
ATOM 6790 C CA . VAL B 1 344 ? -24.281 30.609 21.328 1 97.94 344 VAL B CA 1
ATOM 6791 C C . VAL B 1 344 ? -24.969 31.5 22.375 1 97.94 344 VAL B C 1
ATOM 6793 O O . VAL B 1 344 ? -24.562 31.5 23.547 1 97.94 344 VAL B O 1
ATOM 6796 N N . GLU B 1 345 ? -25.984 32.25 21.953 1 97.75 345 GLU B N 1
ATOM 6797 C CA . GLU B 1 345 ? -26.719 33.094 22.891 1 97.75 345 GLU B CA 1
ATOM 6798 C C . GLU B 1 345 ? -27.328 32.281 24.016 1 97.75 345 GLU B C 1
ATOM 6800 O O . GLU B 1 345 ? -27.219 32.656 25.188 1 97.75 345 GLU B O 1
ATOM 6805 N N . GLU B 1 346 ? -27.984 31.234 23.609 1 98 346 GLU B N 1
ATOM 6806 C CA . GLU B 1 346 ? -28.609 30.359 24.609 1 98 346 GLU B CA 1
ATOM 6807 C C . GLU B 1 346 ? -27.578 29.797 25.578 1 98 346 GLU B C 1
ATOM 6809 O O . GLU B 1 346 ? -27.828 29.703 26.781 1 98 346 GLU B O 1
ATOM 6814 N N . PHE B 1 347 ? -26.469 29.375 25.047 1 97.88 347 PHE B N 1
ATOM 6815 C CA . PHE B 1 347 ? -25.406 28.844 25.891 1 97.88 347 PHE B CA 1
ATOM 6816 C C . PHE B 1 347 ? -24.922 29.875 26.891 1 97.88 347 PHE B C 1
ATOM 6818 O O . PHE B 1 347 ? -24.766 29.578 28.078 1 97.88 347 PHE B O 1
ATOM 6825 N N . LEU B 1 348 ? -24.625 31.156 26.438 1 97.94 348 LEU B N 1
ATOM 6826 C CA . LEU B 1 348 ? -24.141 32.219 27.312 1 97.94 348 LEU B CA 1
ATOM 6827 C C . LEU B 1 348 ? -25.141 32.531 28.422 1 97.94 348 LEU B C 1
ATOM 6829 O O . LEU B 1 348 ? -24.766 32.75 29.562 1 97.94 348 LEU B O 1
ATOM 6833 N N . LYS B 1 349 ? -26.422 32.531 28.094 1 97.69 349 LYS B N 1
ATOM 6834 C CA . LYS B 1 349 ? -27.469 32.75 29.078 1 97.69 349 LYS B CA 1
ATOM 6835 C C . LYS B 1 349 ? -27.484 31.625 30.125 1 97.69 349 LYS B C 1
ATOM 6837 O O . LYS B 1 349 ? -27.562 31.906 31.328 1 97.69 349 LYS B O 1
ATOM 6842 N N . MET B 1 350 ? -27.422 30.484 29.656 1 97.75 350 MET B N 1
ATOM 6843 C CA . MET B 1 350 ? -27.438 29.328 30.547 1 97.75 350 MET B CA 1
ATOM 6844 C C . MET B 1 350 ? -26.266 29.359 31.5 1 97.75 350 MET B C 1
ATOM 6846 O O . MET B 1 350 ? -26.375 28.906 32.656 1 97.75 350 MET B O 1
ATOM 6850 N N . GLU B 1 351 ? -25.109 29.797 31 1 96.56 351 GLU B N 1
ATOM 6851 C CA . GLU B 1 351 ? -23.891 29.859 31.812 1 96.56 351 GLU B CA 1
ATOM 6852 C C . GLU B 1 351 ? -23.938 31.031 32.781 1 96.56 351 GLU B C 1
ATOM 6854 O O . GLU B 1 351 ? -23.109 31.125 33.688 1 96.56 351 GLU B O 1
ATOM 6859 N N . GLY B 1 352 ? -24.891 31.953 32.594 1 95 352 GLY B N 1
ATOM 6860 C CA . GLY B 1 352 ? -25.047 33.094 33.469 1 95 352 GLY B CA 1
ATOM 6861 C C . GLY B 1 352 ? -23.969 34.156 33.281 1 95 352 GLY B C 1
ATOM 6862 O O . GLY B 1 352 ? -23.641 34.906 34.219 1 95 352 GLY B O 1
ATOM 6863 N N . VAL B 1 353 ? -23.422 34.188 32.125 1 95 353 VAL B N 1
ATOM 6864 C CA . VAL B 1 353 ? -22.375 35.156 31.844 1 95 353 VAL B CA 1
ATOM 6865 C C . VAL B 1 353 ? -22.984 36.406 31.266 1 95 353 VAL B C 1
ATOM 6867 O O . VAL B 1 353 ? -23.938 36.344 30.484 1 95 353 VAL B O 1
ATOM 6870 N N . GLU B 1 354 ? -22.453 37.562 31.75 1 96.69 354 GLU B N 1
ATOM 6871 C CA . GLU B 1 354 ? -22.844 38.812 31.125 1 96.69 354 GLU B CA 1
ATOM 6872 C C . GLU B 1 354 ? -22.234 38.969 29.734 1 96.69 354 GLU B C 1
ATOM 6874 O O . GLU B 1 354 ? -21.031 38.781 29.562 1 96.69 354 GLU B O 1
ATOM 6879 N N . PHE B 1 355 ? -23.031 39.25 28.781 1 97.62 355 PHE B N 1
ATOM 6880 C CA . PHE B 1 355 ? -22.547 39.438 27.422 1 97.62 355 PHE B CA 1
ATOM 6881 C C . PHE B 1 355 ? -23.328 40.531 26.703 1 97.62 355 PHE B C 1
ATOM 6883 O O . PHE B 1 355 ? -24.375 40.969 27.172 1 97.62 355 PHE B O 1
ATOM 6890 N N . GLU B 1 356 ? -22.797 41.062 25.641 1 97.31 356 GLU B N 1
ATOM 6891 C CA . GLU B 1 356 ? -23.422 42.062 24.797 1 97.31 356 GLU B CA 1
ATOM 6892 C C . GLU B 1 356 ? -23.438 41.656 23.328 1 97.31 356 GLU B C 1
ATOM 6894 O O . GLU B 1 356 ? -22.469 41.094 22.828 1 97.31 356 GLU B O 1
ATOM 6899 N N . GLU B 1 357 ? -24.578 41.875 22.734 1 96.88 357 GLU B N 1
ATOM 6900 C CA . GLU B 1 357 ? -24.625 41.719 21.297 1 96.88 357 GLU B CA 1
ATOM 6901 C C . GLU B 1 357 ? -23.922 42.875 20.578 1 96.88 357 GLU B C 1
ATOM 6903 O O . GLU B 1 357 ? -24.188 44.031 20.875 1 96.88 357 GLU B O 1
ATOM 6908 N N . VAL B 1 358 ? -23.047 42.5 19.688 1 96.38 358 VAL B N 1
ATOM 6909 C CA . VAL B 1 358 ? -22.203 43.5 19.062 1 96.38 358 VAL B CA 1
ATOM 6910 C C . VAL B 1 358 ? -22.562 43.594 17.578 1 96.38 358 VAL B C 1
ATOM 6912 O O . VAL B 1 358 ? -22.5 42.625 16.844 1 96.38 358 VAL B O 1
ATOM 6915 N N . ASP B 1 359 ? -22.906 44.781 17.109 1 93.38 359 ASP B N 1
ATOM 6916 C CA . ASP B 1 359 ? -23.203 45.031 15.695 1 93.38 359 ASP B CA 1
ATOM 6917 C C . ASP B 1 359 ? -21.922 45.156 14.883 1 93.38 359 ASP B C 1
ATOM 6919 O O . ASP B 1 359 ? -21.781 44.562 13.82 1 93.38 359 ASP B O 1
ATOM 6923 N N . ASP B 1 360 ? -21 45.938 15.422 1 97.19 360 ASP B N 1
ATOM 6924 C CA . ASP B 1 360 ? -19.719 46.156 14.766 1 97.19 360 ASP B CA 1
ATOM 6925 C C . ASP B 1 360 ? -18.609 45.344 15.422 1 97.19 360 ASP B C 1
ATOM 6927 O O . ASP B 1 360 ? -17.734 45.906 16.078 1 97.19 360 ASP B O 1
ATOM 6931 N N . VAL B 1 361 ? -18.578 44.094 15.109 1 97.38 361 VAL B N 1
ATOM 6932 C CA . VAL B 1 361 ? -17.641 43.156 15.695 1 97.38 361 VAL B CA 1
ATOM 6933 C C . VAL B 1 361 ? -16.203 43.594 15.344 1 97.38 361 VAL B C 1
ATOM 6935 O O . VAL B 1 361 ? -15.32 43.594 16.203 1 97.38 361 VAL B O 1
ATOM 6938 N N . SER B 1 362 ? -15.977 43.906 14.078 1 98.19 362 SER B N 1
ATOM 6939 C CA . SER B 1 362 ? -14.633 44.281 13.617 1 98.19 362 SER B CA 1
ATOM 6940 C C . SER B 1 362 ? -14.109 45.5 14.367 1 98.19 362 SER B C 1
ATOM 6942 O O . SER B 1 362 ? -12.945 45.531 14.781 1 98.19 362 SER B O 1
ATOM 6944 N N . GLY B 1 363 ? -14.953 46.469 14.5 1 98.19 363 GLY B N 1
ATOM 6945 C CA . GLY B 1 363 ? -14.562 47.656 15.234 1 98.19 363 GLY B CA 1
ATOM 6946 C C . GLY B 1 363 ? -14.242 47.375 16.688 1 98.19 363 GLY B C 1
ATOM 6947 O O . GLY B 1 363 ? -13.266 47.875 17.219 1 98.19 363 GLY B O 1
ATOM 6948 N N . LEU B 1 364 ? -15.078 46.594 17.312 1 98.25 364 LEU B N 1
ATOM 6949 C CA . LEU B 1 364 ? -14.883 46.281 18.719 1 98.25 364 LEU B CA 1
ATOM 6950 C C . LEU B 1 364 ? -13.547 45.562 18.922 1 98.25 364 LEU B C 1
ATOM 6952 O O . LEU B 1 364 ? -12.797 45.906 19.844 1 98.25 364 LEU B O 1
ATOM 6956 N N . VAL B 1 365 ? -13.273 44.562 18.141 1 98.62 365 VAL B N 1
ATOM 6957 C CA . VAL B 1 365 ? -12.039 43.781 18.281 1 98.62 365 VAL B CA 1
ATOM 6958 C C . VAL B 1 365 ? -10.836 44.688 18 1 98.62 365 VAL B C 1
ATOM 6960 O O . VAL B 1 365 ? -9.859 44.688 18.75 1 98.62 365 VAL B O 1
ATOM 6963 N N . ALA B 1 366 ? -10.906 45.469 16.922 1 98.56 366 ALA B N 1
ATOM 6964 C CA . ALA B 1 366 ? -9.82 46.406 16.594 1 98.56 366 ALA B CA 1
ATOM 6965 C C . ALA B 1 366 ? -9.539 47.344 17.75 1 98.56 366 ALA B C 1
ATOM 6967 O O . ALA B 1 366 ? -8.383 47.625 18.078 1 98.56 366 ALA B O 1
ATOM 6968 N N . ASP B 1 367 ? -10.609 47.906 18.344 1 98.44 367 ASP B N 1
ATOM 6969 C CA . ASP B 1 367 ? -10.453 48.812 19.469 1 98.44 367 ASP B CA 1
ATOM 6970 C C . ASP B 1 367 ? -9.758 48.125 20.641 1 98.44 367 ASP B C 1
ATOM 6972 O O . ASP B 1 367 ? -8.859 48.688 21.266 1 98.44 367 ASP B O 1
ATOM 6976 N N . ALA B 1 368 ? -10.211 46.938 20.922 1 98.25 368 ALA B N 1
ATOM 6977 C CA . ALA B 1 368 ? -9.602 46.156 22 1 98.25 368 ALA B CA 1
ATOM 6978 C C . ALA B 1 368 ? -8.109 45.938 21.75 1 98.25 368 ALA B C 1
ATOM 6980 O O . ALA B 1 368 ? -7.293 46.094 22.656 1 98.25 368 ALA B O 1
ATOM 6981 N N . LEU B 1 369 ? -7.734 45.594 20.531 1 98.5 369 LEU B N 1
ATOM 6982 C CA . LEU B 1 369 ? -6.34 45.375 20.188 1 98.5 369 LEU B CA 1
ATOM 6983 C C . LEU B 1 369 ? -5.512 46.625 20.328 1 98.5 369 LEU B C 1
ATOM 6985 O O . LEU B 1 369 ? -4.414 46.594 20.891 1 98.5 369 LEU B O 1
ATOM 6989 N N . VAL B 1 370 ? -6.051 47.75 19.859 1 98.06 370 VAL B N 1
ATOM 6990 C CA . VAL B 1 370 ? -5.344 49.031 19.906 1 98.06 370 VAL B CA 1
ATOM 6991 C C . VAL B 1 370 ? -5.098 49.438 21.375 1 98.06 370 VAL B C 1
ATOM 6993 O O . VAL B 1 370 ? -4.066 50.031 21.688 1 98.06 370 VAL B O 1
ATOM 6996 N N . GLU B 1 371 ? -5.996 49 22.219 1 97.5 371 GLU B N 1
ATOM 6997 C CA . GLU B 1 371 ? -5.883 49.312 23.641 1 97.5 371 GLU B CA 1
ATOM 6998 C C . GLU B 1 371 ? -4.934 48.344 24.344 1 97.5 371 GLU B C 1
ATOM 7000 O O . GLU B 1 371 ? -4.738 48.406 25.562 1 97.5 371 GLU B O 1
ATOM 7005 N N . GLY B 1 372 ? -4.402 47.406 23.594 1 96.56 372 GLY B N 1
ATOM 7006 C CA . GLY B 1 372 ? -3.443 46.469 24.141 1 96.56 372 GLY B CA 1
ATOM 7007 C C . GLY B 1 372 ? -4.098 45.25 24.781 1 96.56 372 GLY B C 1
ATOM 7008 O O . GLY B 1 372 ? -3.447 44.5 25.5 1 96.56 372 GLY B O 1
ATOM 7009 N N . LYS B 1 373 ? -5.348 45.062 24.516 1 97.31 373 LYS B N 1
ATOM 7010 C CA . LYS B 1 373 ? -6.086 43.938 25.094 1 97.31 373 LYS B CA 1
ATOM 7011 C C . LYS B 1 373 ? -5.906 42.688 24.281 1 97.31 373 LYS B C 1
ATOM 7013 O O . LYS B 1 373 ? -5.598 42.719 23.094 1 97.31 373 LYS B O 1
ATOM 7018 N N . LEU B 1 374 ? -5.988 41.531 25.016 1 97.88 374 LEU B N 1
ATOM 7019 C CA . LEU B 1 374 ? -6.008 40.219 24.375 1 97.88 374 LEU B CA 1
ATOM 7020 C C . LEU B 1 374 ? -7.438 39.781 24.062 1 97.88 374 LEU B C 1
ATOM 7022 O O . LEU B 1 374 ? -8.297 39.781 24.953 1 97.88 374 LEU B O 1
ATOM 7026 N N . ALA B 1 375 ? -7.699 39.406 22.828 1 98.56 375 ALA B N 1
ATOM 7027 C CA . ALA B 1 375 ? -9.062 39.094 22.422 1 98.56 375 ALA B CA 1
ATOM 7028 C C . ALA B 1 375 ? -9.148 37.625 21.938 1 98.56 375 ALA B C 1
ATOM 7030 O O . ALA B 1 375 ? -8.398 37.219 21.062 1 98.56 375 ALA B O 1
ATOM 7031 N N . GLY B 1 376 ? -10.016 36.844 22.625 1 98.62 376 GLY B N 1
ATOM 7032 C CA . GLY B 1 376 ? -10.422 35.594 22.016 1 98.62 376 GLY B CA 1
ATOM 7033 C C . GLY B 1 376 ? -11.445 35.75 20.922 1 98.62 376 GLY B C 1
ATOM 7034 O O . GLY B 1 376 ? -12.461 36.438 21.109 1 98.62 376 GLY B O 1
ATOM 7035 N N . PHE B 1 377 ? -11.172 35.25 19.766 1 98.69 377 PHE B N 1
ATOM 7036 C CA . PHE B 1 377 ? -12.023 35.406 18.594 1 98.69 377 PHE B CA 1
ATOM 7037 C C . PHE B 1 377 ? -12.547 34.062 18.109 1 98.69 377 PHE B C 1
ATOM 7039 O O . PHE B 1 377 ? -11.766 33.156 17.781 1 98.69 377 PHE B O 1
ATOM 7046 N N . PHE B 1 378 ? -13.844 33.875 18.141 1 98.56 378 PHE B N 1
ATOM 7047 C CA . PHE B 1 378 ? -14.562 32.625 17.797 1 98.56 378 PHE B CA 1
ATOM 7048 C C . PHE B 1 378 ? -15.688 32.938 16.812 1 98.56 378 PHE B C 1
ATOM 7050 O O . PHE B 1 378 ? -16.672 33.562 17.156 1 98.56 378 PHE B O 1
ATOM 7057 N N . GLN B 1 379 ? -15.531 32.5 15.586 1 97.31 379 GLN B N 1
ATOM 7058 C CA . GLN B 1 379 ? -16.562 32.75 14.586 1 97.31 379 GLN B CA 1
ATOM 7059 C C . GLN B 1 379 ? -16.578 31.656 13.516 1 97.31 379 GLN B C 1
ATOM 7061 O O . GLN B 1 379 ? -15.547 31.031 13.258 1 97.31 379 GLN B O 1
ATOM 7066 N N . GLY B 1 380 ? -17.688 31.359 12.922 1 97.44 380 GLY B N 1
ATOM 7067 C CA . GLY B 1 380 ? -17.828 30.484 11.773 1 97.44 380 GLY B CA 1
ATOM 7068 C C . GLY B 1 380 ? -17.359 29.078 12.039 1 97.44 380 GLY B C 1
ATOM 7069 O O . GLY B 1 380 ? -17.281 28.641 13.188 1 97.44 380 GLY B O 1
ATOM 7070 N N . ALA B 1 381 ? -17.109 28.344 10.898 1 98.38 381 ALA B N 1
ATOM 7071 C CA . ALA B 1 381 ? -16.641 26.969 10.961 1 98.38 381 ALA B CA 1
ATOM 7072 C C . ALA B 1 381 ? -15.18 26.891 11.391 1 98.38 381 ALA B C 1
ATOM 7074 O O . ALA B 1 381 ? -14.367 27.719 10.969 1 98.38 381 ALA B O 1
ATOM 7075 N N . MET B 1 382 ? -14.914 25.969 12.234 1 98.19 382 MET B N 1
ATOM 7076 C CA . MET B 1 382 ? -13.555 25.797 12.727 1 98.19 382 MET B CA 1
ATOM 7077 C C . MET B 1 382 ? -12.609 25.391 11.602 1 98.19 382 MET B C 1
ATOM 7079 O O . MET B 1 382 ? -13 24.672 10.688 1 98.19 382 MET B O 1
ATOM 7083 N N . GLU B 1 383 ? -11.383 25.844 11.688 1 98.25 383 GLU B N 1
ATOM 7084 C CA . GLU B 1 383 ? -10.359 25.469 10.719 1 98.25 383 GLU B CA 1
ATOM 7085 C C . GLU B 1 383 ? -9.953 24 10.875 1 98.25 383 GLU B C 1
ATOM 7087 O O . GLU B 1 383 ? -9.812 23.516 11.992 1 98.25 383 GLU B O 1
ATOM 7092 N N . PHE B 1 384 ? -9.781 23.297 9.797 1 98.62 384 PHE B N 1
ATOM 7093 C CA . PHE B 1 384 ? -9.172 21.969 9.75 1 98.62 384 PHE B CA 1
ATOM 7094 C C . PHE B 1 384 ? -7.66 22.062 9.609 1 98.62 384 PHE B C 1
ATOM 7096 O O . PHE B 1 384 ? -7.156 22.828 8.781 1 98.62 384 PHE B O 1
ATOM 7103 N N . GLY B 1 385 ? -6.918 21.266 10.375 1 97.56 385 GLY B N 1
ATOM 7104 C CA . GLY B 1 385 ? -5.465 21.359 10.398 1 97.56 385 GLY B CA 1
ATOM 7105 C C . GLY B 1 385 ? -4.926 21.938 11.695 1 97.56 385 GLY B C 1
ATOM 7106 O O . GLY B 1 385 ? -5.691 22.234 12.609 1 97.56 385 GLY B O 1
ATOM 7107 N N . PRO B 1 386 ? -3.635 22.109 11.711 1 96.38 386 PRO B N 1
ATOM 7108 C CA . PRO B 1 386 ? -3.01 22.453 12.984 1 96.38 386 PRO B CA 1
ATOM 7109 C C . PRO B 1 386 ? -3.006 23.969 13.25 1 96.38 386 PRO B C 1
ATOM 7111 O O . PRO B 1 386 ? -2.66 24.406 14.352 1 96.38 386 PRO B O 1
ATOM 7114 N N . ARG B 1 387 ? -3.455 24.766 12.305 1 97.75 387 ARG B N 1
ATOM 7115 C CA . ARG B 1 387 ? -3.275 26.219 12.422 1 97.75 387 ARG B CA 1
ATOM 7116 C C . ARG B 1 387 ? -4.602 26.906 12.719 1 97.75 387 ARG B C 1
ATOM 7118 O O . ARG B 1 387 ? -5.645 26.516 12.188 1 97.75 387 ARG B O 1
ATOM 7125 N N . ALA B 1 388 ? -4.527 27.891 13.609 1 98.12 388 ALA B N 1
ATOM 7126 C CA . ALA B 1 388 ? -5.645 28.828 13.734 1 98.12 388 ALA B CA 1
ATOM 7127 C C . ALA B 1 388 ? -5.59 29.906 12.656 1 98.12 388 ALA B C 1
ATOM 7129 O O . ALA B 1 388 ? -4.566 30.578 12.492 1 98.12 388 ALA B O 1
ATOM 7130 N N . LEU B 1 389 ? -6.652 30.047 11.961 1 98.62 389 LEU B N 1
ATOM 7131 C CA . LEU B 1 389 ? -6.66 30.938 10.812 1 98.62 389 LEU B CA 1
ATOM 7132 C C . LEU B 1 389 ? -7.797 31.953 10.906 1 98.62 389 LEU B C 1
ATOM 7134 O O . LEU B 1 389 ? -8.477 32.219 9.914 1 98.62 389 LEU B O 1
ATOM 7138 N N . GLY B 1 390 ? -8.047 32.344 12.141 1 98.56 390 GLY B N 1
ATOM 7139 C CA . GLY B 1 390 ? -8.945 33.469 12.297 1 98.56 390 GLY B CA 1
ATOM 7140 C C . GLY B 1 390 ? -10.312 33.062 12.82 1 98.56 390 GLY B C 1
ATOM 7141 O O . GLY B 1 390 ? -11.094 33.938 13.25 1 98.56 390 GLY B O 1
ATOM 7142 N N . ASN B 1 391 ? -10.672 31.766 12.828 1 98.75 391 ASN B N 1
ATOM 7143 C CA . ASN B 1 391 ? -11.984 31.359 13.312 1 98.75 391 ASN B CA 1
ATOM 7144 C C . ASN B 1 391 ? -11.922 30.844 14.75 1 98.75 391 ASN B C 1
ATOM 7146 O O . ASN B 1 391 ? -12.93 30.812 15.453 1 98.75 391 ASN B O 1
ATOM 7150 N N . ARG B 1 392 ? -10.828 30.359 15.219 1 98.81 392 ARG B N 1
ATOM 7151 C CA . ARG B 1 392 ? -10.5 30 16.594 1 98.81 392 ARG B CA 1
ATOM 7152 C C . ARG B 1 392 ? -9.133 30.562 17 1 98.81 392 ARG B C 1
AT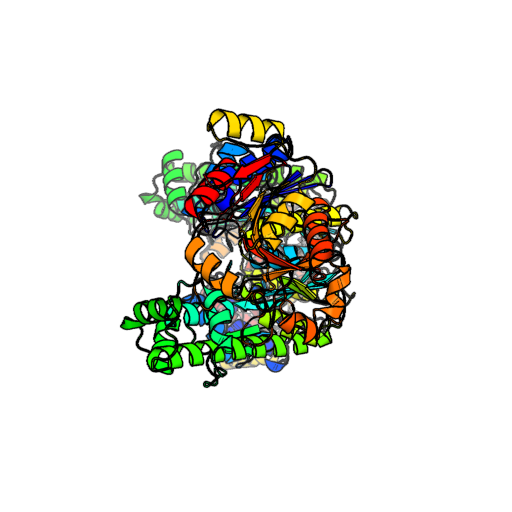OM 7154 O O . ARG B 1 392 ? -8.164 29.812 17.125 1 98.81 392 ARG B O 1
ATOM 7161 N N . SER B 1 393 ? -9.07 31.844 17.25 1 98.75 393 SER B N 1
ATOM 7162 C CA . SER B 1 393 ? -7.781 32.5 17.406 1 98.75 393 SER B CA 1
ATOM 7163 C C . SER B 1 393 ? -7.781 33.438 18.625 1 98.75 393 SER B C 1
ATOM 7165 O O . SER B 1 393 ? -8.836 33.906 19.062 1 98.75 393 SER B O 1
ATOM 7167 N N . ILE B 1 394 ? -6.668 33.594 19.203 1 98.56 394 ILE B N 1
ATOM 7168 C CA . ILE B 1 394 ? -6.387 34.719 20.109 1 98.56 394 ILE B CA 1
ATOM 7169 C C . ILE B 1 394 ? -5.637 35.812 19.359 1 98.56 394 ILE B C 1
ATOM 7171 O O . ILE B 1 394 ? -4.633 35.531 18.688 1 98.56 394 ILE B O 1
ATOM 7175 N N . LEU B 1 395 ? -6.148 37 19.469 1 98.69 395 LEU B N 1
ATOM 7176 C CA . LEU B 1 395 ? -5.594 38.125 18.719 1 98.69 395 LEU B CA 1
ATOM 7177 C C . LEU B 1 395 ? -4.992 39.188 19.656 1 98.69 395 LEU B C 1
ATOM 7179 O O . LEU B 1 395 ? -5.473 39.344 20.781 1 98.69 395 LEU B O 1
ATOM 7183 N N . ALA B 1 396 ? -3.979 39.844 19.156 1 98.69 396 ALA B N 1
ATOM 7184 C CA . ALA B 1 396 ? -3.328 40.906 19.906 1 98.69 396 ALA B CA 1
ATOM 7185 C C . ALA B 1 396 ? -2.674 41.906 18.969 1 98.69 396 ALA B C 1
ATOM 7187 O O . ALA B 1 396 ? -2.623 41.719 17.75 1 98.69 396 ALA B O 1
ATOM 7188 N N . ASP B 1 397 ? -2.293 43.062 19.531 1 98.62 397 ASP B N 1
ATOM 7189 C CA . ASP B 1 397 ? -1.591 44.125 18.812 1 98.62 397 ASP B CA 1
ATOM 7190 C C . ASP B 1 397 ? -0.114 43.75 18.625 1 98.62 397 ASP B C 1
ATOM 7192 O O . ASP B 1 397 ? 0.62 43.625 19.609 1 98.62 397 ASP B O 1
ATOM 7196 N N . PRO B 1 398 ? 0.288 43.625 17.406 1 98.69 398 PRO B N 1
ATOM 7197 C CA . PRO B 1 398 ? 1.672 43.188 17.203 1 98.69 398 PRO B CA 1
ATOM 7198 C C . PRO B 1 398 ? 2.668 44.344 17.266 1 98.69 398 PRO B C 1
ATOM 7200 O O . PRO B 1 398 ? 3.879 44.125 17.188 1 98.69 398 PRO B O 1
ATOM 7203 N N . ARG B 1 399 ? 2.354 45.625 17.375 1 97.88 399 ARG B N 1
ATOM 7204 C CA . ARG B 1 399 ? 3.211 46.781 17.266 1 97.88 399 ARG B CA 1
ATOM 7205 C C . ARG B 1 399 ? 4.117 46.938 18.484 1 97.88 399 ARG B C 1
ATOM 7207 O O . ARG B 1 399 ? 5.195 47.5 18.406 1 97.88 399 ARG B O 1
ATOM 7214 N N . ASN B 1 400 ? 3.619 46.312 19.578 1 92.94 400 ASN B N 1
ATOM 7215 C CA . ASN B 1 400 ? 4.426 46.375 20.797 1 92.94 400 ASN B CA 1
ATOM 7216 C C . ASN B 1 400 ? 4.949 45 21.172 1 92.94 400 ASN B C 1
ATOM 7218 O O . ASN B 1 400 ? 4.168 44.062 21.453 1 92.94 400 ASN B O 1
ATOM 7222 N N . GLU B 1 401 ? 6.168 44.844 21.359 1 92.94 401 GLU B N 1
ATOM 7223 C CA . GLU B 1 401 ? 6.824 43.562 21.641 1 92.94 401 GLU B CA 1
ATOM 7224 C C . GLU B 1 401 ? 6.457 43.031 23.016 1 92.94 401 GLU B C 1
ATOM 7226 O O . GLU B 1 401 ? 6.535 41.844 23.266 1 92.94 401 GLU B O 1
ATOM 7231 N N . GLU B 1 402 ? 6.059 43.875 23.875 1 92.75 402 GLU B N 1
ATOM 7232 C CA . GLU B 1 402 ? 5.734 43.5 25.25 1 92.75 402 GLU B CA 1
ATOM 7233 C C . GLU B 1 402 ? 4.523 42.594 25.312 1 92.75 402 GLU B C 1
ATOM 7235 O O . GLU B 1 402 ? 4.32 41.875 26.297 1 92.75 402 GLU B O 1
ATOM 7240 N N . ILE B 1 403 ? 3.801 42.625 24.25 1 94.69 403 ILE B N 1
ATOM 7241 C CA . ILE B 1 403 ? 2.6 41.812 24.188 1 94.69 403 ILE B CA 1
ATOM 7242 C C . ILE B 1 403 ? 2.984 40.344 24.266 1 94.69 403 ILE B C 1
ATOM 7244 O O . ILE B 1 403 ? 2.195 39.5 24.703 1 94.69 403 ILE B O 1
ATOM 7248 N N . LYS B 1 404 ? 4.227 39.969 23.812 1 94.81 404 LYS B N 1
ATOM 7249 C CA . LYS B 1 404 ? 4.699 38.594 23.812 1 94.81 404 LYS B CA 1
ATOM 7250 C C . LYS B 1 404 ? 4.746 38.031 25.234 1 94.81 404 LYS B C 1
ATOM 7252 O O . LYS B 1 404 ? 4.348 36.875 25.469 1 94.81 404 LYS B O 1
ATOM 7257 N N . GLU B 1 405 ? 5.25 38.812 26.062 1 92.56 405 GLU B N 1
ATOM 7258 C CA . GLU B 1 405 ? 5.352 38.406 27.453 1 92.56 405 GLU B CA 1
ATOM 7259 C C . GLU B 1 405 ? 3.971 38.156 28.062 1 92.56 405 GLU B C 1
ATOM 7261 O O . GLU B 1 405 ? 3.766 37.188 28.781 1 92.56 405 GLU B O 1
ATOM 7266 N N . ARG B 1 406 ? 3.123 39 27.781 1 93.5 406 ARG B N 1
ATOM 7267 C CA . ARG B 1 406 ? 1.763 38.875 28.297 1 93.5 406 ARG B CA 1
ATOM 7268 C C . ARG B 1 406 ? 1.11 37.594 27.766 1 93.5 406 ARG B C 1
ATOM 7270 O O . ARG B 1 406 ? 0.465 36.875 28.516 1 93.5 406 ARG B O 1
ATOM 7277 N N . LEU B 1 407 ? 1.262 37.406 26.531 1 94.56 407 LEU B N 1
ATOM 7278 C CA . LEU B 1 407 ? 0.682 36.219 25.906 1 94.56 407 LEU B CA 1
ATOM 7279 C C . LEU B 1 407 ? 1.314 34.938 26.453 1 94.56 407 LEU B C 1
ATOM 7281 O O . LEU B 1 407 ? 0.622 33.969 26.688 1 94.56 407 LEU B O 1
ATOM 7285 N N . ASN B 1 408 ? 2.633 34.969 26.609 1 92.75 408 ASN B N 1
ATOM 7286 C CA . ASN B 1 408 ? 3.332 33.781 27.125 1 92.75 408 ASN B CA 1
ATOM 7287 C C . ASN B 1 408 ? 2.859 33.438 28.531 1 92.75 408 ASN B C 1
ATOM 7289 O O . ASN B 1 408 ? 2.709 32.25 28.875 1 92.75 408 ASN B O 1
ATOM 7293 N N . VAL B 1 409 ? 2.652 34.406 29.312 1 90.31 409 VAL B N 1
ATOM 7294 C CA . VAL B 1 409 ? 2.168 34.188 30.672 1 90.31 409 VAL B CA 1
ATOM 7295 C C . VAL B 1 409 ? 0.729 33.688 30.625 1 90.31 409 VAL B C 1
ATOM 7297 O O . VAL B 1 409 ? 0.396 32.688 31.297 1 90.31 409 VAL B O 1
ATOM 7300 N N . ALA B 1 410 ? -0.04 34.281 29.859 1 89.25 410 ALA B N 1
ATOM 7301 C CA . ALA B 1 410 ? -1.462 33.969 29.781 1 89.25 410 ALA B CA 1
ATOM 7302 C C . ALA B 1 410 ? -1.677 32.531 29.297 1 89.25 410 ALA B C 1
ATOM 7304 O O . ALA B 1 410 ? -2.568 31.844 29.781 1 89.25 410 ALA B O 1
ATOM 7305 N N . LEU B 1 411 ? -0.903 32.156 28.391 1 89.19 411 LEU B N 1
ATOM 7306 C CA . LEU B 1 411 ? -1.146 30.891 27.703 1 89.19 411 LEU B CA 1
ATOM 7307 C C . LEU B 1 411 ? -0.149 29.828 28.156 1 89.19 411 LEU B C 1
ATOM 7309 O O . LEU B 1 411 ? -0.203 28.688 27.703 1 89.19 411 LEU B O 1
ATOM 7313 N N . LYS B 1 412 ? 0.803 30.188 29.062 1 87.94 412 LYS B N 1
ATOM 7314 C CA . LYS B 1 412 ? 1.845 29.297 29.562 1 87.94 412 LYS B CA 1
ATOM 7315 C C . LYS B 1 412 ? 2.688 28.734 28.422 1 87.94 412 LYS B C 1
ATOM 7317 O O . LYS B 1 412 ? 2.896 27.531 28.328 1 87.94 412 LYS B O 1
ATOM 7322 N N . ARG B 1 413 ? 3.039 29.609 27.484 1 88.25 413 ARG B N 1
ATOM 7323 C CA . ARG B 1 413 ? 3.812 29.219 26.312 1 88.25 413 ARG B CA 1
ATOM 7324 C C . ARG B 1 413 ? 5.309 29.359 26.562 1 88.25 413 ARG B C 1
ATOM 7326 O O . ARG B 1 413 ? 5.719 29.969 27.562 1 88.25 413 ARG B O 1
ATOM 7333 N N . ASP B 1 414 ? 6.082 28.719 25.719 1 86.81 414 ASP B N 1
ATOM 7334 C CA . ASP B 1 414 ? 7.539 28.797 25.781 1 86.81 414 ASP B CA 1
ATOM 7335 C C . ASP B 1 414 ? 8.039 30.156 25.297 1 86.81 414 ASP B C 1
ATOM 7337 O O . ASP B 1 414 ? 7.641 30.625 24.219 1 86.81 414 ASP B O 1
ATOM 7341 N N . VAL B 1 415 ? 8.953 30.656 25.906 1 87.25 415 VAL B N 1
ATOM 7342 C CA . VAL B 1 415 ? 9.367 32.062 25.719 1 87.25 415 VAL B CA 1
ATOM 7343 C C . VAL B 1 415 ? 10.062 32.219 24.375 1 87.25 415 VAL B C 1
ATOM 7345 O O . VAL B 1 415 ? 9.977 33.281 23.734 1 87.25 415 VAL B O 1
ATOM 7348 N N . PHE B 1 416 ? 10.656 31.203 23.922 1 89.5 416 PHE B N 1
ATOM 7349 C CA . PHE B 1 416 ? 11.508 31.391 22.75 1 89.5 416 PHE B CA 1
ATOM 7350 C C . PHE B 1 416 ? 10.719 31.125 21.469 1 89.5 416 PHE B C 1
ATOM 7352 O O . PHE B 1 416 ? 11.234 31.328 20.375 1 89.5 416 PHE B O 1
ATOM 7359 N N . GLN B 1 417 ? 9.469 30.734 21.531 1 90.5 417 GLN B N 1
ATOM 7360 C CA . GLN B 1 417 ? 8.656 30.484 20.344 1 90.5 417 GLN B CA 1
ATOM 7361 C C . GLN B 1 417 ? 8 31.766 19.844 1 90.5 417 GLN B C 1
ATOM 7363 O O . GLN B 1 417 ? 7.43 32.531 20.641 1 90.5 417 GLN B O 1
ATOM 7368 N N . PRO B 1 418 ? 8.047 31.984 18.609 1 91.75 418 PRO B N 1
ATOM 7369 C CA . PRO B 1 418 ? 7.449 33.219 18.047 1 91.75 418 PRO B CA 1
ATOM 7370 C C . PRO B 1 418 ? 5.938 33.094 17.859 1 91.75 418 PRO B C 1
ATOM 7372 O O . PRO B 1 418 ? 5.398 31.984 17.812 1 91.75 418 PRO B O 1
ATOM 7375 N N . PHE B 1 419 ? 5.242 34.219 17.828 1 96.19 419 PHE B N 1
ATOM 7376 C CA . PHE B 1 419 ? 3.854 34.312 17.391 1 96.19 419 PHE B CA 1
ATOM 7377 C C . PHE B 1 419 ? 3.777 34.656 15.906 1 96.19 419 PHE B C 1
ATOM 7379 O O . PHE B 1 419 ? 4.766 35.094 15.32 1 96.19 419 PHE B O 1
ATOM 7386 N N . ALA B 1 420 ? 2.631 34.406 15.312 1 97 420 ALA B N 1
ATOM 7387 C CA . ALA B 1 420 ? 2.475 34.594 13.875 1 97 420 ALA B CA 1
ATOM 7388 C C . ALA B 1 420 ? 1.54 35.75 13.562 1 97 420 ALA B C 1
ATOM 7390 O O . ALA B 1 420 ? 0.704 36.125 14.391 1 97 420 ALA B O 1
ATOM 7391 N N . PRO B 1 421 ? 1.729 36.375 12.438 1 98.69 421 PRO B N 1
ATOM 7392 C CA . PRO B 1 421 ? 0.792 37.406 12 1 98.69 421 PRO B CA 1
ATOM 7393 C C . PRO B 1 421 ? -0.28 36.875 11.055 1 98.69 421 PRO B C 1
ATOM 7395 O O . PRO B 1 421 ? -0.021 35.969 10.281 1 98.69 421 PRO B O 1
ATOM 7398 N N . SER B 1 422 ? -1.419 37.375 11.172 1 98.88 422 SER B N 1
ATOM 7399 C CA . SER B 1 422 ? -2.387 37.438 10.078 1 98.88 422 SER B CA 1
ATOM 7400 C C . SER B 1 422 ? -2.416 38.812 9.43 1 98.88 422 SER B C 1
ATOM 7402 O O . SER B 1 422 ? -2.488 39.812 10.125 1 98.88 422 SER B O 1
ATOM 7404 N N . MET B 1 423 ? -2.297 38.844 8.133 1 98.88 423 MET B N 1
ATOM 7405 C CA . MET B 1 423 ? -2.193 40.125 7.434 1 98.88 423 MET B CA 1
ATOM 7406 C C . MET B 1 423 ? -3.156 40.188 6.25 1 98.88 423 MET B C 1
ATOM 7408 O O . MET B 1 423 ? -3.598 39.156 5.758 1 98.88 423 MET B O 1
ATOM 7412 N N . LEU B 1 424 ? -3.516 41.375 5.875 1 98.81 424 LEU B N 1
ATOM 7413 C CA . LEU B 1 424 ? -4.32 41.531 4.672 1 98.81 424 LEU B CA 1
ATOM 7414 C C . LEU B 1 424 ? -3.576 41 3.445 1 98.81 424 LEU B C 1
ATOM 7416 O O . LEU B 1 424 ? -2.383 41.281 3.281 1 98.81 424 LEU B O 1
ATOM 7420 N N . TRP B 1 425 ? -4.27 40.25 2.672 1 98.5 425 TRP B N 1
ATOM 7421 C CA . TRP B 1 425 ? -3.686 39.594 1.497 1 98.5 425 TRP B CA 1
ATOM 7422 C C . TRP B 1 425 ? -2.953 40.625 0.63 1 98.5 425 TRP B C 1
ATOM 7424 O O . TRP B 1 425 ? -1.834 40.375 0.177 1 98.5 425 TRP B O 1
ATOM 7434 N N . GLU B 1 426 ? -3.51 41.844 0.417 1 98.06 426 GLU B N 1
ATOM 7435 C CA . GLU B 1 426 ? -2.98 42.875 -0.478 1 98.06 426 GLU B CA 1
ATOM 7436 C C . GLU B 1 426 ? -1.761 43.562 0.131 1 98.06 426 GLU B C 1
ATOM 7438 O O . GLU B 1 426 ? -1.036 44.281 -0.561 1 98.06 426 GLU B O 1
ATOM 7443 N N . LYS B 1 427 ? -1.474 43.375 1.414 1 98.31 427 LYS B N 1
ATOM 7444 C CA . LYS B 1 427 ? -0.341 44 2.082 1 98.31 427 LYS B CA 1
ATOM 7445 C C . LYS B 1 427 ? 0.866 43.062 2.125 1 98.31 427 LYS B C 1
ATOM 7447 O O . LYS B 1 427 ? 1.981 43.5 2.422 1 98.31 427 LYS B O 1
ATOM 7452 N N . ALA B 1 428 ? 0.721 41.844 1.77 1 98.44 428 ALA B N 1
ATOM 7453 C CA . ALA B 1 428 ? 1.752 40.812 1.916 1 98.44 428 ALA B CA 1
ATOM 7454 C C . ALA B 1 428 ? 3.014 41.188 1.146 1 98.44 428 ALA B C 1
ATOM 7456 O O . ALA B 1 428 ? 4.129 40.969 1.627 1 98.44 428 ALA B O 1
ATOM 7457 N N . GLY B 1 429 ? 2.887 41.656 -0.033 1 97.88 429 GLY B N 1
ATOM 7458 C CA . GLY B 1 429 ? 4.027 42.031 -0.852 1 97.88 429 GLY B CA 1
ATOM 7459 C C . GLY B 1 429 ? 4.938 43.062 -0.176 1 97.88 429 GLY B C 1
ATOM 7460 O O . GLY B 1 429 ? 6.16 43 -0.341 1 97.88 429 GLY B O 1
ATOM 7461 N N . GLY B 1 430 ? 4.348 43.969 0.549 1 98.12 430 GLY B N 1
ATOM 7462 C CA . GLY B 1 430 ? 5.121 44.969 1.255 1 98.12 430 GLY B CA 1
ATOM 7463 C C . GLY B 1 430 ? 5.723 44.469 2.551 1 98.12 430 GLY B C 1
ATOM 7464 O O . GLY B 1 430 ? 6.766 44.969 2.99 1 98.12 430 GLY B O 1
ATOM 7465 N N . TYR B 1 431 ? 5.094 43.562 3.168 1 98.75 431 TYR B N 1
ATOM 7466 C CA . TYR B 1 431 ? 5.484 43.094 4.496 1 98.75 431 TYR B CA 1
ATOM 7467 C C . TYR B 1 431 ? 6.5 41.969 4.398 1 98.75 431 TYR B C 1
ATOM 7469 O O . TYR B 1 431 ? 7.238 41.719 5.352 1 98.75 431 TYR B O 1
ATOM 7477 N N . LEU B 1 432 ? 6.52 41.219 3.236 1 98.69 432 LEU B N 1
ATOM 7478 C CA . LEU B 1 432 ? 7.379 40.062 3.07 1 98.69 432 LEU B CA 1
ATOM 7479 C C . LEU B 1 432 ? 8.438 40.312 1.997 1 98.69 432 LEU B C 1
ATOM 7481 O O . LEU B 1 432 ? 8.102 40.469 0.818 1 98.69 432 LEU B O 1
ATOM 7485 N N . GLU B 1 433 ? 9.617 40.25 2.363 1 98.19 433 GLU B N 1
ATOM 7486 C CA . GLU B 1 433 ? 10.734 40.625 1.508 1 98.19 433 GLU B CA 1
ATOM 7487 C C . GLU B 1 433 ? 10.969 39.594 0.411 1 98.19 433 GLU B C 1
ATOM 7489 O O . GLU B 1 433 ? 11.32 39.938 -0.716 1 98.19 433 GLU B O 1
ATOM 7494 N N . ASP B 1 434 ? 10.781 38.312 0.688 1 97.75 434 ASP B N 1
ATOM 7495 C CA . ASP B 1 434 ? 11.148 37.281 -0.255 1 97.75 434 ASP B CA 1
ATOM 7496 C C . ASP B 1 434 ? 9.914 36.625 -0.855 1 97.75 434 ASP B C 1
ATOM 7498 O O . ASP B 1 434 ? 9.945 35.438 -1.232 1 97.75 434 ASP B O 1
ATOM 7502 N N . LEU B 1 435 ? 8.812 37.375 -0.847 1 97.69 435 LEU B N 1
ATOM 7503 C CA . LEU B 1 435 ? 7.609 36.875 -1.5 1 97.69 435 LEU B CA 1
ATOM 7504 C C . LEU B 1 435 ? 7.707 37.031 -3.014 1 97.69 435 LEU B C 1
ATOM 7506 O O . LEU B 1 435 ? 7.836 38.156 -3.516 1 97.69 435 LEU B O 1
ATOM 7510 N N . GLY B 1 436 ? 7.695 35.938 -3.781 1 96.25 436 GLY B N 1
ATOM 7511 C CA . GLY B 1 436 ? 7.832 35.969 -5.23 1 96.25 436 GLY B CA 1
ATOM 7512 C C . GLY B 1 436 ? 6.613 35.438 -5.961 1 96.25 436 GLY B C 1
ATOM 7513 O O . GLY B 1 436 ? 6.68 35.156 -7.152 1 96.25 436 GLY B O 1
ATOM 7514 N N . GLY B 1 437 ? 5.516 35.344 -5.332 1 96.94 437 GLY B N 1
ATOM 7515 C CA . GLY B 1 437 ? 4.297 34.812 -5.914 1 96.94 437 GLY B CA 1
ATOM 7516 C C . GLY B 1 437 ? 3.072 35 -5.043 1 96.94 437 GLY B C 1
ATOM 7517 O O . GLY B 1 437 ? 2.932 36.062 -4.406 1 96.94 437 GLY B O 1
ATOM 7518 N N . ARG B 1 438 ? 2.158 34.094 -5.133 1 96.5 438 ARG B N 1
ATOM 7519 C CA . ARG B 1 438 ? 0.932 34.156 -4.344 1 96.5 438 ARG B CA 1
ATOM 7520 C C . ARG B 1 438 ? 1.236 34.062 -2.852 1 96.5 438 ARG B C 1
ATOM 7522 O O . ARG B 1 438 ? 1.984 33.188 -2.416 1 96.5 438 ARG B O 1
ATOM 7529 N N . PRO B 1 439 ? 0.708 35.031 -2.043 1 97.62 439 PRO B N 1
ATOM 7530 C CA . PRO B 1 439 ? 0.921 34.938 -0.595 1 97.62 439 PRO B CA 1
ATOM 7531 C C . PRO B 1 439 ? 0.309 33.688 0.024 1 97.62 439 PRO B C 1
ATOM 7533 O O . PRO B 1 439 ? -0.749 33.219 -0.416 1 97.62 439 PRO B O 1
ATOM 7536 N N . ASN B 1 440 ? 0.993 33.188 1.005 1 97.19 440 ASN B N 1
ATOM 7537 C CA . ASN B 1 440 ? 0.527 31.984 1.686 1 97.19 440 ASN B CA 1
ATOM 7538 C C . ASN B 1 440 ? -0.69 32.281 2.561 1 97.19 440 ASN B C 1
ATOM 7540 O O . ASN B 1 440 ? -0.67 33.188 3.375 1 97.19 440 ASN B O 1
ATOM 7544 N N . GLU B 1 441 ? -1.713 31.547 2.449 1 98.31 441 GLU B N 1
ATOM 7545 C CA . GLU B 1 441 ? -2.979 31.797 3.129 1 98.31 441 GLU B CA 1
ATOM 7546 C C . GLU B 1 441 ? -3.176 30.859 4.309 1 98.31 441 GLU B C 1
ATOM 7548 O O . GLU B 1 441 ? -4.133 31 5.074 1 98.31 441 GLU B O 1
ATOM 7553 N N . PHE B 1 442 ? -2.152 29.891 4.551 1 98.62 442 PHE B N 1
ATOM 7554 C CA . PHE B 1 442 ? -2.461 28.781 5.453 1 98.62 442 PHE B CA 1
ATOM 7555 C C . PHE B 1 442 ? -1.371 28.625 6.508 1 98.62 442 PHE B C 1
ATOM 7557 O O . PHE B 1 442 ? -1.328 27.625 7.219 1 98.62 442 PHE B O 1
ATOM 7564 N N . MET B 1 443 ? -0.408 29.594 6.594 1 98.38 443 MET B N 1
ATOM 7565 C CA . MET B 1 443 ? 0.681 29.578 7.566 1 98.38 443 MET B CA 1
ATOM 7566 C C . MET B 1 443 ? 1.557 28.344 7.391 1 98.38 443 MET B C 1
ATOM 7568 O O . MET B 1 443 ? 1.938 27.703 8.375 1 98.38 443 MET B O 1
ATOM 7572 N N . THR B 1 444 ? 1.824 27.938 6.141 1 98.31 444 THR B N 1
ATOM 7573 C CA . THR B 1 444 ? 2.594 26.734 5.883 1 98.31 444 THR B CA 1
ATOM 7574 C C . THR B 1 444 ? 4.02 27.078 5.465 1 98.31 444 THR B C 1
ATOM 7576 O O . THR B 1 444 ? 4.82 26.188 5.168 1 98.31 444 THR B O 1
ATOM 7579 N N . MET B 1 445 ? 4.34 28.375 5.48 1 96.56 445 MET B N 1
ATOM 7580 C CA . MET B 1 445 ? 5.613 28.859 4.945 1 96.56 445 MET B CA 1
ATOM 7581 C C . MET B 1 445 ? 6.156 30 5.785 1 96.56 445 MET B C 1
ATOM 7583 O O . MET B 1 445 ? 5.395 30.859 6.238 1 96.56 445 MET B O 1
ATOM 7587 N N . SER B 1 446 ? 7.453 29.984 5.93 1 97.75 446 SER B N 1
ATOM 7588 C CA . SER B 1 446 ? 8.102 31.156 6.52 1 97.75 446 SER B CA 1
ATOM 7589 C C . SER B 1 446 ? 8.617 32.094 5.445 1 97.75 446 SER B C 1
ATOM 7591 O O . SER B 1 446 ? 8.906 31.688 4.324 1 97.75 446 SER B O 1
ATOM 7593 N N . TYR B 1 447 ? 8.672 33.344 5.773 1 98.44 447 TYR B N 1
ATOM 7594 C CA . TYR B 1 447 ? 9.203 34.375 4.914 1 98.44 447 TYR B CA 1
ATOM 7595 C C . TYR B 1 447 ? 10.148 35.312 5.691 1 98.44 447 TYR B C 1
ATOM 7597 O O . TYR B 1 447 ? 10.062 35.375 6.918 1 98.44 447 TYR B O 1
ATOM 7605 N N . THR B 1 448 ? 11.008 35.938 4.906 1 98.56 448 THR B N 1
ATOM 7606 C CA . THR B 1 448 ? 11.766 37.031 5.488 1 98.56 448 THR B CA 1
ATOM 7607 C C . THR B 1 448 ? 10.891 38.281 5.621 1 98.56 448 THR B C 1
ATOM 7609 O O . THR B 1 448 ? 10.273 38.719 4.645 1 98.56 448 THR B O 1
ATOM 7612 N N . ALA B 1 449 ? 10.836 38.781 6.848 1 98.69 449 ALA B N 1
ATOM 7613 C CA . ALA B 1 449 ? 10.07 40.031 7.066 1 98.69 449 ALA B CA 1
ATOM 7614 C C . ALA B 1 449 ? 10.789 41.219 6.461 1 98.69 449 ALA B C 1
ATOM 7616 O O . ALA B 1 449 ? 12.016 41.344 6.543 1 98.69 449 ALA B O 1
ATOM 7617 N N . SER B 1 450 ? 10.055 42.094 5.855 1 98.56 450 SER B N 1
ATOM 7618 C CA . SER B 1 450 ? 10.664 43.344 5.363 1 98.56 450 SER B CA 1
ATOM 7619 C C . SER B 1 450 ? 11.109 44.219 6.52 1 98.56 450 SER B C 1
ATOM 7621 O O . SER B 1 450 ? 10.695 44.031 7.66 1 98.56 450 SER B O 1
ATOM 7623 N N . GLU B 1 451 ? 11.977 45.188 6.176 1 98.12 451 GLU B N 1
ATOM 7624 C CA . GLU B 1 451 ? 12.414 46.125 7.195 1 98.12 451 GLU B CA 1
ATOM 7625 C C . GLU B 1 451 ? 11.227 46.906 7.77 1 98.12 451 GLU B C 1
ATOM 7627 O O . GLU B 1 451 ? 11.141 47.094 8.984 1 98.12 451 GLU B O 1
ATOM 7632 N N . GLU B 1 452 ? 10.398 47.25 6.93 1 97.44 452 GLU B N 1
ATOM 7633 C CA . GLU B 1 452 ? 9.188 47.938 7.344 1 97.44 452 GLU B CA 1
ATOM 7634 C C . GLU B 1 452 ? 8.352 47.125 8.305 1 97.44 452 GLU B C 1
ATOM 7636 O O . GLU B 1 452 ? 7.887 47.625 9.328 1 97.44 452 GLU B O 1
ATOM 7641 N N . PHE B 1 453 ? 8.18 45.906 7.988 1 98.5 453 PHE B N 1
ATOM 7642 C CA . PHE B 1 453 ? 7.34 45.031 8.805 1 98.5 453 PHE B CA 1
ATOM 7643 C C . PHE B 1 453 ? 8.016 44.719 10.133 1 98.5 453 PHE B C 1
ATOM 7645 O O . PHE B 1 453 ? 7.348 44.625 11.172 1 98.5 453 PHE B O 1
ATOM 7652 N N . ARG B 1 454 ? 9.312 44.562 10.141 1 98.06 454 ARG B N 1
ATOM 7653 C CA . ARG B 1 454 ? 10.062 44.312 11.367 1 98.06 454 ARG B CA 1
ATOM 7654 C C . ARG B 1 454 ? 9.891 45.469 12.359 1 98.06 454 ARG B C 1
ATOM 7656 O O . ARG B 1 454 ? 9.781 45.25 13.562 1 98.06 454 ARG B O 1
ATOM 7663 N N . GLU B 1 455 ? 9.875 46.625 11.82 1 97.69 455 GLU B N 1
ATOM 7664 C CA . GLU B 1 455 ? 9.711 47.812 12.656 1 97.69 455 GLU B CA 1
ATOM 7665 C C . GLU B 1 455 ? 8.266 48 13.102 1 97.69 455 GLU B C 1
ATOM 7667 O O . GLU B 1 455 ? 7.996 48.344 14.25 1 97.69 455 GLU B O 1
ATOM 7672 N N . ALA B 1 456 ? 7.387 47.75 12.227 1 98.25 456 ALA B N 1
ATOM 7673 C CA . ALA B 1 456 ? 5.973 48.031 12.453 1 98.25 456 ALA B CA 1
ATOM 7674 C C . ALA B 1 456 ? 5.344 46.969 13.359 1 98.25 456 ALA B C 1
ATOM 7676 O O . ALA B 1 456 ? 4.414 47.25 14.117 1 98.25 456 ALA B O 1
ATOM 7677 N N . ALA B 1 457 ? 5.809 45.75 13.289 1 98.56 457 ALA B N 1
ATOM 7678 C CA . ALA B 1 457 ? 5.184 44.656 14 1 98.56 457 ALA B CA 1
ATOM 7679 C C . ALA B 1 457 ? 6.234 43.719 14.602 1 98.56 457 ALA B C 1
ATOM 7681 O O . ALA B 1 457 ? 6.273 42.531 14.289 1 98.56 457 ALA B O 1
ATOM 7682 N N . PRO B 1 458 ? 7.008 44.125 15.492 1 97.81 458 PRO B N 1
ATOM 7683 C CA . PRO B 1 458 ? 8.117 43.344 16.031 1 97.81 458 PRO B CA 1
ATOM 7684 C C . PRO B 1 458 ? 7.652 42.125 16.797 1 97.81 458 PRO B C 1
ATOM 7686 O O . PRO B 1 458 ? 8.391 41.125 16.891 1 97.81 458 PRO B O 1
ATOM 7689 N N . ALA B 1 459 ? 6.395 42.094 17.281 1 98 459 ALA B N 1
ATOM 7690 C CA . ALA B 1 459 ? 5.906 41 18.125 1 98 459 ALA B CA 1
ATOM 7691 C C . ALA B 1 459 ? 5.68 39.719 17.312 1 98 459 ALA B C 1
ATOM 7693 O O . ALA B 1 459 ? 5.523 38.625 17.859 1 98 459 ALA B O 1
ATOM 7694 N N . VAL B 1 460 ? 5.664 39.906 15.984 1 98.44 460 VAL B N 1
ATOM 7695 C CA . VAL B 1 460 ? 5.355 38.75 15.156 1 98.44 460 VAL B CA 1
ATOM 7696 C C . VAL B 1 460 ? 6.52 38.469 14.211 1 98.44 460 VAL B C 1
ATOM 7698 O O . VAL B 1 460 ? 6.34 37.812 13.172 1 98.44 460 VAL B O 1
ATOM 7701 N N . VAL B 1 461 ? 7.66 38.969 14.43 1 97.94 461 VAL B N 1
ATOM 7702 C CA . VAL B 1 461 ? 8.906 38.688 13.719 1 97.94 461 VAL B CA 1
ATOM 7703 C C . VAL B 1 461 ? 9.875 37.938 14.641 1 97.94 461 VAL B C 1
ATOM 7705 O O . VAL B 1 461 ? 10.141 38.406 15.758 1 97.94 461 VAL B O 1
ATOM 7708 N N . HIS B 1 462 ? 10.289 36.812 14.227 1 96.75 462 HIS B N 1
ATOM 7709 C CA . HIS B 1 462 ? 11.195 36 15.023 1 96.75 462 HIS B CA 1
ATOM 7710 C C . HIS B 1 462 ? 12.586 36.625 15.086 1 96.75 462 HIS B C 1
ATOM 7712 O O . HIS B 1 462 ? 12.883 37.594 14.367 1 96.75 462 HIS B O 1
ATOM 7718 N N . VAL B 1 463 ? 13.445 36.156 15.953 1 95.25 463 VAL B N 1
ATOM 7719 C CA . VAL B 1 463 ? 14.773 36.688 16.234 1 95.25 463 VAL B CA 1
ATOM 7720 C C . VAL B 1 463 ? 15.633 36.625 14.984 1 95.25 463 VAL B C 1
ATOM 7722 O O . VAL B 1 463 ? 16.547 37.438 14.805 1 95.25 463 VAL B O 1
ATOM 7725 N N . ASP B 1 464 ? 15.305 35.75 14.07 1 96.06 464 ASP B N 1
ATOM 7726 C CA . ASP B 1 464 ? 16.109 35.594 12.859 1 96.06 464 ASP B CA 1
ATOM 7727 C C . ASP B 1 464 ? 15.523 36.438 11.711 1 96.06 464 ASP B C 1
ATOM 7729 O O . ASP B 1 464 ? 15.93 36.281 10.555 1 96.06 464 ASP B O 1
ATOM 7733 N N . GLY B 1 465 ? 14.484 37.156 11.977 1 97.56 465 GLY B N 1
ATOM 7734 C CA . GLY B 1 465 ? 13.922 38.094 10.992 1 97.56 465 GLY B CA 1
ATOM 7735 C C . GLY B 1 465 ? 12.828 37.438 10.148 1 97.56 465 GLY B C 1
ATOM 7736 O O . GLY B 1 465 ? 12.281 38.094 9.25 1 97.56 465 GLY B O 1
ATOM 7737 N N . THR B 1 466 ? 12.477 36.25 10.438 1 97.88 466 THR B N 1
ATOM 7738 C CA . THR B 1 466 ? 11.461 35.562 9.641 1 97.88 466 THR B CA 1
ATOM 7739 C C . THR B 1 466 ? 10.094 35.656 10.312 1 97.88 466 THR B C 1
ATOM 7741 O O . THR B 1 466 ? 9.992 36.062 11.477 1 97.88 466 THR B O 1
ATOM 7744 N N . THR B 1 467 ? 9.07 35.375 9.586 1 98.25 467 THR B N 1
ATOM 7745 C CA . THR B 1 467 ? 7.691 35.344 10.062 1 98.25 467 THR B CA 1
ATOM 7746 C C . THR B 1 467 ? 6.883 34.281 9.297 1 98.25 467 THR B C 1
ATOM 7748 O O . THR B 1 467 ? 7.254 33.906 8.188 1 98.25 467 THR B O 1
ATOM 7751 N N . ARG B 1 468 ? 5.898 33.781 9.898 1 98 468 ARG B N 1
ATOM 7752 C CA . ARG B 1 468 ? 5.008 32.781 9.297 1 98 468 ARG B CA 1
ATOM 7753 C C . ARG B 1 468 ? 3.598 33.344 9.141 1 98 468 ARG B C 1
ATOM 7755 O O . ARG B 1 468 ? 2.742 33.125 10 1 98 468 ARG B O 1
ATOM 7762 N N . PRO B 1 469 ? 3.311 34 8.109 1 98.38 469 PRO B N 1
ATOM 7763 C CA . PRO B 1 469 ? 2.082 34.781 7.977 1 98.38 469 PRO B CA 1
ATOM 7764 C C . PRO B 1 469 ? 0.909 33.969 7.449 1 98.38 469 PRO B C 1
ATOM 7766 O O . PRO B 1 469 ? 1.113 32.938 6.785 1 98.38 469 PRO B O 1
ATOM 7769 N N . GLN B 1 470 ? -0.221 34.312 7.797 1 98.75 470 GLN B N 1
ATOM 7770 C CA . GLN B 1 470 ? -1.454 34.031 7.066 1 98.75 470 GLN B CA 1
ATOM 7771 C C . GLN B 1 470 ? -1.9 35.25 6.262 1 98.75 470 GLN B C 1
ATOM 7773 O O . GLN B 1 470 ? -2.148 36.344 6.824 1 98.75 470 GLN B O 1
ATOM 7778 N N . ALA B 1 471 ? -1.971 35.125 4.988 1 98.75 471 ALA B N 1
ATOM 7779 C CA . ALA B 1 471 ? -2.572 36.156 4.168 1 98.75 471 ALA B CA 1
ATOM 7780 C C . ALA B 1 471 ? -4.082 35.969 4.055 1 98.75 471 ALA B C 1
ATOM 7782 O O . ALA B 1 471 ? -4.547 35 3.457 1 98.75 471 ALA B O 1
ATOM 7783 N N . VAL B 1 472 ? -4.832 36.906 4.598 1 98.81 472 VAL B N 1
ATOM 7784 C CA . VAL B 1 472 ? -6.277 36.75 4.711 1 98.81 472 VAL B CA 1
ATOM 7785 C C . VAL B 1 472 ? -6.965 37.469 3.539 1 98.81 472 VAL B C 1
ATOM 7787 O O . VAL B 1 472 ? -6.742 38.656 3.293 1 98.81 472 VAL B O 1
ATOM 7790 N N . MET B 1 473 ? -7.758 36.719 2.883 1 97.94 473 MET B N 1
ATOM 7791 C CA . MET B 1 473 ? -8.547 37.25 1.774 1 97.94 473 MET B CA 1
ATOM 7792 C C . MET B 1 473 ? -9.977 37.531 2.217 1 97.94 473 MET B C 1
ATOM 7794 O O . MET B 1 473 ? -10.57 36.781 2.967 1 97.94 473 MET B O 1
ATOM 7798 N N . LYS B 1 474 ? -10.484 38.625 1.687 1 97.75 474 LYS B N 1
ATOM 7799 C CA . LYS B 1 474 ? -11.867 38.969 2.014 1 97.75 474 LYS B CA 1
ATOM 7800 C C . LYS B 1 474 ? -12.836 37.906 1.509 1 97.75 474 LYS B C 1
ATOM 7802 O O . LYS B 1 474 ? -13.828 37.594 2.174 1 97.75 474 LYS B O 1
ATOM 7807 N N . GLU B 1 475 ? -12.594 37.312 0.401 1 96.94 475 GLU B N 1
ATOM 7808 C CA . GLU B 1 475 ? -13.453 36.344 -0.243 1 96.94 475 GLU B CA 1
ATOM 7809 C C . GLU B 1 475 ? -13.586 35.094 0.607 1 96.94 475 GLU B C 1
ATOM 7811 O O . GLU B 1 475 ? -14.641 34.438 0.618 1 96.94 475 GLU B O 1
ATOM 7816 N N . THR B 1 476 ? -12.586 34.75 1.381 1 96.62 476 THR B N 1
ATOM 7817 C CA . THR B 1 476 ? -12.562 33.469 2.076 1 96.62 476 THR B CA 1
ATOM 7818 C C . THR B 1 476 ? -13 33.625 3.527 1 96.62 476 THR B C 1
ATOM 7820 O O . THR B 1 476 ? -13.609 32.719 4.102 1 96.62 476 THR B O 1
ATOM 7823 N N . ASN B 1 477 ? -12.648 34.719 4.09 1 98.25 477 ASN B N 1
ATOM 7824 C CA . ASN B 1 477 ? -13 35 5.48 1 98.25 477 ASN B CA 1
ATOM 7825 C C . ASN B 1 477 ? -13.281 36.469 5.695 1 98.25 477 ASN B C 1
ATOM 7827 O O . ASN B 1 477 ? -12.477 37.188 6.301 1 98.25 477 ASN B O 1
ATOM 7831 N N . PRO B 1 478 ? -14.453 36.906 5.309 1 97.94 478 PRO B N 1
ATOM 7832 C CA . PRO B 1 478 ? -14.773 38.344 5.344 1 97.94 478 PRO B CA 1
ATOM 7833 C C . PRO B 1 478 ? -14.742 38.906 6.762 1 97.94 478 PRO B C 1
ATOM 7835 O O . PRO B 1 478 ? -14.234 40.031 6.969 1 97.94 478 PRO B O 1
ATOM 7838 N N . ALA B 1 479 ? -15.266 38.188 7.77 1 97.56 479 ALA B N 1
ATOM 7839 C CA . ALA B 1 479 ? -15.312 38.688 9.141 1 97.56 479 ALA B CA 1
ATOM 7840 C C . ALA B 1 479 ? -13.906 38.938 9.68 1 97.56 479 ALA B C 1
ATOM 7842 O O . ALA B 1 479 ? -13.648 39.969 10.312 1 97.56 479 ALA B O 1
ATOM 7843 N N . TYR B 1 480 ? -13.039 38.031 9.469 1 98.56 480 TYR B N 1
ATOM 7844 C CA . TYR B 1 480 ? -11.664 38.188 9.953 1 98.56 480 TYR B CA 1
ATOM 7845 C C . TYR B 1 480 ? -10.914 39.25 9.188 1 98.56 480 TYR B C 1
ATOM 7847 O O . TYR B 1 480 ? -10.148 40.031 9.781 1 98.56 480 TYR B O 1
ATOM 7855 N N . TYR B 1 481 ? -11.125 39.25 7.867 1 98.75 481 TYR B N 1
ATOM 7856 C CA . TYR B 1 481 ? -10.555 40.312 7.035 1 98.75 481 TYR B CA 1
ATOM 7857 C C . TYR B 1 481 ? -10.945 41.688 7.562 1 98.75 481 TYR B C 1
ATOM 7859 O O . TYR B 1 481 ? -10.102 42.562 7.676 1 98.75 481 TYR B O 1
ATOM 7867 N N . ASP B 1 482 ? -12.18 41.875 7.918 1 98.69 482 ASP B N 1
ATOM 7868 C CA . ASP B 1 482 ? -12.711 43.156 8.375 1 98.69 482 ASP B CA 1
ATOM 7869 C C . ASP B 1 482 ? -12.094 43.562 9.711 1 98.69 482 ASP B C 1
ATOM 7871 O O . ASP B 1 482 ? -11.891 44.75 9.977 1 98.69 482 ASP B O 1
ATOM 7875 N N . VAL B 1 483 ? -11.812 42.562 10.555 1 98.75 483 VAL B N 1
ATOM 7876 C CA . VAL B 1 483 ? -11.133 42.844 11.812 1 98.75 483 VAL B CA 1
ATOM 7877 C C . VAL B 1 483 ? -9.766 43.469 11.539 1 98.75 483 VAL B C 1
ATOM 7879 O O . VAL B 1 483 ? -9.406 44.5 12.117 1 98.75 483 VAL B O 1
ATOM 7882 N N . ILE B 1 484 ? -8.992 42.844 10.672 1 98.88 484 ILE B N 1
ATOM 7883 C CA . ILE B 1 484 ? -7.645 43.312 10.359 1 98.88 484 ILE B CA 1
ATOM 7884 C C . ILE B 1 484 ? -7.719 44.688 9.672 1 98.88 484 ILE B C 1
ATOM 7886 O O . ILE B 1 484 ? -6.91 45.562 9.945 1 98.88 484 ILE B O 1
ATOM 7890 N N . LYS B 1 485 ? -8.695 44.781 8.805 1 98.81 485 LYS B N 1
ATOM 7891 C CA . LYS B 1 485 ? -8.875 46.062 8.094 1 98.81 485 LYS B CA 1
ATOM 7892 C C . LYS B 1 485 ? -9.211 47.188 9.055 1 98.81 485 LYS B C 1
ATOM 7894 O O . LYS B 1 485 ? -8.719 48.312 8.906 1 98.81 485 LYS B O 1
ATOM 7899 N N . ALA B 1 486 ? -10.117 46.938 9.977 1 98.81 486 ALA B N 1
ATOM 7900 C CA . ALA B 1 486 ? -10.461 47.906 11 1 98.81 486 ALA B CA 1
ATOM 7901 C C . ALA B 1 486 ? -9.234 48.312 11.812 1 98.81 486 ALA B C 1
ATOM 7903 O O . ALA B 1 486 ? -9.055 49.469 12.156 1 98.81 486 ALA B O 1
ATOM 7904 N N . PHE B 1 487 ? -8.453 47.375 12.156 1 98.88 487 PHE B N 1
ATOM 7905 C CA . PHE B 1 487 ? -7.215 47.625 12.875 1 98.88 487 PHE B CA 1
ATOM 7906 C C . PHE B 1 487 ? -6.281 48.5 12.055 1 98.88 487 PHE B C 1
ATOM 7908 O O . PHE B 1 487 ? -5.66 49.438 12.578 1 98.88 487 PHE B O 1
ATOM 7915 N N . GLU B 1 488 ? -6.172 48.219 10.789 1 98.81 488 GLU B N 1
ATOM 7916 C CA . GLU B 1 488 ? -5.344 49 9.891 1 98.81 488 GLU B CA 1
ATOM 7917 C C . GLU B 1 488 ? -5.801 50.469 9.859 1 98.81 488 GLU B C 1
ATOM 7919 O O . GLU B 1 488 ? -4.973 51.375 9.852 1 98.81 488 GLU B O 1
ATOM 7924 N N . ARG B 1 489 ? -7.051 50.688 9.789 1 98.5 489 ARG B N 1
ATOM 7925 C CA . ARG B 1 489 ? -7.605 52.031 9.734 1 98.5 489 ARG B CA 1
ATOM 7926 C C . ARG B 1 489 ? -7.195 52.844 10.961 1 98.5 489 ARG B C 1
ATOM 7928 O O . ARG B 1 489 ? -6.973 54.031 10.867 1 98.5 489 ARG B O 1
ATOM 7935 N N . LYS B 1 490 ? -7.051 52.188 12 1 98.38 490 LYS B N 1
ATOM 7936 C CA . LYS B 1 490 ? -6.781 52.844 13.266 1 98.38 490 LYS B CA 1
ATOM 7937 C C . LYS B 1 490 ? -5.281 53.031 13.492 1 98.38 490 LYS B C 1
ATOM 7939 O O . LYS B 1 490 ? -4.844 53.969 14.141 1 98.38 490 LYS B O 1
ATOM 7944 N N . THR B 1 491 ? -4.504 52.156 12.961 1 98.44 491 THR B N 1
ATOM 7945 C CA . THR B 1 491 ? -3.1 52.125 13.352 1 98.44 491 THR B CA 1
ATOM 7946 C C . THR B 1 491 ? -2.193 52.312 12.141 1 98.44 491 THR B C 1
ATOM 7948 O O . THR B 1 491 ? -1.007 52.625 12.281 1 98.44 491 THR B O 1
ATOM 7951 N N . GLY B 1 492 ? -2.732 52.031 10.938 1 98.25 492 GLY B N 1
ATOM 7952 C CA . GLY B 1 492 ? -1.923 52.031 9.727 1 98.25 492 GLY B CA 1
ATOM 7953 C C . GLY B 1 492 ? -1.299 50.688 9.406 1 98.25 492 GLY B C 1
ATOM 7954 O O . GLY B 1 492 ? -0.743 50.5 8.32 1 98.25 492 GLY B O 1
ATOM 7955 N N . LEU B 1 493 ? -1.372 49.75 10.297 1 98.69 493 LEU B N 1
ATOM 7956 C CA . LEU B 1 493 ? -0.776 48.438 10.094 1 98.69 493 LEU B CA 1
ATOM 7957 C C . LEU B 1 493 ? -1.832 47.438 9.672 1 98.69 493 LEU B C 1
ATOM 7959 O O . LEU B 1 493 ? -2.816 47.219 10.383 1 98.69 493 LEU B O 1
ATOM 7963 N N . GLY B 1 494 ? -1.67 46.781 8.523 1 98.75 494 GLY B N 1
ATOM 7964 C CA . GLY B 1 494 ? -2.609 45.812 7.992 1 98.75 494 GLY B CA 1
ATOM 7965 C C . GLY B 1 494 ? -2.324 44.406 8.453 1 98.75 494 GLY B C 1
ATOM 7966 O O . GLY B 1 494 ? -2.352 43.469 7.648 1 98.75 494 GLY B O 1
ATOM 7967 N N . ALA B 1 495 ? -1.95 44.219 9.734 1 98.88 495 ALA B N 1
ATOM 7968 C CA . ALA B 1 495 ? -1.659 42.906 10.297 1 98.88 495 ALA B CA 1
ATOM 7969 C C . ALA B 1 495 ? -1.961 42.875 11.797 1 98.88 495 ALA B C 1
ATOM 7971 O O . ALA B 1 495 ? -1.854 43.906 12.477 1 98.88 495 ALA B O 1
ATOM 7972 N N . VAL B 1 496 ? -2.355 41.719 12.32 1 98.88 496 VAL B N 1
ATOM 7973 C CA . VAL B 1 496 ? -2.545 41.5 13.75 1 98.88 496 VAL B CA 1
ATOM 7974 C C . VAL B 1 496 ? -1.774 40.25 14.188 1 98.88 496 VAL B C 1
ATOM 7976 O O . VAL B 1 496 ? -1.332 39.469 13.352 1 98.88 496 VAL B O 1
ATOM 7979 N N . LEU B 1 497 ? -1.467 40.156 15.477 1 98.69 497 LEU B N 1
ATOM 7980 C CA . LEU B 1 497 ? -0.896 38.938 16.031 1 98.69 497 LEU B CA 1
ATOM 7981 C C . LEU B 1 497 ? -1.965 37.875 16.203 1 98.69 497 LEU B C 1
ATOM 7983 O O . LEU B 1 497 ? -3.066 38.156 16.688 1 98.69 497 LEU B O 1
ATOM 7987 N N . ASN B 1 498 ? -1.675 36.719 15.727 1 98.38 498 ASN B N 1
ATOM 7988 C CA . ASN B 1 498 ? -2.578 35.562 15.789 1 98.38 498 ASN B CA 1
ATOM 7989 C C . ASN B 1 498 ? -1.906 34.344 16.422 1 98.38 498 ASN B C 1
ATOM 7991 O O . ASN B 1 498 ? -0.78 34 16.078 1 98.38 498 ASN B O 1
ATOM 7995 N N . THR B 1 499 ? -2.574 33.719 17.328 1 97.31 499 THR B N 1
ATOM 7996 C CA . THR B 1 499 ? -2.164 32.438 17.844 1 97.31 499 THR B CA 1
ATOM 7997 C C . THR B 1 499 ? -3.379 31.547 18.109 1 97.31 499 THR B C 1
ATOM 7999 O O . THR B 1 499 ? -4.52 32.031 18.062 1 97.31 499 THR B O 1
ATOM 8002 N N . SER B 1 500 ? -3.141 30.281 18.219 1 97.12 500 SER B N 1
ATOM 8003 C CA . SER B 1 500 ? -4.219 29.312 18.406 1 97.12 500 SER B CA 1
ATOM 8004 C C . SER B 1 500 ? -5 29.594 19.688 1 97.12 500 SER B C 1
ATOM 8006 O O . SER B 1 500 ? -4.414 29.922 20.719 1 97.12 500 SER B O 1
ATOM 8008 N N . PHE B 1 501 ? -6.281 29.484 19.641 1 98.31 501 PHE B N 1
ATOM 8009 C CA . PHE B 1 501 ? -7.16 29.703 20.781 1 98.31 501 PHE B CA 1
ATOM 8010 C C . PHE B 1 501 ? -7.203 28.469 21.672 1 98.31 501 PHE B C 1
ATOM 8012 O O . PHE B 1 501 ? -8.141 27.672 21.578 1 98.31 501 PHE B O 1
ATOM 8019 N N . ASN B 1 502 ? -6.234 28.266 22.438 1 97.25 502 ASN B N 1
ATOM 8020 C CA . ASN B 1 502 ? -6.102 27.141 23.344 1 97.25 502 ASN B CA 1
ATOM 8021 C C . ASN B 1 502 ? -5.07 27.422 24.438 1 97.25 502 ASN B C 1
ATOM 8023 O O . ASN B 1 502 ? -4.211 28.281 24.281 1 97.25 502 ASN B O 1
ATOM 8027 N N . MET B 1 503 ? -5.207 26.766 25.516 1 93.44 503 MET B N 1
ATOM 8028 C CA . MET B 1 503 ? -4.117 26.703 26.484 1 93.44 503 MET B CA 1
ATOM 8029 C C . MET B 1 503 ? -3.008 25.766 26 1 93.44 503 MET B C 1
ATOM 8031 O O . MET B 1 503 ? -3.264 24.844 25.234 1 93.44 503 MET B O 1
ATOM 8035 N N . HIS B 1 504 ? -1.796 26.062 26.438 1 88.88 504 HIS B N 1
ATOM 8036 C CA . HIS B 1 504 ? -0.693 25.188 26.078 1 88.88 504 HIS B CA 1
ATOM 8037 C C . HIS B 1 504 ? -1.008 23.734 26.422 1 88.88 504 HIS B C 1
ATOM 8039 O O . HIS B 1 504 ? -1.47 23.453 27.531 1 88.88 504 HIS B O 1
ATOM 8045 N N . GLY B 1 505 ? -0.833 22.891 25.438 1 87.88 505 GLY B N 1
ATOM 8046 C CA . GLY B 1 505 ? -1.057 21.469 25.672 1 87.88 505 GLY B CA 1
ATOM 8047 C C . GLY B 1 505 ? -2.479 21.031 25.375 1 87.88 505 GLY B C 1
ATOM 8048 O O . GLY B 1 505 ? -2.771 19.844 25.328 1 87.88 505 GLY B O 1
ATOM 8049 N N . GLU B 1 506 ? -3.352 21.969 25.141 1 94.62 506 GLU B N 1
ATOM 8050 C CA . GLU B 1 506 ? -4.738 21.641 24.812 1 94.62 506 GLU B CA 1
ATOM 8051 C C . GLU B 1 506 ? -5.012 21.828 23.312 1 94.62 506 GLU B C 1
ATOM 8053 O O . GLU B 1 506 ? -4.301 22.562 22.641 1 94.62 506 GLU B O 1
ATOM 8058 N N . PRO B 1 507 ? -6.035 21.094 22.859 1 97 507 PRO B N 1
ATOM 8059 C CA . PRO B 1 507 ? -6.441 21.344 21.469 1 97 507 PRO B CA 1
ATOM 8060 C C . PRO B 1 507 ? -7.074 22.719 21.281 1 97 507 PRO B C 1
ATOM 8062 O O . PRO B 1 507 ? -7.602 23.297 22.234 1 97 507 PRO B O 1
ATOM 8065 N N . ILE B 1 508 ? -7.02 23.266 20.125 1 98.12 508 ILE B N 1
ATOM 8066 C CA . ILE B 1 508 ? -7.73 24.484 19.781 1 98.12 508 ILE B CA 1
ATOM 8067 C C . ILE B 1 508 ? -9.211 24.344 20.125 1 98.12 508 ILE B C 1
ATOM 8069 O O . ILE B 1 508 ? -9.797 23.281 19.906 1 98.12 508 ILE B O 1
ATOM 8073 N N . VAL B 1 509 ? -9.805 25.344 20.641 1 98.5 509 VAL B N 1
ATOM 8074 C CA . VAL B 1 509 ? -11.188 25.281 21.094 1 98.5 509 VAL B CA 1
ATOM 8075 C C . VAL B 1 509 ? -12.102 24.938 19.922 1 98.5 509 VAL B C 1
ATOM 8077 O O . VAL B 1 509 ? -11.867 25.375 18.797 1 98.5 509 VAL B O 1
ATOM 8080 N N . CYS B 1 510 ? -13.117 24.156 20.188 1 98.56 510 CYS B N 1
ATOM 8081 C CA . CYS B 1 510 ? -14.086 23.781 19.172 1 98.56 510 CYS B CA 1
ATOM 8082 C C . CYS B 1 510 ? -15.445 24.406 19.453 1 98.56 510 CYS B C 1
ATOM 8084 O O . CYS B 1 510 ? -16.031 25.047 18.578 1 98.56 510 CYS B O 1
ATOM 8086 N N . SER B 1 511 ? -15.945 24.344 20.688 1 98.31 511 SER B N 1
ATOM 8087 C CA . SER B 1 511 ? -17.281 24.781 21.062 1 98.31 511 SER B CA 1
ATOM 8088 C C . SER B 1 511 ? -17.25 26.094 21.812 1 98.31 511 SER B C 1
ATOM 8090 O O . SER B 1 511 ? -16.203 26.516 22.312 1 98.31 511 SER B O 1
ATOM 8092 N N . PRO B 1 512 ? -18.422 26.719 21.906 1 98.38 512 PRO B N 1
ATOM 8093 C CA . PRO B 1 512 ? -18.5 27.922 22.75 1 98.38 512 PRO B CA 1
ATOM 8094 C C . PRO B 1 512 ? -18.109 27.641 24.203 1 98.38 512 PRO B C 1
ATOM 8096 O O . PRO B 1 512 ? -17.516 28.484 24.859 1 98.38 512 PRO B O 1
ATOM 8099 N N . GLU B 1 513 ? -18.422 26.469 24.625 1 98.31 513 GLU B N 1
ATOM 8100 C CA . GLU B 1 513 ? -18.047 26.078 25.984 1 98.31 513 GLU B CA 1
ATOM 8101 C C . GLU B 1 513 ? -16.516 26.047 26.141 1 98.31 513 GLU B C 1
ATOM 8103 O O . GLU B 1 513 ? -15.992 26.562 27.125 1 98.31 513 GLU B O 1
ATOM 8108 N N . ASP B 1 514 ? -15.852 25.438 25.172 1 98.5 514 ASP B N 1
ATOM 8109 C CA . ASP B 1 514 ? -14.391 25.438 25.188 1 98.5 514 ASP B CA 1
ATOM 8110 C C . ASP B 1 514 ? -13.836 26.859 25.203 1 98.5 514 ASP B C 1
ATOM 8112 O O . ASP B 1 514 ? -12.867 27.141 25.906 1 98.5 514 ASP B O 1
ATOM 8116 N N . ALA B 1 515 ? -14.43 27.672 24.359 1 98.5 515 ALA B N 1
ATOM 8117 C CA . ALA B 1 515 ? -13.961 29.047 24.203 1 98.5 515 ALA B CA 1
ATOM 8118 C C . ALA B 1 515 ? -14.102 29.828 25.516 1 98.5 515 ALA B C 1
ATOM 8120 O O . ALA B 1 515 ? -13.172 30.531 25.922 1 98.5 515 ALA B O 1
ATOM 8121 N N . LEU B 1 516 ? -15.258 29.703 26.141 1 98.38 516 LEU B N 1
ATOM 8122 C CA . LEU B 1 516 ? -15.5 30.406 27.406 1 98.38 516 LEU B CA 1
ATOM 8123 C C . LEU B 1 516 ? -14.547 29.922 28.484 1 98.38 516 LEU B C 1
ATOM 8125 O O . LEU B 1 516 ? -14 30.734 29.234 1 98.38 516 LEU B O 1
ATOM 8129 N N . ARG B 1 517 ? -14.422 28.656 28.562 1 97.88 517 ARG B N 1
ATOM 8130 C CA . ARG B 1 517 ? -13.523 28.078 29.562 1 97.88 517 ARG B CA 1
ATOM 8131 C C . ARG B 1 517 ? -12.094 28.562 29.344 1 97.88 517 ARG B C 1
ATOM 8133 O O . ARG B 1 517 ? -11.422 28.969 30.297 1 97.88 517 ARG B O 1
ATOM 8140 N N . THR B 1 518 ? -11.609 28.516 28.125 1 97.94 518 THR B N 1
ATOM 8141 C CA . THR B 1 518 ? -10.25 28.938 27.812 1 97.94 518 THR B CA 1
ATOM 8142 C C . THR B 1 518 ? -10.086 30.438 28.031 1 97.94 518 THR B C 1
ATOM 8144 O O . THR B 1 518 ? -9.055 30.891 28.531 1 97.94 518 THR B O 1
ATOM 8147 N N . PHE B 1 519 ? -11.078 31.188 27.688 1 97.94 519 PHE B N 1
ATOM 8148 C CA . PHE B 1 519 ? -11.102 32.625 27.922 1 97.94 519 PHE B CA 1
ATOM 8149 C C . PHE B 1 519 ? -10.875 32.938 29.406 1 97.94 519 PHE B C 1
ATOM 8151 O O . PHE B 1 519 ? -10.039 33.781 29.734 1 97.94 519 PHE B O 1
ATOM 8158 N N . ARG B 1 520 ? -11.547 32.25 30.234 1 97.31 520 ARG B N 1
ATOM 8159 C CA . ARG B 1 520 ? -11.453 32.469 31.672 1 97.31 520 ARG B CA 1
ATOM 8160 C C . ARG B 1 520 ? -10.102 32.031 32.219 1 97.31 520 ARG B C 1
ATOM 8162 O O . ARG B 1 520 ? -9.453 32.75 32.969 1 97.31 520 ARG B O 1
ATOM 8169 N N . THR B 1 521 ? -9.711 30.875 31.766 1 96.75 521 THR B N 1
ATOM 8170 C CA . THR B 1 521 ? -8.477 30.281 32.281 1 96.75 521 THR B CA 1
ATOM 8171 C C . THR B 1 521 ? -7.27 31.109 31.844 1 96.75 521 THR B C 1
ATOM 8173 O O . THR B 1 521 ? -6.348 31.312 32.656 1 96.75 521 THR B O 1
ATOM 8176 N N . ALA B 1 522 ? -7.238 31.578 30.594 1 96.31 522 ALA B N 1
ATOM 8177 C CA . ALA B 1 522 ? -6.121 32.344 30.047 1 96.31 522 ALA B CA 1
ATOM 8178 C C . ALA B 1 522 ? -6.16 33.781 30.531 1 96.31 522 ALA B C 1
ATOM 8180 O O . ALA B 1 522 ? -5.168 34.5 30.422 1 96.31 522 ALA B O 1
ATOM 8181 N N . GLY B 1 523 ? -7.289 34.188 31.062 1 96.44 523 GLY B N 1
ATOM 8182 C CA . GLY B 1 523 ? -7.434 35.562 31.5 1 96.44 523 GLY B CA 1
ATOM 8183 C C . GLY B 1 523 ? -7.414 36.562 30.359 1 96.44 523 GLY B C 1
ATOM 8184 O O . GLY B 1 523 ? -6.77 37.594 30.453 1 96.44 523 GLY B O 1
ATOM 8185 N N . LEU B 1 524 ? -8.086 36.25 29.25 1 97.62 524 LEU B N 1
ATOM 8186 C CA . LEU B 1 524 ? -8.195 37.156 28.141 1 97.62 524 LEU B CA 1
ATOM 8187 C C . LEU B 1 524 ? -9.094 38.344 28.484 1 97.62 524 LEU B C 1
ATOM 8189 O O . LEU B 1 524 ? -9.953 38.219 29.359 1 97.62 524 LEU B O 1
ATOM 8193 N N . ASP B 1 525 ? -8.93 39.406 27.828 1 97.94 525 ASP B N 1
ATOM 8194 C CA . ASP B 1 525 ? -9.641 40.656 28.172 1 97.94 525 ASP B CA 1
ATOM 8195 C C . ASP B 1 525 ? -11.055 40.625 27.594 1 97.94 525 ASP B C 1
ATOM 8197 O O . ASP B 1 525 ? -11.984 41.156 28.219 1 97.94 525 ASP B O 1
ATOM 8201 N N . VAL B 1 526 ? -11.219 40.094 26.453 1 98.38 526 VAL B N 1
ATOM 8202 C CA . VAL B 1 526 ? -12.523 40.062 25.812 1 98.38 526 VAL B CA 1
ATOM 8203 C C . VAL B 1 526 ? -12.641 38.781 24.969 1 98.38 526 VAL B C 1
ATOM 8205 O O . VAL B 1 526 ? -11.664 38.344 24.359 1 98.38 526 VAL B O 1
ATOM 8208 N N . LEU B 1 527 ? -13.773 38.156 25.031 1 98.69 527 LEU B N 1
ATOM 8209 C CA . LEU B 1 527 ? -14.148 37.062 24.172 1 98.69 527 LEU B CA 1
ATOM 8210 C C . LEU B 1 527 ? -15.266 37.469 23.219 1 98.69 527 LEU B C 1
ATOM 8212 O O . LEU B 1 527 ? -16.312 37.938 23.656 1 98.69 527 LEU B O 1
ATOM 8216 N N . VAL B 1 528 ? -14.977 37.375 21.969 1 98.5 528 VAL B N 1
ATOM 8217 C CA . VAL B 1 528 ? -16.016 37.594 20.969 1 98.5 528 VAL B CA 1
ATOM 8218 C C . VAL B 1 528 ? -16.406 36.25 20.359 1 98.5 528 VAL B C 1
ATOM 8220 O O . VAL B 1 528 ? -15.586 35.562 19.734 1 98.5 528 VAL B O 1
ATOM 8223 N N . VAL B 1 529 ? -17.656 35.844 20.578 1 98.12 529 VAL B N 1
ATOM 8224 C CA . VAL B 1 529 ? -18.156 34.562 20.109 1 98.12 529 VAL B CA 1
ATOM 8225 C C . VAL B 1 529 ? -19.438 34.781 19.312 1 98.12 529 VAL B C 1
ATOM 8227 O O . VAL B 1 529 ? -20.5 35 19.875 1 98.12 529 VAL B O 1
ATOM 8230 N N . GLU B 1 530 ? -19.328 34.688 17.984 1 97 530 GLU B N 1
ATOM 8231 C CA . GLU B 1 530 ? -20.438 34.781 17.047 1 97 530 GLU B CA 1
ATOM 8232 C C . GLU B 1 530 ? -21.25 36.062 17.297 1 97 530 GLU B C 1
ATOM 8234 O O . GLU B 1 530 ? -22.484 36 17.438 1 97 530 GLU B O 1
ATOM 8239 N N . GLY B 1 531 ? -20.484 37.125 17.391 1 96.12 531 GLY B N 1
ATOM 8240 C CA . GLY B 1 531 ? -21.141 38.406 17.484 1 96.12 531 GLY B CA 1
ATOM 8241 C C . GLY B 1 531 ? -21.484 38.812 18.906 1 96.12 531 GLY B C 1
ATOM 8242 O O . GLY B 1 531 ? -21.984 39.938 19.141 1 96.12 531 GLY B O 1
ATOM 8243 N N . PHE B 1 532 ? -21.266 37.969 19.844 1 98.12 532 PHE B N 1
ATOM 8244 C CA . PHE B 1 532 ? -21.453 38.312 21.25 1 98.12 532 PHE B CA 1
ATOM 8245 C C . PHE B 1 532 ? -20.109 38.562 21.938 1 98.12 532 PHE B C 1
ATOM 8247 O O . PHE B 1 532 ? -19.141 37.844 21.688 1 98.12 532 PHE B O 1
ATOM 8254 N N . ALA B 1 533 ? -20.047 39.594 22.766 1 98.44 533 ALA B N 1
ATOM 8255 C CA . ALA B 1 533 ? -18.828 39.938 23.484 1 98.44 533 ALA B CA 1
ATOM 8256 C C . ALA B 1 533 ? -18.984 39.625 24.984 1 98.44 533 ALA B C 1
ATOM 8258 O O . ALA B 1 533 ? -20 39.969 25.578 1 98.44 533 ALA B O 1
ATOM 8259 N N . VAL B 1 534 ? -18.078 38.969 25.5 1 98.19 534 VAL B N 1
ATOM 8260 C CA . VAL B 1 534 ? -17.953 38.719 26.938 1 98.19 534 VAL B CA 1
ATOM 8261 C C . VAL B 1 534 ? -16.672 39.375 27.453 1 98.19 534 VAL B C 1
ATOM 8263 O O . VAL B 1 534 ? -15.594 39.188 26.891 1 98.19 534 VAL B O 1
ATOM 8266 N N . TRP B 1 535 ? -16.719 40.094 28.516 1 96.94 535 TRP B N 1
ATOM 8267 C CA . TRP B 1 535 ? -15.562 40.781 29.062 1 96.94 535 TRP B CA 1
ATOM 8268 C C . TRP B 1 535 ? -15.094 40.156 30.359 1 96.94 535 TRP B C 1
ATOM 8270 O O . TRP B 1 535 ? -15.898 39.562 31.078 1 96.94 535 TRP B O 1
ATOM 8280 N N . LYS B 1 536 ? -13.781 40.375 30.5 1 90.5 536 LYS B N 1
ATOM 8281 C CA . LYS B 1 536 ? -13.211 39.906 31.766 1 90.5 536 LYS B CA 1
ATOM 8282 C C . LYS B 1 536 ? -13.766 40.719 32.938 1 90.5 536 LYS B C 1
ATOM 8284 O O . LYS B 1 536 ? -13.867 41.938 32.875 1 90.5 536 LYS B O 1
ATOM 8289 N N . GLY B 1 537 ? -14.422 40.125 33.906 1 74.12 537 GLY B N 1
ATOM 8290 C CA . GLY B 1 537 ? -14.914 40.781 35.094 1 74.12 537 GLY B CA 1
ATOM 8291 C C . GLY B 1 537 ? -13.805 41.281 36 1 74.12 537 GLY B C 1
ATOM 8292 O O . GLY B 1 537 ? -12.664 40.844 35.906 1 74.12 537 GLY B O 1
#

Sequence (1074 aa):
MILGIHDGHDAGAVLIGGGRIFAVNEERLNRIKKYRGFPRMSVAKVLEMAGASPEDVEAIAVAGIFRKQKRLFELEENLRGIFGADFKKKVIFVEHHLAHSAGAYHTAGWREAIALSIDAAGDGLSSSIYVARDGEMIRIAQSTYIDSLGDFYASVTELLGFKPMRHEGKVMSLAAYGKPAYDLSSIIELNGLSFDNHLGVIGVEATRKLAELFDYPLRHAREIALQMKRGKLEGKLQKKAIEIAASAQAHLERLIEELGLGLGGQGLPVAYAGGVAQNVKANAVLRHIVGDDNLWVFPAMDDGGLAFGASVFVKAQFERLDGKWRPSRLEHVYLGPSYGREEVEEFLKMEGVEFEEVDDVSGLVADALVEGKLAGFFQGAMEFGPRALGNRSILADPRNEEIKERLNVALKRDVFQPFAPSMLWEKAGGYLEDLGGRPNEFMTMSYTASEEFREAAPAVVHVDGTTRPQAVMKETNPAYYDVIKAFERKTGLGAVLNTSFNMHGEPIVCSPEDALRTFRTAGLDVLVVEGFAVWKGMILGIHDGHDAGAVLIGGGRIFAVNEERLNRIKKYRGFPRMSVAKVLEMAGASPEDVEAIAVAGIFRKQKRLFELEENLRGIFGADFKKKVIFVEHHLAHSAGAYHTAGWREAIALSIDAAGDGLSSSIYVARDGEMIRIAQSTYIDSLGDFYASVTELLGFKPMRHEGKVMSLAAYGKPAYDLSSIIELNGLSFDNHLGVIGVEATRKLAELFDYPLRHAREIALQMKRGKLEGKLQKKAIEIAASAQAHLERLIEELGLGLGGQGLPVAYAGGVAQNVKANAVLRHIVGDDNLWVFPAMDDGGLAFGASVFVKAQFERLDGKWRPSRLEHVYLGPSYGREEVEEFLKMEGVEFEEVDDVSGLVADALVEGKLAGFFQGAMEFGPRALGNRSILADPRNEEIKERLNVALKRDVFQPFAPSMLWEKAGGYLEDLGGRPNEFMTMSYTASEEFREAAPAVVHVDGTTRPQAVMKETNPAYYDVIKAFERKTGLGAVLNTSFNMHGEPIVCSPEDALRTFRTAGLDVLVVEGFAVWKG

Foldseek 3Di:
DEKFWEQAFQTAIWDDDPNAIFIDTQCQPVFAHRDHGGSLVRVVFSCVVVVHALQPHQAYFYEADDDDPVRVVRVVVSQCVRNNPCSVVRYDYDWNQLLLQLLQQQALLDQWFKRKAAAQDGPQFRIWIWTHHRLDTHTDDTEGNLQHLHQLLQLLCLLLQHHGPPCSLVLLLLLLVAAADDDCCCQWADDQLGIDGNVSDGDPVSSVVVCVVLVQDSVCSNVLVVCQLVVNQPDPNSRSSNNSSNNSNVVLLVRLLVNLQSCVVVVAAYGYAYPCLQSQASVQSSCVSQHVSRYTYNLQRYSSCSSVSRRSSVVSVVCVVVVRGGRHHDPFQLNYDFDAPVRLVVVCVVVVFDKDFAPCPLQVLLVCQVVFFKEFAAHHRAGRHQFGQQHQKIWHAQQDQVSLVLQCQLQVGGSSRAFAKEFAQVCCPVQFDPDDDRDAQNLSHKGATDPVNCNRGVRQAHPNRIHRYHHDYCVVPVSRQSNLVSNCVVRVGRMITIGANHHVSIGGHHDSVSNVVSCVSSVGAWYDHHRMIGGDD/DEKFWEQAFQTAIWDDDPNAIFIDTQCQPVFAHRDHGGSLVRVVFSCVVVVHALQPHQAYFYEADDDDPVRVVRVVVSQCVRNNPCSVVRYDYDWNQLLLQLLQQQALLDQWFKRKAAAQDGPQFRIWIWTHHRLDTHTDDTHGNLQHLLQLLQLLCLLLQHHGPPCSLVLLLLLLVAAADDDCCCQWADDQLGIDGNVSDGDPVSNVVVCVVLVQDSVCSNVLVVCQLVVNQPDPNSRSSNNSSNNSNVVSLVRLLVNLQSCVVVVAAYGYAYPCLQSQASVQSSCVRNHVSRYTYNLQRYSSCSSVSRRSSVVSVVCVVVVRHGRHHDPFQLNYDFDAPVRLVVVCVVVVFDKDFFPCPLLVLLVCQVVFFKEFAAHHRAGRHQFGQRHQKIWHAQQDQVSLVLQCQLQVGGSSRAFAKEFAQVCCPVQFDPDDDRDAQNLSHKGAGDPVNCNRGVRQAHPNRIHRYHHDYCVVPVSRQSNLVSNCVVRVGRMITIDANHHVSTGGHHDSVSNVVSCQSSVGAWYDHHRMIGGDD

InterPro domains:
  IPR003696 Carbamoyltransferase [PF02543] (2-72)
  IPR003696 Carbamoyltransferase [PF02543] (86-311)
  IPR031730 Carbamoyltransferase, C-terminal [PF16861] (366-535)
  IPR038152 Carbamoyltransferase, C-terminal domain superfamily [G3DSA:3.90.870.20] (330-534)
  IPR043129 ATPase, nucleotide binding domain [SSF53067] (3-313)
  IPR051338 NodU/CmcH Carbamoyltransferase [PTHR34847] (1-535)

Secondary structure (DSSP, 8-state):
-EEEEE-EET-EEEEEETTEEEEEETHHHH--TT-EE--HHHHHHHHHHHT--GGG--EEEEES---SHHHHHHHHHHHHHHH-GGGGGGEEEE-HHHHHHHHHHTTBT-SEEEEEEEEEEETTEEEEEEEEETTEEEEEEEEESSS-HHHHHHHHHHHTTSPTTT-HHHHHHHHTTS------TTTEEEETTEEEETT---HHHHHHHHHHHHT--GGGHHHHHHHHHTT---SHHHHHHHHHHHHHHHHHHHHHHHHHHHHGGG---EEEESGGGG-HHHHHHHHHHH-GGGEEE-TT-SGGGHHHHHHHHHHHHHHHHTT-----B------S----HHHHHHHHHHHT---EE-S-HHHHHHHHHHTT--EEEE-SSPPSSS---SSEEEEE-TT-TTHHHHHHHHHT--TTPPPEEEEEGGGHHHHBTT--SSPPSSS---EEBPHHHHHH-GGGS-TTSEE--EEE-TTT-HHHHHHHHHHHHHHS--EEEEEESS-TTSPPP-SHHHHHHHHHHHT-SEEEETTEEEE--/-EEEEE-EET-EEEEEETTEEEEEETHHHH--TT-EE--HHHHHHHHHHHT--GGG--EEEEES---SHHHHHHHHHHHHHHH-GGGGGGEEEE-HHHHHHHHHHTTBT-SEEEEEEEEEEETTEEEEEEEEETTEEEEEEEEESSS-HHHHHHHHHHHTTSPTTT-HHHHHHHHTTS------TTTEEEETTEEEETT---HHHHHHHHHHHHT--GGGHHHHHHHHHTT---SHHHHHHHHHHHHHHHHHHHHHHHHHHHHHTT---EEEESGGGG-HHHHHHHHHHH-GGGEEE-TT-SGGGHHHHHHHHHHHHHHHHTT-----B------S----HHHHHHHHHHHT---EE-S-HHHHHHHHHHTT--EEEE-SSPPSSS---SSEEEEE-TT-TTHHHHHHHHHT--TTPPPEEEEEGGGHHHHBTT--SSPPSSS---EEBPHHHHHH-GGGS-TTSEE--EEE-TTT-HHHHHHHHHHHHHHS--EEEEEESS-TTSPPP-SHHHHHHHHHHHT-SEEEETTEEEE--

pLDDT: mean 97.0, std 2.72, range [74.06, 98.94]

Nearest PDB structures (foldseek):
  3ver-assembly1_A  TM=8.642E-01  e=2.268E-44  Streptoalloteichus tenebrarius
  3vf4-assembly1_A  TM=8.614E-01  e=2.681E-44  Streptoalloteichus tenebrarius
  3vex-assembly1_A  TM=8.517E-01  e=1.453E-44  Streptoalloteichus tenebrarius
  3veo-assembly1_A  TM=8.537E-01  e=3.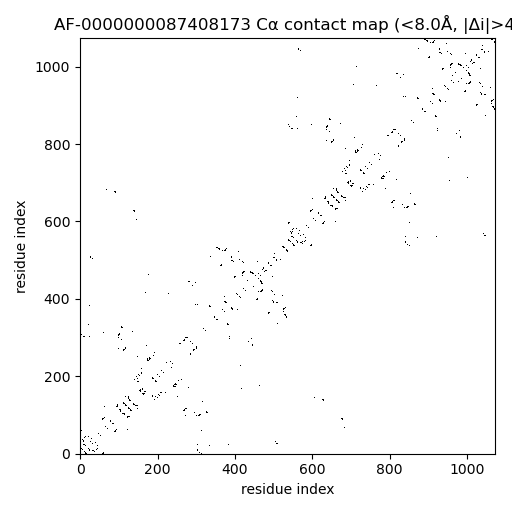286E-43  Streptoalloteichus tenebrarius
  7xb6-assembly3_C  TM=8.784E-01  e=1.297E-41  Streptomyces

Solvent-accessible surface area (backbone atoms only — not comparable to full-atom values): 51758 Å² total; per-residue (Å²): 61,35,33,8,30,15,63,33,62,26,9,11,17,20,33,40,46,95,93,43,64,29,30,38,42,26,18,47,73,74,57,40,54,66,32,68,37,77,27,62,68,17,48,53,44,32,31,57,78,66,75,49,55,62,85,57,47,62,33,37,21,30,32,32,70,58,71,53,64,72,62,42,50,53,53,48,53,53,43,32,74,66,51,35,91,63,38,60,49,31,40,42,71,26,51,37,51,55,9,25,16,31,37,8,37,64,32,56,42,49,54,54,29,32,17,31,16,37,19,37,64,39,81,35,23,10,31,35,33,23,53,28,48,78,78,42,74,43,76,74,35,35,16,42,41,65,20,16,68,29,36,51,52,27,22,50,21,39,42,50,33,40,54,56,93,72,34,52,66,55,35,56,41,42,13,57,79,41,54,61,74,58,84,58,66,75,43,45,41,74,38,78,78,14,46,43,39,65,71,74,50,54,55,69,62,34,22,53,51,48,26,61,74,68,71,46,64,61,92,48,14,47,60,52,32,51,39,35,39,72,58,48,55,79,45,73,70,39,43,49,48,25,22,51,28,13,17,53,46,53,48,54,32,50,50,42,39,54,43,42,62,62,51,51,79,68,74,50,33,37,14,31,9,15,51,48,50,69,40,23,64,41,42,32,47,32,26,72,68,64,30,48,80,27,48,36,64,32,64,34,20,37,58,56,22,22,6,48,2,12,24,52,40,55,49,39,50,53,26,48,78,69,72,63,58,70,65,38,56,66,84,71,44,63,28,24,66,62,73,53,54,68,60,49,52,52,49,39,56,73,70,67,54,74,66,42,84,45,90,56,50,30,53,52,52,24,51,40,20,76,72,67,33,40,33,38,36,37,39,67,36,29,51,44,48,89,54,53,78,59,24,34,17,31,37,34,44,21,61,44,52,65,48,51,58,53,50,28,63,38,32,63,46,52,60,66,56,73,49,23,30,37,27,40,45,90,48,43,70,70,36,24,64,73,66,78,52,71,75,53,60,61,50,54,40,40,40,41,44,15,73,64,33,45,66,55,26,40,36,26,37,36,96,72,40,30,30,39,40,24,31,40,42,56,90,79,38,46,70,51,33,41,24,33,50,42,30,15,75,73,69,70,45,50,50,32,25,38,41,54,30,41,46,63,86,47,35,51,45,63,48,70,65,45,43,53,51,43,38,61,73,36,62,37,46,32,36,36,49,57,48,30,38,33,63,60,128,62,34,32,7,30,16,64,33,62,26,9,10,16,20,33,38,47,95,92,42,66,29,30,39,43,26,20,48,75,74,57,39,55,66,31,67,37,77,26,62,68,17,47,54,46,31,31,56,76,67,75,48,56,60,85,56,48,64,33,37,20,31,31,32,71,59,71,52,65,71,60,41,50,52,52,50,52,54,44,31,73,66,51,34,91,64,36,59,48,30,40,42,71,26,52,34,50,57,8,24,16,30,36,8,36,63,35,57,42,49,52,54,30,34,18,32,16,39,18,37,64,40,80,33,24,10,30,37,33,24,52,28,49,79,77,42,73,43,78,74,35,34,16,43,42,63,21,18,70,30,35,53,52,28,21,52,22,39,44,48,32,41,54,57,92,71,34,52,66,54,38,57,40,43,14,56,80,41,54,62,74,58,86,57,66,75,44,45,42,73,38,78,78,16,47,44,38,65,71,75,50,55,55,70,60,33,21,53,51,47,27,61,74,68,71,45,64,61,92,49,13,48,58,52,34,52,40,35,39,72,59,49,55,81,46,73,67,41,42,51,46,25,23,50,29,11,17,52,47,52,47,53,32,49,50,42,38,54,43,42,61,62,50,51,78,68,74,51,35,37,15,30,9,15,51,49,50,70,40,23,65,40,42,32,47,32,27,71,68,64,31,45,80,27,51,37,64,31,65,32,20,36,58,56,22,22,7,49,2,13,25,52,40,54,49,38,51,54,26,48,77,69,72,63,60,70,66,38,56,65,84,72,43,62,29,24,67,62,72,52,54,68,59,48,51,53,50,39,55,73,71,66,53,74,67,42,84,45,89,56,51,30,54,52,54,24,51,40,21,76,71,66,31,40,33,37,35,36,38,67,34,28,51,44,49,88,55,52,80,59,25,33,16,31,36,33,44,20,60,44,52,68,48,50,59,54,49,28,64,38,32,63,47,50,61,69,54,70,48,23,31,37,27,40,45,89,48,43,72,69,36,26,63,73,65,78,51,72,74,53,61,61,50,52,40,38,38,41,46,16,73,64,32,45,66,56,27,40,37,25,37,36,95,72,42,32,28,38,39,24,31,41,42,55,92,81,38,48,68,52,33,42,24,35,50,41,30,16,74,74,71,72,44,50,50,33,26,40,40,57,30,42,47,64,86,47,36,50,44,63,47,72,68,46,44,53,52,44,36,62,72,36,61,37,46,32,37,37,49,56,50,30,38,33,63,60,128

Radius of gyration: 33.9 Å; Cα contacts (8 Å, |Δi|>4): 2545; chains: 2; bounding box: 61×103×71 Å

Organism: NCBI:txid2598455